Protein AF-A0A8K0ECH9-F1 (afdb_monomer_lite)

Radius of gyration: 44.08 Å; chains: 1; bounding box: 114×112×119 Å

pLDDT: mean 73.65, std 17.52, range [23.94, 95.38]

InterPro domains:
  IPR000477 Reverse transcriptase domain [PF00078] (623-753)
  IPR002035 von Willebrand factor, type A [PF00092] (17-116)
  IPR002035 von Willebrand factor, type A [PS50234] (1-119)
  IPR005135 Endonuclease/exonuclease/phosphatase [PF03372] (138-336)
  IPR008399 Anthrax toxin receptor, C-terminal [PF05586] (934-1009)
  IPR008400 Anthrax toxin receptor, extracellular domain [PF05587] (762-861)
  IPR013783 Immunoglobulin-like fold [G3DSA:2.60.40.10] (760-856)
  IPR036465 von Willebrand factor A-like domain superfamily [G3DSA:3.40.50.410] (1-118)
  IPR036465 von Willebrand factor A-like domain superfamily [SSF53300] (8-117)
  IPR036691 Endonuclease/exonuclease/phosphatase superfamily [G3DSA:3.60.10.10] (133-342)
  IPR036691 Endonuclease/exonuclease/phosphatase superfamily [SSF56219] (138-340)
  IPR043502 DNA/RNA polymerase superfamily [SSF56672] (546-747)

Foldseek 3Di:
DADDPDPVVVVVVVVVVVPDDDDPADAQLVVLVVVLVRLVVVPLQDQAEAEAEDAAEHPDPPNLLVSLVSCVSSNYAYAYEYEAHYDPVVSCSNGDPPNVVRYHYYRHPVCVVVVVPPDDPDQQAPPDPFWAKEKEDAQQACLVCLQLVLVSCLRRVHAKYKYKFNQDEPPDDVQQNDAPQWDKDWDHDHDDGTIIIMMTGGLPWDKDWCCVLQDPPWRKTWIWTDFPPDFIEIEMEGEAPPPDPCHLVRVLSSLVVVVVVVHKYKYKYQHVAFCVDPDDPVVSVVVSCVVNQKDWPEDAFFADDPVDTTNRITIITNDCPQWDDWYWAQSVSDSGTMTMTIGRHRHDPDPFQKDKDWDCPQADLVVLLVVLLPQPLVVLVVDLDLQVSVVVLLVSNVVSCCVRTNIDIDGDDPSSDDPLDDPVLVVLVVVLSVLVVVCVVVVDPVSVVVSVVSVVVSVVVSVVSVVCVLVCQCVVHDPVSVVVSVCVNSGPPPPDFLQWAQAPVRDIDGDQQVNQVRLQVCLQCVLVVVLVVVPPPDQPDDPCVPAAFDPAAAAADQDDLVLQLVLLLPDDQPDDAWPSSDGSVSSNSNSNSCSVSLSSSLRSCRVVLADHLLQLEWEWEWDAQDDDSNYSVRTDTDTDGHSSSVSSVVSLCVSVVVLCVVRVVDDPLDQPPDPPHDPVNNVVVVVVVVVVCVVVVHDDDDDDDDDDVDVSNDALVSVLVSCVSSNHDDSRSSSSVNSVPFHWYWYGGSRHIYDIDTNDHDPDWAFPAWPPQEDAAQDWDKIKTFTAALPVDPDLQQKWKWKAWPNPDIDIFRFPDDDRGITITTDDGHHDAQTKIWIWMTNHNPDTHTHSRIRGHHHPDDDDPPPPPVVVVVVVVVVVVVVVVVCVVVPPDDDDDDDDDDDDDDDDDDDDDDDDFDWDWDDDDDDDTDTDGDDDDDDDDDDDPDDDDDDDDDDDDDDDDDDDDDDDPVVVVVVVVVVVVVVVVVVVVVVVVVDDDPPDDDDDDDDDDD

Secondary structure (DSSP, 8-state):
------HHHHHHHHHHHTT----S-B--HHHHHHHHHHHHHTTS-S-EEEEEEESS-BSSTTHHHHHHHHHHHTTEEEEEEEESS--HHHHHHHS-SSHHHHEEEESSGGGGHHHH------------TTEEEEEEEE-S-HHHHHHHHHHHHHHHT-SEEEEE-----TTS-GGGSPPTTEEEEEE--SSSSS--EEEEEETTS-EEE-GGG--TT--EEEEEE--TTS--EEEEEEE--TT-SSHHHHHHHHHHHHHTTT-EEEEEEE----TTS-STHHHHHHHHHHHTT-EE---S-SEEETTEEE--EEEEES-GGGEEEEEEE---SSSBPEEEEEEE--PPPPPP-EEEEE--TT--HHHHHHHHHTS-GGGGGG-SSHHHHHHHHHHHHHHHHHHHS-EEEEEPP---S-TT--HHHHHHHHHHHHHHHHHHHH--HHHHHHHHHHHHHHHHHHHHHHHHHHHHHHHSS-HHHHHHHHHHHS--S-------EE-TTSPEE-SHHHHHHHHHHHHHHHHHHHHHHHTTS-TT--GGGGS------B---PPPHHHHHHHHHHS-TTSPP-TT---HHHHHHTHHHHHHHHHHHHHHHHHHT---GGGGEEEEEEEE-SS-SS-GGGEEEEEE--HHHHHHHHHHHHHHHHHHHHTT-S-TT--TT-TT--HHHHHHHHHHHHHHHHHTT----------TTTTTT--HHHHHHHHHHTTB-THHHHHHHHHHTT-EEEEEETTEEPPPEE-------EEEEEE-SEEETT---EEEEEEE-TT-SS-GGG-EEEEEETTTEEEEE--SEE-SSEEEEE-----STT-EEEEEEESSSS--EEEEEEEEEE-------TTTHHHHHHHHHHHHHHHHHHHHTTS---------------PPPPP--------B----SSS----B---------S---S----------PPPPPPPPPPPPHHHHHHHHHHHHHHHHHHHHHHHHTTSPPTTPPP--------

Structure (mmCIF, N/CA/C/O backbone):
data_AF-A0A8K0ECH9-F1
#
_entry.id   AF-A0A8K0ECH9-F1
#
loop_
_atom_site.group_PDB
_atom_site.id
_atom_site.type_symbol
_atom_site.label_atom_id
_atom_site.label_alt_id
_atom_site.label_comp_id
_atom_site.label_asym_id
_atom_site.label_entity_id
_atom_site.label_seq_id
_atom_site.pdbx_PDB_ins_code
_atom_site.Cartn_x
_atom_site.Cartn_y
_atom_site.Cartn_z
_atom_site.occupancy
_atom_site.B_iso_or_equiv
_atom_site.auth_seq_id
_atom_site.auth_comp_id
_atom_site.auth_asym_id
_atom_site.auth_atom_id
_atom_site.pdbx_PDB_model_num
ATOM 1 N N . MET A 1 1 ? 41.366 37.737 -11.556 1.00 61.22 1 MET A N 1
ATOM 2 C CA . MET A 1 1 ? 41.494 36.347 -11.090 1.00 61.22 1 MET A CA 1
ATOM 3 C C . MET A 1 1 ? 42.740 35.769 -11.745 1.00 61.22 1 MET A C 1
ATOM 5 O O . MET A 1 1 ? 42.971 36.109 -12.903 1.00 61.22 1 MET A O 1
ATOM 9 N N . GLU A 1 2 ? 43.555 35.019 -11.002 1.00 58.41 2 GLU A N 1
ATOM 10 C CA . GLU A 1 2 ? 44.761 34.349 -11.519 1.00 58.41 2 GLU A CA 1
ATOM 11 C C . GLU A 1 2 ? 44.380 33.096 -12.328 1.00 58.41 2 GLU A C 1
ATOM 13 O O . GLU A 1 2 ? 43.378 32.446 -12.016 1.00 58.41 2 GLU A O 1
ATOM 18 N N . LEU A 1 3 ? 45.150 32.774 -13.373 1.00 59.47 3 LEU A N 1
ATOM 19 C CA . LEU A 1 3 ? 45.008 31.543 -14.155 1.00 59.47 3 LEU A CA 1
ATOM 20 C C . LEU A 1 3 ? 45.218 30.327 -13.241 1.00 59.47 3 LEU A C 1
ATOM 22 O O . LEU A 1 3 ? 46.284 30.151 -12.657 1.00 59.47 3 LEU A O 1
ATOM 26 N N . SER A 1 4 ? 44.195 29.483 -13.114 1.00 58.91 4 SER A N 1
ATOM 27 C CA . SER A 1 4 ? 44.218 28.293 -12.263 1.00 58.91 4 SER A CA 1
ATOM 28 C C . SER A 1 4 ? 43.480 27.141 -12.939 1.00 58.91 4 SER A C 1
ATOM 30 O O . SER A 1 4 ? 42.472 27.352 -13.612 1.00 58.91 4 SER A O 1
ATOM 32 N N . ASN A 1 5 ? 43.982 25.921 -12.751 1.00 56.84 5 ASN A N 1
ATOM 33 C CA . ASN A 1 5 ? 43.328 24.675 -13.152 1.00 56.84 5 ASN A CA 1
ATOM 34 C C . ASN A 1 5 ? 42.516 24.036 -12.005 1.00 56.84 5 ASN A C 1
ATOM 36 O O . ASN A 1 5 ? 41.940 22.965 -12.199 1.00 56.84 5 ASN A O 1
ATOM 40 N N . ASP A 1 6 ? 42.463 24.678 -10.830 1.00 57.31 6 ASP A N 1
ATOM 41 C CA . ASP A 1 6 ? 41.728 24.210 -9.654 1.00 57.31 6 ASP A CA 1
ATOM 42 C C . ASP A 1 6 ? 40.240 24.635 -9.722 1.00 57.31 6 ASP A C 1
ATOM 44 O O . ASP A 1 6 ? 39.932 25.836 -9.699 1.00 57.31 6 ASP A O 1
ATOM 48 N N . PRO A 1 7 ? 39.288 23.679 -9.774 1.00 57.78 7 PRO A N 1
ATOM 49 C CA . PRO A 1 7 ? 37.855 23.966 -9.857 1.00 57.78 7 PRO A CA 1
ATOM 50 C C . PRO A 1 7 ? 37.301 24.806 -8.700 1.00 57.78 7 PRO A C 1
ATOM 52 O O . PRO A 1 7 ? 36.337 25.552 -8.896 1.00 57.78 7 PRO A O 1
ATOM 55 N N . ASP A 1 8 ? 37.867 24.698 -7.497 1.00 63.72 8 ASP A N 1
ATOM 56 C CA . ASP A 1 8 ? 37.339 25.378 -6.311 1.00 63.72 8 ASP A CA 1
ATOM 57 C C . ASP A 1 8 ? 37.780 26.845 -6.257 1.00 63.72 8 ASP A C 1
ATOM 59 O O . ASP A 1 8 ? 36.975 27.727 -5.932 1.00 63.72 8 ASP A O 1
ATOM 63 N N . VAL A 1 9 ? 39.003 27.135 -6.713 1.00 65.75 9 VAL A N 1
ATOM 64 C CA . VAL A 1 9 ? 39.494 28.507 -6.928 1.00 65.75 9 VAL A CA 1
ATOM 65 C C . VAL A 1 9 ? 38.662 29.209 -8.007 1.00 65.75 9 VAL A C 1
ATOM 67 O O . VAL A 1 9 ? 38.290 30.377 -7.849 1.00 65.75 9 VAL A O 1
ATOM 70 N N . ILE A 1 10 ? 38.277 28.481 -9.063 1.00 62.38 10 ILE A N 1
ATOM 71 C CA . ILE A 1 10 ? 37.395 28.988 -10.124 1.00 62.38 10 ILE A CA 1
ATOM 72 C C . ILE A 1 10 ? 36.004 29.333 -9.587 1.00 62.38 10 ILE A C 1
ATOM 74 O O . ILE A 1 10 ? 35.503 30.435 -9.830 1.00 62.38 10 ILE A O 1
ATOM 78 N N . ARG A 1 11 ? 35.382 28.442 -8.807 1.00 67.44 11 ARG A N 1
ATOM 79 C CA . ARG A 1 11 ? 34.059 28.698 -8.207 1.00 67.44 11 ARG A CA 1
ATOM 80 C C . ARG A 1 11 ? 34.069 29.904 -7.273 1.00 67.44 11 ARG A C 1
ATOM 82 O O . ARG A 1 11 ? 33.149 30.723 -7.329 1.00 67.44 11 ARG A O 1
ATOM 89 N N . HIS A 1 12 ? 35.103 30.037 -6.444 1.00 71.69 12 HIS A N 1
ATOM 90 C CA . HIS A 1 12 ? 35.235 31.176 -5.542 1.00 71.69 12 HIS A CA 1
ATOM 91 C C . HIS A 1 12 ? 35.419 32.492 -6.317 1.00 71.69 12 HIS A C 1
ATOM 93 O O . HIS A 1 12 ? 34.800 33.505 -5.980 1.00 71.69 12 HIS A O 1
ATOM 99 N N . GLY A 1 13 ? 36.222 32.490 -7.384 1.00 66.94 13 GLY A N 1
ATOM 100 C CA . GLY A 1 13 ? 36.410 33.658 -8.246 1.00 66.94 13 GLY A CA 1
ATOM 101 C C . GLY A 1 13 ? 35.130 34.091 -8.970 1.00 66.94 13 GLY A C 1
ATOM 102 O O . GLY A 1 13 ? 34.807 35.279 -8.998 1.00 66.94 13 GLY A O 1
ATOM 103 N N . LEU A 1 14 ? 34.341 33.134 -9.470 1.00 64.94 14 LEU A N 1
ATOM 104 C CA . LEU A 1 14 ? 33.037 33.397 -10.094 1.00 64.94 14 LEU A CA 1
ATOM 105 C C . LEU A 1 14 ? 32.017 33.979 -9.105 1.00 64.94 14 LEU A C 1
ATOM 107 O O . LEU A 1 14 ? 31.234 34.856 -9.470 1.00 64.94 14 LEU A O 1
ATOM 111 N N . SER A 1 15 ? 32.036 33.536 -7.843 1.00 69.00 15 SER A N 1
ATOM 112 C CA . SER A 1 15 ? 31.189 34.117 -6.791 1.00 69.00 15 SER A CA 1
ATOM 113 C C . SER A 1 15 ? 31.544 35.576 -6.501 1.00 69.00 15 SER A C 1
ATOM 115 O O . SER A 1 15 ? 30.655 36.366 -6.192 1.00 69.00 15 SER A O 1
ATOM 117 N N . HIS A 1 16 ? 32.824 35.936 -6.607 1.00 69.00 16 HIS A N 1
ATOM 118 C CA . HIS A 1 16 ? 33.298 37.304 -6.414 1.00 69.00 16 HIS A CA 1
ATOM 119 C C . HIS A 1 16 ? 32.904 38.209 -7.592 1.00 69.00 16 HIS A C 1
ATOM 121 O O . HIS A 1 16 ? 32.448 39.328 -7.386 1.00 69.00 16 HIS A O 1
ATOM 127 N N . LEU A 1 17 ? 32.992 37.704 -8.830 1.00 60.00 17 LEU A N 1
ATOM 128 C CA . LEU A 1 17 ? 32.585 38.434 -10.040 1.00 60.00 17 LEU A CA 1
ATOM 129 C C . LEU A 1 17 ? 31.095 38.811 -10.046 1.00 60.00 17 LEU A C 1
ATOM 131 O O . LEU A 1 17 ? 30.737 39.858 -10.571 1.00 60.00 17 LEU A O 1
ATOM 135 N N . ARG A 1 18 ? 30.231 38.005 -9.414 1.00 59.69 18 ARG A N 1
ATOM 136 C CA . ARG A 1 18 ? 28.791 38.303 -9.271 1.00 59.69 18 ARG A CA 1
ATOM 137 C C . ARG A 1 18 ? 28.477 39.507 -8.379 1.00 59.69 18 ARG A C 1
ATOM 139 O O . ARG A 1 18 ? 27.336 39.951 -8.377 1.00 59.69 18 ARG A O 1
ATOM 146 N N . GLN A 1 19 ? 29.440 39.987 -7.595 1.00 59.69 19 GLN A N 1
ATOM 147 C CA . GLN A 1 19 ? 29.258 41.109 -6.667 1.00 59.69 19 GLN A CA 1
ATOM 148 C C . GLN A 1 19 ? 29.772 42.440 -7.236 1.00 59.69 19 GLN A C 1
ATOM 150 O O . GLN A 1 19 ? 29.733 43.451 -6.541 1.00 59.69 19 GLN A O 1
ATOM 155 N N . ILE A 1 20 ? 30.275 42.446 -8.474 1.00 61.56 20 ILE A N 1
ATOM 156 C CA . ILE A 1 20 ? 30.852 43.630 -9.113 1.00 61.56 20 ILE A CA 1
ATOM 157 C C . ILE A 1 20 ? 29.790 44.294 -9.997 1.00 61.56 20 ILE A C 1
ATOM 159 O O . ILE A 1 20 ? 29.375 43.717 -11.000 1.00 61.56 20 ILE A O 1
ATOM 163 N N . ASP A 1 21 ? 29.388 45.518 -9.650 1.00 46.62 21 ASP A N 1
ATOM 164 C CA . ASP A 1 21 ? 28.566 46.371 -10.517 1.00 46.62 21 ASP A CA 1
ATOM 165 C C . ASP A 1 21 ? 29.410 46.907 -11.682 1.00 46.62 21 ASP A C 1
ATOM 167 O O . ASP A 1 21 ? 30.489 47.474 -11.487 1.00 46.62 21 ASP A O 1
ATOM 171 N N . THR A 1 22 ? 28.923 46.727 -12.910 1.00 53.44 22 THR A N 1
ATOM 172 C CA . THR A 1 22 ? 29.617 47.154 -14.133 1.00 53.44 22 THR A CA 1
ATOM 173 C C . THR A 1 22 ? 28.976 48.421 -14.704 1.00 53.44 22 THR A C 1
ATOM 175 O O . THR A 1 22 ? 27.757 48.529 -14.812 1.00 53.44 22 THR A O 1
ATOM 178 N N . TYR A 1 23 ? 29.802 49.414 -15.054 1.00 48.34 23 TYR A N 1
ATOM 179 C CA . TYR A 1 23 ? 29.366 50.624 -15.761 1.00 48.34 23 TYR A CA 1
ATOM 180 C C . TYR A 1 23 ? 29.242 50.330 -17.264 1.00 48.34 23 TYR A C 1
ATOM 182 O O . TYR A 1 23 ? 30.079 49.628 -17.823 1.00 48.34 23 TYR A O 1
ATOM 190 N N . GLY A 1 24 ? 28.198 50.870 -17.900 1.00 54.09 24 GLY A N 1
ATOM 191 C CA . GLY A 1 24 ? 27.632 50.435 -19.190 1.00 54.09 24 GLY A CA 1
ATOM 192 C C . GLY A 1 24 ? 28.443 50.638 -20.480 1.00 54.09 24 GLY A C 1
ATOM 193 O O . GLY A 1 24 ? 27.850 50.978 -21.499 1.00 54.09 24 GLY A O 1
ATOM 194 N N . GLY A 1 25 ? 29.762 50.434 -20.472 1.00 66.75 25 GLY A N 1
ATOM 195 C CA . GLY A 1 25 ? 30.574 50.308 -21.688 1.00 66.75 25 GLY A CA 1
ATOM 196 C C . GLY A 1 25 ? 31.276 48.950 -21.757 1.00 66.75 25 GLY A C 1
ATOM 197 O O . GLY A 1 25 ? 31.748 48.437 -20.742 1.00 66.75 25 GLY A O 1
ATOM 198 N N . THR A 1 26 ? 31.363 48.366 -22.952 1.00 73.50 26 THR A N 1
ATOM 199 C CA . THR A 1 26 ? 32.010 47.068 -23.175 1.00 73.50 26 THR A CA 1
ATOM 200 C C . THR A 1 26 ? 33.476 47.278 -23.568 1.00 73.50 26 THR A C 1
ATOM 202 O O . THR A 1 26 ? 33.792 47.520 -24.734 1.00 73.50 26 THR A O 1
ATOM 205 N N . PHE A 1 27 ? 34.379 47.173 -22.586 1.00 80.62 27 PHE A N 1
ATOM 206 C CA . PHE A 1 27 ? 35.828 47.324 -22.771 1.00 80.62 27 PHE A CA 1
ATOM 207 C C . PHE A 1 27 ? 36.543 45.967 -22.706 1.00 80.62 27 PHE A C 1
ATOM 209 O O . PHE A 1 27 ? 36.830 45.453 -21.621 1.00 80.62 27 PHE A O 1
ATOM 216 N N . MET A 1 28 ? 36.843 45.370 -23.859 1.00 82.25 28 MET A N 1
ATOM 217 C CA . MET A 1 28 ? 37.463 44.039 -23.930 1.00 82.25 28 MET A CA 1
ATOM 218 C C . MET A 1 28 ? 38.995 44.088 -23.800 1.00 82.25 28 MET A C 1
ATOM 220 O O . MET A 1 28 ? 39.613 43.126 -23.329 1.00 82.25 28 MET A O 1
ATOM 224 N N . SER A 1 29 ? 39.611 45.233 -24.108 1.00 83.06 29 SER A N 1
ATOM 225 C CA . SER A 1 29 ? 41.063 45.443 -24.061 1.00 83.06 29 SER A CA 1
ATOM 226 C C . SER A 1 29 ? 41.649 45.217 -22.669 1.00 83.06 29 SER A C 1
ATOM 228 O O . SER A 1 29 ? 42.719 44.628 -22.530 1.00 83.06 29 SER A O 1
ATOM 230 N N . HIS A 1 30 ? 40.936 45.610 -21.610 1.00 80.88 30 HIS A N 1
ATOM 231 C CA . HIS A 1 30 ? 41.387 45.414 -20.232 1.00 80.88 30 HIS A CA 1
ATOM 232 C C . HIS A 1 30 ? 41.448 43.936 -19.830 1.00 80.88 30 HIS A C 1
ATOM 234 O O . HIS A 1 30 ? 42.353 43.540 -19.089 1.00 80.88 30 HIS A O 1
ATOM 240 N N . GLY A 1 31 ? 40.499 43.125 -20.309 1.00 81.38 31 GLY A N 1
ATOM 241 C CA . GLY A 1 31 ? 40.477 41.682 -20.076 1.00 81.38 31 GLY A CA 1
ATOM 242 C C . GLY A 1 31 ? 41.631 40.987 -20.794 1.00 81.38 31 GLY A C 1
ATOM 243 O O . GLY A 1 31 ? 42.396 40.257 -20.165 1.00 81.38 31 GLY A O 1
ATOM 244 N N . LEU A 1 32 ? 41.810 41.300 -22.080 1.00 85.00 32 LEU A N 1
ATOM 245 C CA . LEU A 1 32 ? 42.891 40.757 -22.907 1.00 85.00 32 LEU A CA 1
ATOM 246 C C . LEU A 1 32 ? 44.274 41.166 -22.389 1.00 85.00 32 LEU A C 1
ATOM 248 O O . LEU A 1 32 ? 45.144 40.315 -22.245 1.00 85.00 32 LEU A O 1
ATOM 252 N N . ARG A 1 33 ? 44.461 42.426 -21.980 1.00 86.06 33 ARG A N 1
ATOM 253 C CA . ARG A 1 33 ? 45.724 42.897 -21.389 1.00 86.06 33 ARG A CA 1
ATOM 254 C C . ARG A 1 33 ? 46.083 42.140 -20.111 1.00 86.06 33 ARG A C 1
ATOM 256 O O . ARG A 1 33 ? 47.244 41.799 -19.898 1.00 86.06 33 ARG A O 1
ATOM 263 N N . LYS A 1 34 ? 45.093 41.858 -19.256 1.00 82.12 34 LYS A N 1
ATOM 264 C CA . LYS A 1 34 ? 45.306 41.055 -18.043 1.00 82.12 34 LYS A CA 1
ATOM 265 C C . LYS A 1 34 ? 45.616 39.594 -18.363 1.00 82.12 34 LYS A C 1
ATOM 267 O O . LYS A 1 34 ? 46.420 39.008 -17.647 1.00 82.12 34 LYS A O 1
ATOM 272 N N . ALA A 1 35 ? 45.001 39.018 -19.395 1.00 82.94 35 ALA A N 1
ATOM 273 C CA . ALA A 1 35 ? 45.333 37.673 -19.858 1.00 82.94 35 ALA A CA 1
ATOM 274 C C . ALA A 1 35 ? 46.770 37.623 -20.404 1.00 82.94 35 ALA A C 1
ATOM 276 O O . ALA A 1 35 ? 47.553 36.785 -19.971 1.00 82.94 35 ALA A O 1
ATOM 277 N N . ASN A 1 36 ? 47.148 38.589 -21.245 1.00 87.06 36 ASN A N 1
ATOM 278 C CA . ASN A 1 36 ? 48.495 38.723 -21.806 1.00 87.06 36 ASN A CA 1
ATOM 279 C C . ASN A 1 36 ? 49.563 38.831 -20.717 1.00 87.06 36 ASN A C 1
ATOM 281 O O . ASN A 1 36 ? 50.536 38.088 -20.749 1.00 87.06 36 ASN A O 1
ATOM 285 N N . ALA A 1 37 ? 49.352 39.686 -19.712 1.00 85.00 37 ALA A N 1
ATOM 286 C CA . ALA A 1 37 ? 50.289 39.837 -18.600 1.00 85.00 37 ALA A CA 1
ATOM 287 C C . ALA A 1 37 ? 50.485 38.531 -17.807 1.00 85.00 37 ALA A C 1
ATOM 289 O O . ALA A 1 37 ? 51.580 38.259 -17.322 1.00 85.00 37 ALA A O 1
ATOM 290 N N . GLN A 1 38 ? 49.438 37.709 -17.681 1.00 82.62 38 GLN A N 1
ATOM 291 C CA . GLN A 1 38 ? 49.532 36.415 -17.003 1.00 82.62 38 GLN A CA 1
ATOM 292 C C . GLN A 1 38 ? 50.242 35.362 -17.862 1.00 82.62 38 GLN A C 1
ATOM 294 O O . GLN A 1 38 ? 51.046 34.600 -17.336 1.00 82.62 38 GLN A O 1
ATOM 299 N N . ILE A 1 39 ? 49.999 35.350 -19.175 1.00 81.50 39 ILE A N 1
ATOM 300 C CA . ILE A 1 39 ? 50.697 34.463 -20.119 1.00 81.50 39 ILE A CA 1
ATOM 301 C C . ILE A 1 39 ? 52.194 34.816 -20.176 1.00 81.50 39 ILE A C 1
ATOM 303 O O . ILE A 1 39 ? 53.047 33.930 -20.134 1.00 81.50 39 ILE A O 1
ATOM 307 N N . GLU A 1 40 ? 52.529 36.109 -20.187 1.00 83.88 40 GLU A N 1
ATOM 308 C CA . GLU A 1 40 ? 53.910 36.608 -20.134 1.00 83.88 40 GLU A CA 1
ATOM 309 C C . GLU A 1 40 ? 54.604 36.234 -18.816 1.00 83.88 40 GLU A C 1
ATOM 311 O O . GLU A 1 40 ? 55.737 35.755 -18.837 1.00 83.88 40 GLU A O 1
ATOM 316 N N . ALA A 1 41 ? 53.918 36.372 -17.674 1.00 80.38 41 ALA A N 1
ATOM 317 C CA . ALA A 1 41 ? 54.451 35.966 -16.370 1.00 80.38 41 ALA A CA 1
ATOM 318 C C . ALA A 1 41 ? 54.755 34.456 -16.280 1.00 80.38 41 ALA A C 1
ATOM 320 O O . ALA A 1 41 ? 55.595 34.044 -15.482 1.00 80.38 41 ALA A O 1
ATOM 321 N N . LEU A 1 42 ? 54.101 33.640 -17.113 1.00 72.44 42 LEU A N 1
ATOM 322 C CA . LEU A 1 42 ? 54.291 32.191 -17.210 1.00 72.44 42 LEU A CA 1
ATOM 323 C C . LEU A 1 42 ? 55.282 31.772 -18.315 1.00 72.44 42 LEU A C 1
ATOM 325 O O . LEU A 1 42 ? 55.439 30.578 -18.567 1.00 72.44 42 LEU A O 1
ATOM 329 N N . GLY A 1 43 ? 55.973 32.723 -18.954 1.00 72.62 43 GLY A N 1
ATOM 330 C CA . GLY A 1 43 ? 57.038 32.450 -19.927 1.00 72.62 43 GLY A CA 1
ATOM 331 C C . GLY A 1 43 ? 56.642 32.574 -21.402 1.00 72.62 43 GLY A C 1
ATOM 332 O O . GLY A 1 43 ? 57.450 32.230 -22.256 1.00 72.62 43 GLY A O 1
ATOM 333 N N . GLY A 1 44 ? 55.440 33.070 -21.720 1.00 60.72 44 GLY A N 1
ATOM 334 C CA . GLY A 1 44 ? 55.073 33.556 -23.061 1.00 60.72 44 GLY A CA 1
ATOM 335 C C . GLY A 1 44 ? 54.858 32.513 -24.169 1.00 60.72 44 GLY A C 1
ATOM 336 O O . GLY A 1 44 ? 54.381 32.896 -25.229 1.00 60.72 44 GLY A O 1
ATOM 337 N N . ASP A 1 45 ? 55.162 31.233 -23.929 1.00 60.94 45 ASP A N 1
ATOM 338 C CA . ASP A 1 45 ? 55.057 30.140 -24.920 1.00 60.94 45 ASP A CA 1
ATOM 339 C C . ASP A 1 45 ? 54.165 28.984 -24.415 1.00 60.94 45 ASP A C 1
ATOM 341 O O . ASP A 1 45 ? 54.354 27.801 -24.703 1.00 60.94 45 ASP A O 1
ATOM 345 N N . THR A 1 46 ? 53.194 29.324 -23.564 1.00 61.19 46 THR A N 1
ATOM 346 C CA . THR A 1 46 ? 52.241 28.365 -22.995 1.00 61.19 46 THR A CA 1
ATOM 347 C C . THR A 1 46 ? 51.002 28.291 -23.877 1.00 61.19 46 THR A C 1
ATOM 349 O O . THR A 1 46 ? 50.346 29.304 -24.111 1.00 61.19 46 THR A O 1
ATOM 352 N N . ALA A 1 47 ? 50.654 27.085 -24.342 1.00 61.25 47 ALA A N 1
ATOM 353 C CA . ALA A 1 47 ? 49.433 26.847 -25.110 1.00 61.25 47 ALA A CA 1
ATOM 354 C C . ALA A 1 47 ? 48.208 27.314 -24.305 1.00 61.25 47 ALA A C 1
ATOM 356 O O . ALA A 1 47 ? 47.771 26.649 -23.364 1.00 61.25 47 ALA A O 1
ATOM 357 N N . SER A 1 48 ? 47.687 28.484 -24.669 1.00 76.12 48 SER A N 1
ATOM 358 C CA . SER A 1 48 ? 46.681 29.214 -23.901 1.00 76.12 48 SER A CA 1
ATOM 359 C C . SER A 1 48 ? 45.430 29.412 -24.743 1.00 76.12 48 SER A C 1
ATOM 361 O O . SER A 1 48 ? 45.504 29.670 -25.940 1.00 76.12 48 SER A O 1
ATOM 363 N N . ILE A 1 49 ? 44.258 29.292 -24.128 1.00 78.94 49 ILE A N 1
ATOM 364 C CA . ILE A 1 49 ? 42.979 29.511 -24.807 1.00 78.94 49 ILE A CA 1
ATOM 365 C C . ILE A 1 49 ? 42.270 30.671 -24.121 1.00 78.94 49 ILE A C 1
ATOM 367 O O . ILE A 1 49 ? 42.116 30.674 -22.900 1.00 78.94 49 ILE A O 1
ATOM 371 N N . ILE A 1 50 ? 41.824 31.646 -24.909 1.00 82.38 50 ILE A N 1
ATOM 372 C CA . ILE A 1 50 ? 41.100 32.822 -24.433 1.00 82.38 50 ILE A CA 1
ATOM 373 C C . ILE A 1 50 ? 39.683 32.788 -25.000 1.00 82.38 50 ILE A C 1
ATOM 375 O O . ILE A 1 50 ? 39.500 32.754 -26.213 1.00 82.38 50 ILE A O 1
ATOM 379 N N . PHE A 1 51 ? 38.682 32.851 -24.121 1.00 81.94 51 PHE A N 1
ATOM 380 C CA . PHE A 1 51 ? 37.284 33.060 -24.499 1.00 81.94 51 PHE A CA 1
ATOM 381 C C . PHE A 1 51 ? 36.888 34.509 -24.212 1.00 81.94 51 PHE A C 1
ATOM 383 O O . PHE A 1 51 ? 36.787 34.922 -23.057 1.00 81.94 51 PHE A O 1
ATOM 390 N N . ALA A 1 52 ? 36.667 35.280 -25.270 1.00 84.12 52 ALA A N 1
ATOM 391 C CA . ALA A 1 52 ? 36.259 36.673 -25.223 1.00 84.12 52 ALA A CA 1
ATOM 392 C C . ALA A 1 52 ? 34.738 36.777 -25.415 1.00 84.12 52 ALA A C 1
ATOM 394 O O . ALA A 1 52 ? 34.239 36.672 -26.534 1.00 84.12 52 ALA A O 1
ATOM 395 N N . LEU A 1 53 ? 33.999 36.955 -24.318 1.00 83.50 53 LEU A N 1
ATOM 396 C CA . LEU A 1 53 ? 32.538 37.068 -24.317 1.00 83.50 53 LEU A CA 1
ATOM 397 C C . LEU A 1 53 ? 32.109 38.539 -24.263 1.00 83.50 53 LEU A C 1
ATOM 399 O O . LEU A 1 53 ? 32.631 39.299 -23.448 1.00 83.50 53 LEU A O 1
ATOM 403 N N . THR A 1 54 ? 31.135 38.926 -25.085 1.00 83.44 54 THR A N 1
ATOM 404 C CA . THR A 1 54 ? 30.483 40.240 -25.003 1.00 83.44 54 THR A CA 1
ATOM 405 C C . THR A 1 54 ? 28.979 40.147 -25.223 1.00 83.44 54 THR A C 1
ATOM 407 O O . THR A 1 54 ? 28.516 39.347 -26.038 1.00 83.44 54 THR A O 1
ATOM 410 N N . ASP A 1 55 ? 28.226 41.004 -24.536 1.00 80.44 55 ASP A N 1
ATOM 411 C CA . ASP A 1 55 ? 26.799 41.229 -24.757 1.00 80.44 55 ASP A CA 1
ATOM 412 C C . ASP A 1 55 ? 26.459 42.560 -25.458 1.00 80.44 55 ASP A C 1
ATOM 414 O O . ASP A 1 55 ? 25.301 42.830 -25.794 1.00 80.44 55 ASP A O 1
ATOM 418 N N . GLY A 1 56 ? 27.485 43.372 -25.732 1.00 80.56 56 GLY A N 1
ATOM 419 C CA . GLY A 1 56 ? 27.387 44.705 -26.320 1.00 80.56 56 GLY A CA 1
ATOM 420 C C . GLY A 1 56 ? 28.448 44.977 -27.391 1.00 80.56 56 GLY A C 1
ATOM 421 O O . GLY A 1 56 ? 29.359 44.175 -27.629 1.00 80.56 56 GLY A O 1
ATOM 422 N N . LYS A 1 57 ? 28.332 46.129 -28.059 1.00 84.00 57 LYS A N 1
ATOM 423 C CA . LYS A 1 57 ? 29.345 46.620 -29.007 1.00 84.00 57 LYS A CA 1
ATOM 424 C C . LYS A 1 57 ? 30.597 47.073 -28.263 1.00 84.00 57 LYS A C 1
ATOM 426 O O . LYS A 1 57 ? 30.487 47.749 -27.243 1.00 84.00 57 LYS A O 1
ATOM 431 N N . LEU A 1 58 ? 31.771 46.748 -28.801 1.00 83.31 58 LEU A N 1
ATOM 432 C CA . LEU A 1 58 ? 33.044 47.176 -28.229 1.00 83.31 58 LEU A CA 1
ATOM 433 C C . LEU A 1 58 ? 33.176 48.695 -28.341 1.00 83.31 58 LEU A C 1
ATOM 435 O O . LEU A 1 58 ? 33.053 49.259 -29.429 1.00 83.31 58 LEU A O 1
ATOM 439 N N . THR A 1 59 ? 33.423 49.351 -27.209 1.00 81.88 59 THR A N 1
ATOM 440 C CA . THR A 1 59 ? 33.571 50.814 -27.128 1.00 81.88 59 THR A CA 1
ATOM 441 C C . THR A 1 59 ? 35.030 51.271 -27.144 1.00 81.88 59 THR A C 1
ATOM 443 O O . THR A 1 59 ? 35.294 52.469 -27.136 1.00 81.88 59 THR A O 1
ATOM 446 N N . ASP A 1 60 ? 35.982 50.335 -27.159 1.00 82.75 60 ASP A N 1
ATOM 447 C CA . ASP A 1 60 ? 37.418 50.571 -26.981 1.00 82.75 60 ASP A CA 1
ATOM 448 C C . ASP A 1 60 ? 38.271 50.156 -28.184 1.00 82.75 60 ASP A C 1
ATOM 450 O O . ASP A 1 60 ? 39.418 49.719 -28.060 1.00 82.75 60 ASP A O 1
ATOM 454 N N . GLU A 1 61 ? 37.721 50.326 -29.380 1.00 78.31 61 GLU A N 1
ATOM 455 C CA . GLU A 1 61 ? 38.478 50.186 -30.621 1.00 78.31 61 GLU A CA 1
ATOM 456 C C . GLU A 1 61 ? 39.423 51.383 -30.811 1.00 78.31 61 GLU A C 1
ATOM 458 O O . GLU A 1 61 ? 39.019 52.523 -30.573 1.00 78.31 61 GLU A O 1
ATOM 463 N N . PRO A 1 62 ? 40.691 51.173 -31.226 1.00 80.31 62 PRO A N 1
ATOM 464 C CA . PRO A 1 62 ? 41.300 49.929 -31.723 1.00 80.31 62 PRO A CA 1
ATOM 465 C C . PRO A 1 62 ? 42.039 49.086 -30.658 1.00 80.31 62 PRO A C 1
ATOM 467 O O . PRO A 1 62 ? 42.726 48.123 -30.996 1.00 80.31 62 PRO A O 1
ATOM 470 N N . GLN A 1 63 ? 41.951 49.432 -29.371 1.00 84.88 63 GLN A N 1
ATOM 471 C CA . GLN A 1 63 ? 42.781 48.832 -28.316 1.00 84.88 63 GLN A CA 1
ATOM 472 C C . GLN A 1 63 ? 42.495 47.338 -28.115 1.00 84.88 63 GLN A C 1
ATOM 474 O O . GLN A 1 63 ? 43.429 46.559 -27.936 1.00 84.88 63 GLN A O 1
ATOM 479 N N . SER A 1 64 ? 41.228 46.926 -28.204 1.00 86.25 64 SER A N 1
ATOM 480 C CA . SER A 1 64 ? 40.828 45.514 -28.102 1.00 86.25 64 SER A CA 1
ATOM 481 C C . SER A 1 64 ? 41.440 44.630 -29.192 1.00 86.25 64 SER A C 1
ATOM 483 O O . SER A 1 64 ? 41.796 43.485 -28.923 1.00 86.25 64 SER A O 1
ATOM 485 N N . PHE A 1 65 ? 41.627 45.161 -30.403 1.00 89.56 65 PHE A N 1
ATOM 486 C CA . PHE A 1 65 ? 42.232 44.414 -31.509 1.00 89.56 65 PHE A CA 1
ATOM 487 C C . PHE A 1 65 ? 43.732 44.223 -31.302 1.00 89.56 65 PHE A C 1
ATOM 489 O O . PHE A 1 65 ? 44.226 43.104 -31.407 1.00 89.56 65 PHE A O 1
ATOM 496 N N . ASN A 1 66 ? 44.433 45.289 -30.908 1.00 88.69 66 ASN A N 1
ATOM 497 C CA . ASN A 1 66 ? 45.872 45.235 -30.654 1.00 88.69 66 ASN A CA 1
ATOM 498 C C . ASN A 1 66 ? 46.220 44.257 -29.519 1.00 88.69 66 ASN A C 1
ATOM 500 O O . ASN A 1 66 ? 47.206 43.528 -29.604 1.00 88.69 66 ASN A O 1
ATOM 504 N N . GLU A 1 67 ? 45.409 44.215 -28.458 1.00 88.81 67 GLU A N 1
ATOM 505 C CA . GLU A 1 67 ? 45.625 43.279 -27.349 1.00 88.81 67 GLU A CA 1
ATOM 506 C C . GLU A 1 67 ? 45.304 41.831 -27.744 1.00 88.81 67 GLU A C 1
ATOM 508 O O . GLU A 1 67 ? 45.993 40.923 -27.283 1.00 88.81 67 GLU A O 1
ATOM 513 N N . ALA A 1 68 ? 44.322 41.602 -28.624 1.00 88.00 68 ALA A N 1
ATOM 514 C CA . ALA A 1 68 ? 44.032 40.273 -29.169 1.00 88.00 68 ALA A CA 1
ATOM 515 C C . ALA A 1 68 ? 45.153 39.774 -30.101 1.00 88.00 68 ALA A C 1
ATOM 517 O O . ALA A 1 68 ? 45.541 38.608 -30.029 1.00 88.00 68 ALA A O 1
ATOM 518 N N . ASP A 1 69 ? 45.719 40.654 -30.935 1.00 88.50 69 ASP A N 1
ATOM 519 C CA . ASP A 1 69 ? 46.907 40.348 -31.745 1.00 88.50 69 ASP A CA 1
ATOM 520 C C . ASP A 1 69 ? 48.112 40.012 -30.866 1.00 88.50 69 ASP A C 1
ATOM 522 O O . ASP A 1 69 ? 48.836 39.049 -31.135 1.00 88.50 69 ASP A O 1
ATOM 526 N N . LYS A 1 70 ? 48.285 40.748 -29.763 1.00 88.06 70 LYS A N 1
ATOM 527 C CA . LYS A 1 70 ? 49.312 40.442 -28.770 1.00 88.06 70 LYS A CA 1
ATOM 528 C C . LYS A 1 70 ? 49.085 39.064 -28.139 1.00 88.06 70 LYS A C 1
ATOM 530 O O . LYS A 1 70 ? 50.034 38.287 -28.070 1.00 88.06 70 LYS A O 1
ATOM 535 N N . SER A 1 71 ? 47.851 38.713 -27.769 1.00 87.44 71 SER A N 1
ATOM 536 C CA . SER A 1 71 ? 47.521 37.375 -27.251 1.00 87.44 71 SER A CA 1
ATOM 537 C C . SER A 1 71 ? 47.905 36.267 -28.230 1.00 87.44 71 SER A C 1
ATOM 539 O O . SER A 1 71 ? 48.535 35.288 -27.837 1.00 87.44 71 SER A O 1
ATOM 541 N N . ARG A 1 72 ? 47.586 36.444 -29.517 1.00 88.25 72 ARG A N 1
ATOM 542 C CA . ARG A 1 72 ? 47.953 35.491 -30.575 1.00 88.25 72 ARG A CA 1
ATOM 543 C C . ARG A 1 72 ? 49.464 35.348 -30.733 1.00 88.25 72 ARG A C 1
ATOM 545 O O . ARG A 1 72 ? 49.956 34.237 -30.895 1.00 88.25 72 ARG A O 1
ATOM 552 N N . SER A 1 73 ? 50.206 36.456 -30.650 1.00 84.81 73 SER A N 1
ATOM 553 C CA . SER A 1 73 ? 51.675 36.437 -30.723 1.00 84.81 73 SER A CA 1
ATOM 554 C C . SER A 1 73 ? 52.333 35.693 -29.555 1.00 84.81 73 SER A C 1
ATOM 556 O O . SER A 1 73 ? 53.425 35.161 -29.717 1.00 84.81 73 SER A O 1
ATOM 558 N N . LEU A 1 74 ? 51.640 35.605 -28.414 1.00 83.50 74 LEU A N 1
ATOM 559 C CA . LEU A 1 74 ? 52.038 34.840 -27.227 1.00 83.50 74 LEU A CA 1
ATOM 560 C C . LEU A 1 74 ? 51.554 33.374 -27.275 1.00 83.50 74 LEU A C 1
ATOM 562 O O . LEU A 1 74 ? 51.489 32.703 -26.248 1.00 83.50 74 LEU A O 1
ATOM 566 N N . GLY A 1 75 ? 51.135 32.883 -28.447 1.00 77.81 75 GLY A N 1
ATOM 567 C CA . GLY A 1 75 ? 50.699 31.497 -28.638 1.00 77.81 75 GLY A CA 1
ATOM 568 C C . GLY A 1 75 ? 49.282 31.189 -28.143 1.00 77.81 75 GLY A C 1
ATOM 569 O O . GLY A 1 75 ? 48.921 30.014 -28.037 1.00 77.81 75 GLY A O 1
ATOM 570 N N . ALA A 1 76 ? 48.463 32.206 -27.841 1.00 83.75 76 ALA A N 1
ATOM 571 C CA . ALA A 1 76 ? 47.096 31.998 -27.376 1.00 83.75 76 ALA A CA 1
ATOM 572 C C . ALA A 1 76 ? 46.076 31.926 -28.525 1.00 83.75 76 ALA A C 1
ATOM 574 O O . ALA A 1 76 ? 46.022 32.805 -29.386 1.00 83.75 76 ALA A O 1
ATOM 575 N N . THR A 1 77 ? 45.193 30.926 -28.494 1.00 84.62 77 THR A N 1
ATOM 576 C CA . THR A 1 77 ? 44.034 30.843 -29.395 1.00 84.62 77 THR A CA 1
ATOM 577 C C . THR A 1 77 ? 42.871 31.644 -28.816 1.00 84.62 77 THR A C 1
ATOM 579 O O . THR A 1 77 ? 42.438 31.389 -27.689 1.00 84.62 77 THR A O 1
ATOM 582 N N . VAL A 1 78 ? 42.341 32.599 -29.584 1.00 86.88 78 VAL A N 1
ATOM 583 C CA . VAL A 1 78 ? 41.272 33.505 -29.130 1.00 86.88 78 VAL A CA 1
ATOM 584 C C . VAL A 1 78 ? 39.939 33.139 -29.784 1.00 86.88 78 VAL A C 1
ATOM 586 O O . VAL A 1 78 ? 39.770 33.268 -30.996 1.00 86.88 78 VAL A O 1
ATOM 589 N N . PHE A 1 79 ? 38.971 32.731 -28.967 1.00 85.31 79 PHE A N 1
ATOM 590 C CA . PHE A 1 79 ? 37.578 32.508 -29.348 1.00 85.31 79 PHE A CA 1
ATOM 591 C C . PHE A 1 79 ? 36.736 33.722 -28.960 1.00 85.31 79 PHE A C 1
ATOM 593 O O . PHE A 1 79 ? 36.800 34.163 -27.813 1.00 85.31 79 PHE A O 1
ATOM 600 N N . ALA A 1 80 ? 35.918 34.243 -29.875 1.00 86.38 80 ALA A N 1
ATOM 601 C CA . ALA A 1 80 ? 35.019 35.361 -29.590 1.00 86.38 80 ALA A CA 1
ATOM 602 C C . ALA A 1 80 ? 33.559 34.900 -29.568 1.00 86.38 80 ALA A C 1
ATOM 604 O O . ALA A 1 80 ? 33.096 34.224 -30.488 1.00 86.38 80 ALA A O 1
ATOM 605 N N . ILE A 1 81 ? 32.830 35.282 -28.523 1.00 86.12 81 ILE A N 1
ATOM 606 C CA . ILE A 1 81 ? 31.433 34.909 -28.313 1.00 86.12 81 ILE A CA 1
ATOM 607 C C . ILE A 1 81 ? 30.602 36.181 -28.131 1.00 86.12 81 ILE A C 1
ATOM 609 O O . ILE A 1 81 ? 30.865 36.978 -27.231 1.00 86.12 81 ILE A O 1
ATOM 613 N N . GLY A 1 82 ? 29.602 36.375 -28.986 1.00 83.44 82 GLY A N 1
ATOM 614 C CA . GLY A 1 82 ? 28.662 37.494 -28.909 1.00 83.44 82 GLY A CA 1
ATOM 615 C C . GLY A 1 82 ? 27.273 37.028 -28.482 1.00 83.44 82 GLY A C 1
ATOM 616 O O . GLY A 1 82 ? 26.747 36.093 -29.086 1.00 83.44 82 GLY A O 1
ATOM 617 N N . VAL A 1 83 ? 26.672 37.677 -27.478 1.00 79.56 83 VAL A N 1
ATOM 618 C CA . VAL A 1 83 ? 25.323 37.354 -26.977 1.00 79.56 83 VAL A CA 1
ATOM 619 C C . VAL A 1 83 ? 24.435 38.598 -26.921 1.00 79.56 83 VAL A C 1
ATOM 621 O O . VAL A 1 83 ? 24.671 39.493 -26.131 1.00 79.56 83 VAL A O 1
ATOM 624 N N . GLY A 1 84 ? 23.381 38.689 -27.728 1.00 79.69 84 GLY A N 1
ATOM 625 C CA . GLY A 1 84 ? 22.510 39.876 -27.724 1.00 79.69 84 GLY A CA 1
ATOM 626 C C . GLY A 1 84 ? 23.027 41.016 -28.616 1.00 79.69 84 GLY A C 1
ATOM 627 O O . GLY A 1 84 ? 23.055 40.857 -29.834 1.00 79.69 84 GLY A O 1
ATOM 628 N N . ASN A 1 85 ? 23.407 42.172 -28.052 1.00 77.12 85 ASN A N 1
ATOM 629 C CA . ASN A 1 85 ? 23.654 43.427 -28.793 1.00 77.12 85 ASN A CA 1
ATOM 630 C C . ASN A 1 85 ? 25.127 43.633 -29.222 1.00 77.12 85 ASN A C 1
ATOM 632 O O . ASN A 1 85 ? 25.667 44.739 -29.130 1.00 77.12 85 ASN A O 1
ATOM 636 N N . TYR A 1 86 ? 25.787 42.579 -29.706 1.00 84.12 86 TYR A N 1
ATOM 637 C CA . TYR A 1 86 ? 27.180 42.610 -30.176 1.00 84.12 86 TYR A CA 1
ATOM 638 C C . TYR A 1 86 ? 27.313 43.089 -31.633 1.00 84.12 86 TYR A C 1
ATOM 640 O O . TYR A 1 86 ? 26.352 43.100 -32.404 1.00 84.12 86 TYR A O 1
ATOM 648 N N . ASP A 1 87 ? 28.536 43.433 -32.043 1.00 84.25 87 ASP A N 1
ATOM 649 C CA . ASP A 1 87 ? 28.878 43.673 -33.447 1.00 84.25 87 ASP A CA 1
ATOM 650 C C . ASP A 1 87 ? 29.729 42.517 -34.000 1.00 84.25 87 ASP A C 1
ATOM 652 O O . ASP A 1 87 ? 30.861 42.264 -33.579 1.00 84.25 87 ASP A O 1
ATOM 656 N N . ALA A 1 88 ? 29.161 41.785 -34.960 1.00 81.00 88 ALA A N 1
ATOM 657 C CA . ALA A 1 88 ? 29.789 40.609 -35.553 1.00 81.00 88 ALA A CA 1
ATOM 658 C C . ALA A 1 88 ? 31.066 40.934 -36.344 1.00 81.00 88 ALA A C 1
ATOM 660 O O . ALA A 1 88 ? 31.891 40.045 -36.549 1.00 81.00 88 ALA A O 1
ATOM 661 N N . VAL A 1 89 ? 31.233 42.170 -36.824 1.00 84.81 89 VAL A N 1
ATOM 662 C CA . VAL A 1 89 ? 32.450 42.586 -37.530 1.00 84.81 89 VAL A CA 1
ATOM 663 C C . VAL A 1 89 ? 33.583 42.760 -36.526 1.00 84.81 89 VAL A C 1
ATOM 665 O O . VAL A 1 89 ? 34.667 42.228 -36.749 1.00 84.81 89 VAL A O 1
ATOM 668 N N . GLN A 1 90 ? 33.307 43.402 -35.391 1.00 87.19 90 GLN A N 1
ATOM 669 C CA . GLN A 1 90 ? 34.286 43.629 -34.324 1.00 87.19 90 GLN A CA 1
ATOM 670 C C . GLN A 1 90 ? 34.818 42.297 -33.763 1.00 87.19 90 GLN A C 1
ATOM 672 O O . GLN A 1 90 ? 36.027 42.094 -33.651 1.00 87.19 90 GLN A O 1
ATOM 677 N N . LEU A 1 91 ? 33.934 41.322 -33.521 1.00 85.56 91 LEU A N 1
ATOM 678 C CA . LEU A 1 91 ? 34.328 40.008 -32.990 1.00 85.56 91 LEU A CA 1
ATOM 679 C C . LEU A 1 91 ? 35.168 39.167 -33.959 1.00 85.56 91 LEU A C 1
ATOM 681 O O . LEU A 1 91 ? 35.999 38.379 -33.515 1.00 85.56 91 LEU A O 1
ATOM 685 N N . LYS A 1 92 ? 35.018 39.365 -35.275 1.00 85.94 92 LYS A N 1
ATOM 686 C CA . LYS A 1 92 ? 35.870 38.708 -36.282 1.00 85.94 92 LYS A CA 1
ATOM 687 C C . LYS A 1 92 ? 37.311 39.216 -36.271 1.00 85.94 92 LYS A C 1
ATOM 689 O O . LYS A 1 92 ? 38.193 38.480 -36.701 1.00 85.94 92 LYS A O 1
ATOM 694 N N . TYR A 1 93 ? 37.545 40.450 -35.826 1.00 85.44 93 TYR A N 1
ATOM 695 C CA . TYR A 1 93 ? 38.895 41.000 -35.662 1.00 85.44 93 TYR A CA 1
ATOM 696 C C . TYR A 1 93 ? 39.536 40.578 -34.333 1.00 85.44 93 TYR A C 1
ATOM 698 O O . TYR A 1 93 ? 40.758 40.440 -34.248 1.00 85.44 93 TYR A O 1
ATOM 706 N N . VAL A 1 94 ? 38.718 40.322 -33.308 1.00 86.44 94 VAL A N 1
ATOM 707 C CA . VAL A 1 94 ? 39.189 39.807 -32.016 1.00 86.44 94 VAL A CA 1
ATOM 708 C C . VAL A 1 94 ? 39.513 38.313 -32.078 1.00 86.44 94 VAL A C 1
ATOM 710 O O . VAL A 1 94 ? 40.533 37.908 -31.530 1.00 86.44 94 VAL A O 1
ATOM 713 N N . ALA A 1 95 ? 38.691 37.491 -32.733 1.00 88.31 95 ALA A N 1
ATOM 714 C CA . ALA A 1 95 ? 38.897 36.042 -32.805 1.00 88.31 95 ALA A CA 1
ATOM 715 C C . ALA A 1 95 ? 40.041 35.621 -33.741 1.00 88.31 95 ALA A C 1
ATOM 717 O O . ALA A 1 95 ? 40.519 36.395 -34.572 1.00 88.31 95 ALA A O 1
ATOM 718 N N . ASP A 1 96 ? 40.445 34.359 -33.621 1.00 86.12 96 ASP A N 1
ATOM 719 C CA . ASP A 1 96 ? 41.399 33.728 -34.527 1.00 86.12 96 ASP A CA 1
ATOM 720 C C . ASP A 1 96 ? 40.788 33.398 -35.909 1.00 86.12 96 ASP A C 1
ATOM 722 O O . ASP A 1 96 ? 39.568 33.432 -36.116 1.00 86.12 96 ASP A O 1
ATOM 726 N N . LYS A 1 97 ? 41.641 33.107 -36.897 1.00 80.75 97 LYS A N 1
ATOM 727 C CA . LYS A 1 97 ? 41.226 32.852 -38.287 1.00 80.75 97 LYS A CA 1
ATOM 728 C C . LYS A 1 97 ? 41.308 31.358 -38.646 1.00 80.75 97 LYS A C 1
ATOM 730 O O . LYS A 1 97 ? 42.279 30.705 -38.285 1.00 80.75 97 LYS A O 1
ATOM 735 N N . PRO A 1 98 ? 40.368 30.831 -39.458 1.00 77.75 98 PRO A N 1
ATOM 736 C CA . PRO A 1 98 ? 39.260 31.537 -40.104 1.00 77.75 98 PRO A CA 1
ATOM 737 C C . PRO A 1 98 ? 38.058 31.751 -39.155 1.00 77.75 98 PRO A C 1
ATOM 739 O O . PRO A 1 98 ? 37.704 30.843 -38.410 1.00 77.75 98 PRO A O 1
ATOM 742 N N . PRO A 1 99 ? 37.342 32.894 -39.225 1.00 72.25 99 PRO A N 1
ATOM 743 C CA . PRO A 1 99 ? 36.329 33.255 -38.221 1.00 72.25 99 PRO A CA 1
ATOM 744 C C . PRO A 1 99 ? 35.174 32.261 -38.034 1.00 72.25 99 PRO A C 1
ATOM 746 O O . PRO A 1 99 ? 34.546 32.249 -36.984 1.00 72.25 99 PRO A O 1
ATOM 749 N N . LYS A 1 100 ? 34.893 31.422 -39.037 1.00 71.12 100 LYS A N 1
ATOM 750 C CA . LYS A 1 100 ? 33.877 30.358 -38.962 1.00 71.12 100 LYS A CA 1
ATOM 751 C C . LYS A 1 100 ? 34.140 29.327 -37.853 1.00 71.12 100 LYS A C 1
ATOM 753 O O . LYS A 1 100 ? 33.191 28.696 -37.408 1.00 71.12 100 LYS A O 1
ATOM 758 N N . ASP A 1 101 ? 35.394 29.181 -37.426 1.00 69.88 101 ASP A N 1
ATOM 759 C CA . ASP A 1 101 ? 35.811 28.154 -36.468 1.00 69.88 101 ASP A CA 1
ATOM 760 C C . ASP A 1 101 ? 36.022 28.740 -35.051 1.00 69.88 101 ASP A C 1
ATOM 762 O O . ASP A 1 101 ? 36.073 27.997 -34.069 1.00 69.88 101 ASP A O 1
ATOM 766 N N . TYR A 1 102 ? 36.093 30.076 -34.928 1.00 77.62 102 TYR A N 1
ATOM 767 C CA . TYR A 1 102 ? 36.480 30.775 -33.691 1.00 77.62 102 TYR A CA 1
ATOM 768 C C . TYR A 1 102 ? 35.501 31.868 -33.232 1.00 77.62 102 TYR A C 1
ATOM 770 O O . TYR A 1 102 ? 35.675 32.418 -32.143 1.00 77.62 102 TYR A O 1
ATOM 778 N N . VAL A 1 103 ? 34.471 32.188 -34.024 1.00 81.31 103 VAL A N 1
ATOM 779 C CA . VAL A 1 103 ? 33.438 33.177 -33.679 1.00 81.31 103 VAL A CA 1
ATOM 780 C C . VAL A 1 103 ? 32.089 32.488 -33.485 1.00 81.31 103 VAL A C 1
ATOM 782 O O . VAL A 1 103 ? 31.556 31.887 -34.416 1.00 81.31 103 VAL A O 1
ATOM 785 N N . TYR A 1 104 ? 31.500 32.643 -32.299 1.00 78.62 104 TYR A N 1
ATOM 786 C CA . TYR A 1 104 ? 30.180 32.110 -31.954 1.00 78.62 104 TYR A CA 1
ATOM 787 C C . TYR A 1 104 ? 29.213 33.252 -31.655 1.00 78.62 104 TYR A C 1
ATOM 789 O O . TYR A 1 104 ? 29.455 34.077 -30.779 1.00 78.62 104 TYR A O 1
ATOM 797 N N . LEU A 1 105 ? 28.110 33.315 -32.393 1.00 81.00 105 LEU A N 1
ATOM 798 C CA . LEU A 1 105 ? 27.169 34.431 -32.349 1.00 81.00 105 LEU A CA 1
ATOM 799 C C . LEU A 1 105 ? 25.789 33.908 -31.943 1.00 81.00 105 LEU A C 1
ATOM 801 O O . LEU A 1 105 ? 25.265 33.015 -32.605 1.00 81.00 105 LEU A O 1
ATOM 805 N N . GLN A 1 106 ? 25.214 34.438 -30.863 1.00 76.12 106 GLN A N 1
ATOM 806 C CA . GLN A 1 106 ? 23.920 34.003 -30.327 1.00 76.12 106 GLN A CA 1
ATOM 807 C C . GLN A 1 106 ? 23.031 35.188 -29.952 1.00 76.12 106 GLN A C 1
ATOM 809 O O . GLN A 1 106 ? 23.506 36.219 -29.490 1.00 76.12 106 GLN A O 1
ATOM 814 N N . HIS A 1 107 ? 21.719 35.060 -30.138 1.00 67.88 107 HIS A N 1
ATOM 815 C CA . HIS A 1 107 ? 20.781 36.155 -29.853 1.00 67.88 107 HIS A CA 1
ATOM 816 C C . HIS A 1 107 ? 20.353 36.225 -28.379 1.00 67.88 107 HIS A C 1
ATOM 818 O O . HIS A 1 107 ? 20.050 37.309 -27.889 1.00 67.88 107 HIS A O 1
ATOM 824 N N . GLU A 1 108 ? 20.374 35.098 -27.664 1.00 68.56 108 GLU A N 1
ATOM 825 C CA . GLU A 1 108 ? 19.916 34.974 -26.276 1.00 68.56 108 GLU A CA 1
ATOM 826 C C . GLU A 1 108 ? 20.897 34.117 -25.464 1.00 68.56 108 GLU A C 1
ATOM 828 O O . GLU A 1 108 ? 21.515 33.195 -26.001 1.00 68.56 108 GLU A O 1
ATOM 833 N N . PHE A 1 109 ? 21.027 34.384 -24.158 1.00 61.06 109 PHE A N 1
ATOM 834 C CA . PHE A 1 109 ? 21.914 33.612 -23.274 1.00 61.06 109 PHE A CA 1
ATOM 835 C C . PHE A 1 109 ? 21.504 32.134 -23.153 1.00 61.06 109 PHE A C 1
ATOM 837 O O . PHE A 1 109 ? 22.369 31.288 -22.961 1.00 61.06 109 PHE A O 1
ATOM 844 N N . GLU A 1 110 ? 20.220 31.802 -23.330 1.00 56.34 110 GLU A N 1
ATOM 845 C CA . GLU A 1 110 ? 19.727 30.413 -23.332 1.00 56.34 110 GLU A CA 1
ATOM 846 C C . GLU A 1 110 ? 20.269 29.595 -24.518 1.00 56.34 110 GLU A C 1
ATOM 848 O O . GLU A 1 110 ? 20.407 28.379 -24.429 1.00 56.34 110 GLU A O 1
ATOM 853 N N . ALA A 1 111 ? 20.656 30.245 -25.621 1.00 52.84 111 ALA A N 1
ATOM 854 C CA . ALA A 1 111 ? 21.218 29.562 -26.782 1.00 52.84 111 ALA A CA 1
ATOM 855 C C . ALA A 1 111 ? 22.682 29.120 -26.577 1.00 52.84 111 ALA A C 1
ATOM 857 O O . ALA A 1 111 ? 23.172 28.272 -27.325 1.00 52.84 111 ALA A O 1
ATOM 858 N N . LEU A 1 112 ? 23.382 29.628 -25.553 1.00 53.28 112 LEU A N 1
ATOM 859 C CA . LEU A 1 112 ? 24.725 29.154 -25.190 1.00 53.28 112 LEU A CA 1
ATOM 860 C C . LEU A 1 112 ? 24.722 27.715 -24.661 1.00 53.28 112 LEU A C 1
ATOM 862 O O . LEU A 1 112 ? 25.724 27.020 -24.841 1.00 53.28 112 LEU A O 1
ATOM 866 N N . ASP A 1 113 ? 23.602 27.239 -24.101 1.00 47.81 113 ASP A N 1
ATOM 867 C CA . ASP A 1 113 ? 23.456 25.833 -23.698 1.00 47.81 113 ASP A CA 1
ATOM 868 C C . ASP A 1 113 ? 23.671 24.894 -24.898 1.00 47.81 113 ASP A C 1
ATOM 870 O O . ASP A 1 113 ? 24.254 23.826 -24.751 1.00 47.81 113 ASP A O 1
ATOM 874 N N . SER A 1 114 ? 23.298 25.325 -26.110 1.00 43.28 114 SER A N 1
ATOM 875 C CA . SER A 1 114 ? 23.482 24.544 -27.342 1.00 43.28 114 SER A CA 1
ATOM 876 C C . SER A 1 114 ? 24.918 24.536 -27.889 1.00 43.28 114 SER A C 1
ATOM 878 O O . SER A 1 114 ? 25.262 23.652 -28.669 1.00 43.28 114 SER A O 1
ATOM 880 N N . ILE A 1 115 ? 25.769 25.489 -27.483 1.00 45.84 115 ILE A N 1
ATOM 881 C CA . ILE A 1 115 ? 27.192 25.539 -27.878 1.00 45.84 115 ILE A CA 1
ATOM 882 C C . ILE A 1 115 ? 28.037 24.625 -26.982 1.00 45.84 115 ILE A C 1
ATOM 884 O O . ILE A 1 115 ? 29.011 24.034 -27.446 1.00 45.84 115 ILE A O 1
ATOM 888 N N . ILE A 1 116 ? 27.656 24.474 -25.710 1.00 46.56 116 ILE A N 1
ATOM 889 C CA . ILE A 1 116 ? 28.284 23.516 -24.785 1.00 46.56 116 ILE A CA 1
ATOM 890 C C . ILE A 1 116 ? 27.922 22.073 -25.184 1.00 46.56 116 ILE A C 1
ATOM 892 O O . ILE A 1 116 ? 28.711 21.149 -24.986 1.00 46.56 116 ILE A O 1
ATOM 896 N N . ASP A 1 117 ? 26.762 21.890 -25.816 1.00 39.28 117 ASP A N 1
ATOM 897 C CA . ASP A 1 117 ? 26.216 20.596 -26.215 1.00 39.28 117 ASP A CA 1
ATOM 898 C C . ASP A 1 117 ? 26.605 20.229 -27.662 1.00 39.28 117 ASP A C 1
ATOM 900 O O . ASP A 1 117 ? 25.767 20.056 -28.551 1.00 39.28 117 ASP A O 1
ATOM 904 N N . VAL A 1 118 ? 27.912 20.090 -27.930 1.00 36.88 118 VAL A N 1
ATOM 905 C CA . VAL A 1 118 ? 28.394 19.486 -29.186 1.00 36.88 118 VAL A CA 1
ATOM 906 C C . VAL A 1 118 ? 28.062 17.984 -29.190 1.00 36.88 118 VAL A C 1
ATOM 908 O O . VAL A 1 118 ? 28.877 17.121 -28.875 1.00 36.88 118 VAL A O 1
ATOM 911 N N . SER A 1 119 ? 26.818 17.705 -29.582 1.00 42.97 119 SER A N 1
ATOM 912 C CA . SER A 1 119 ? 26.273 16.495 -30.206 1.00 42.97 119 SER A CA 1
ATOM 913 C C . SER A 1 119 ? 26.583 15.145 -29.545 1.00 42.97 119 SER A C 1
ATOM 915 O O . SER A 1 119 ? 27.383 14.358 -30.057 1.00 42.97 119 SER A O 1
ATOM 917 N N . TYR A 1 120 ? 25.818 14.820 -28.501 1.00 46.22 120 TYR A N 1
ATOM 918 C CA . TYR A 1 120 ? 25.506 13.438 -28.127 1.00 46.22 120 TYR A CA 1
ATOM 919 C C . TYR A 1 120 ? 24.043 13.133 -28.440 1.00 46.22 120 TYR A C 1
ATOM 921 O O . TYR A 1 120 ? 23.174 13.917 -28.053 1.00 46.22 120 TYR A O 1
ATOM 929 N N . PRO A 1 121 ? 23.717 12.018 -29.123 1.00 53.16 121 PRO A N 1
ATOM 930 C CA . PRO A 1 121 ? 22.327 11.626 -29.285 1.00 53.16 121 PRO A CA 1
ATOM 931 C C . PRO A 1 121 ? 21.759 11.280 -27.906 1.00 53.16 121 PRO A C 1
ATOM 933 O O . PRO A 1 121 ? 22.081 10.245 -27.325 1.00 53.16 121 PRO A O 1
ATOM 936 N N . SER A 1 122 ? 20.926 12.171 -27.366 1.00 55.91 122 SER A N 1
ATOM 937 C CA . SER A 1 122 ? 20.188 11.900 -26.133 1.00 55.91 122 SER A CA 1
ATOM 938 C C . SER A 1 122 ? 19.289 10.664 -26.307 1.00 55.91 122 SER A C 1
ATOM 940 O O . SER A 1 122 ? 18.855 10.399 -27.436 1.00 55.91 122 SER A O 1
ATOM 942 N N . PRO A 1 123 ? 18.982 9.916 -25.227 1.00 62.38 123 PRO A N 1
ATOM 943 C CA . PRO A 1 123 ? 18.049 8.796 -25.289 1.00 62.38 123 PRO A CA 1
ATOM 944 C C . PRO A 1 123 ? 16.758 9.188 -26.004 1.00 62.38 123 PRO A C 1
ATOM 946 O O . PRO A 1 123 ? 16.314 10.329 -25.835 1.00 62.38 123 PRO A O 1
ATOM 949 N N . PRO A 1 124 ? 16.145 8.285 -26.794 1.00 60.81 124 PRO A N 1
ATOM 950 C CA . PRO A 1 124 ? 14.926 8.587 -27.524 1.00 60.81 124 PRO A CA 1
ATOM 951 C C . PRO A 1 124 ? 13.845 8.973 -26.517 1.00 60.81 124 PRO A C 1
ATOM 953 O O . PRO A 1 124 ? 13.265 8.131 -25.835 1.00 60.81 124 PRO A O 1
ATOM 956 N N . LYS A 1 125 ? 13.594 10.275 -26.395 1.00 62.84 125 LYS A N 1
ATOM 957 C CA . LYS A 1 125 ? 12.504 10.798 -25.584 1.00 62.84 125 LYS A CA 1
ATOM 958 C C . LYS A 1 125 ? 11.231 10.649 -26.390 1.00 62.84 125 LYS A C 1
ATOM 960 O O . LYS A 1 125 ? 11.213 10.927 -27.586 1.00 62.84 125 LYS A O 1
ATOM 965 N N . LYS A 1 126 ? 10.150 10.259 -25.725 1.00 60.09 126 LYS A N 1
ATOM 966 C CA . LYS A 1 126 ? 8.817 10.176 -26.324 1.00 60.09 126 LYS A CA 1
ATOM 967 C C . LYS A 1 126 ? 8.378 11.543 -26.887 1.00 60.09 126 LYS A C 1
ATOM 969 O O . LYS A 1 126 ? 7.783 12.354 -26.179 1.00 60.09 126 LYS A O 1
ATOM 974 N N . GLU A 1 127 ? 8.669 11.793 -28.167 1.00 49.44 127 GLU A N 1
ATOM 975 C CA . GLU A 1 127 ? 8.409 13.060 -28.880 1.00 49.44 127 GLU A CA 1
ATOM 976 C C . GLU A 1 127 ? 6.898 13.354 -28.976 1.00 49.44 127 GLU A C 1
ATOM 978 O O . GLU A 1 127 ? 6.448 14.494 -28.833 1.00 49.44 127 GLU A O 1
ATOM 983 N N . HIS A 1 128 ? 6.077 12.308 -29.128 1.00 50.72 128 HIS A N 1
ATOM 984 C CA . HIS A 1 128 ? 4.626 12.426 -29.245 1.00 50.72 128 HIS A CA 1
ATOM 985 C C . HIS A 1 128 ? 3.892 11.944 -27.988 1.00 50.72 128 HIS A C 1
ATOM 987 O O . HIS A 1 128 ? 3.804 10.753 -27.692 1.00 50.72 128 HIS A O 1
ATOM 993 N N . LYS A 1 129 ? 3.197 12.868 -27.310 1.00 51.94 129 LYS A N 1
ATOM 994 C CA . LYS A 1 129 ? 2.282 12.582 -26.179 1.00 51.94 129 LYS A CA 1
ATOM 995 C C . LYS A 1 129 ? 1.064 11.696 -26.539 1.00 51.94 129 LYS A C 1
ATOM 997 O O . LYS A 1 129 ? 0.189 11.528 -25.695 1.00 51.94 129 LYS A O 1
ATOM 1002 N N . LYS A 1 130 ? 0.955 11.194 -27.778 1.00 54.09 130 LYS A N 1
ATOM 1003 C CA . LYS A 1 130 ? -0.216 10.487 -28.342 1.00 54.09 130 LYS A CA 1
ATOM 1004 C C . LYS A 1 130 ? 0.142 9.143 -29.023 1.00 54.09 130 LYS A C 1
ATOM 1006 O O . LYS A 1 130 ? -0.564 8.726 -29.930 1.00 54.09 130 LYS A O 1
ATOM 1011 N N . GLY A 1 131 ? 1.236 8.483 -28.638 1.00 70.50 131 GLY A N 1
ATOM 1012 C CA . GLY A 1 131 ? 1.637 7.177 -29.188 1.00 70.50 131 GLY A CA 1
ATOM 1013 C C . GLY A 1 131 ? 2.134 6.205 -28.117 1.00 70.50 131 GLY A C 1
ATOM 1014 O O . GLY A 1 131 ? 2.425 6.627 -26.996 1.00 70.50 131 GLY A O 1
ATOM 1015 N N . LEU A 1 132 ? 2.204 4.920 -28.463 1.00 83.00 132 LEU A N 1
ATOM 1016 C CA . LEU A 1 132 ? 2.811 3.854 -27.663 1.00 83.00 132 LEU A CA 1
ATOM 1017 C C . LEU A 1 132 ? 4.245 3.631 -28.154 1.00 83.00 132 LEU A C 1
ATOM 1019 O O . LEU A 1 132 ? 4.450 3.349 -29.334 1.00 83.00 132 LEU A O 1
ATOM 1023 N N . MET A 1 133 ? 5.217 3.793 -27.261 1.00 88.12 133 MET A N 1
ATOM 1024 C CA . MET A 1 133 ? 6.627 3.530 -27.534 1.00 88.12 133 MET A CA 1
ATOM 1025 C C . MET A 1 133 ? 6.942 2.071 -27.198 1.00 88.12 133 MET A C 1
ATOM 1027 O O . MET A 1 133 ? 6.888 1.677 -26.030 1.00 88.12 133 MET A O 1
ATOM 1031 N N . LEU A 1 134 ? 7.263 1.293 -28.230 1.00 90.88 134 LEU A N 1
ATOM 1032 C CA . LEU A 1 134 ? 7.725 -0.087 -28.112 1.00 90.88 134 LEU A CA 1
ATOM 1033 C C . LEU A 1 134 ? 9.247 -0.097 -28.224 1.00 90.88 134 LEU A C 1
ATOM 1035 O O . LEU A 1 134 ? 9.789 0.518 -29.146 1.00 90.88 134 LEU A O 1
ATOM 1039 N N . THR A 1 135 ? 9.927 -0.782 -27.311 1.00 92.81 135 THR A N 1
ATOM 1040 C CA . THR A 1 135 ? 11.383 -0.937 -27.345 1.00 92.81 135 THR A CA 1
ATOM 1041 C C . THR A 1 135 ? 11.787 -2.391 -27.167 1.00 92.81 135 THR A C 1
ATOM 1043 O O . THR A 1 135 ? 11.130 -3.138 -26.444 1.00 92.81 135 THR A O 1
ATOM 1046 N N . HIS A 1 136 ? 12.879 -2.793 -27.816 1.00 94.69 136 HIS A N 1
ATOM 1047 C CA . HIS A 1 136 ? 13.476 -4.112 -27.639 1.00 94.69 136 HIS A CA 1
ATOM 1048 C C . HIS A 1 136 ? 14.998 -4.018 -27.473 1.00 94.69 136 HIS A C 1
ATOM 1050 O O . HIS A 1 136 ? 15.657 -3.234 -28.157 1.00 94.69 136 HIS A O 1
ATOM 1056 N N . GLN A 1 137 ? 15.547 -4.821 -26.559 1.00 92.75 137 GLN A N 1
ATOM 1057 C CA . GLN A 1 137 ? 16.981 -4.922 -26.297 1.00 92.75 137 GLN A CA 1
ATOM 1058 C C . GLN A 1 137 ? 17.382 -6.367 -25.985 1.00 92.75 137 GLN A C 1
ATOM 1060 O O . GLN A 1 137 ? 16.955 -6.920 -24.969 1.00 92.75 137 GLN A O 1
ATOM 1065 N N . ASN A 1 138 ? 18.329 -6.919 -26.745 1.00 91.62 138 ASN A N 1
ATOM 1066 C CA . ASN A 1 138 ? 19.117 -8.052 -26.265 1.00 91.62 138 ASN A CA 1
ATOM 1067 C C . ASN A 1 138 ? 20.044 -7.572 -25.134 1.00 91.62 138 ASN A C 1
ATOM 1069 O O . ASN A 1 138 ? 21.005 -6.819 -25.356 1.00 91.62 138 ASN A O 1
ATOM 1073 N N . ILE A 1 139 ? 19.715 -7.928 -23.889 1.00 89.06 139 ILE A N 1
ATOM 1074 C CA . ILE A 1 139 ? 20.358 -7.352 -22.704 1.00 89.06 139 ILE A CA 1
ATOM 1075 C C . ILE A 1 139 ? 21.606 -8.117 -22.276 1.00 89.06 139 ILE A C 1
ATOM 1077 O O . ILE A 1 139 ? 22.442 -7.521 -21.603 1.00 89.06 139 ILE A O 1
ATOM 1081 N N . ARG A 1 140 ? 21.799 -9.381 -22.672 1.00 86.31 140 ARG A N 1
ATOM 1082 C CA . ARG A 1 140 ? 22.925 -10.230 -22.236 1.00 86.31 140 ARG A CA 1
ATOM 1083 C C . ARG A 1 140 ? 23.197 -10.138 -20.731 1.00 86.31 140 ARG A C 1
ATOM 1085 O O . ARG A 1 140 ? 24.209 -9.563 -20.316 1.00 86.31 140 ARG A O 1
ATOM 1092 N N . SER A 1 141 ? 22.291 -10.693 -19.929 1.00 87.56 141 SER A N 1
ATOM 1093 C CA . SER A 1 141 ? 22.204 -10.598 -18.460 1.00 87.56 141 SER A CA 1
ATOM 1094 C C . SER A 1 141 ? 21.507 -9.340 -17.932 1.00 87.56 141 SER A C 1
ATOM 1096 O O . SER A 1 141 ? 22.103 -8.272 -17.764 1.00 87.56 141 SER A O 1
ATOM 1098 N N . LEU A 1 142 ? 20.235 -9.513 -17.566 1.00 86.75 142 LEU A N 1
ATOM 1099 C CA . LEU A 1 142 ? 19.430 -8.491 -16.900 1.00 86.75 142 LEU A CA 1
ATOM 1100 C C . LEU A 1 142 ? 19.941 -8.145 -15.487 1.00 86.75 142 LEU A C 1
ATOM 1102 O O . LEU A 1 142 ? 20.068 -6.952 -15.205 1.00 86.75 142 LEU A O 1
ATOM 1106 N N . PRO A 1 143 ? 20.300 -9.098 -14.596 1.00 84.00 143 PRO A N 1
ATOM 1107 C CA . PRO A 1 143 ? 20.732 -8.758 -13.235 1.00 84.00 143 PRO A CA 1
ATOM 1108 C C . PRO A 1 143 ? 21.930 -7.801 -13.184 1.00 84.00 143 PRO A C 1
ATOM 1110 O O . PRO A 1 143 ? 21.974 -6.899 -12.347 1.00 84.00 143 PRO A O 1
ATOM 1113 N N . ALA A 1 144 ? 22.884 -7.948 -14.109 1.00 81.44 144 ALA A N 1
ATOM 1114 C CA . ALA A 1 144 ? 24.070 -7.096 -14.173 1.00 81.44 144 ALA A CA 1
ATOM 1115 C C . ALA A 1 144 ? 23.768 -5.660 -14.642 1.00 81.44 144 ALA A C 1
ATOM 1117 O O . ALA A 1 144 ? 24.508 -4.739 -14.294 1.00 81.44 144 ALA A O 1
ATOM 1118 N N . LYS A 1 145 ? 22.696 -5.476 -15.423 1.00 85.31 145 LYS A N 1
ATOM 1119 C CA . LYS A 1 145 ? 22.372 -4.236 -16.156 1.00 85.31 145 LYS A CA 1
ATOM 1120 C C . LYS A 1 145 ? 21.055 -3.597 -15.726 1.00 85.31 145 LYS A C 1
ATOM 1122 O O . LYS A 1 145 ? 20.680 -2.547 -16.236 1.00 85.31 145 LYS A O 1
ATOM 1127 N N . HIS A 1 146 ? 20.373 -4.186 -14.745 1.00 84.06 146 HIS A N 1
ATOM 1128 C CA . HIS A 1 146 ? 19.084 -3.721 -14.239 1.00 84.06 146 HIS A CA 1
ATOM 1129 C C . HIS A 1 146 ? 19.105 -2.245 -13.816 1.00 84.06 146 HIS A C 1
ATOM 1131 O O . HIS A 1 146 ? 18.160 -1.510 -14.075 1.00 84.06 146 HIS A O 1
ATOM 1137 N N . THR A 1 147 ? 20.195 -1.788 -13.189 1.00 77.31 147 THR A N 1
ATOM 1138 C CA . THR A 1 147 ? 20.307 -0.388 -12.739 1.00 77.31 147 THR A CA 1
ATOM 1139 C C . THR A 1 147 ? 20.378 0.579 -13.922 1.00 77.31 147 THR A C 1
ATOM 1141 O O . THR A 1 147 ? 19.696 1.600 -13.912 1.00 77.31 147 THR A O 1
ATOM 1144 N N . ASP A 1 148 ? 21.154 0.244 -14.953 1.00 80.44 148 ASP A N 1
ATOM 1145 C CA . ASP A 1 148 ? 21.269 1.066 -16.160 1.00 80.44 148 ASP A CA 1
ATOM 1146 C C . ASP A 1 148 ? 19.951 1.064 -16.954 1.00 80.44 148 ASP A C 1
ATOM 1148 O O . ASP A 1 148 ? 19.498 2.116 -17.402 1.00 80.44 148 ASP A O 1
ATOM 1152 N N . LEU A 1 149 ? 19.276 -0.090 -17.042 1.00 84.75 149 LEU A N 1
ATOM 1153 C CA . LEU A 1 149 ? 17.944 -0.206 -17.642 1.00 84.75 149 LEU A CA 1
ATOM 1154 C C . LEU A 1 149 ? 16.905 0.644 -16.897 1.00 84.75 149 LEU A C 1
ATOM 1156 O O . LEU A 1 149 ? 16.096 1.324 -17.526 1.00 84.75 149 LEU A O 1
ATOM 1160 N N . GLN A 1 150 ? 16.939 0.641 -15.562 1.00 82.00 150 GLN A N 1
ATOM 1161 C CA . GLN A 1 150 ? 16.041 1.451 -14.744 1.00 82.00 150 GLN A CA 1
ATOM 1162 C C . GLN A 1 150 ? 16.214 2.945 -15.045 1.00 82.00 150 GLN A C 1
ATOM 1164 O O . GLN A 1 150 ? 15.218 3.642 -15.236 1.00 82.00 150 GLN A O 1
ATOM 1169 N N . ILE A 1 151 ? 17.455 3.427 -15.145 1.00 77.88 151 ILE A N 1
ATOM 1170 C CA . ILE A 1 151 ? 17.738 4.828 -15.486 1.00 77.88 151 ILE A CA 1
ATOM 1171 C C . ILE A 1 151 ? 17.244 5.142 -16.904 1.00 77.88 151 ILE A C 1
ATOM 1173 O O . ILE A 1 151 ? 16.486 6.094 -17.088 1.00 77.88 151 ILE A O 1
ATOM 1177 N N . LEU A 1 152 ? 17.575 4.292 -17.879 1.00 81.50 152 LEU A N 1
ATOM 1178 C CA . LEU A 1 152 ? 17.174 4.469 -19.275 1.00 81.50 152 LEU A CA 1
ATOM 1179 C C . LEU A 1 152 ? 15.645 4.511 -19.445 1.00 81.50 152 LEU A C 1
ATOM 1181 O O . LEU A 1 152 ? 15.122 5.345 -20.190 1.00 81.50 152 LEU A O 1
ATOM 1185 N N . SER A 1 153 ? 14.925 3.643 -18.728 1.00 82.00 153 SER A N 1
ATOM 1186 C CA . SER A 1 153 ? 13.458 3.594 -18.743 1.00 82.00 153 SER A CA 1
ATOM 1187 C C . SER A 1 153 ? 12.826 4.870 -18.172 1.00 82.00 153 SER A C 1
ATOM 1189 O O . SER A 1 153 ? 11.829 5.355 -18.714 1.00 82.00 153 SER A O 1
ATOM 1191 N N . ALA A 1 154 ? 13.431 5.448 -17.127 1.00 74.88 154 ALA A N 1
ATOM 1192 C CA . ALA A 1 154 ? 12.964 6.673 -16.487 1.00 74.88 154 ALA A CA 1
ATOM 1193 C C . ALA A 1 154 ? 13.224 7.918 -17.352 1.00 74.88 154 ALA A C 1
ATOM 1195 O O . ALA A 1 154 ? 12.381 8.813 -17.410 1.00 74.88 154 ALA A O 1
ATOM 1196 N N . GLU A 1 155 ? 14.363 7.973 -18.048 1.00 74.00 155 GLU A N 1
ATOM 1197 C CA . GLU A 1 155 ? 14.724 9.094 -18.928 1.00 74.00 155 GLU A CA 1
ATOM 1198 C C . GLU A 1 155 ? 13.942 9.093 -20.247 1.00 74.00 155 GLU A C 1
ATOM 1200 O O . GLU A 1 155 ? 13.502 10.149 -20.707 1.00 74.00 155 GLU A O 1
ATOM 1205 N N . SER A 1 156 ? 13.738 7.912 -20.839 1.00 72.75 156 SER A N 1
ATOM 1206 C CA . SER A 1 156 ? 13.110 7.764 -22.163 1.00 72.75 156 SER A CA 1
ATOM 1207 C C . SER A 1 156 ? 11.577 7.679 -22.100 1.00 72.75 156 SER A C 1
ATOM 1209 O O . SER A 1 156 ? 10.906 7.892 -23.108 1.00 72.75 156 SER A O 1
ATOM 1211 N N . GLN A 1 157 ? 11.006 7.399 -20.918 1.00 76.88 157 GLN A N 1
ATOM 1212 C CA . GLN A 1 157 ? 9.567 7.177 -20.702 1.00 76.88 157 GLN A CA 1
ATOM 1213 C C . GLN A 1 157 ? 8.972 6.096 -21.620 1.00 76.88 157 GLN A C 1
ATOM 1215 O O . GLN A 1 157 ? 7.916 6.297 -22.227 1.00 76.88 157 GLN A O 1
ATOM 1220 N N . MET A 1 158 ? 9.653 4.952 -21.706 1.00 84.81 158 MET A N 1
ATOM 1221 C CA . MET A 1 158 ? 9.212 3.800 -22.499 1.00 84.81 158 MET A CA 1
ATOM 1222 C C . MET A 1 158 ? 7.846 3.289 -22.001 1.00 84.81 158 MET A C 1
ATOM 1224 O O . MET A 1 158 ? 7.499 3.455 -20.832 1.00 84.81 158 MET A O 1
ATOM 1228 N N . ASP A 1 159 ? 7.031 2.705 -22.883 1.00 86.69 159 ASP A N 1
ATOM 1229 C CA . ASP A 1 159 ? 5.740 2.133 -22.473 1.00 86.69 159 ASP A CA 1
ATOM 1230 C C . ASP A 1 159 ? 5.804 0.605 -22.374 1.00 86.69 159 ASP A C 1
ATOM 1232 O O . ASP A 1 159 ? 5.245 0.027 -21.439 1.00 86.69 159 ASP A O 1
ATOM 1236 N N . ILE A 1 160 ? 6.488 -0.042 -23.323 1.00 90.56 160 ILE A N 1
ATOM 1237 C CA . ILE A 1 160 ? 6.710 -1.492 -23.340 1.00 90.56 160 ILE A CA 1
ATOM 1238 C C . ILE A 1 160 ? 8.166 -1.762 -23.705 1.00 90.56 160 ILE A C 1
ATOM 1240 O O . ILE A 1 160 ? 8.648 -1.243 -24.710 1.00 90.56 160 ILE A O 1
ATOM 1244 N N . ILE A 1 161 ? 8.834 -2.583 -22.895 1.00 93.62 161 ILE A N 1
ATOM 1245 C CA . ILE A 1 161 ? 10.239 -2.964 -23.059 1.00 93.62 161 ILE A CA 1
ATOM 1246 C C . ILE A 1 161 ? 10.313 -4.485 -23.200 1.00 93.62 161 ILE A C 1
ATOM 1248 O O . ILE A 1 161 ? 10.065 -5.204 -22.233 1.00 93.62 161 ILE A O 1
ATOM 1252 N N . GLY A 1 162 ? 10.654 -4.975 -24.388 1.00 93.62 162 GLY A N 1
ATOM 1253 C CA . GLY A 1 162 ? 11.005 -6.371 -24.636 1.00 93.62 162 GLY A CA 1
ATOM 1254 C C . GLY A 1 162 ? 12.494 -6.611 -24.402 1.00 93.62 162 GLY A C 1
ATOM 1255 O O . GLY A 1 162 ? 13.332 -5.853 -24.883 1.00 93.62 162 GLY A O 1
ATOM 1256 N N . LEU A 1 163 ? 12.834 -7.665 -23.669 1.00 94.06 163 LEU A N 1
ATOM 1257 C CA . LEU A 1 163 ? 14.210 -8.071 -23.417 1.00 94.06 163 LEU A CA 1
ATOM 1258 C C . LEU A 1 163 ? 14.429 -9.520 -23.828 1.00 94.06 163 LEU A C 1
ATOM 1260 O O . LEU A 1 163 ? 13.643 -10.395 -23.464 1.00 94.06 163 LEU A O 1
ATOM 1264 N N . THR A 1 164 ? 15.550 -9.765 -24.491 1.00 91.88 164 THR A N 1
ATOM 1265 C CA . THR A 1 164 ? 16.059 -11.100 -24.824 1.00 91.88 164 THR A CA 1
ATOM 1266 C C . THR A 1 164 ? 17.429 -11.315 -24.182 1.00 91.88 164 THR A C 1
ATOM 1268 O O . THR A 1 164 ? 18.096 -10.356 -23.780 1.00 91.88 164 THR A O 1
ATOM 1271 N N . GLU A 1 165 ? 17.823 -12.577 -24.003 1.00 90.50 165 GLU A N 1
ATOM 1272 C CA . GLU A 1 165 ? 19.018 -12.971 -23.240 1.00 90.50 165 GLU A CA 1
ATOM 1273 C C . GLU A 1 165 ? 19.030 -12.406 -21.812 1.00 90.50 165 GLU A C 1
ATOM 1275 O O . GLU A 1 165 ? 20.013 -11.834 -21.322 1.00 90.50 165 GLU A O 1
ATOM 1280 N N . THR A 1 166 ? 17.909 -12.567 -21.108 1.00 87.38 166 THR A N 1
ATOM 1281 C CA . THR A 1 166 ? 17.775 -12.107 -19.718 1.00 87.38 166 THR A CA 1
ATOM 1282 C C . THR A 1 166 ? 18.713 -12.856 -18.767 1.00 87.38 166 THR A C 1
ATOM 1284 O O . THR A 1 166 ? 19.165 -12.268 -17.780 1.00 87.38 166 THR A O 1
ATOM 1287 N N . HIS A 1 167 ? 19.059 -14.110 -19.094 1.00 87.38 167 HIS A N 1
ATOM 1288 C CA . HIS A 1 167 ? 19.904 -15.018 -18.303 1.00 87.38 167 HIS A CA 1
ATOM 1289 C C . HIS A 1 167 ? 19.370 -15.217 -16.878 1.00 87.38 167 HIS A C 1
ATOM 1291 O O . HIS A 1 167 ? 20.134 -15.315 -15.914 1.00 87.38 167 HIS A O 1
ATOM 1297 N N . LEU A 1 168 ? 18.046 -15.222 -16.747 1.00 84.75 168 LEU A N 1
ATOM 1298 C CA . LEU A 1 168 ? 17.347 -15.497 -15.501 1.00 84.75 168 LEU A CA 1
ATOM 1299 C C . LEU A 1 168 ? 17.059 -16.991 -15.359 1.00 84.75 168 LEU A C 1
ATOM 1301 O O . LEU A 1 168 ? 17.022 -17.735 -16.338 1.00 84.75 168 LEU A O 1
ATOM 1305 N N . ASN A 1 169 ? 16.833 -17.407 -14.117 1.00 81.06 169 ASN A N 1
ATOM 1306 C CA . ASN A 1 169 ? 16.345 -18.734 -13.772 1.00 81.06 169 ASN A CA 1
ATOM 1307 C C . ASN A 1 169 ? 15.103 -18.619 -12.875 1.00 81.06 169 ASN A C 1
ATOM 1309 O O . ASN A 1 169 ? 14.868 -17.577 -12.253 1.00 81.06 169 ASN A O 1
ATOM 1313 N N . GLU A 1 170 ? 14.353 -19.717 -12.764 1.00 75.88 170 GLU A N 1
ATOM 1314 C CA . GLU A 1 170 ? 13.115 -19.778 -11.970 1.00 75.88 170 GLU A CA 1
ATOM 1315 C C . GLU A 1 170 ? 13.348 -19.469 -10.480 1.00 75.88 170 GLU A C 1
ATOM 1317 O O . GLU A 1 170 ? 12.456 -19.002 -9.771 1.00 75.88 170 GLU A O 1
ATOM 1322 N N . HIS A 1 171 ? 14.570 -19.691 -9.987 1.00 75.50 171 HIS A N 1
ATOM 1323 C CA . HIS A 1 171 ? 14.952 -19.393 -8.607 1.00 75.50 171 HIS A CA 1
ATOM 1324 C C . HIS A 1 171 ? 15.241 -17.907 -8.362 1.00 75.50 171 HIS A C 1
ATOM 1326 O O . HIS A 1 171 ? 15.210 -17.462 -7.211 1.00 75.50 171 HIS A O 1
ATOM 1332 N N . PHE A 1 172 ? 15.502 -17.128 -9.414 1.00 76.50 172 PHE A N 1
ATOM 1333 C CA . PHE A 1 172 ? 15.736 -15.698 -9.305 1.00 76.50 172 PHE A CA 1
ATOM 1334 C C . PHE A 1 172 ? 14.409 -15.007 -8.991 1.00 76.50 172 PHE A C 1
ATOM 1336 O O . PHE A 1 172 ? 13.448 -15.194 -9.731 1.00 76.50 172 PHE A O 1
ATOM 1343 N N . PRO A 1 173 ? 14.290 -14.224 -7.912 1.00 76.31 173 PRO A N 1
ATOM 1344 C CA . PRO A 1 173 ? 12.999 -13.676 -7.524 1.00 76.31 173 PRO A CA 1
ATOM 1345 C C . PRO A 1 173 ? 12.661 -12.401 -8.329 1.00 76.31 173 PRO A C 1
ATOM 1347 O O . PRO A 1 173 ? 13.501 -11.514 -8.490 1.00 76.31 173 PRO A O 1
ATOM 1350 N N . ASP A 1 174 ? 11.412 -12.296 -8.809 1.00 78.19 174 ASP A N 1
ATOM 1351 C CA . ASP A 1 174 ? 10.919 -11.191 -9.670 1.00 78.19 174 ASP A CA 1
ATOM 1352 C C . ASP A 1 174 ? 11.143 -9.806 -9.057 1.00 78.19 174 ASP A C 1
ATOM 1354 O O . ASP A 1 174 ? 11.391 -8.809 -9.727 1.00 78.19 174 ASP A O 1
ATOM 1358 N N . ASN A 1 175 ? 11.053 -9.753 -7.736 1.00 69.25 175 ASN A N 1
ATOM 1359 C CA . ASN A 1 175 ? 11.101 -8.548 -6.934 1.00 69.25 175 ASN A CA 1
ATOM 1360 C C . ASN A 1 175 ? 12.441 -7.784 -7.044 1.00 69.25 175 ASN A C 1
ATOM 1362 O O . ASN A 1 175 ? 12.447 -6.559 -6.935 1.00 69.25 175 ASN A O 1
ATOM 1366 N N . ILE A 1 176 ? 13.553 -8.474 -7.317 1.00 73.69 176 ILE A N 1
ATOM 1367 C CA . ILE A 1 176 ? 14.887 -7.873 -7.490 1.00 73.69 176 ILE A CA 1
ATOM 1368 C C . ILE A 1 176 ? 15.018 -7.181 -8.853 1.00 73.69 176 ILE A C 1
ATOM 1370 O O . ILE A 1 176 ? 15.760 -6.206 -8.979 1.00 73.69 176 ILE A O 1
ATOM 1374 N N . ILE A 1 177 ? 14.301 -7.677 -9.861 1.00 80.75 177 ILE A N 1
ATOM 1375 C CA . ILE A 1 177 ? 14.335 -7.184 -11.244 1.00 80.75 177 ILE A CA 1
ATOM 1376 C C . ILE A 1 177 ? 13.096 -6.352 -11.600 1.00 80.75 177 ILE A C 1
ATOM 1378 O O . ILE A 1 177 ? 12.870 -6.037 -12.763 1.00 80.75 177 ILE A O 1
ATOM 1382 N N . GLN A 1 178 ? 12.262 -5.994 -10.627 1.00 81.44 178 GLN A N 1
ATOM 1383 C CA . GLN A 1 178 ? 11.046 -5.232 -10.874 1.00 81.44 178 GLN A CA 1
ATOM 1384 C C . GLN A 1 178 ? 11.363 -3.755 -11.158 1.00 81.44 178 GLN A C 1
ATOM 1386 O O . GLN A 1 178 ? 11.892 -3.043 -10.299 1.00 81.44 178 GLN A O 1
ATOM 1391 N N . LEU A 1 179 ? 10.950 -3.257 -12.328 1.00 80.12 179 LEU A N 1
ATOM 1392 C CA . LEU A 1 179 ? 11.013 -1.829 -12.644 1.00 80.12 179 LEU A CA 1
ATOM 1393 C C . LEU A 1 179 ? 9.811 -1.079 -12.028 1.00 80.12 179 LEU A C 1
ATOM 1395 O O . LEU A 1 179 ? 8.674 -1.557 -12.136 1.00 80.12 179 LEU A O 1
ATOM 1399 N N . PRO A 1 180 ? 10.016 0.091 -11.385 1.00 72.00 180 PRO A N 1
ATOM 1400 C CA . PRO A 1 180 ? 8.920 0.908 -10.861 1.00 72.00 180 PRO A CA 1
ATOM 1401 C C . PRO A 1 180 ? 7.970 1.380 -11.969 1.00 72.00 180 PRO A C 1
ATOM 1403 O O . PRO A 1 180 ? 8.423 1.927 -12.968 1.00 72.00 180 PRO A O 1
ATOM 1406 N N . GLY A 1 181 ? 6.658 1.199 -11.782 1.00 72.69 181 GLY A N 1
ATOM 1407 C CA . GLY A 1 181 ? 5.637 1.616 -12.757 1.00 72.69 181 GLY A CA 1
ATOM 1408 C C . GLY A 1 181 ? 5.433 0.652 -13.932 1.00 72.69 181 GLY A C 1
ATOM 1409 O O . GLY A 1 181 ? 4.699 0.974 -14.864 1.00 72.69 181 GLY A O 1
ATOM 1410 N N . TYR A 1 182 ? 6.056 -0.529 -13.892 1.00 81.25 182 TYR A N 1
ATOM 1411 C CA . TYR A 1 182 ? 5.870 -1.587 -14.884 1.00 81.25 182 TYR A CA 1
ATOM 1412 C C . TYR A 1 182 ? 5.357 -2.871 -14.229 1.00 81.25 182 TYR A C 1
ATOM 1414 O O . TYR A 1 182 ? 5.532 -3.092 -13.034 1.00 81.25 182 TYR A O 1
ATOM 1422 N N . VAL A 1 183 ? 4.753 -3.738 -15.029 1.00 81.62 183 VAL A N 1
ATOM 1423 C CA . VAL A 1 183 ? 4.437 -5.134 -14.739 1.00 81.62 183 VAL A CA 1
ATOM 1424 C C . VAL A 1 183 ? 5.430 -5.989 -15.520 1.00 81.62 183 VAL A C 1
ATOM 1426 O O . VAL A 1 183 ? 5.648 -5.741 -16.706 1.00 81.62 183 VAL A O 1
ATOM 1429 N N . LEU A 1 184 ? 6.066 -6.947 -14.847 1.00 87.88 184 LEU A N 1
ATOM 1430 C CA . LEU A 1 184 ? 7.045 -7.857 -15.437 1.00 87.88 184 LEU A CA 1
ATOM 1431 C C . LEU A 1 184 ? 6.363 -9.169 -15.841 1.00 87.88 184 LEU A C 1
ATOM 1433 O O . LEU A 1 184 ? 5.745 -9.819 -15.001 1.00 87.88 184 LEU A O 1
ATOM 1437 N N . LEU A 1 185 ? 6.533 -9.566 -17.100 1.00 88.12 185 LEU A N 1
ATOM 1438 C CA . LEU A 1 185 ? 6.290 -10.923 -17.593 1.00 88.12 185 LEU A CA 1
ATOM 1439 C C . LEU A 1 185 ? 7.631 -11.534 -17.994 1.00 88.12 185 LEU A C 1
ATOM 1441 O O . LEU A 1 185 ? 8.446 -10.847 -18.610 1.00 88.12 185 LEU A O 1
ATOM 1445 N N . ARG A 1 186 ? 7.886 -12.803 -17.674 1.00 88.06 186 ARG A N 1
ATOM 1446 C CA . ARG A 1 186 ? 9.133 -13.473 -18.066 1.00 88.06 186 ARG A CA 1
ATOM 1447 C C . ARG A 1 186 ? 8.933 -14.948 -18.376 1.00 88.06 186 ARG A C 1
ATOM 1449 O O . ARG A 1 186 ? 8.044 -15.586 -17.822 1.00 88.06 186 ARG A O 1
ATOM 1456 N N . LYS A 1 187 ? 9.801 -15.470 -19.239 1.00 87.12 187 LYS A N 1
ATOM 1457 C CA . LYS A 1 187 ? 9.952 -16.891 -19.542 1.00 87.12 187 LYS A CA 1
ATOM 1458 C C . LYS A 1 187 ? 11.433 -17.237 -19.430 1.00 87.12 187 LYS A C 1
ATOM 1460 O O . LYS A 1 187 ? 12.246 -16.770 -20.231 1.00 87.12 187 LYS A O 1
ATOM 1465 N N . ASP A 1 188 ? 11.764 -18.015 -18.407 1.00 85.31 188 ASP A N 1
ATOM 1466 C CA . ASP A 1 188 ? 13.139 -18.381 -18.076 1.00 85.31 188 ASP A CA 1
ATOM 1467 C C . ASP A 1 188 ? 13.545 -19.693 -18.755 1.00 85.31 188 ASP A C 1
ATOM 1469 O O . ASP A 1 188 ? 12.704 -20.517 -19.119 1.00 85.31 188 ASP A O 1
ATOM 1473 N N . ARG A 1 189 ? 14.856 -19.903 -18.913 1.00 77.00 189 ARG A N 1
ATOM 1474 C CA . ARG A 1 189 ? 15.412 -21.112 -19.530 1.00 77.00 189 ARG A CA 1
ATOM 1475 C C . ARG A 1 189 ? 16.030 -22.005 -18.453 1.00 77.00 189 ARG A C 1
ATOM 1477 O O . ARG A 1 189 ? 17.036 -21.643 -17.854 1.00 77.00 189 ARG A O 1
ATOM 1484 N N . GLY A 1 190 ? 15.437 -23.173 -18.202 1.00 63.19 190 GLY A N 1
ATOM 1485 C CA . GLY A 1 190 ? 15.801 -24.022 -17.056 1.00 63.19 190 GLY A CA 1
ATOM 1486 C C . GLY A 1 190 ? 17.103 -24.833 -17.178 1.00 63.19 190 GLY A C 1
ATOM 1487 O O . GLY A 1 190 ? 17.692 -25.172 -16.158 1.00 63.19 190 GLY A O 1
ATOM 1488 N N . SER A 1 191 ? 17.575 -25.163 -18.390 1.00 57.88 191 SER A N 1
ATOM 1489 C CA . SER A 1 191 ? 18.555 -26.254 -18.589 1.00 57.88 191 SER A CA 1
ATOM 1490 C C . SER A 1 191 ? 19.908 -25.871 -19.211 1.00 57.88 191 SER A C 1
ATOM 1492 O O . SER A 1 191 ? 20.813 -26.704 -19.240 1.00 57.88 191 SER A O 1
ATOM 1494 N N . ARG A 1 192 ? 20.099 -24.639 -19.708 1.00 61.12 192 ARG A N 1
ATOM 1495 C CA . ARG A 1 192 ? 21.361 -24.189 -20.334 1.00 61.12 192 ARG A CA 1
ATOM 1496 C C . ARG A 1 192 ? 21.733 -22.773 -19.905 1.00 61.12 192 ARG A C 1
ATOM 1498 O O . ARG A 1 192 ? 20.866 -21.955 -19.623 1.00 61.12 192 ARG A O 1
ATOM 1505 N N . HIS A 1 193 ? 23.034 -22.483 -19.883 1.00 57.75 193 HIS A N 1
ATOM 1506 C CA . HIS A 1 193 ? 23.544 -21.133 -19.645 1.00 57.75 193 HIS A CA 1
ATOM 1507 C C . HIS A 1 193 ? 23.212 -20.238 -20.856 1.00 57.75 193 HIS A C 1
ATOM 1509 O O . HIS A 1 193 ? 23.613 -20.558 -21.973 1.00 57.75 193 HIS A O 1
ATOM 1515 N N . GLY A 1 194 ? 22.485 -19.137 -20.636 1.00 66.62 194 GLY A N 1
ATOM 1516 C CA . GLY A 1 194 ? 22.111 -18.163 -21.674 1.00 66.62 194 GLY A CA 1
ATOM 1517 C C . GLY A 1 194 ? 20.686 -18.306 -22.238 1.00 66.62 194 GLY A C 1
ATOM 1518 O O . GLY A 1 194 ? 20.081 -19.377 -22.179 1.00 66.62 194 GLY A O 1
ATOM 1519 N N . GLY A 1 195 ? 20.149 -17.218 -22.805 1.00 78.44 195 GLY A N 1
ATOM 1520 C CA . GLY A 1 195 ? 18.767 -17.123 -23.316 1.00 78.44 195 GLY A CA 1
ATOM 1521 C C . GLY A 1 195 ? 17.759 -16.541 -22.312 1.00 78.44 195 GLY A C 1
ATOM 1522 O O . GLY A 1 195 ? 18.153 -15.880 -21.343 1.00 78.44 195 GLY A O 1
ATOM 1523 N N . GLY A 1 196 ? 16.465 -16.770 -22.552 1.00 86.06 196 GLY A N 1
ATOM 1524 C CA . GLY A 1 196 ? 15.370 -16.256 -21.723 1.00 86.06 196 GLY A CA 1
ATOM 1525 C C . GLY A 1 196 ? 14.847 -14.887 -22.168 1.00 86.06 196 GLY A C 1
ATOM 1526 O O . GLY A 1 196 ? 15.579 -14.069 -22.733 1.00 86.06 196 GLY A O 1
ATOM 1527 N N . ILE A 1 197 ? 13.562 -14.641 -21.893 1.00 91.38 197 ILE A N 1
ATOM 1528 C CA . ILE A 1 197 ? 12.822 -13.460 -22.361 1.00 91.38 197 ILE A CA 1
ATOM 1529 C C . ILE A 1 197 ? 12.095 -12.799 -21.199 1.00 91.38 197 ILE A C 1
ATOM 1531 O O . ILE A 1 197 ? 11.530 -13.473 -20.339 1.00 91.38 197 ILE A O 1
ATOM 1535 N N . ALA A 1 198 ? 12.068 -11.469 -21.197 1.00 92.19 198 ALA A N 1
ATOM 1536 C CA . ALA A 1 198 ? 11.213 -10.689 -20.316 1.00 92.19 198 ALA A CA 1
ATOM 1537 C C . ALA A 1 198 ? 10.521 -9.558 -21.078 1.00 92.19 198 ALA A C 1
ATOM 1539 O O . ALA A 1 198 ? 11.026 -9.056 -22.079 1.00 92.19 198 ALA A O 1
ATOM 1540 N N . MET A 1 199 ? 9.367 -9.134 -20.581 1.00 93.12 199 MET A N 1
ATOM 1541 C CA . MET A 1 199 ? 8.640 -7.975 -21.068 1.00 93.12 199 MET A CA 1
ATOM 1542 C C . MET A 1 199 ? 8.210 -7.115 -19.878 1.00 93.12 199 MET A C 1
ATOM 1544 O O . MET A 1 199 ? 7.550 -7.603 -18.961 1.00 93.12 199 MET A O 1
ATOM 1548 N N . TYR A 1 200 ? 8.577 -5.835 -19.894 1.00 91.25 200 TYR A N 1
ATOM 1549 C CA . TYR A 1 200 ? 8.080 -4.839 -18.947 1.00 91.25 200 TYR A CA 1
ATOM 1550 C C . TYR A 1 200 ? 6.995 -4.002 -19.608 1.00 91.25 200 TYR A C 1
ATOM 1552 O O . TYR A 1 200 ? 7.237 -3.371 -20.634 1.00 91.25 200 TYR A O 1
ATOM 1560 N N . ILE A 1 201 ? 5.813 -3.963 -19.001 1.00 87.44 201 ILE A N 1
ATOM 1561 C CA . ILE A 1 201 ? 4.637 -3.265 -19.531 1.00 87.44 201 ILE A CA 1
ATOM 1562 C C . ILE A 1 201 ? 4.202 -2.221 -18.517 1.00 87.44 201 ILE A C 1
ATOM 1564 O O . ILE A 1 201 ? 4.019 -2.548 -17.349 1.00 87.44 201 ILE A O 1
ATOM 1568 N N . LYS A 1 202 ? 4.032 -0.966 -18.924 1.00 81.94 202 LYS A N 1
ATOM 1569 C CA . LYS A 1 202 ? 3.622 0.097 -18.000 1.00 81.94 202 LYS A CA 1
ATOM 1570 C C . LYS A 1 202 ? 2.293 -0.235 -17.311 1.00 81.94 202 LYS A C 1
ATOM 1572 O O . LYS A 1 202 ? 1.326 -0.582 -17.984 1.00 81.94 202 LYS A O 1
ATOM 1577 N N . ASP A 1 203 ? 2.223 -0.065 -15.992 1.00 73.88 203 ASP A N 1
ATOM 1578 C CA . ASP A 1 203 ? 1.059 -0.419 -15.155 1.00 73.88 203 ASP A CA 1
ATOM 1579 C C . ASP A 1 203 ? -0.257 0.263 -15.578 1.00 73.88 203 ASP A C 1
ATOM 1581 O O . ASP A 1 203 ? -1.347 -0.269 -15.381 1.00 73.88 203 ASP A O 1
ATOM 1585 N N . SER A 1 204 ? -0.151 1.432 -16.206 1.00 70.25 204 SER A N 1
ATOM 1586 C CA . SER A 1 204 ? -1.273 2.191 -16.760 1.00 70.25 204 SER A CA 1
ATOM 1587 C C . SER A 1 204 ? -1.920 1.570 -18.007 1.00 70.25 204 SER A C 1
ATOM 1589 O O . SER A 1 204 ? -2.977 2.042 -18.432 1.00 70.25 204 SER A O 1
ATOM 1591 N N . LEU A 1 205 ? -1.299 0.558 -18.623 1.00 76.19 205 LEU A N 1
ATOM 1592 C CA . LEU A 1 205 ? -1.814 -0.111 -19.816 1.00 76.19 205 LEU A CA 1
ATOM 1593 C C . LEU A 1 205 ? -2.612 -1.356 -19.427 1.00 76.19 205 LEU A C 1
ATOM 1595 O O . LEU A 1 205 ? -2.116 -2.235 -18.730 1.00 76.19 205 LEU A O 1
ATOM 1599 N N . ALA A 1 206 ? -3.843 -1.456 -19.927 1.00 78.44 206 ALA A N 1
ATOM 1600 C CA . ALA A 1 206 ? -4.637 -2.671 -19.799 1.00 78.44 206 ALA A CA 1
ATOM 1601 C C . ALA A 1 206 ? -4.154 -3.712 -20.819 1.00 78.44 206 ALA A C 1
ATOM 1603 O O . ALA A 1 206 ? -4.190 -3.455 -22.030 1.00 78.44 206 ALA A O 1
ATOM 1604 N N . PHE A 1 207 ? -3.720 -4.874 -20.331 1.00 85.00 207 PHE A N 1
ATOM 1605 C CA . PHE A 1 207 ? -3.251 -5.984 -21.154 1.00 85.00 207 PHE A CA 1
ATOM 1606 C C . PHE A 1 207 ? -3.710 -7.335 -20.594 1.00 85.00 207 PHE A C 1
ATOM 1608 O O . PHE A 1 207 ? -4.016 -7.455 -19.406 1.00 85.00 207 PHE A O 1
ATOM 1615 N N . LYS A 1 208 ? -3.729 -8.352 -21.456 1.00 84.06 208 LYS A N 1
ATOM 1616 C CA . LYS A 1 208 ? -3.977 -9.753 -21.105 1.00 84.06 208 LYS A CA 1
ATOM 1617 C C . LYS A 1 208 ? -2.858 -10.629 -21.663 1.00 84.06 208 LYS A C 1
ATOM 1619 O O . LYS A 1 208 ? -2.486 -10.486 -22.822 1.00 84.06 208 LYS A O 1
ATOM 1624 N N . GLU A 1 209 ? -2.338 -11.543 -20.857 1.00 88.81 209 GLU A N 1
ATOM 1625 C CA . GLU A 1 209 ? -1.371 -12.549 -21.309 1.00 88.81 209 GLU A CA 1
ATOM 1626 C C . GLU A 1 209 ? -2.076 -13.625 -22.152 1.00 88.81 209 GLU A C 1
ATOM 1628 O O . GLU A 1 209 ? -3.136 -14.132 -21.766 1.00 88.81 209 GLU A O 1
ATOM 1633 N N . ARG A 1 210 ? -1.513 -13.954 -23.321 1.00 84.75 210 ARG A N 1
ATOM 1634 C CA . ARG A 1 210 ? -2.092 -14.900 -24.292 1.00 84.75 210 ARG A CA 1
ATOM 1635 C C . ARG A 1 210 ? -1.285 -16.193 -24.354 1.00 84.75 210 ARG A C 1
ATOM 1637 O O . ARG A 1 210 ? -0.636 -16.504 -25.348 1.00 84.75 210 ARG A O 1
ATOM 1644 N N . ASN A 1 211 ? -1.349 -16.962 -23.269 1.00 84.19 211 ASN A N 1
ATOM 1645 C CA . ASN A 1 211 ? -0.667 -18.256 -23.158 1.00 84.19 211 ASN A CA 1
ATOM 1646 C C . ASN A 1 211 ? -1.173 -19.316 -24.145 1.00 84.19 211 ASN A C 1
ATOM 1648 O O . ASN A 1 211 ? -0.459 -20.265 -24.440 1.00 84.19 211 ASN A O 1
ATOM 1652 N N . ASP A 1 212 ? -2.370 -19.139 -24.696 1.00 82.69 212 ASP A N 1
ATOM 1653 C CA . ASP A 1 212 ? -2.941 -19.979 -25.750 1.00 82.69 212 ASP A CA 1
ATOM 1654 C C . ASP A 1 212 ? -2.181 -19.890 -27.090 1.00 82.69 212 ASP A C 1
ATOM 1656 O O . ASP A 1 212 ? -2.168 -20.853 -27.866 1.00 82.69 212 ASP A O 1
ATOM 1660 N N . LEU A 1 213 ? -1.512 -18.756 -27.337 1.00 84.75 213 LEU A N 1
ATOM 1661 C CA . LEU A 1 213 ? -0.676 -18.526 -28.520 1.00 84.75 213 LEU A CA 1
ATOM 1662 C C . LEU A 1 213 ? 0.751 -19.066 -28.345 1.00 84.75 213 LEU A C 1
ATOM 1664 O O . LEU A 1 213 ? 1.477 -19.223 -29.328 1.00 84.75 213 LEU A O 1
ATOM 1668 N N . CYS A 1 214 ? 1.158 -19.370 -27.112 1.00 81.94 214 CYS A N 1
ATOM 1669 C CA . CYS A 1 214 ? 2.466 -19.941 -26.818 1.00 81.94 214 CYS A CA 1
ATOM 1670 C C . CYS A 1 214 ? 2.528 -21.411 -27.267 1.00 81.94 214 CYS A C 1
ATOM 1672 O O . CYS A 1 214 ? 1.588 -22.183 -27.074 1.00 81.94 214 CYS A O 1
ATOM 1674 N N . VAL A 1 215 ? 3.655 -21.798 -27.864 1.00 83.31 215 VAL A N 1
ATOM 1675 C CA . VAL A 1 215 ? 3.949 -23.175 -28.290 1.00 83.31 215 VAL A CA 1
ATOM 1676 C C . VAL A 1 215 ? 5.114 -23.708 -27.454 1.00 83.31 215 VAL A C 1
ATOM 1678 O O . VAL A 1 215 ? 6.030 -22.956 -27.102 1.00 83.31 215 VAL A O 1
ATOM 1681 N N . ASP A 1 216 ? 5.073 -24.993 -27.103 1.00 76.44 216 ASP A N 1
ATOM 1682 C CA . ASP A 1 216 ? 6.139 -25.638 -26.337 1.00 76.44 216 ASP A CA 1
ATOM 1683 C C . ASP A 1 216 ? 7.463 -25.612 -27.114 1.00 76.44 216 ASP A C 1
ATOM 1685 O O . ASP A 1 216 ? 7.507 -25.835 -28.322 1.00 76.44 216 ASP A O 1
ATOM 1689 N N . GLY A 1 217 ? 8.555 -25.286 -26.421 1.00 75.06 217 GLY A N 1
ATOM 1690 C CA . GLY A 1 217 ? 9.877 -25.108 -27.031 1.00 75.06 217 GLY A CA 1
ATOM 1691 C C . GLY A 1 217 ? 10.128 -23.735 -27.671 1.00 75.06 217 GLY A C 1
ATOM 1692 O O . GLY A 1 217 ? 11.284 -23.406 -27.914 1.00 75.06 217 GLY A O 1
ATOM 1693 N N . LEU A 1 218 ? 9.102 -22.897 -27.872 1.00 84.25 218 LEU A N 1
ATOM 1694 C CA . LEU A 1 218 ? 9.272 -21.535 -28.388 1.00 84.25 218 LEU A CA 1
ATOM 1695 C C . LEU A 1 218 ? 9.601 -20.552 -27.254 1.00 84.25 218 LEU A C 1
ATOM 1697 O O . LEU A 1 218 ? 8.806 -20.361 -26.324 1.00 84.25 218 LEU A O 1
ATOM 1701 N N . GLU A 1 219 ? 10.745 -19.873 -27.335 1.00 87.94 219 GLU A N 1
ATOM 1702 C CA . GLU A 1 219 ? 11.038 -18.714 -26.488 1.00 87.94 219 GLU A CA 1
ATOM 1703 C C . GLU A 1 219 ? 10.281 -17.501 -27.061 1.00 87.94 219 GLU A C 1
ATOM 1705 O O . GLU A 1 219 ? 10.784 -16.757 -27.900 1.00 87.94 219 GLU A O 1
ATOM 1710 N N . ALA A 1 220 ? 9.024 -17.334 -26.638 1.00 90.06 220 ALA A N 1
ATOM 1711 C CA . ALA A 1 220 ? 8.189 -16.184 -26.970 1.00 90.06 220 ALA A CA 1
ATOM 1712 C C . ALA A 1 220 ? 7.201 -15.851 -25.839 1.00 90.06 220 ALA A C 1
ATOM 1714 O O . ALA A 1 220 ? 6.761 -16.741 -25.106 1.00 90.06 220 ALA A O 1
ATOM 1715 N N . LEU A 1 221 ? 6.849 -14.569 -25.721 1.00 91.81 221 LEU A N 1
ATOM 1716 C CA . LEU A 1 221 ? 5.820 -14.043 -24.822 1.00 91.81 221 LEU A CA 1
ATOM 1717 C C . LEU A 1 221 ? 4.797 -13.235 -25.619 1.00 91.81 221 LEU A C 1
ATOM 1719 O O . LEU A 1 221 ? 5.166 -12.244 -26.250 1.00 91.81 221 LEU A O 1
ATOM 1723 N N . TRP A 1 222 ? 3.525 -13.628 -25.530 1.00 92.94 222 TRP A N 1
ATOM 1724 C CA . TRP A 1 222 ? 2.405 -12.953 -26.184 1.00 92.94 222 TRP A CA 1
ATOM 1725 C C . TRP A 1 222 ? 1.544 -12.177 -25.192 1.00 92.94 222 TRP A C 1
ATOM 1727 O O . TRP A 1 222 ? 1.077 -12.716 -24.184 1.00 92.94 222 TRP A O 1
ATOM 1737 N N . ILE A 1 223 ? 1.258 -10.922 -25.529 1.00 91.75 223 ILE A N 1
ATOM 1738 C CA . ILE A 1 223 ? 0.283 -10.095 -24.823 1.00 91.75 223 ILE A CA 1
ATOM 1739 C C . ILE A 1 223 ? -0.733 -9.506 -25.797 1.00 91.75 223 ILE A C 1
ATOM 1741 O O . ILE A 1 223 ? -0.413 -9.138 -26.925 1.00 91.75 223 ILE A O 1
ATOM 1745 N N . GLU A 1 224 ? -1.965 -9.366 -25.331 1.00 89.50 224 GLU A N 1
ATOM 1746 C CA . GLU A 1 224 ? -3.027 -8.632 -26.002 1.00 89.50 224 GLU A CA 1
ATOM 1747 C C . GLU A 1 224 ? -3.237 -7.305 -25.275 1.00 89.50 224 GLU A C 1
ATOM 1749 O O . GLU A 1 224 ? -3.658 -7.271 -24.117 1.00 89.50 224 GLU A O 1
ATOM 1754 N N . LEU A 1 225 ? -2.925 -6.198 -25.945 1.00 86.12 225 LEU A N 1
ATOM 1755 C CA . LEU A 1 225 ? -3.226 -4.867 -25.445 1.00 86.12 225 LEU A CA 1
ATOM 1756 C C . LEU A 1 225 ? -4.679 -4.511 -25.736 1.00 86.12 225 LEU A C 1
ATOM 1758 O O . LEU A 1 225 ? -5.144 -4.601 -26.874 1.00 86.12 225 LEU A O 1
ATOM 1762 N N . THR A 1 226 ? -5.342 -3.977 -24.715 1.00 81.62 226 THR A N 1
ATOM 1763 C CA . THR A 1 226 ? -6.716 -3.460 -24.767 1.00 81.62 226 THR A CA 1
ATOM 1764 C C . THR A 1 226 ? -6.725 -1.931 -24.664 1.00 81.62 226 THR A C 1
ATOM 1766 O O . THR A 1 226 ? -7.067 -1.372 -23.617 1.00 81.62 226 THR A O 1
ATOM 1769 N N . PRO A 1 227 ? -6.303 -1.199 -25.713 1.00 69.81 227 PRO A N 1
ATOM 1770 C CA . PRO A 1 227 ? -6.323 0.253 -25.690 1.00 69.81 227 PRO A CA 1
ATOM 1771 C C . PRO A 1 227 ? -7.771 0.780 -25.671 1.00 69.81 227 PRO A C 1
ATOM 1773 O O . PRO A 1 227 ? -8.606 0.358 -26.474 1.00 69.81 227 PRO A O 1
ATOM 1776 N N . PRO A 1 228 ? -8.094 1.757 -24.808 1.00 61.66 228 PRO A N 1
ATOM 1777 C CA . PRO A 1 228 ? -9.440 2.316 -24.729 1.00 61.66 228 PRO A CA 1
ATOM 1778 C C . PRO A 1 228 ? -9.836 2.999 -26.048 1.00 61.66 228 PRO A C 1
ATOM 1780 O O . PRO A 1 228 ? -9.119 3.859 -26.561 1.00 61.66 228 PRO A O 1
ATOM 1783 N N . LYS A 1 229 ? -11.020 2.650 -26.573 1.00 63.44 229 LYS A N 1
ATOM 1784 C CA . LYS A 1 229 ? -11.594 3.184 -27.828 1.00 63.44 229 LYS A CA 1
ATOM 1785 C C . LYS A 1 229 ? -10.771 2.872 -29.094 1.00 63.44 229 LYS A C 1
ATOM 1787 O O . LYS A 1 229 ? -10.834 3.627 -30.062 1.00 63.44 229 LYS A O 1
ATOM 1792 N N . SER A 1 230 ? -9.980 1.798 -29.097 1.00 69.25 230 SER A N 1
ATOM 1793 C CA . SER A 1 230 ? -9.240 1.302 -30.269 1.00 69.25 230 SER A CA 1
ATOM 1794 C C . SER A 1 230 ? -9.348 -0.225 -30.361 1.00 69.25 230 SER A C 1
ATOM 1796 O O . SER A 1 230 ? -9.640 -0.878 -29.364 1.00 69.25 230 SER A O 1
ATOM 1798 N N . LYS A 1 231 ? -9.129 -0.798 -31.555 1.00 74.75 231 LYS A N 1
ATOM 1799 C CA . LYS A 1 231 ? -9.034 -2.261 -31.716 1.00 74.75 231 LYS A CA 1
ATOM 1800 C C . LYS A 1 231 ? -7.860 -2.807 -30.894 1.00 74.75 231 LYS A C 1
ATOM 1802 O O . LYS A 1 231 ? -6.861 -2.103 -30.723 1.00 74.75 231 LYS A O 1
ATOM 1807 N N . HIS A 1 232 ? -8.003 -4.035 -30.404 1.00 85.12 232 HIS A N 1
ATOM 1808 C CA . HIS A 1 232 ? -6.958 -4.714 -29.644 1.00 85.12 232 HIS A CA 1
ATOM 1809 C C . HIS A 1 232 ? -5.738 -4.984 -30.538 1.00 85.12 232 HIS A C 1
ATOM 1811 O O . HIS A 1 232 ? -5.860 -5.058 -31.765 1.00 85.12 232 HIS A O 1
ATOM 1817 N N . LEU A 1 233 ? -4.566 -5.075 -29.917 1.00 87.50 233 LEU A N 1
ATOM 1818 C CA . LEU A 1 233 ? -3.276 -5.275 -30.582 1.00 87.50 233 LEU A CA 1
ATOM 1819 C C . LEU A 1 233 ? -2.561 -6.447 -29.914 1.00 87.50 233 LEU A C 1
ATOM 1821 O O . LEU A 1 233 ? -2.419 -6.447 -28.692 1.00 87.50 233 LEU A O 1
ATOM 1825 N N . LEU A 1 234 ? -2.086 -7.406 -30.703 1.00 91.00 234 LEU A N 1
ATOM 1826 C CA . LEU A 1 234 ? -1.218 -8.475 -30.228 1.00 91.00 234 LEU A CA 1
ATOM 1827 C C . LEU A 1 234 ? 0.245 -8.045 -30.326 1.00 91.00 234 LEU A C 1
ATOM 1829 O O . LEU A 1 234 ? 0.706 -7.595 -31.375 1.00 91.00 234 LEU A O 1
ATOM 1833 N N . LEU A 1 235 ? 0.972 -8.206 -29.223 1.00 92.62 235 LEU A N 1
ATOM 1834 C CA . LEU A 1 235 ? 2.411 -7.993 -29.147 1.00 92.62 235 LEU A CA 1
ATOM 1835 C C . LEU A 1 235 ? 3.116 -9.285 -28.754 1.00 92.62 235 LEU A C 1
ATOM 1837 O O . LEU A 1 235 ? 2.736 -9.927 -27.776 1.00 92.62 235 LEU A O 1
ATOM 1841 N N . CYS A 1 236 ? 4.177 -9.615 -29.483 1.00 93.44 236 CYS A N 1
ATOM 1842 C CA . CYS A 1 236 ? 5.044 -10.749 -29.196 1.00 93.44 236 CYS A CA 1
ATOM 1843 C C . CYS A 1 236 ? 6.479 -10.278 -28.950 1.00 93.44 236 CYS A C 1
ATOM 1845 O O . CYS A 1 236 ? 7.019 -9.517 -29.751 1.00 93.44 236 CYS A O 1
ATOM 1847 N N . CYS A 1 237 ? 7.110 -10.756 -27.875 1.00 93.69 237 CYS A N 1
ATOM 1848 C CA . CYS A 1 237 ? 8.566 -10.712 -27.722 1.00 93.69 237 CYS A CA 1
ATOM 1849 C C . CYS A 1 237 ? 9.123 -12.116 -27.949 1.00 93.69 237 CYS A C 1
ATOM 1851 O O . CYS A 1 237 ? 8.746 -13.017 -27.201 1.00 93.69 237 CYS A O 1
ATOM 1853 N N . ALA A 1 238 ? 9.977 -12.312 -28.954 1.00 92.38 238 ALA A N 1
ATOM 1854 C CA . ALA A 1 238 ? 10.522 -13.623 -29.312 1.00 92.38 238 ALA A CA 1
ATOM 1855 C C . ALA A 1 238 ? 12.056 -13.634 -29.301 1.00 92.38 238 ALA A C 1
ATOM 1857 O O . ALA A 1 238 ? 12.703 -12.635 -29.608 1.00 92.38 238 ALA A O 1
ATOM 1858 N N . TYR A 1 239 ? 12.637 -14.781 -28.964 1.00 91.31 239 TYR A N 1
ATOM 1859 C CA . TYR A 1 239 ? 14.071 -15.027 -29.050 1.00 91.31 239 TYR A CA 1
ATOM 1860 C C . TYR A 1 239 ? 14.309 -16.339 -29.775 1.00 91.31 239 TYR A C 1
ATOM 1862 O O . TYR A 1 239 ? 13.750 -17.369 -29.401 1.00 91.31 239 TYR A O 1
ATOM 1870 N N . ARG A 1 240 ? 15.171 -16.319 -30.788 1.00 89.12 240 ARG A N 1
ATOM 1871 C CA . ARG A 1 240 ? 15.652 -17.543 -31.425 1.00 89.12 240 ARG A CA 1
ATOM 1872 C C . ARG A 1 240 ? 17.094 -17.779 -30.995 1.00 89.12 240 ARG A C 1
ATOM 1874 O O . ARG A 1 240 ? 17.959 -17.011 -31.408 1.00 89.12 240 ARG A O 1
ATOM 1881 N N . PRO A 1 241 ? 17.401 -18.836 -30.226 1.00 83.56 241 PRO A N 1
ATOM 1882 C CA . PRO A 1 241 ? 18.781 -19.185 -29.917 1.00 83.56 241 PRO A CA 1
ATOM 1883 C C . PRO A 1 241 ? 19.606 -19.450 -31.191 1.00 83.56 241 PRO A C 1
ATOM 1885 O O . PRO A 1 241 ? 19.071 -19.978 -32.174 1.00 83.56 241 PRO A O 1
ATOM 1888 N N . PRO A 1 242 ? 20.919 -19.155 -31.187 1.00 74.94 242 PRO A N 1
ATOM 1889 C CA . PRO A 1 242 ? 21.779 -19.477 -32.318 1.00 74.94 242 PRO A CA 1
ATOM 1890 C C . PRO A 1 242 ? 21.761 -20.995 -32.567 1.00 74.94 242 PRO A C 1
ATOM 1892 O O . PRO A 1 242 ? 22.018 -21.782 -31.656 1.00 74.94 242 PRO A O 1
ATOM 1895 N N . ASN A 1 243 ? 21.460 -21.389 -33.809 1.00 75.94 243 ASN A N 1
ATOM 1896 C CA . ASN A 1 243 ? 21.330 -22.776 -34.289 1.00 75.94 243 ASN A CA 1
ATOM 1897 C C . ASN A 1 243 ? 20.064 -23.541 -33.856 1.00 75.94 243 ASN A C 1
ATOM 1899 O O . ASN A 1 243 ? 20.055 -24.771 -33.884 1.00 75.94 243 ASN A O 1
ATOM 1903 N N . ASP A 1 244 ? 18.986 -22.850 -33.475 1.00 80.06 244 ASP A N 1
ATOM 1904 C CA . ASP A 1 244 ? 17.688 -23.507 -33.300 1.00 80.06 244 ASP A CA 1
ATOM 1905 C C . ASP A 1 244 ? 16.995 -23.739 -34.656 1.00 80.06 244 ASP A C 1
ATOM 1907 O O . ASP A 1 244 ? 16.559 -22.791 -35.322 1.00 80.06 244 ASP A O 1
ATOM 1911 N N . ASN A 1 245 ? 16.918 -25.008 -35.067 1.00 76.44 245 ASN A N 1
ATOM 1912 C CA . ASN A 1 245 ? 16.284 -25.437 -36.317 1.00 76.44 245 ASN A CA 1
ATOM 1913 C C . ASN A 1 245 ? 14.769 -25.660 -36.173 1.00 76.44 245 ASN A C 1
ATOM 1915 O O . ASN A 1 245 ? 14.056 -25.641 -37.170 1.00 76.44 245 ASN A O 1
ATOM 1919 N N . ASN A 1 246 ? 14.264 -25.851 -34.949 1.00 82.62 246 ASN A N 1
ATOM 1920 C CA . ASN A 1 246 ? 12.840 -26.097 -34.699 1.00 82.62 246 ASN A CA 1
ATOM 1921 C C . ASN A 1 246 ? 12.060 -24.799 -34.452 1.00 82.62 246 ASN A C 1
ATOM 1923 O O . ASN A 1 246 ? 10.826 -24.808 -34.492 1.00 82.62 246 ASN A O 1
ATOM 1927 N N . PHE A 1 247 ? 12.770 -23.687 -34.229 1.00 85.94 247 PHE A N 1
ATOM 1928 C CA . PHE A 1 247 ? 12.179 -22.377 -33.975 1.00 85.94 247 PHE A CA 1
ATOM 1929 C C . PHE A 1 247 ? 11.144 -21.983 -35.031 1.00 85.94 247 PHE A C 1
ATOM 1931 O O . PHE A 1 247 ? 10.023 -21.655 -34.665 1.00 85.94 247 PHE A O 1
ATOM 1938 N N . PHE A 1 248 ? 11.473 -22.041 -36.326 1.00 84.69 248 PHE A N 1
ATOM 1939 C CA . PHE A 1 248 ? 10.573 -21.559 -37.381 1.00 84.69 248 PHE A CA 1
ATOM 1940 C C . PHE A 1 248 ? 9.282 -22.372 -37.491 1.00 84.69 248 PHE A C 1
ATOM 1942 O O . PHE A 1 248 ? 8.221 -21.796 -37.715 1.00 84.69 248 PHE A O 1
ATOM 1949 N N . THR A 1 249 ? 9.340 -23.683 -37.250 1.00 86.44 249 THR A N 1
ATOM 1950 C CA . THR A 1 249 ? 8.151 -24.546 -37.220 1.00 86.44 249 THR A CA 1
ATOM 1951 C C . THR A 1 249 ? 7.223 -24.168 -36.065 1.00 86.44 249 THR A C 1
ATOM 1953 O O . THR A 1 249 ? 6.026 -23.970 -36.270 1.00 86.44 249 THR A O 1
ATOM 1956 N N . ALA A 1 250 ? 7.771 -24.017 -34.854 1.00 86.44 250 ALA A N 1
ATOM 1957 C CA . ALA A 1 250 ? 6.992 -23.625 -33.679 1.00 86.44 250 ALA A CA 1
ATOM 1958 C C . ALA A 1 250 ? 6.488 -22.174 -33.777 1.00 86.44 250 ALA A C 1
ATOM 1960 O O . ALA A 1 250 ? 5.359 -21.866 -33.390 1.00 86.44 250 ALA A O 1
ATOM 1961 N N . PHE A 1 251 ? 7.309 -21.282 -34.331 1.00 88.25 251 PHE A N 1
ATOM 1962 C CA . PHE A 1 251 ? 6.974 -19.881 -34.547 1.00 88.25 251 PHE A CA 1
ATOM 1963 C C . PHE A 1 251 ? 5.847 -19.736 -35.572 1.00 88.25 251 PHE A C 1
ATOM 1965 O O . PHE A 1 251 ? 4.885 -19.025 -35.303 1.00 88.25 251 PHE A O 1
ATOM 1972 N N . ARG A 1 252 ? 5.881 -20.494 -36.676 1.00 87.31 252 ARG A N 1
ATOM 1973 C CA . ARG A 1 252 ? 4.790 -20.556 -37.659 1.00 87.31 252 ARG A CA 1
ATOM 1974 C C . ARG A 1 252 ? 3.465 -20.991 -37.032 1.00 87.31 252 ARG A C 1
ATOM 1976 O O . ARG A 1 252 ? 2.466 -20.308 -37.211 1.00 87.31 252 ARG A O 1
ATOM 1983 N N . GLN A 1 253 ? 3.456 -22.064 -36.240 1.00 88.19 253 GLN A N 1
ATOM 1984 C CA . GLN A 1 253 ? 2.240 -22.508 -35.540 1.00 88.19 253 GLN A CA 1
ATOM 1985 C C . GLN A 1 253 ? 1.687 -21.431 -34.592 1.00 88.19 253 GLN A C 1
ATOM 1987 O O . GLN A 1 253 ? 0.475 -21.261 -34.465 1.00 88.19 253 GLN A O 1
ATOM 1992 N N . SER A 1 254 ? 2.573 -20.692 -33.918 1.00 89.94 254 SER A N 1
ATOM 1993 C CA . SER A 1 254 ? 2.189 -19.567 -33.058 1.00 89.94 254 SER A CA 1
ATOM 1994 C C . SER A 1 254 ? 1.585 -18.410 -33.871 1.00 89.94 254 SER A C 1
ATOM 1996 O O . SER A 1 254 ? 0.568 -17.843 -33.468 1.00 89.94 254 SER A O 1
ATOM 1998 N N . LEU A 1 255 ? 2.154 -18.103 -35.043 1.00 87.81 255 LEU A N 1
ATOM 1999 C CA . LEU A 1 255 ? 1.655 -17.077 -35.966 1.00 87.81 255 LEU A CA 1
ATOM 2000 C C . LEU A 1 255 ? 0.316 -17.442 -36.608 1.00 87.81 255 LEU A C 1
ATOM 2002 O O . LEU A 1 255 ? -0.536 -16.567 -36.749 1.00 87.81 255 LEU A O 1
ATOM 2006 N N . GLU A 1 256 ? 0.099 -18.707 -36.967 1.00 87.56 256 GLU A N 1
ATOM 2007 C CA . GLU A 1 256 ? -1.177 -19.200 -37.503 1.00 87.56 256 GLU A CA 1
ATOM 2008 C C . GLU A 1 256 ? -2.299 -18.988 -36.472 1.00 87.56 256 GLU A C 1
ATOM 2010 O O . GLU A 1 256 ? -3.282 -18.305 -36.762 1.00 87.56 256 GLU A O 1
ATOM 2015 N N . LYS A 1 257 ? -2.082 -19.405 -35.215 1.00 86.69 257 LYS A N 1
ATOM 2016 C CA . LYS A 1 257 ? -3.020 -19.134 -34.109 1.00 86.69 257 LYS A CA 1
ATOM 2017 C C . LYS A 1 257 ? -3.254 -17.640 -33.868 1.00 86.69 257 LYS A C 1
ATOM 2019 O O . LYS A 1 257 ? -4.354 -17.234 -33.499 1.00 86.69 257 LYS A O 1
ATOM 2024 N N . ALA A 1 258 ? -2.220 -16.809 -34.015 1.00 86.75 258 ALA A N 1
ATOM 2025 C CA . ALA A 1 258 ? -2.355 -15.361 -33.867 1.00 86.75 258 ALA A CA 1
ATOM 2026 C C . ALA A 1 258 ? -3.167 -14.754 -35.023 1.00 86.75 258 ALA A C 1
ATOM 2028 O O . ALA A 1 258 ? -3.997 -13.874 -34.790 1.00 86.75 258 ALA A O 1
ATOM 2029 N N . SER A 1 259 ? -2.979 -15.260 -36.243 1.00 85.38 259 SER A N 1
ATOM 2030 C CA . SER A 1 259 ? -3.698 -14.830 -37.448 1.00 85.38 259 SER A CA 1
ATOM 2031 C C . SER A 1 259 ? -5.200 -15.124 -37.342 1.00 85.38 259 SER A C 1
ATOM 2033 O O . SER A 1 259 ? -6.011 -14.266 -37.693 1.00 85.38 259 SER A O 1
ATOM 2035 N N . ASP A 1 260 ? -5.580 -16.255 -36.735 1.00 83.69 260 ASP A N 1
ATOM 2036 C CA . ASP A 1 260 ? -6.984 -16.628 -36.479 1.00 83.69 260 ASP A CA 1
ATOM 2037 C C . ASP A 1 260 ? -7.743 -15.605 -35.615 1.00 83.69 260 ASP A C 1
ATOM 2039 O O . ASP A 1 260 ? -8.969 -15.498 -35.678 1.00 83.69 260 ASP A O 1
ATOM 2043 N N . THR A 1 261 ? -7.032 -14.810 -34.808 1.00 81.75 261 THR A N 1
ATOM 2044 C CA . THR A 1 261 ? -7.660 -13.787 -33.957 1.00 81.75 261 THR A CA 1
ATOM 2045 C C . THR A 1 261 ? -8.110 -12.541 -34.724 1.00 81.75 261 THR A C 1
ATOM 2047 O O . THR A 1 261 ? -8.868 -11.735 -34.180 1.00 81.75 261 THR A O 1
ATOM 2050 N N . ASN A 1 262 ? -7.657 -12.364 -35.974 1.00 81.31 262 ASN A N 1
ATOM 2051 C CA . ASN A 1 262 ? -7.923 -11.194 -36.818 1.00 81.31 262 ASN A CA 1
ATOM 2052 C C . ASN A 1 262 ? -7.573 -9.843 -36.143 1.00 81.31 262 ASN A C 1
ATOM 2054 O O . ASN A 1 262 ? -8.211 -8.807 -36.375 1.00 81.31 262 ASN A O 1
ATOM 2058 N N . LEU A 1 263 ? -6.575 -9.860 -35.255 1.00 85.19 263 LEU A N 1
ATOM 2059 C CA . LEU A 1 263 ? -6.026 -8.677 -34.598 1.00 85.19 263 LEU A CA 1
ATOM 2060 C C . LEU A 1 263 ? -4.772 -8.180 -35.327 1.00 85.19 263 LEU A C 1
ATOM 2062 O O . LEU A 1 263 ? -4.118 -8.904 -36.070 1.00 85.19 263 LEU A O 1
ATOM 2066 N N . GLU A 1 264 ? -4.424 -6.914 -35.100 1.00 86.88 264 GLU A N 1
ATOM 2067 C CA . GLU A 1 264 ? -3.121 -6.386 -35.521 1.00 86.88 264 GLU A CA 1
ATOM 2068 C C . GLU A 1 264 ? -2.020 -7.123 -34.748 1.00 86.88 264 GLU A C 1
ATOM 2070 O O . GLU A 1 264 ? -2.152 -7.301 -33.536 1.00 86.88 264 GLU A O 1
ATOM 2075 N N . VAL A 1 265 ? -0.952 -7.539 -35.433 1.00 90.75 265 VAL A N 1
ATOM 2076 C CA . VAL A 1 265 ? 0.162 -8.292 -34.843 1.00 90.75 265 VAL A CA 1
ATOM 2077 C C . VAL A 1 265 ? 1.428 -7.459 -34.957 1.00 90.75 265 VAL A C 1
ATOM 2079 O O . VAL A 1 265 ? 1.729 -6.876 -36.001 1.00 90.75 265 VAL A O 1
ATOM 2082 N N . THR A 1 266 ? 2.179 -7.374 -33.866 1.00 92.50 266 THR A N 1
ATOM 2083 C CA . THR A 1 266 ? 3.502 -6.757 -33.847 1.00 92.50 266 THR A CA 1
ATOM 2084 C C . THR A 1 266 ? 4.456 -7.611 -33.032 1.00 92.50 266 THR A C 1
ATOM 2086 O O . THR A 1 266 ? 4.164 -7.996 -31.904 1.00 92.50 266 THR A O 1
ATOM 2089 N N . ILE A 1 267 ? 5.604 -7.922 -33.614 1.00 93.00 267 ILE A N 1
ATOM 2090 C CA . ILE A 1 267 ? 6.584 -8.849 -33.059 1.00 93.00 267 ILE A CA 1
ATOM 2091 C C . ILE A 1 267 ? 7.897 -8.107 -32.935 1.00 93.00 267 ILE A C 1
ATOM 2093 O O . ILE A 1 267 ? 8.327 -7.446 -33.872 1.00 93.00 267 ILE A O 1
ATOM 2097 N N . MET A 1 268 ? 8.536 -8.219 -31.784 1.00 94.25 268 MET A N 1
ATOM 2098 C CA . MET A 1 268 ? 9.864 -7.680 -31.539 1.00 94.25 268 MET A CA 1
ATOM 2099 C C . MET A 1 268 ? 10.747 -8.763 -30.932 1.00 94.25 268 MET A C 1
ATOM 2101 O O 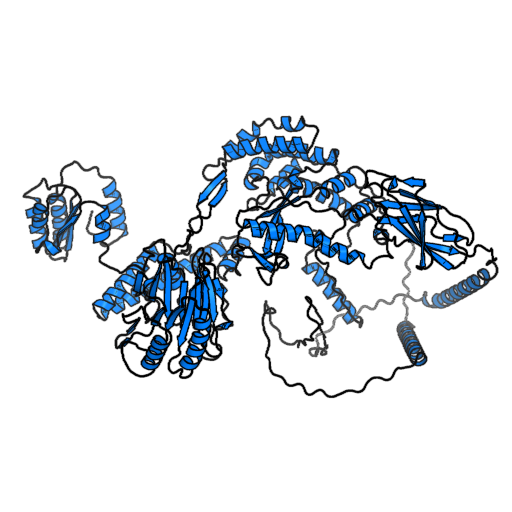. MET A 1 268 ? 10.248 -9.650 -30.242 1.00 94.25 268 MET A O 1
ATOM 2105 N N . GLY A 1 269 ? 12.046 -8.733 -31.195 1.00 91.62 269 GLY A N 1
ATOM 2106 C CA . GLY A 1 269 ? 12.897 -9.821 -30.731 1.00 91.62 269 GLY A CA 1
ATOM 2107 C C . GLY A 1 269 ? 14.273 -9.854 -31.361 1.00 91.62 269 GLY A C 1
ATOM 2108 O O . GLY A 1 269 ? 14.500 -9.217 -32.387 1.00 91.62 269 GLY A O 1
ATOM 2109 N N . ASP A 1 270 ? 15.158 -10.648 -30.765 1.00 90.62 270 ASP A N 1
ATOM 2110 C CA . ASP A 1 270 ? 16.396 -11.090 -31.403 1.00 90.62 270 ASP A CA 1
ATOM 2111 C C . ASP A 1 270 ? 16.161 -12.484 -31.984 1.00 90.62 270 ASP A C 1
ATOM 2113 O O . ASP A 1 270 ? 16.086 -13.487 -31.266 1.00 90.62 270 ASP A O 1
ATOM 2117 N N . LEU A 1 271 ? 15.989 -12.533 -33.303 1.00 88.12 271 LEU A N 1
ATOM 2118 C CA . LEU A 1 271 ? 15.741 -13.780 -34.019 1.00 88.12 271 LEU A CA 1
ATOM 2119 C C . LEU A 1 271 ? 17.037 -14.413 -34.539 1.00 88.12 271 LEU A C 1
ATOM 2121 O O . LEU A 1 271 ? 16.981 -15.445 -35.208 1.00 88.12 271 LEU A O 1
ATOM 2125 N N . ASN A 1 272 ? 18.206 -13.823 -34.258 1.00 86.56 272 ASN A N 1
ATOM 2126 C CA . ASN A 1 272 ? 19.500 -14.289 -34.757 1.00 86.56 272 ASN A CA 1
ATOM 2127 C C . ASN A 1 272 ? 19.490 -14.583 -36.278 1.00 86.56 272 ASN A C 1
ATOM 2129 O O . ASN A 1 272 ? 20.122 -15.533 -36.746 1.00 86.56 272 ASN A O 1
ATOM 2133 N N . CYS A 1 273 ? 18.742 -13.785 -37.048 1.00 83.50 273 CYS A N 1
ATOM 2134 C CA . CYS A 1 273 ? 18.638 -13.862 -38.506 1.00 83.50 273 CYS A CA 1
ATOM 2135 C C . CYS A 1 273 ? 19.182 -12.562 -39.084 1.00 83.50 273 CYS A C 1
ATOM 2137 O O . CYS A 1 273 ? 18.591 -11.510 -38.863 1.00 83.50 273 CYS A O 1
ATOM 2139 N N . ASN A 1 274 ? 20.317 -12.617 -39.781 1.00 84.81 274 ASN A N 1
ATOM 2140 C CA . ASN A 1 274 ? 20.952 -11.419 -40.315 1.00 84.81 274 ASN A CA 1
ATOM 2141 C C . ASN A 1 274 ? 20.274 -10.985 -41.618 1.00 84.81 274 ASN A C 1
ATOM 2143 O O . ASN A 1 274 ? 20.643 -11.484 -42.676 1.00 84.81 274 ASN A O 1
ATOM 2147 N N . LEU A 1 275 ? 19.331 -10.041 -41.566 1.00 82.38 275 LEU A N 1
ATOM 2148 C CA . LEU A 1 275 ? 18.616 -9.592 -42.777 1.00 82.38 275 LEU A CA 1
ATOM 2149 C C . LEU A 1 275 ? 19.454 -8.679 -43.695 1.00 82.38 275 LEU A C 1
ATOM 2151 O O . LEU A 1 275 ? 18.965 -8.233 -44.723 1.00 82.38 275 LEU A O 1
ATOM 2155 N N . LEU A 1 276 ? 20.714 -8.384 -43.347 1.00 81.88 276 LEU A N 1
ATOM 2156 C CA . LEU A 1 276 ? 21.662 -7.728 -44.265 1.00 81.88 276 LEU A CA 1
ATOM 2157 C C . LEU A 1 276 ? 22.365 -8.728 -45.198 1.00 81.88 276 LEU A C 1
ATOM 2159 O O . LEU A 1 276 ? 23.142 -8.317 -46.059 1.00 81.88 276 LEU A O 1
ATOM 2163 N N . GLN A 1 277 ? 22.167 -10.033 -44.988 1.00 76.62 277 GLN A N 1
ATOM 2164 C CA . GLN A 1 277 ? 22.741 -11.101 -45.802 1.00 76.62 277 GLN A CA 1
ATOM 2165 C C . GLN A 1 277 ? 21.662 -12.130 -46.157 1.00 76.62 277 GLN A C 1
ATOM 2167 O O . GLN A 1 277 ? 21.064 -12.741 -45.273 1.00 76.62 277 GLN A O 1
ATOM 2172 N N . ASP A 1 278 ? 21.492 -12.391 -47.450 1.00 62.62 278 ASP A N 1
ATOM 2173 C CA . ASP A 1 278 ? 20.526 -13.368 -47.964 1.00 62.62 278 ASP A CA 1
ATOM 2174 C C . ASP A 1 278 ? 21.113 -14.787 -47.937 1.00 62.62 278 ASP A C 1
ATOM 2176 O O . ASP A 1 278 ? 21.469 -15.337 -48.979 1.00 62.62 278 ASP A O 1
ATOM 2180 N N . LYS A 1 279 ? 21.334 -15.346 -46.736 1.00 72.56 279 LYS A N 1
ATOM 2181 C CA . LYS A 1 279 ? 21.771 -16.745 -46.565 1.00 72.56 279 LYS A CA 1
ATOM 2182 C C . LYS A 1 279 ? 21.199 -17.394 -45.303 1.00 72.56 279 LYS A C 1
ATOM 2184 O O . LYS A 1 279 ? 21.400 -16.898 -44.193 1.00 72.56 279 LYS A O 1
ATOM 2189 N N . GLY A 1 280 ? 20.605 -18.579 -45.458 1.00 76.19 280 GLY A N 1
ATOM 2190 C CA . GLY A 1 280 ? 20.236 -19.466 -44.347 1.00 76.19 280 GLY A CA 1
ATOM 2191 C C . GLY A 1 280 ? 18.967 -19.012 -43.600 1.00 76.19 280 GLY A C 1
ATOM 2192 O O . GLY A 1 280 ? 17.968 -18.747 -44.258 1.00 76.19 280 GLY A O 1
ATOM 2193 N N . PRO A 1 281 ? 18.967 -18.887 -42.253 1.00 77.75 281 PRO A N 1
ATOM 2194 C CA . PRO A 1 281 ? 17.770 -18.560 -41.454 1.00 77.75 281 PRO A CA 1
ATOM 2195 C C . PRO A 1 281 ? 17.034 -17.266 -41.850 1.00 77.75 281 PRO A C 1
ATOM 2197 O O . PRO A 1 281 ? 15.859 -17.097 -41.534 1.00 77.75 281 PRO A O 1
ATOM 2200 N N . SER A 1 282 ? 17.721 -16.335 -42.518 1.00 81.69 282 SER A N 1
ATOM 2201 C CA . SER A 1 282 ? 17.128 -15.091 -43.021 1.00 81.69 282 SER A CA 1
ATOM 2202 C C . SER A 1 282 ? 16.107 -15.331 -44.143 1.00 81.69 282 SER A C 1
ATOM 2204 O O . SER A 1 282 ? 15.135 -14.583 -44.238 1.00 81.69 282 SER A O 1
ATOM 2206 N N . GLU A 1 283 ? 16.281 -16.384 -44.951 1.00 83.00 283 GLU A N 1
ATOM 2207 C CA . GLU A 1 283 ? 15.342 -16.759 -46.021 1.00 83.00 283 GLU A CA 1
ATOM 2208 C C . GLU A 1 283 ? 14.039 -17.304 -45.427 1.00 83.00 283 GLU A C 1
ATOM 2210 O O . GLU A 1 283 ? 12.959 -16.851 -45.800 1.00 83.00 283 GLU A O 1
ATOM 2215 N N . ASP A 1 284 ? 14.138 -18.189 -44.429 1.00 83.44 284 ASP A N 1
ATOM 2216 C CA . ASP A 1 284 ? 12.979 -18.738 -43.714 1.00 83.44 284 ASP A CA 1
ATOM 2217 C C . ASP A 1 284 ? 12.163 -17.635 -43.022 1.00 83.44 284 ASP A C 1
ATOM 2219 O O . ASP A 1 284 ? 10.931 -17.635 -43.062 1.00 83.44 284 ASP A O 1
ATOM 2223 N N . LEU A 1 285 ? 12.844 -16.661 -42.403 1.00 85.12 285 LEU A N 1
ATOM 2224 C CA . LEU A 1 285 ? 12.182 -15.522 -41.770 1.00 85.12 285 LEU A CA 1
ATOM 2225 C C . LEU A 1 285 ? 11.500 -14.612 -42.797 1.00 85.12 285 LEU A C 1
ATOM 2227 O O . LEU A 1 285 ? 10.391 -14.145 -42.543 1.00 85.12 285 LEU A O 1
ATOM 2231 N N . THR A 1 286 ? 12.139 -14.365 -43.941 1.00 85.44 286 THR A N 1
ATOM 2232 C CA . THR A 1 286 ? 11.550 -13.563 -45.027 1.00 85.44 286 THR A CA 1
ATOM 2233 C C . THR A 1 286 ? 10.322 -14.260 -45.606 1.00 85.44 286 THR A C 1
ATOM 2235 O O . THR A 1 286 ? 9.267 -13.644 -45.709 1.00 85.44 286 THR A O 1
ATOM 2238 N N . PHE A 1 287 ? 10.402 -15.572 -45.839 1.00 86.19 287 PHE A N 1
ATOM 2239 C CA . PHE A 1 287 ? 9.271 -16.378 -46.297 1.00 86.19 287 PHE A CA 1
ATOM 2240 C C . PHE A 1 287 ? 8.087 -16.350 -45.317 1.00 86.19 287 PHE A C 1
ATOM 2242 O O . PHE A 1 287 ? 6.938 -16.211 -45.731 1.00 86.19 287 PHE A O 1
ATOM 2249 N N . LEU A 1 288 ? 8.343 -16.449 -44.006 1.00 85.81 288 LEU A N 1
ATOM 2250 C CA . LEU A 1 288 ? 7.289 -16.324 -42.993 1.00 85.81 288 LEU A CA 1
ATOM 2251 C C . LEU A 1 288 ? 6.699 -14.914 -42.934 1.00 85.81 288 LEU A C 1
ATOM 2253 O O . LEU A 1 288 ? 5.499 -14.769 -42.696 1.00 85.81 288 LEU A O 1
ATOM 2257 N N . CYS A 1 289 ? 7.525 -13.886 -43.134 1.00 86.94 289 CYS A N 1
ATOM 2258 C CA . CYS A 1 289 ? 7.050 -12.513 -43.215 1.00 86.94 289 CYS A CA 1
ATOM 2259 C C . CYS A 1 289 ? 6.099 -12.330 -44.403 1.00 86.94 289 CYS A C 1
ATOM 2261 O O . CYS A 1 289 ? 5.008 -11.800 -44.212 1.00 86.94 289 CYS A O 1
ATOM 2263 N N . ASP A 1 290 ? 6.464 -12.844 -45.578 1.00 87.44 290 ASP A N 1
ATOM 2264 C CA . ASP A 1 290 ? 5.638 -12.779 -46.787 1.00 87.44 290 ASP A CA 1
ATOM 2265 C C . ASP A 1 290 ? 4.334 -13.580 -46.640 1.00 87.44 290 ASP A C 1
ATOM 2267 O O . ASP A 1 290 ? 3.277 -13.135 -47.078 1.00 87.44 290 ASP A O 1
ATOM 2271 N N . LEU A 1 291 ? 4.376 -14.741 -45.974 1.00 87.06 291 LEU A N 1
ATOM 2272 C CA . LEU A 1 291 ? 3.195 -15.584 -45.749 1.00 87.06 291 LEU A CA 1
ATOM 2273 C C . LEU A 1 291 ? 2.140 -14.920 -44.844 1.00 87.06 291 LEU A C 1
ATOM 2275 O O . LEU A 1 291 ? 0.949 -15.186 -44.999 1.00 87.06 291 LEU A O 1
ATOM 2279 N N . HIS A 1 292 ? 2.573 -14.099 -43.884 1.00 84.19 292 HIS A N 1
ATOM 2280 C CA . HIS A 1 292 ? 1.716 -13.481 -42.865 1.00 84.19 292 HIS A CA 1
ATOM 2281 C C . HIS A 1 292 ? 1.602 -11.949 -43.002 1.00 84.19 292 HIS A C 1
ATOM 2283 O O . HIS A 1 292 ? 1.184 -11.283 -42.050 1.00 84.19 292 HIS A O 1
ATOM 2289 N N . ASP A 1 293 ? 1.984 -11.385 -44.154 1.00 87.19 293 ASP A N 1
ATOM 2290 C CA . ASP A 1 293 ? 1.984 -9.941 -44.438 1.00 87.19 293 ASP A CA 1
ATOM 2291 C C . ASP A 1 293 ? 2.727 -9.096 -43.375 1.00 87.19 293 ASP A C 1
ATOM 2293 O O . ASP A 1 293 ? 2.315 -7.988 -43.014 1.00 87.19 293 ASP A O 1
ATOM 2297 N N . LEU A 1 294 ? 3.832 -9.614 -42.829 1.00 90.25 294 LEU A N 1
ATOM 2298 C CA . LEU A 1 294 ? 4.638 -8.924 -41.823 1.00 90.25 294 LEU A CA 1
ATOM 2299 C C . LEU A 1 294 ? 5.757 -8.110 -42.478 1.00 90.25 294 LEU A C 1
ATOM 2301 O O . LEU A 1 294 ? 6.573 -8.625 -43.228 1.00 90.25 294 LEU A O 1
ATOM 2305 N N . THR A 1 295 ? 5.855 -6.828 -42.135 1.00 90.12 295 THR A N 1
ATOM 2306 C CA . THR A 1 295 ? 6.930 -5.939 -42.602 1.00 90.12 295 THR A CA 1
ATOM 2307 C C . THR A 1 295 ? 7.892 -5.605 -41.464 1.00 90.12 295 THR A C 1
ATOM 2309 O O . THR A 1 295 ? 7.447 -5.211 -40.383 1.00 90.12 295 THR A O 1
ATOM 2312 N N . ASN A 1 296 ? 9.205 -5.708 -41.700 1.00 91.50 296 ASN A N 1
ATOM 2313 C CA . ASN A 1 296 ? 10.224 -5.260 -40.747 1.00 91.50 296 ASN A CA 1
ATOM 2314 C C . ASN A 1 296 ? 10.408 -3.732 -40.793 1.00 91.50 296 ASN A C 1
ATOM 2316 O O . ASN A 1 296 ? 10.619 -3.154 -41.856 1.00 91.50 296 ASN A O 1
ATOM 2320 N N . LEU A 1 297 ? 10.360 -3.079 -39.631 1.00 89.38 297 LEU A N 1
ATOM 2321 C CA . LEU A 1 297 ? 10.504 -1.626 -39.484 1.00 89.38 297 LEU A CA 1
ATOM 2322 C C . LEU A 1 297 ? 11.948 -1.159 -39.242 1.00 89.38 297 LEU A C 1
ATOM 2324 O O . LEU A 1 297 ? 12.190 0.050 -39.253 1.00 89.38 297 LEU A O 1
ATOM 2328 N N . ILE A 1 298 ? 12.884 -2.068 -38.953 1.00 90.69 298 ILE A N 1
ATOM 2329 C CA . ILE A 1 298 ? 14.283 -1.730 -38.651 1.00 90.69 298 ILE A CA 1
ATOM 2330 C C . ILE A 1 298 ? 15.172 -2.105 -39.833 1.00 90.69 298 ILE A C 1
ATOM 2332 O O . ILE A 1 298 ? 15.245 -3.269 -40.215 1.00 90.69 298 ILE A O 1
ATOM 2336 N N . THR A 1 299 ? 15.871 -1.114 -40.382 1.00 85.38 299 THR A N 1
ATOM 2337 C CA . THR A 1 299 ? 16.760 -1.268 -41.546 1.00 85.38 299 THR A CA 1
ATOM 2338 C C . THR A 1 299 ? 18.237 -1.039 -41.213 1.00 85.38 299 THR A C 1
ATOM 2340 O O . THR A 1 299 ? 19.106 -1.353 -42.018 1.00 85.38 299 THR A O 1
ATOM 2343 N N . GLU A 1 300 ? 18.538 -0.473 -40.042 1.00 85.31 300 GLU A N 1
ATOM 2344 C CA . GLU A 1 300 ? 19.898 -0.137 -39.602 1.00 85.31 300 GLU A CA 1
ATOM 2345 C C . GLU A 1 300 ? 20.506 -1.260 -38.749 1.00 85.31 300 GLU A C 1
ATOM 2347 O O . GLU A 1 300 ? 19.790 -1.802 -37.910 1.00 85.31 300 GLU A O 1
ATOM 2352 N N . PRO A 1 301 ? 21.815 -1.567 -38.857 1.00 85.19 301 PRO A N 1
ATOM 2353 C CA . PRO A 1 301 ? 22.451 -2.641 -38.090 1.00 85.19 301 PRO A CA 1
ATOM 2354 C C . PRO A 1 301 ? 22.222 -2.536 -36.575 1.00 85.19 301 PRO A C 1
ATOM 2356 O O . PRO A 1 301 ? 22.457 -1.490 -35.966 1.00 85.19 301 PRO A O 1
ATOM 2359 N N . THR A 1 302 ? 21.822 -3.645 -35.952 1.00 86.94 302 THR A N 1
ATOM 2360 C CA . THR A 1 302 ? 21.472 -3.692 -34.523 1.00 86.94 302 THR A CA 1
ATOM 2361 C C . THR A 1 302 ? 22.595 -4.237 -33.652 1.00 86.94 302 THR A C 1
ATOM 2363 O O . THR A 1 302 ? 22.641 -3.937 -32.463 1.00 86.94 302 THR A O 1
ATOM 2366 N N . ARG A 1 303 ? 23.554 -4.971 -34.226 1.00 84.88 303 ARG A N 1
ATOM 2367 C CA . ARG A 1 303 ? 24.756 -5.444 -33.532 1.00 84.88 303 ARG A CA 1
ATOM 2368 C C . ARG A 1 303 ? 26.002 -5.054 -34.317 1.00 84.88 303 ARG A C 1
ATOM 2370 O O . ARG A 1 303 ? 26.239 -5.570 -35.411 1.00 84.88 303 ARG A O 1
ATOM 2377 N N . VAL A 1 304 ? 26.808 -4.174 -33.724 1.00 79.44 304 VAL A N 1
ATOM 2378 C CA . VAL A 1 304 ? 28.062 -3.670 -34.300 1.00 79.44 304 VAL A CA 1
ATOM 2379 C C . VAL A 1 304 ? 29.218 -4.026 -33.369 1.00 79.44 304 VAL A C 1
ATOM 2381 O O . VAL A 1 304 ? 29.250 -3.639 -32.203 1.00 79.44 304 VAL A O 1
ATOM 2384 N N . THR A 1 305 ? 30.170 -4.782 -33.899 1.00 76.00 305 THR A N 1
ATOM 2385 C CA . THR A 1 305 ? 31.422 -5.180 -33.239 1.00 76.00 305 THR A CA 1
ATOM 2386 C C . THR A 1 305 ? 32.607 -4.637 -34.036 1.00 76.00 305 THR A C 1
ATOM 2388 O O . THR A 1 305 ? 32.419 -4.164 -35.154 1.00 76.00 305 THR A O 1
ATOM 2391 N N . GLU A 1 306 ? 33.830 -4.741 -33.507 1.00 69.69 306 GLU A N 1
ATOM 2392 C CA . GLU A 1 306 ? 35.055 -4.309 -34.211 1.00 69.69 306 GLU A CA 1
ATOM 2393 C C . GLU A 1 306 ? 35.182 -4.924 -35.621 1.00 69.69 306 GLU A C 1
ATOM 2395 O O . GLU A 1 306 ? 35.693 -4.276 -36.529 1.00 69.69 306 GLU A O 1
ATOM 2400 N N . ASN A 1 307 ? 34.651 -6.140 -35.818 1.00 71.06 307 ASN A N 1
ATOM 2401 C CA . ASN A 1 307 ? 34.853 -6.934 -37.033 1.00 71.06 307 ASN A CA 1
ATOM 2402 C C . ASN A 1 307 ? 33.564 -7.226 -37.827 1.00 71.06 307 ASN A C 1
ATOM 2404 O O . ASN A 1 307 ? 33.637 -7.850 -38.883 1.00 71.06 307 ASN A O 1
ATOM 2408 N N . SER A 1 308 ? 32.376 -6.859 -37.329 1.00 79.62 308 SER A N 1
ATOM 2409 C CA . SER A 1 308 ? 31.106 -7.193 -38.000 1.00 79.62 308 SER A CA 1
ATOM 2410 C C . SER A 1 308 ? 29.961 -6.237 -37.659 1.00 79.62 308 SER A C 1
ATOM 2412 O O . SER A 1 308 ? 29.876 -5.736 -36.537 1.00 79.62 308 SER A O 1
ATOM 2414 N N . SER A 1 309 ? 29.067 -6.023 -38.630 1.00 84.38 309 SER A N 1
ATOM 2415 C CA . SER A 1 309 ? 27.842 -5.223 -38.522 1.00 84.38 309 SER A CA 1
ATOM 2416 C C . SER A 1 309 ? 26.667 -6.057 -39.037 1.00 84.38 309 SER A C 1
ATOM 2418 O O . SER A 1 309 ? 26.671 -6.471 -40.196 1.00 84.38 309 SER A O 1
ATOM 2420 N N . THR A 1 310 ? 25.709 -6.378 -38.166 1.00 86.75 310 THR A N 1
ATOM 2421 C CA . THR A 1 310 ? 24.614 -7.327 -38.453 1.00 86.75 310 THR A CA 1
ATOM 2422 C C . THR A 1 310 ? 23.270 -6.796 -37.961 1.00 86.75 310 THR A C 1
ATOM 2424 O O . THR A 1 310 ? 23.214 -6.080 -36.959 1.00 86.75 310 THR A O 1
ATOM 2427 N N . LEU A 1 311 ? 22.189 -7.144 -38.663 1.00 88.62 311 LEU A N 1
ATOM 2428 C CA . LEU A 1 311 ? 20.813 -6.820 -38.279 1.00 88.62 311 LEU A CA 1
ATOM 2429 C C . LEU A 1 311 ? 20.125 -8.084 -37.769 1.00 88.62 311 LEU A C 1
ATOM 2431 O O . LEU A 1 311 ? 19.645 -8.872 -38.575 1.00 88.62 311 LEU A O 1
ATOM 2435 N N . LEU A 1 312 ? 20.128 -8.285 -36.452 1.00 88.06 312 LEU A N 1
ATOM 2436 C CA . LEU A 1 312 ? 19.584 -9.489 -35.806 1.00 88.06 312 LEU A CA 1
ATOM 2437 C C . LEU A 1 312 ? 18.273 -9.211 -35.063 1.00 88.06 312 LEU A C 1
ATOM 2439 O O . LEU A 1 312 ? 17.401 -10.077 -34.976 1.00 88.06 312 LEU A O 1
ATOM 2443 N N . ASP A 1 313 ? 18.147 -7.994 -34.531 1.00 90.12 313 ASP A N 1
ATOM 2444 C CA . ASP A 1 313 ? 17.000 -7.557 -33.749 1.00 90.12 313 ASP A CA 1
ATOM 2445 C C . ASP A 1 313 ? 15.959 -6.919 -34.683 1.00 90.12 313 ASP A C 1
ATOM 2447 O O . ASP A 1 313 ? 16.258 -5.970 -35.410 1.00 90.12 313 ASP A O 1
ATOM 2451 N N . VAL A 1 314 ? 14.725 -7.422 -34.664 1.00 91.62 314 VAL A N 1
ATOM 2452 C CA . VAL A 1 314 ? 13.671 -7.025 -35.614 1.00 91.62 314 VAL A CA 1
ATOM 2453 C C . VAL A 1 314 ? 12.449 -6.454 -34.906 1.00 91.62 314 VAL A C 1
ATOM 2455 O O . VAL A 1 314 ? 12.152 -6.809 -33.764 1.00 91.62 314 VAL A O 1
ATOM 2458 N N . ILE A 1 315 ? 11.713 -5.587 -35.608 1.00 92.81 315 ILE A N 1
ATOM 2459 C CA . ILE A 1 315 ? 10.334 -5.219 -35.262 1.00 92.81 315 ILE A CA 1
ATOM 2460 C C . ILE A 1 315 ? 9.470 -5.471 -36.496 1.00 92.81 315 ILE A C 1
ATOM 2462 O O . ILE A 1 315 ? 9.511 -4.697 -37.449 1.00 92.81 315 ILE A O 1
ATOM 2466 N N . LEU A 1 316 ? 8.688 -6.545 -36.463 1.00 92.56 316 LEU A N 1
ATOM 2467 C CA . LEU A 1 316 ? 7.779 -6.965 -37.524 1.00 92.56 316 LEU A CA 1
ATOM 2468 C C . LEU A 1 316 ? 6.354 -6.494 -37.216 1.00 92.56 316 LEU A C 1
ATOM 2470 O O . LEU A 1 316 ? 5.906 -6.583 -36.073 1.00 92.56 316 LEU A O 1
ATOM 2474 N N . THR A 1 317 ? 5.618 -6.018 -38.216 1.00 91.31 317 THR A N 1
ATOM 2475 C CA . THR A 1 317 ? 4.225 -5.571 -38.055 1.00 91.31 317 THR A CA 1
ATOM 2476 C C . THR A 1 317 ? 3.363 -5.962 -39.244 1.00 91.31 317 THR A C 1
ATOM 2478 O O . THR A 1 317 ? 3.811 -5.849 -40.381 1.00 91.31 317 THR A O 1
ATOM 2481 N N . SER A 1 318 ? 2.108 -6.344 -38.991 1.00 89.69 318 SER A N 1
ATOM 2482 C CA . SER A 1 318 ? 1.117 -6.568 -40.054 1.00 89.69 318 SER A CA 1
ATOM 2483 C C . SER A 1 318 ? 0.519 -5.272 -40.616 1.00 89.69 318 SER A C 1
ATOM 2485 O O . SER A 1 318 ? -0.236 -5.285 -41.584 1.00 89.69 318 SER A O 1
ATOM 2487 N N . ASN A 1 319 ? 0.802 -4.116 -40.001 1.00 86.44 319 ASN A N 1
ATOM 2488 C CA . ASN A 1 319 ? 0.321 -2.829 -40.496 1.00 86.44 319 ASN A CA 1
ATOM 2489 C C . ASN A 1 319 ? 1.354 -1.706 -40.289 1.00 86.44 319 ASN A C 1
ATOM 2491 O O . ASN A 1 319 ? 1.284 -0.974 -39.294 1.00 86.44 319 ASN A O 1
ATOM 2495 N N . PRO A 1 320 ? 2.299 -1.524 -41.229 1.00 85.56 320 PRO A N 1
ATOM 2496 C CA . PRO A 1 320 ? 3.359 -0.525 -41.102 1.00 85.56 320 PRO A CA 1
ATOM 2497 C C . PRO A 1 320 ? 2.835 0.920 -41.098 1.00 85.56 320 PRO A C 1
ATOM 2499 O O . PRO A 1 320 ? 3.409 1.773 -40.429 1.00 85.56 320 PRO A O 1
ATOM 2502 N N . SER A 1 321 ? 1.694 1.202 -41.741 1.00 83.75 321 SER A N 1
ATOM 2503 C CA . SER A 1 321 ? 1.136 2.565 -41.851 1.00 83.75 321 SER A CA 1
ATOM 2504 C C . SER A 1 321 ? 0.744 3.212 -40.511 1.00 83.75 321 SER A C 1
ATOM 2506 O O . SER A 1 321 ? 0.596 4.430 -40.420 1.00 83.75 321 SER A O 1
ATOM 2508 N N . LYS A 1 322 ? 0.572 2.411 -39.450 1.00 83.12 322 LYS A N 1
ATOM 2509 C CA . LYS A 1 322 ? 0.212 2.885 -38.101 1.00 83.12 322 LYS A CA 1
ATOM 2510 C C . LYS A 1 322 ? 1.418 3.291 -37.247 1.00 83.12 322 LYS A C 1
ATOM 2512 O O . LYS A 1 322 ? 1.229 3.795 -36.131 1.00 83.12 322 LYS A O 1
ATOM 2517 N N . TYR A 1 323 ? 2.628 3.064 -37.746 1.00 86.00 323 TYR A N 1
ATOM 2518 C CA . TYR A 1 323 ? 3.881 3.369 -37.070 1.00 86.00 323 TYR A CA 1
ATOM 2519 C C . TYR A 1 323 ? 4.482 4.650 -37.646 1.00 86.00 323 TYR A C 1
ATOM 2521 O O . TYR A 1 323 ? 4.586 4.803 -38.857 1.00 86.00 323 TYR A O 1
ATOM 2529 N N . SER A 1 324 ? 4.841 5.602 -36.782 1.00 82.38 324 SER A N 1
ATOM 2530 C CA . SER A 1 324 ? 5.277 6.934 -37.224 1.00 82.38 324 SER A CA 1
ATOM 2531 C C . SER A 1 324 ? 6.788 7.056 -37.408 1.00 82.38 324 SER A C 1
ATOM 2533 O O . SER A 1 324 ? 7.237 7.791 -38.279 1.00 82.38 324 SER A O 1
ATOM 2535 N N . LYS A 1 325 ? 7.572 6.400 -36.546 1.00 84.06 325 LYS A N 1
ATOM 2536 C CA . LYS A 1 325 ? 9.040 6.467 -36.535 1.00 84.06 325 LYS A CA 1
ATOM 2537 C C . LYS A 1 325 ? 9.586 5.203 -35.882 1.00 84.06 325 LYS A C 1
ATOM 2539 O O . LYS A 1 325 ? 9.111 4.829 -34.809 1.00 84.06 325 LYS A O 1
ATOM 2544 N N . SER A 1 326 ? 10.574 4.591 -36.516 1.00 88.25 326 SER A N 1
ATOM 2545 C CA . SER A 1 326 ? 11.380 3.485 -36.000 1.00 88.25 326 SER A CA 1
ATOM 2546 C C . SER A 1 326 ? 12.859 3.860 -36.080 1.00 88.25 326 SER A C 1
ATOM 2548 O O . SER A 1 326 ? 13.230 4.758 -36.837 1.00 88.25 326 SER A O 1
ATOM 2550 N N . GLY A 1 327 ? 13.701 3.229 -35.268 1.00 87.00 327 GLY A N 1
ATOM 2551 C CA . GLY A 1 327 ? 15.138 3.476 -35.323 1.00 87.00 327 GLY A CA 1
ATOM 2552 C C . GLY A 1 327 ? 15.941 2.667 -34.317 1.00 87.00 327 GLY A C 1
ATOM 2553 O O . GLY A 1 327 ? 15.387 1.947 -33.479 1.00 87.00 327 GLY A O 1
ATOM 2554 N N . VAL A 1 328 ? 17.260 2.825 -34.405 1.00 85.56 328 VAL A N 1
ATOM 2555 C CA . VAL A 1 328 ? 18.235 2.162 -33.542 1.00 85.56 328 VAL A CA 1
ATOM 2556 C C . VAL A 1 328 ? 18.908 3.196 -32.639 1.00 85.56 328 VAL A C 1
ATOM 2558 O O . VAL A 1 328 ? 19.362 4.249 -33.080 1.00 85.56 328 VAL A O 1
ATOM 2561 N N . PHE A 1 329 ? 18.957 2.916 -31.339 1.00 83.94 329 PHE A N 1
ATOM 2562 C CA . PHE A 1 329 ? 19.576 3.764 -30.330 1.00 83.94 329 PHE A CA 1
ATOM 2563 C C . PHE A 1 329 ? 20.731 3.047 -29.630 1.00 83.94 329 PHE A C 1
ATOM 2565 O O . PHE A 1 329 ? 20.590 1.968 -29.049 1.00 83.94 329 PHE A O 1
ATOM 2572 N N . LYS A 1 330 ? 21.893 3.697 -29.618 1.00 78.88 330 LYS A N 1
ATOM 2573 C CA . LYS A 1 330 ? 23.114 3.190 -28.988 1.00 78.88 330 LYS A CA 1
ATOM 2574 C C . LYS A 1 330 ? 23.083 3.401 -27.470 1.00 78.88 330 LYS A C 1
ATOM 2576 O O . LYS A 1 330 ? 23.773 4.257 -26.933 1.00 78.88 330 LYS A O 1
ATOM 2581 N N . CYS A 1 331 ? 22.288 2.597 -26.767 1.00 72.50 331 CYS A N 1
ATOM 2582 C CA . CYS A 1 331 ? 22.093 2.697 -25.314 1.00 72.50 331 CYS A CA 1
ATOM 2583 C C . CYS A 1 331 ? 23.310 2.258 -24.482 1.00 72.50 331 CYS A C 1
ATOM 2585 O O . CYS A 1 331 ? 23.432 2.587 -23.306 1.00 72.50 331 CYS A O 1
ATOM 2587 N N . GLY A 1 332 ? 24.189 1.453 -25.078 1.00 72.88 332 GLY A N 1
ATOM 2588 C CA . GLY A 1 332 ? 25.395 0.956 -24.444 1.00 72.88 332 GLY A CA 1
ATOM 2589 C C . GLY A 1 332 ? 25.228 -0.108 -23.360 1.00 72.88 332 GLY A C 1
ATOM 2590 O O . GLY A 1 332 ? 26.211 -0.417 -22.683 1.00 72.88 332 GLY A O 1
ATOM 2591 N N . LEU A 1 333 ? 24.036 -0.697 -23.234 1.00 78.94 333 LEU A N 1
ATOM 2592 C CA . LEU A 1 333 ? 23.745 -1.798 -22.312 1.00 78.94 333 LEU A CA 1
ATOM 2593 C C . LEU A 1 333 ? 24.450 -3.100 -22.720 1.00 78.94 333 LEU A C 1
ATOM 2595 O O . LEU A 1 333 ? 24.974 -3.824 -21.874 1.00 78.94 333 LEU A O 1
ATOM 2599 N N . SER A 1 334 ? 24.487 -3.415 -24.012 1.00 83.25 334 SER A N 1
ATOM 2600 C CA . SER A 1 334 ? 25.217 -4.557 -24.572 1.00 83.25 334 SER A CA 1
ATOM 2601 C C . SER A 1 334 ? 25.909 -4.162 -25.884 1.00 83.25 334 SER A C 1
ATOM 2603 O O . SER A 1 334 ? 25.982 -2.982 -26.235 1.00 83.25 334 SER A O 1
ATOM 2605 N N . ASP A 1 335 ? 26.491 -5.144 -26.569 1.00 77.94 335 ASP A N 1
ATOM 2606 C CA . ASP A 1 335 ? 26.960 -5.023 -27.953 1.00 77.94 335 ASP A CA 1
ATOM 2607 C C . ASP A 1 335 ? 25.804 -4.992 -28.972 1.00 77.94 335 ASP A C 1
ATOM 2609 O O . ASP A 1 335 ? 26.043 -4.716 -30.144 1.00 77.94 335 ASP A O 1
ATOM 2613 N N . HIS A 1 336 ? 24.564 -5.218 -28.526 1.00 86.81 336 HIS A N 1
ATOM 2614 C CA . HIS A 1 336 ? 23.356 -4.925 -29.291 1.00 86.81 336 HIS A CA 1
ATOM 2615 C C . HIS A 1 336 ? 22.852 -3.518 -28.958 1.00 86.81 336 HIS A C 1
ATOM 2617 O O . HIS A 1 336 ? 22.920 -3.046 -27.817 1.00 86.81 336 HIS A O 1
ATOM 2623 N N . HIS A 1 337 ? 22.336 -2.831 -29.963 1.00 87.81 337 HIS A N 1
ATOM 2624 C CA . HIS A 1 337 ? 21.700 -1.531 -29.842 1.00 87.81 337 HIS A CA 1
ATOM 2625 C C . HIS A 1 337 ? 20.204 -1.691 -29.541 1.00 87.81 337 HIS A C 1
ATOM 2627 O O . HIS A 1 337 ? 19.574 -2.671 -29.930 1.00 87.81 337 HIS A O 1
ATOM 2633 N N . LEU A 1 338 ? 19.639 -0.712 -28.838 1.00 89.00 338 LEU A N 1
ATOM 2634 C CA . LEU A 1 338 ? 18.219 -0.676 -28.502 1.00 89.00 338 LEU A CA 1
ATOM 2635 C C . LEU A 1 338 ? 17.432 -0.340 -29.764 1.00 89.00 338 LEU A C 1
ATOM 2637 O O . LEU A 1 338 ? 17.664 0.712 -30.355 1.00 89.00 338 LEU A O 1
ATOM 2641 N N . ILE A 1 339 ? 16.459 -1.158 -30.138 1.00 91.94 339 ILE A N 1
ATOM 2642 C CA . ILE A 1 339 ? 15.538 -0.819 -31.226 1.00 91.94 339 ILE A CA 1
ATOM 2643 C C . ILE A 1 339 ? 14.252 -0.232 -30.650 1.00 91.94 339 ILE A C 1
ATOM 2645 O O . ILE A 1 339 ? 13.791 -0.646 -29.582 1.00 91.94 339 ILE A O 1
ATOM 2649 N N . TYR A 1 340 ? 13.675 0.754 -31.332 1.00 91.56 340 TYR A N 1
ATOM 2650 C CA . TYR A 1 340 ? 12.435 1.389 -30.893 1.00 91.56 340 TYR A CA 1
ATOM 2651 C C . TYR A 1 340 ? 11.505 1.705 -32.060 1.00 91.56 340 TYR A C 1
ATOM 2653 O O . TYR A 1 340 ? 11.940 1.934 -33.188 1.00 91.56 340 TYR A O 1
ATOM 2661 N N . THR A 1 341 ? 10.206 1.760 -31.770 1.00 90.44 341 THR A N 1
ATOM 2662 C CA . THR A 1 341 ? 9.192 2.253 -32.703 1.00 90.44 341 THR A CA 1
ATOM 2663 C C . THR A 1 341 ? 8.048 2.959 -31.979 1.00 90.44 341 THR A C 1
ATOM 2665 O O . THR A 1 341 ? 7.757 2.687 -30.810 1.00 90.44 341 THR A O 1
ATOM 2668 N N . TYR A 1 342 ? 7.380 3.872 -32.681 1.00 88.12 342 TYR A N 1
ATOM 2669 C CA . TYR A 1 342 ? 6.228 4.613 -32.181 1.00 88.12 342 TYR A CA 1
ATOM 2670 C C . TYR A 1 342 ? 4.953 4.197 -32.906 1.00 88.12 342 TYR A C 1
ATOM 2672 O O . TYR A 1 342 ? 4.762 4.501 -34.083 1.00 88.12 342 TYR A O 1
ATOM 2680 N N . ARG A 1 343 ? 4.038 3.559 -32.176 1.00 85.88 343 ARG A N 1
ATOM 2681 C CA . ARG A 1 343 ? 2.719 3.160 -32.675 1.00 85.88 343 ARG A CA 1
ATOM 2682 C C . ARG A 1 343 ? 1.694 4.244 -32.348 1.00 85.88 343 ARG A C 1
ATOM 2684 O O . ARG A 1 343 ? 1.451 4.547 -31.177 1.00 85.88 343 ARG A O 1
ATOM 2691 N N . GLY A 1 344 ? 1.048 4.827 -33.356 1.00 75.25 344 GLY A N 1
ATOM 2692 C CA . GLY A 1 344 ? 0.045 5.878 -33.149 1.00 75.25 344 GLY A CA 1
ATOM 2693 C C . GLY A 1 344 ? -1.225 5.335 -32.485 1.00 75.25 344 GLY A C 1
ATOM 2694 O O . GLY A 1 344 ? -1.967 4.585 -33.108 1.00 75.25 344 GLY A O 1
ATOM 2695 N N . LEU A 1 345 ? -1.514 5.702 -31.231 1.00 72.19 345 LEU A N 1
ATOM 2696 C CA . LEU A 1 345 ? -2.708 5.271 -30.483 1.00 72.19 345 LEU A CA 1
ATOM 2697 C C . LEU A 1 345 ? -3.398 6.480 -29.848 1.00 72.19 345 LEU A C 1
ATOM 2699 O O . LEU A 1 345 ? -2.758 7.272 -29.161 1.00 72.19 345 LEU A O 1
ATOM 2703 N N . LYS A 1 346 ? -4.727 6.596 -29.977 1.00 57.81 346 LYS A N 1
ATOM 2704 C CA . LYS A 1 346 ? -5.508 7.580 -29.206 1.00 57.81 346 LYS A CA 1
ATOM 2705 C C . LYS A 1 346 ? -5.582 7.144 -27.737 1.00 57.81 346 LYS A C 1
ATOM 2707 O O . LYS A 1 346 ? -6.614 6.666 -27.284 1.00 57.81 346 LYS A O 1
ATOM 2712 N N . GLN A 1 347 ? -4.495 7.299 -26.987 1.00 54.31 347 GLN A N 1
ATOM 2713 C CA . GLN A 1 347 ? -4.524 7.051 -25.550 1.00 54.31 347 GLN A CA 1
ATOM 2714 C C . GLN A 1 347 ? -5.189 8.234 -24.824 1.00 54.31 347 GLN A C 1
ATOM 2716 O O . GLN A 1 347 ? -4.773 9.385 -25.012 1.00 54.31 347 GLN A O 1
ATOM 2721 N N . PRO A 1 348 ? -6.211 8.000 -23.982 1.00 49.47 348 PRO A N 1
ATOM 2722 C CA . PRO A 1 348 ? -6.612 8.977 -22.989 1.00 49.47 348 PRO A CA 1
ATOM 2723 C C . PRO A 1 348 ? -5.440 9.154 -22.023 1.00 49.47 348 PRO A C 1
ATOM 2725 O O . PRO A 1 348 ? -4.830 8.181 -21.584 1.00 49.47 348 PRO A O 1
ATOM 2728 N N . LYS A 1 349 ? -5.096 10.404 -21.706 1.00 48.56 349 LYS A N 1
ATOM 2729 C CA . LYS A 1 349 ? -4.068 10.677 -20.697 1.00 48.56 349 LYS A CA 1
ATOM 2730 C C . LYS A 1 349 ? -4.503 10.004 -19.389 1.00 48.56 349 LYS A C 1
ATOM 2732 O O . LYS A 1 349 ? -5.628 10.287 -18.965 1.00 48.56 349 LYS A O 1
ATOM 2737 N N . PRO A 1 350 ? -3.656 9.188 -18.730 1.00 51.19 350 PRO A N 1
ATOM 2738 C CA . PRO A 1 350 ? -3.950 8.793 -17.364 1.00 51.19 350 PRO A CA 1
ATOM 2739 C C . PRO A 1 350 ? -4.138 10.082 -16.553 1.00 51.19 350 PRO A C 1
ATOM 2741 O O . PRO A 1 350 ? -3.332 11.019 -16.693 1.00 51.19 350 PRO A O 1
ATOM 2744 N N . PRO A 1 351 ? -5.237 10.206 -15.790 1.00 51.12 351 PRO A N 1
ATOM 2745 C CA . PRO A 1 351 ? -5.490 11.418 -15.040 1.00 51.12 351 PRO A CA 1
ATOM 2746 C C . PRO A 1 351 ? -4.321 11.639 -14.072 1.00 51.12 351 PRO A C 1
ATOM 2748 O O . PRO A 1 351 ? -3.830 10.681 -13.470 1.00 51.12 351 PRO A O 1
ATOM 2751 N N . PRO A 1 352 ? -3.830 12.880 -13.918 1.00 56.75 352 PRO A N 1
ATOM 2752 C CA . PRO A 1 352 ? -2.812 13.161 -12.918 1.00 56.75 352 PRO A CA 1
ATOM 2753 C C . PRO A 1 352 ? -3.289 12.668 -11.546 1.00 56.75 352 PRO A C 1
ATOM 2755 O O . PRO A 1 352 ? -4.405 12.987 -11.135 1.00 56.75 352 PRO A O 1
ATOM 2758 N N . LYS A 1 353 ? -2.452 11.897 -10.837 1.00 59.06 353 LYS A N 1
ATOM 2759 C CA . LYS A 1 353 ? -2.763 11.444 -9.475 1.00 59.06 353 LYS A CA 1
ATOM 2760 C C . LYS A 1 353 ? -2.751 12.664 -8.559 1.00 59.06 353 LYS A C 1
ATOM 2762 O O . LYS A 1 353 ? -1.704 13.273 -8.317 1.00 59.06 353 LYS A O 1
ATOM 2767 N N . TRP A 1 354 ? -3.936 13.051 -8.103 1.00 64.94 354 TRP A N 1
ATOM 2768 C CA . TRP A 1 354 ? -4.113 14.113 -7.126 1.00 64.94 354 TRP A CA 1
ATOM 2769 C C . TRP A 1 354 ? -4.186 13.498 -5.738 1.00 64.94 354 TRP A C 1
ATOM 2771 O O . TRP A 1 354 ? -4.982 12.594 -5.500 1.00 64.94 354 TRP A O 1
ATOM 2781 N N . ILE A 1 355 ? -3.371 14.001 -4.818 1.00 67.56 355 ILE A N 1
ATOM 2782 C CA . ILE A 1 355 ? -3.480 13.668 -3.401 1.00 67.56 355 ILE A CA 1
ATOM 2783 C C . ILE A 1 355 ? -3.977 14.905 -2.670 1.00 67.56 355 ILE A C 1
ATOM 2785 O O . ILE A 1 355 ? -3.443 16.003 -2.832 1.00 67.56 355 ILE A O 1
ATOM 2789 N N . THR A 1 356 ? -5.010 14.716 -1.860 1.00 73.06 356 THR A N 1
ATOM 2790 C CA . THR A 1 356 ? -5.519 15.737 -0.950 1.00 73.06 356 THR A CA 1
ATOM 2791 C C . THR A 1 356 ? -4.834 15.549 0.398 1.00 73.06 356 THR A C 1
ATOM 2793 O O . THR A 1 356 ? -4.960 14.487 1.004 1.00 73.06 356 THR A O 1
ATOM 2796 N N . ALA A 1 357 ? -4.086 16.548 0.864 1.00 73.88 357 ALA A N 1
ATOM 2797 C CA . ALA A 1 357 ? -3.391 16.492 2.149 1.00 73.88 357 ALA A CA 1
ATOM 2798 C C . ALA A 1 357 ? -3.379 17.864 2.837 1.00 73.88 357 ALA A C 1
ATOM 2800 O O . ALA A 1 357 ? -3.446 18.906 2.177 1.00 73.88 357 ALA A O 1
ATOM 2801 N N . ARG A 1 358 ? -3.282 17.869 4.172 1.00 79.88 358 ARG A N 1
ATOM 2802 C CA . ARG A 1 358 ? -3.084 19.098 4.957 1.00 79.88 358 ARG A CA 1
ATOM 2803 C C . ARG A 1 358 ? -1.650 19.602 4.809 1.00 79.88 358 ARG A C 1
ATOM 2805 O O . ARG A 1 358 ? -0.703 18.815 4.842 1.00 79.88 358 ARG A O 1
ATOM 2812 N N . ILE A 1 359 ? -1.490 20.914 4.647 1.00 80.50 359 ILE A N 1
ATOM 2813 C CA . ILE A 1 359 ? -0.176 21.550 4.506 1.00 80.50 359 ILE A CA 1
ATOM 2814 C C . ILE A 1 359 ? 0.385 21.916 5.873 1.00 80.50 359 ILE A C 1
ATOM 2816 O O . ILE A 1 359 ? -0.185 22.752 6.561 1.00 80.50 359 ILE A O 1
ATOM 2820 N N . PHE A 1 360 ? 1.562 21.379 6.198 1.00 81.56 360 PHE A N 1
ATOM 2821 C CA . PHE A 1 360 ? 2.297 21.723 7.422 1.00 81.56 360 PHE A CA 1
ATOM 2822 C C . PHE A 1 360 ? 3.506 22.649 7.185 1.00 81.56 360 PHE A C 1
ATOM 2824 O O . PHE A 1 360 ? 4.209 22.988 8.126 1.00 81.56 360 PHE A O 1
ATOM 2831 N N . LYS A 1 361 ? 3.773 23.080 5.940 1.00 75.06 361 LYS A N 1
ATOM 2832 C CA . LYS A 1 361 ? 4.985 23.851 5.577 1.00 75.06 361 LYS A CA 1
ATOM 2833 C C . LYS A 1 361 ? 5.109 25.207 6.297 1.00 75.06 361 LYS A C 1
ATOM 2835 O O . LYS A 1 361 ? 6.218 25.696 6.456 1.00 75.06 361 LYS A O 1
ATOM 2840 N N . ARG A 1 362 ? 3.987 25.820 6.687 1.00 76.00 362 ARG A N 1
ATOM 2841 C CA . ARG A 1 362 ? 3.919 27.080 7.456 1.00 76.00 362 ARG A CA 1
ATOM 2842 C C . ARG A 1 362 ? 3.144 26.903 8.769 1.00 76.00 362 ARG A C 1
ATOM 2844 O O . ARG A 1 362 ? 2.532 27.848 9.244 1.00 76.00 362 ARG A O 1
ATOM 2851 N N . PHE A 1 363 ? 3.077 25.675 9.279 1.00 85.75 363 PHE A N 1
ATOM 2852 C CA . PHE A 1 363 ? 2.339 25.389 10.502 1.00 85.75 363 PHE A CA 1
ATOM 2853 C C . PHE A 1 363 ? 3.148 25.869 11.708 1.00 85.75 363 PHE A C 1
ATOM 2855 O O . PHE A 1 363 ? 4.247 25.367 11.939 1.00 85.75 363 PHE A O 1
ATOM 2862 N N . ASP A 1 364 ? 2.593 26.831 12.439 1.00 86.62 364 ASP A N 1
ATOM 2863 C CA . ASP A 1 364 ? 3.122 27.324 13.708 1.00 86.62 364 ASP A CA 1
ATOM 2864 C C . ASP A 1 364 ? 2.326 26.686 14.852 1.00 86.62 364 ASP A C 1
ATOM 2866 O O . ASP A 1 364 ? 1.127 26.933 15.013 1.00 86.62 364 ASP A O 1
ATOM 2870 N N . GLU A 1 365 ? 2.990 25.820 15.617 1.00 86.19 365 GLU A N 1
ATOM 2871 C CA . GLU A 1 365 ? 2.361 25.061 16.696 1.00 86.19 365 GLU A CA 1
ATOM 2872 C C . GLU A 1 365 ? 1.928 25.957 17.866 1.00 86.19 365 GLU A C 1
ATOM 2874 O O . GLU A 1 365 ? 0.879 25.724 18.469 1.00 86.19 365 GLU A O 1
ATOM 2879 N N . GLU A 1 366 ? 2.680 27.017 18.155 1.00 88.00 366 GLU A N 1
ATOM 2880 C CA . GLU A 1 366 ? 2.404 27.910 19.281 1.00 88.00 366 GLU A CA 1
ATOM 2881 C C . GLU A 1 366 ? 1.228 28.835 18.973 1.00 88.00 366 GLU A C 1
ATOM 2883 O O . GLU A 1 366 ? 0.343 29.038 19.809 1.00 88.00 366 GLU A O 1
ATOM 2888 N N . GLN A 1 367 ? 1.154 29.351 17.743 1.00 87.44 367 GLN A N 1
ATOM 2889 C CA . GLN A 1 367 ? -0.004 30.136 17.320 1.00 87.44 367 GLN A CA 1
ATOM 2890 C C . GLN A 1 367 ? -1.276 29.278 17.225 1.00 87.44 367 GLN A C 1
ATOM 2892 O O . GLN A 1 367 ? -2.368 29.755 17.546 1.00 87.44 367 GLN A O 1
ATOM 2897 N N . PHE A 1 368 ? -1.143 28.010 16.828 1.00 90.94 368 PHE A N 1
ATOM 2898 C CA . PHE A 1 368 ? -2.248 27.054 16.805 1.00 90.94 368 PHE A CA 1
ATOM 2899 C C . PHE A 1 368 ? -2.819 26.801 18.210 1.00 90.94 368 PHE A C 1
ATOM 2901 O O . PHE A 1 368 ? -4.035 26.891 18.387 1.00 90.94 368 PHE A O 1
ATOM 2908 N N . LYS A 1 369 ? -1.966 26.576 19.221 1.00 90.25 369 LYS A N 1
ATOM 2909 C CA . LYS A 1 369 ? -2.389 26.423 20.628 1.00 90.25 369 LYS A CA 1
ATOM 2910 C C . LYS A 1 369 ? -3.093 27.674 21.157 1.00 90.25 369 LYS A C 1
ATOM 2912 O O . LYS A 1 369 ? -4.179 27.572 21.718 1.00 90.25 369 LYS A O 1
ATOM 2917 N N . LYS A 1 370 ? -2.540 28.867 20.900 1.00 89.62 370 LYS A N 1
ATOM 2918 C CA . LYS A 1 370 ? -3.150 30.146 21.317 1.00 89.62 370 LYS A CA 1
ATOM 2919 C C . LYS A 1 370 ? -4.542 30.363 20.730 1.00 89.62 370 LYS A C 1
ATOM 2921 O O . LYS A 1 370 ? -5.424 30.875 21.414 1.00 89.62 370 LYS A O 1
ATOM 2926 N N . ASP A 1 371 ? -4.738 30.010 19.463 1.00 90.38 371 ASP A N 1
ATOM 2927 C CA . ASP A 1 371 ? -6.045 30.133 18.821 1.00 90.38 371 ASP A CA 1
ATOM 2928 C C . ASP A 1 371 ? -7.038 29.088 19.355 1.00 90.38 371 ASP A C 1
ATOM 2930 O O . ASP A 1 371 ? -8.207 29.422 19.522 1.00 90.38 371 ASP A O 1
ATOM 2934 N N . LEU A 1 372 ? -6.590 27.868 19.683 1.00 90.50 372 LEU A N 1
ATOM 2935 C CA . LEU A 1 372 ? -7.423 26.842 20.329 1.00 90.50 372 LEU A CA 1
ATOM 2936 C C . LEU A 1 372 ? -7.843 27.223 21.754 1.00 90.50 372 LEU A C 1
ATOM 2938 O O . LEU A 1 372 ? -8.991 26.983 22.121 1.00 90.50 372 LEU A O 1
ATOM 2942 N N . ALA A 1 373 ? -6.961 27.861 22.524 1.00 88.69 373 ALA A N 1
ATOM 2943 C CA . ALA A 1 373 ? -7.268 28.351 23.869 1.00 88.69 373 ALA A CA 1
ATOM 2944 C C . ALA A 1 373 ? -8.361 29.442 23.870 1.00 88.69 373 ALA A C 1
ATOM 2946 O O . ALA A 1 373 ? -9.045 29.651 24.868 1.00 88.69 373 ALA A O 1
ATOM 2947 N N . ARG A 1 374 ? -8.545 30.147 22.742 1.00 89.19 374 ARG A N 1
ATOM 2948 C CA . ARG A 1 374 ? -9.584 31.178 22.560 1.00 89.19 374 ARG A CA 1
ATOM 2949 C C . ARG A 1 374 ? -10.930 30.620 22.099 1.00 89.19 374 ARG A C 1
ATOM 2951 O O . ARG A 1 374 ? -11.903 31.370 22.046 1.00 89.19 374 ARG A O 1
ATOM 2958 N N . VAL A 1 375 ? -10.995 29.346 21.713 1.00 89.81 375 VAL A N 1
ATOM 2959 C CA . VAL A 1 375 ? -12.244 28.724 21.263 1.00 89.81 375 VAL A CA 1
ATOM 2960 C C . VAL A 1 375 ? -13.182 28.555 22.465 1.00 89.81 375 VAL A C 1
ATOM 2962 O O . VAL A 1 375 ? -12.754 28.040 23.499 1.00 89.81 375 VAL A O 1
ATOM 2965 N N . PRO A 1 376 ? -14.469 28.939 22.354 1.00 88.19 376 PRO A N 1
ATOM 2966 C CA . PRO A 1 376 ? -15.439 28.761 23.428 1.00 88.19 376 PRO A CA 1
ATOM 2967 C C . PRO A 1 376 ? -15.876 27.293 23.522 1.00 88.19 376 PRO A C 1
ATOM 2969 O O . PRO A 1 376 ? -16.962 26.909 23.095 1.00 88.19 376 PRO A O 1
ATOM 2972 N N . TRP A 1 377 ? -15.027 26.441 24.097 1.00 87.75 377 TRP A N 1
ATOM 2973 C CA . TRP A 1 377 ? -15.330 25.019 24.274 1.00 87.75 377 TRP A CA 1
ATOM 2974 C C . TRP A 1 377 ? -16.547 24.761 25.169 1.00 87.75 377 TRP A C 1
ATOM 2976 O O . TRP A 1 377 ? -17.178 23.713 25.057 1.00 87.75 377 TRP A O 1
ATOM 2986 N N . SER A 1 378 ? -16.912 25.722 26.021 1.00 83.00 378 SER A N 1
ATOM 2987 C CA . SER A 1 378 ? -18.105 25.662 26.871 1.00 83.00 378 SER A CA 1
ATOM 2988 C C . SER A 1 378 ? -19.408 25.528 26.080 1.00 83.00 378 SER A C 1
ATOM 2990 O O . SER A 1 378 ? -20.357 24.947 26.595 1.00 83.00 378 SER A O 1
ATOM 2992 N N . THR A 1 379 ? -19.455 25.971 24.817 1.00 83.62 379 THR A N 1
ATOM 2993 C CA . THR A 1 379 ? -20.628 25.799 23.942 1.00 83.62 379 THR A CA 1
ATOM 2994 C C . THR A 1 379 ? -20.983 24.326 23.728 1.00 83.62 379 THR A C 1
ATOM 2996 O O . THR A 1 379 ? -22.145 23.997 23.519 1.00 83.62 379 THR A O 1
ATOM 2999 N N . VAL A 1 380 ? -20.006 23.421 23.830 1.00 84.56 380 VAL A N 1
ATOM 3000 C CA . VAL A 1 380 ? -20.227 21.975 23.696 1.00 84.56 380 VAL A CA 1
ATOM 3001 C C . VAL A 1 380 ? -21.090 21.432 24.834 1.00 84.56 380 VAL A C 1
ATOM 3003 O O . VAL A 1 380 ? -21.881 20.530 24.602 1.00 84.56 380 VAL A O 1
ATOM 3006 N N . ALA A 1 381 ? -20.985 21.989 26.043 1.00 81.44 381 ALA A N 1
ATOM 3007 C CA . ALA A 1 381 ? -21.727 21.524 27.216 1.00 81.44 381 ALA A CA 1
ATOM 3008 C C . ALA A 1 381 ? -23.193 22.002 27.259 1.00 81.44 381 ALA A C 1
ATOM 3010 O O . ALA A 1 381 ? -23.908 21.661 28.193 1.00 81.44 381 ALA A O 1
ATOM 3011 N N . VAL A 1 382 ? -23.625 22.811 26.285 1.00 85.81 382 VAL A N 1
ATOM 3012 C CA . VAL A 1 382 ? -24.997 23.345 26.206 1.00 85.81 382 VAL A CA 1
ATOM 3013 C C . VAL A 1 382 ? -25.969 22.334 25.590 1.00 85.81 382 VAL A C 1
ATOM 3015 O O . VAL A 1 382 ? -27.169 22.430 25.816 1.00 85.81 382 VAL A O 1
ATOM 3018 N N . PHE A 1 383 ? -25.470 21.388 24.794 1.00 85.94 383 PHE A N 1
ATOM 3019 C CA . PHE A 1 383 ? -26.305 20.410 24.101 1.00 85.94 383 PHE A CA 1
ATOM 3020 C C . PHE A 1 383 ? -26.590 19.189 24.979 1.00 85.94 383 PHE A C 1
ATOM 3022 O O . PHE A 1 383 ? -25.683 18.671 25.628 1.00 85.94 383 PHE A O 1
ATOM 3029 N N . ASP A 1 384 ? -27.827 18.690 24.920 1.00 81.00 384 ASP A N 1
ATOM 3030 C CA . ASP A 1 384 ? -28.261 17.512 25.682 1.00 81.00 384 ASP A CA 1
ATOM 3031 C C . ASP A 1 384 ? -27.851 16.184 25.018 1.00 81.00 384 ASP A C 1
ATOM 3033 O O . ASP A 1 384 ? -27.633 15.183 25.699 1.00 81.00 384 ASP A O 1
ATOM 3037 N N . SER A 1 385 ? -27.728 16.157 23.684 1.00 87.81 385 SER A N 1
ATOM 3038 C CA . SER A 1 385 ? -27.324 14.957 22.941 1.00 87.81 385 SER A CA 1
ATOM 3039 C C . SER A 1 385 ? -25.818 14.911 22.707 1.00 87.81 385 SER A C 1
ATOM 3041 O O . SER A 1 385 ? -25.226 15.843 22.158 1.00 87.81 385 SER A O 1
ATOM 3043 N N . VAL A 1 386 ? -25.205 13.759 22.993 1.00 89.00 386 VAL A N 1
ATOM 3044 C CA . VAL A 1 386 ? -23.773 13.500 22.753 1.00 89.00 386 VAL A CA 1
ATOM 3045 C C . VAL A 1 386 ? -23.395 13.708 21.278 1.00 89.00 386 VAL A C 1
ATOM 3047 O O . VAL A 1 386 ? -22.281 14.138 20.964 1.00 89.00 386 VAL A O 1
ATOM 3050 N N . GLN A 1 387 ? -24.322 13.437 20.353 1.00 87.75 387 GLN A N 1
ATOM 3051 C CA . GLN A 1 387 ? -24.101 13.621 18.919 1.00 87.75 387 GLN A CA 1
ATOM 3052 C C . GLN A 1 387 ? -23.976 15.104 18.540 1.00 87.75 387 GLN A C 1
ATOM 3054 O O . GLN A 1 387 ? -23.108 15.464 17.734 1.00 87.75 387 GLN A O 1
ATOM 3059 N N . ASP A 1 388 ? -24.798 15.964 19.134 1.00 88.69 388 ASP A N 1
ATOM 3060 C CA . ASP A 1 388 ? -24.763 17.407 18.893 1.00 88.69 388 ASP A CA 1
ATOM 3061 C C . ASP A 1 388 ? -23.532 18.036 19.550 1.00 88.69 388 ASP A C 1
ATOM 3063 O O . ASP A 1 388 ? -22.825 18.821 18.909 1.00 88.69 388 ASP A O 1
ATOM 3067 N N . MET A 1 389 ? -23.189 17.589 20.766 1.00 89.69 389 MET A N 1
ATOM 3068 C CA . MET A 1 389 ? -21.941 17.963 21.439 1.00 89.69 389 MET A CA 1
ATOM 3069 C C . MET A 1 389 ? -20.721 17.671 20.549 1.00 89.69 389 MET A C 1
ATOM 3071 O O . MET A 1 389 ? -19.871 18.538 20.332 1.00 89.69 389 MET A O 1
ATOM 3075 N N . TRP A 1 390 ? -20.644 16.461 19.980 1.00 91.00 390 TRP A N 1
ATOM 3076 C CA . TRP A 1 390 ? -19.562 16.080 19.070 1.00 91.00 390 TRP A CA 1
ATOM 3077 C C . TRP A 1 390 ? -19.556 16.911 17.782 1.00 91.00 390 TRP A C 1
ATOM 3079 O O . TRP A 1 390 ? -18.495 17.355 17.340 1.00 91.00 390 TRP A O 1
ATOM 3089 N N . SER A 1 391 ? -20.721 17.149 17.182 1.00 89.31 391 SER A N 1
ATOM 3090 C CA . SER A 1 391 ? -20.837 17.889 15.919 1.00 89.31 391 SER A CA 1
ATOM 3091 C C . SER A 1 391 ? -20.398 19.351 16.073 1.00 89.31 391 SER A C 1
ATOM 3093 O O . SER A 1 391 ? -19.664 19.877 15.226 1.00 89.31 391 SER A O 1
ATOM 3095 N N . ALA A 1 392 ? -20.774 19.987 17.187 1.00 89.81 392 ALA A N 1
ATOM 3096 C CA . ALA A 1 392 ? -20.323 21.325 17.550 1.00 89.81 392 ALA A CA 1
ATOM 3097 C C . ALA A 1 392 ? -18.807 21.354 17.797 1.00 89.81 392 ALA A C 1
ATOM 3099 O O . ALA A 1 392 ? -18.095 22.167 17.199 1.00 89.81 392 ALA A O 1
ATOM 3100 N N . TRP A 1 393 ? -18.295 20.419 18.606 1.00 92.38 393 TRP A N 1
ATOM 3101 C CA . TRP A 1 393 ? -16.865 20.308 18.905 1.00 92.38 393 TRP A CA 1
ATOM 3102 C C . TRP A 1 393 ? -16.024 20.140 17.634 1.00 92.38 393 TRP A C 1
ATOM 3104 O O . TRP A 1 393 ? -15.047 20.862 17.421 1.00 92.38 393 TRP A O 1
ATOM 3114 N N . LYS A 1 394 ? -16.442 19.230 16.747 1.00 90.38 394 LYS A N 1
ATOM 3115 C CA . LYS A 1 394 ? -15.766 18.944 15.479 1.00 90.38 394 LYS A CA 1
ATOM 3116 C C . LYS A 1 394 ? -15.704 20.184 14.593 1.00 90.38 394 LYS A C 1
ATOM 3118 O O . LYS A 1 394 ? -14.639 20.494 14.067 1.00 90.38 394 LYS A O 1
ATOM 3123 N N . SER A 1 395 ? -16.810 20.914 14.470 1.00 89.19 395 SER A N 1
ATOM 3124 C CA . SER A 1 395 ? -16.885 22.122 13.639 1.00 89.19 395 SER A CA 1
ATOM 3125 C C . SER A 1 395 ? -15.955 23.231 14.147 1.00 89.19 395 SER A C 1
ATOM 3127 O O . SER A 1 395 ? -15.240 23.856 13.359 1.00 89.19 395 SER A O 1
ATOM 3129 N N . LEU A 1 396 ? -15.907 23.440 15.469 1.00 90.50 396 LEU A N 1
ATOM 3130 C CA . LEU A 1 396 ? -15.003 24.406 16.101 1.00 90.50 396 LEU A CA 1
ATOM 3131 C C . LEU A 1 396 ? -13.533 24.033 15.873 1.00 90.50 396 LEU A C 1
ATOM 3133 O O . LEU A 1 396 ? -12.732 24.869 15.447 1.00 90.50 396 LEU A O 1
ATOM 3137 N N . PHE A 1 397 ? -13.182 22.765 16.092 1.00 90.88 397 PHE A N 1
ATOM 3138 C CA . PHE A 1 397 ? -11.816 22.283 15.913 1.00 90.88 397 PHE A CA 1
ATOM 3139 C C . PHE A 1 397 ? -11.369 22.322 14.442 1.00 90.88 397 PHE A C 1
ATOM 3141 O O . PHE A 1 397 ? -10.256 22.760 14.134 1.00 90.88 397 PHE A O 1
ATOM 3148 N N . GLU A 1 398 ? -12.234 21.917 13.507 1.00 89.12 398 GLU A N 1
ATOM 3149 C CA . GLU A 1 398 ? -11.948 21.948 12.069 1.00 89.12 398 GLU A CA 1
ATOM 3150 C C . GLU A 1 398 ? -11.716 23.369 11.545 1.00 89.12 398 GLU A C 1
ATOM 3152 O O . GLU A 1 398 ? -10.827 23.564 10.712 1.00 89.12 398 GLU A O 1
ATOM 3157 N N . SER A 1 399 ? -12.452 24.362 12.052 1.00 89.12 399 SER A N 1
ATOM 3158 C CA . SER A 1 399 ? -12.260 25.777 11.707 1.00 89.12 399 SER A CA 1
ATOM 3159 C C . SER A 1 399 ? -10.828 26.244 12.003 1.00 89.12 399 SER A C 1
ATOM 3161 O O . SER A 1 399 ? -10.130 26.749 11.115 1.00 89.12 399 SER A O 1
ATOM 3163 N N . VAL A 1 400 ? -10.331 25.972 13.216 1.00 89.88 400 VAL A N 1
ATOM 3164 C CA . VAL A 1 400 ? -8.959 26.326 13.616 1.00 89.88 400 VAL A CA 1
ATOM 3165 C C . VAL A 1 400 ? -7.926 25.514 12.829 1.00 89.88 400 VAL A C 1
ATOM 3167 O O . VAL A 1 400 ? -6.926 26.061 12.354 1.00 89.88 400 VAL A O 1
ATOM 3170 N N . CYS A 1 401 ? -8.188 24.224 12.600 1.00 87.75 401 CYS A N 1
ATOM 3171 C CA . CYS A 1 401 ? -7.322 23.378 11.780 1.00 87.75 401 CYS A CA 1
ATOM 3172 C C . CYS A 1 401 ? -7.200 23.888 10.338 1.00 87.75 401 CYS A C 1
ATOM 3174 O O . CYS A 1 401 ? -6.115 23.847 9.766 1.00 87.75 401 CYS A O 1
ATOM 3176 N N . ASN A 1 402 ? -8.288 24.362 9.729 1.00 87.12 402 ASN A N 1
ATOM 3177 C CA . ASN A 1 402 ? -8.282 24.862 8.355 1.00 87.12 402 ASN A CA 1
ATOM 3178 C C . ASN A 1 402 ? -7.588 26.225 8.228 1.00 87.12 402 ASN A C 1
ATOM 3180 O O . ASN A 1 402 ? -6.988 26.490 7.186 1.00 87.12 402 ASN A O 1
ATOM 3184 N N . LYS A 1 403 ? -7.599 27.043 9.289 1.00 87.19 403 LYS A N 1
ATOM 3185 C CA . LYS A 1 403 ? -6.840 28.300 9.368 1.00 87.19 403 LYS A CA 1
ATOM 3186 C C . LYS A 1 403 ? -5.324 28.062 9.360 1.00 87.19 403 LYS A C 1
ATOM 3188 O O . LYS A 1 403 ? -4.613 28.705 8.593 1.00 87.19 403 LYS A O 1
ATOM 3193 N N . HIS A 1 404 ? -4.837 27.125 10.178 1.00 87.12 404 HIS A N 1
ATOM 3194 C CA . HIS A 1 404 ? -3.395 26.883 10.377 1.00 87.12 404 HIS A CA 1
ATOM 3195 C C . HIS A 1 404 ? -2.797 25.811 9.458 1.00 87.12 404 HIS A C 1
ATOM 3197 O O . HIS A 1 404 ? -1.642 25.906 9.046 1.00 87.12 404 HIS A O 1
ATOM 3203 N N . ALA A 1 405 ? -3.578 24.792 9.106 1.00 85.50 405 ALA A N 1
ATOM 3204 C CA . ALA A 1 405 ? -3.163 23.659 8.281 1.00 85.50 405 ALA A CA 1
ATOM 3205 C C . ALA A 1 405 ? -4.229 23.339 7.211 1.00 85.50 405 ALA A C 1
ATOM 3207 O O . ALA A 1 405 ? -4.906 22.300 7.286 1.00 85.50 405 ALA A O 1
ATOM 3208 N N . PRO A 1 406 ? -4.395 24.208 6.192 1.00 86.12 406 PRO A N 1
ATOM 3209 C CA . PRO A 1 406 ? -5.424 24.047 5.173 1.00 86.12 406 PRO A CA 1
ATOM 3210 C C . PRO A 1 406 ? -5.207 22.783 4.338 1.00 86.12 406 PRO A C 1
ATOM 3212 O O . PRO A 1 406 ? -4.076 22.380 4.036 1.00 86.12 406 PRO A O 1
ATOM 3215 N N . VAL A 1 407 ? -6.316 22.178 3.920 1.00 83.06 407 VAL A N 1
ATOM 3216 C CA . VAL A 1 407 ? -6.330 21.049 2.989 1.00 83.06 407 VAL A CA 1
ATOM 3217 C C . VAL A 1 407 ? -6.089 21.571 1.573 1.00 83.06 407 VAL A C 1
ATOM 3219 O O . VAL A 1 407 ? -6.828 22.428 1.094 1.00 83.06 407 VAL A O 1
ATOM 3222 N N . LYS A 1 408 ? -5.070 21.054 0.875 1.00 82.69 408 LYS A N 1
ATOM 3223 C CA . LYS A 1 408 ? -4.838 21.363 -0.545 1.00 82.69 408 LYS A CA 1
ATOM 3224 C C . LYS A 1 408 ? -4.685 20.092 -1.372 1.00 82.69 408 LYS A C 1
ATOM 3226 O O . LYS A 1 408 ? -4.261 19.047 -0.877 1.00 82.69 408 LYS A O 1
ATOM 3231 N N . LYS A 1 409 ? -5.036 20.199 -2.654 1.00 79.25 409 LYS A N 1
ATOM 3232 C CA . LYS A 1 409 ? -4.827 19.149 -3.653 1.00 79.25 409 LYS A CA 1
ATOM 3233 C C . LYS A 1 409 ? -3.464 19.340 -4.304 1.00 79.25 409 LYS A C 1
ATOM 3235 O O . LYS A 1 409 ? -3.177 20.399 -4.856 1.00 79.25 409 LYS A O 1
ATOM 3240 N N . PHE A 1 410 ? -2.642 18.302 -4.257 1.00 72.31 410 PHE A N 1
ATOM 3241 C CA . PHE A 1 410 ? -1.327 18.269 -4.874 1.00 72.31 410 PHE A CA 1
ATOM 3242 C C . PHE A 1 410 ? -1.319 17.299 -6.036 1.00 72.31 410 PHE A C 1
ATOM 3244 O O . PHE A 1 410 ? -1.807 16.174 -5.922 1.00 72.31 410 PHE A O 1
ATOM 3251 N N . ARG A 1 411 ? -0.713 17.721 -7.142 1.00 69.06 411 ARG A N 1
ATOM 3252 C CA . ARG A 1 411 ? -0.385 16.818 -8.235 1.00 69.06 411 ARG A CA 1
ATOM 3253 C C . ARG A 1 411 ? 0.897 16.080 -7.878 1.00 69.06 411 ARG A C 1
ATOM 3255 O O . ARG A 1 411 ? 1.948 16.705 -7.745 1.00 69.06 411 ARG A O 1
ATOM 3262 N N . VAL A 1 412 ? 0.817 14.761 -7.764 1.00 60.41 412 VAL A N 1
ATOM 3263 C CA . VAL A 1 412 ? 2.006 13.926 -7.599 1.00 60.41 412 VAL A CA 1
ATOM 3264 C C . VAL A 1 412 ? 2.676 13.797 -8.962 1.00 60.41 412 VAL A C 1
ATOM 3266 O O . VAL A 1 412 ? 2.060 13.336 -9.924 1.00 60.41 412 VAL A O 1
ATOM 3269 N N . LYS A 1 413 ? 3.927 14.247 -9.067 1.00 50.28 413 LYS A N 1
ATOM 3270 C CA . LYS A 1 413 ? 4.796 13.876 -10.187 1.00 50.28 413 LYS A CA 1
ATOM 3271 C C . LYS A 1 413 ? 5.392 12.515 -9.834 1.00 50.28 413 LYS A C 1
ATOM 3273 O O . LYS A 1 413 ? 5.979 12.388 -8.764 1.00 50.28 413 LYS A O 1
ATOM 3278 N N . GLY A 1 414 ? 5.196 11.509 -10.684 1.00 48.88 414 GLY A N 1
ATOM 3279 C CA . GLY A 1 414 ? 5.957 10.268 -10.572 1.00 48.88 414 GLY A CA 1
ATOM 3280 C C . GLY A 1 414 ? 7.421 10.603 -10.818 1.00 48.88 414 GLY A C 1
ATOM 3281 O O . GLY A 1 414 ? 7.766 11.090 -11.893 1.00 48.88 414 GLY A O 1
ATOM 3282 N N . THR A 1 415 ? 8.262 10.462 -9.801 1.00 47.34 415 THR A N 1
ATOM 3283 C CA . THR A 1 415 ? 9.709 10.448 -9.997 1.00 47.34 415 THR A CA 1
ATOM 3284 C C . THR A 1 415 ? 10.075 8.996 -10.253 1.00 47.34 415 THR A C 1
ATOM 3286 O O . THR A 1 415 ? 10.265 8.230 -9.314 1.00 47.34 415 THR A O 1
ATOM 3289 N N . ASP A 1 416 ? 10.126 8.616 -11.528 1.00 52.47 416 ASP A N 1
ATOM 3290 C CA . ASP A 1 416 ? 10.530 7.264 -11.944 1.00 52.47 416 ASP A CA 1
ATOM 3291 C C . ASP A 1 416 ? 12.046 7.043 -11.740 1.00 52.47 416 ASP A C 1
ATOM 3293 O O . ASP A 1 416 ? 12.547 5.921 -11.795 1.00 52.47 416 ASP A O 1
ATOM 3297 N N . CYS A 1 417 ? 12.790 8.118 -11.450 1.00 58.12 417 CYS A N 1
ATOM 3298 C CA . CYS A 1 417 ? 14.212 8.072 -11.136 1.00 58.12 417 CYS A CA 1
ATOM 3299 C C . CYS A 1 417 ? 14.473 7.592 -9.695 1.00 58.12 417 CYS A C 1
ATOM 3301 O O . CYS A 1 417 ? 13.824 8.069 -8.757 1.00 58.12 417 CYS A O 1
ATOM 3303 N N . PRO A 1 418 ? 15.481 6.726 -9.484 1.00 67.50 418 PRO A N 1
ATOM 3304 C CA . PRO A 1 418 ? 15.876 6.298 -8.149 1.00 67.50 418 PRO A CA 1
ATOM 3305 C C . PRO A 1 418 ? 16.288 7.480 -7.249 1.00 67.50 418 PRO A C 1
ATOM 3307 O O . PRO A 1 418 ? 17.005 8.372 -7.704 1.00 67.50 418 PRO A O 1
ATOM 3310 N N . PRO A 1 419 ? 15.918 7.481 -5.954 1.00 69.31 419 PRO A N 1
ATOM 3311 C CA . PRO A 1 419 ? 16.190 8.599 -5.042 1.00 69.31 419 PRO A CA 1
ATOM 3312 C C . PRO A 1 419 ? 17.682 8.827 -4.749 1.00 69.31 419 PRO A C 1
ATOM 3314 O O . PRO A 1 419 ? 18.057 9.909 -4.310 1.00 69.31 419 PRO A O 1
ATOM 3317 N N . TRP A 1 420 ? 18.539 7.831 -4.994 1.00 74.12 420 TRP A N 1
ATOM 3318 C CA . TRP A 1 420 ? 19.996 7.931 -4.848 1.00 74.12 420 TRP A CA 1
ATOM 3319 C C . TRP A 1 420 ? 20.701 8.518 -6.086 1.00 74.12 420 TRP A C 1
ATOM 3321 O O . TRP A 1 420 ? 21.913 8.723 -6.045 1.00 74.12 420 TRP A O 1
ATOM 3331 N N . LEU A 1 421 ? 19.980 8.779 -7.186 1.00 76.88 421 LEU A N 1
ATOM 3332 C CA . LEU A 1 421 ? 20.546 9.342 -8.415 1.00 76.88 421 LEU A CA 1
ATOM 3333 C C . LEU A 1 421 ? 20.724 10.864 -8.289 1.00 76.88 421 LEU A C 1
ATOM 3335 O O . LEU A 1 421 ? 19.844 11.650 -8.659 1.00 76.88 421 LEU A O 1
ATOM 3339 N N . SER A 1 422 ? 21.877 11.266 -7.761 1.00 77.75 422 SER A N 1
ATOM 3340 C CA . SER A 1 422 ? 22.292 12.662 -7.618 1.00 77.75 422 SER A CA 1
ATOM 3341 C C . SER A 1 422 ? 22.830 13.264 -8.930 1.00 77.75 422 SER A C 1
ATOM 3343 O O . SER A 1 422 ? 23.076 12.554 -9.904 1.00 77.75 422 SER A O 1
ATOM 3345 N N . GLN A 1 423 ? 22.954 14.594 -8.977 1.00 72.75 423 GLN A N 1
ATOM 3346 C CA . GLN A 1 423 ? 23.336 15.345 -10.182 1.00 72.75 423 GLN A CA 1
ATOM 3347 C C . GLN A 1 423 ? 24.767 15.027 -10.660 1.00 72.75 423 GLN A C 1
ATOM 3349 O O . GLN A 1 423 ? 24.980 14.814 -11.848 1.00 72.75 423 GLN A O 1
ATOM 3354 N N . ASP A 1 424 ? 25.707 14.872 -9.728 1.00 76.44 424 ASP A N 1
ATOM 3355 C CA . ASP A 1 424 ? 27.091 14.429 -9.968 1.00 76.44 424 ASP A CA 1
ATOM 3356 C C . ASP A 1 424 ? 27.173 13.071 -10.693 1.00 76.44 424 ASP A C 1
ATOM 3358 O O . ASP A 1 424 ? 28.012 12.866 -11.570 1.00 76.44 424 ASP A O 1
ATOM 3362 N N . VAL A 1 425 ? 26.273 12.135 -10.373 1.00 80.19 425 VAL A N 1
ATOM 3363 C CA . VAL A 1 425 ? 26.194 10.839 -11.066 1.00 80.19 425 VAL A CA 1
ATOM 3364 C C . VAL A 1 425 ? 25.739 11.025 -12.512 1.00 80.19 425 VAL A C 1
ATOM 3366 O O . VAL A 1 425 ? 26.284 10.374 -13.401 1.00 80.19 425 VAL A O 1
ATOM 3369 N N . ARG A 1 426 ? 24.776 11.921 -12.765 1.00 75.44 426 ARG A N 1
ATOM 3370 C CA . ARG A 1 426 ? 24.269 12.192 -14.122 1.00 75.44 426 ARG A CA 1
ATOM 3371 C C . ARG A 1 426 ? 25.328 12.841 -15.001 1.00 75.44 426 ARG A C 1
ATOM 3373 O O . ARG A 1 426 ? 25.484 12.442 -16.148 1.00 75.44 426 ARG A O 1
ATOM 3380 N N . GLU A 1 427 ? 26.087 13.784 -14.453 1.00 76.00 427 GLU A N 1
ATOM 3381 C CA 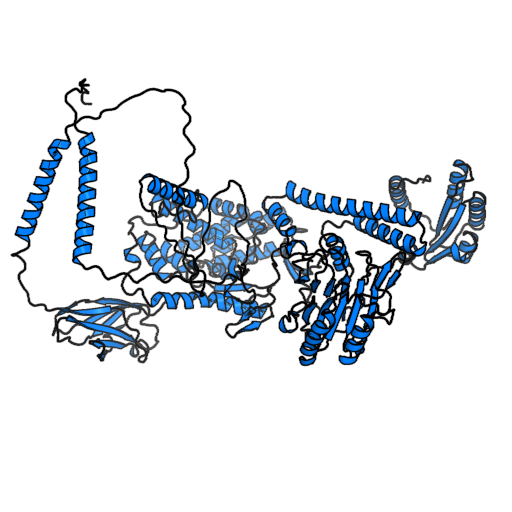. GLU A 1 427 ? 27.205 14.424 -15.153 1.00 76.00 427 GLU A CA 1
ATOM 3382 C C . GLU A 1 427 ? 28.265 13.393 -15.561 1.00 76.00 427 GLU A C 1
ATOM 3384 O O . GLU A 1 427 ? 28.682 13.350 -16.715 1.00 76.00 427 GLU A O 1
ATOM 3389 N N . LEU A 1 428 ? 28.633 12.477 -14.660 1.00 79.94 428 LEU A N 1
ATOM 3390 C CA . LEU A 1 428 ? 29.573 11.397 -14.977 1.00 79.94 428 LEU A CA 1
ATOM 3391 C C . LEU A 1 428 ? 29.018 10.340 -15.938 1.00 79.94 428 LEU A C 1
ATOM 3393 O O . LEU A 1 428 ? 29.792 9.701 -16.654 1.00 79.94 428 LEU A O 1
ATOM 3397 N N . MET A 1 429 ? 27.704 10.114 -15.955 1.00 77.19 429 MET A N 1
ATOM 3398 C CA . MET A 1 429 ? 27.065 9.289 -16.984 1.00 77.19 429 MET A CA 1
ATOM 3399 C C . MET A 1 429 ? 27.154 9.970 -18.350 1.00 77.19 429 MET A C 1
ATOM 3401 O O . MET A 1 429 ? 27.579 9.325 -19.305 1.00 77.19 429 MET A O 1
ATOM 3405 N N . SER A 1 430 ? 26.878 11.275 -18.408 1.00 76.06 430 SER A N 1
ATOM 3406 C CA . SER A 1 430 ? 27.022 12.078 -19.624 1.00 76.06 430 SER A CA 1
ATOM 3407 C C . SER A 1 430 ? 28.459 12.056 -20.147 1.00 76.06 430 SER A C 1
ATOM 3409 O O . SER A 1 430 ? 28.684 11.701 -21.296 1.00 76.06 430 SER A O 1
ATOM 3411 N N . LEU A 1 431 ? 29.461 12.290 -19.289 1.00 77.94 431 LEU A N 1
ATOM 3412 C CA . LEU A 1 431 ? 30.880 12.236 -19.672 1.00 77.94 431 LEU A CA 1
ATOM 3413 C C . LEU A 1 431 ? 31.325 10.842 -20.148 1.00 77.94 431 LEU A C 1
ATOM 3415 O O . LEU A 1 431 ? 32.144 10.709 -21.060 1.00 77.94 431 LEU A O 1
ATOM 3419 N N . ARG A 1 432 ? 30.801 9.774 -19.537 1.00 83.81 432 ARG A N 1
ATOM 3420 C CA . ARG A 1 432 ? 31.054 8.393 -19.979 1.00 83.81 432 ARG A CA 1
ATOM 3421 C C . ARG A 1 432 ? 30.500 8.168 -21.384 1.00 83.81 432 ARG A C 1
ATOM 3423 O O . ARG A 1 432 ? 31.204 7.608 -22.224 1.00 83.81 432 ARG A O 1
ATOM 3430 N N . ASP A 1 433 ? 29.255 8.565 -21.614 1.00 74.50 433 ASP A N 1
ATOM 3431 C CA . ASP A 1 433 ? 28.600 8.425 -22.914 1.00 74.50 433 ASP A CA 1
ATOM 3432 C C . ASP A 1 433 ? 29.299 9.315 -23.948 1.00 74.50 433 ASP A C 1
ATOM 3434 O O . ASP A 1 433 ? 29.515 8.881 -25.084 1.00 74.50 433 ASP A O 1
ATOM 3438 N N . GLN A 1 434 ? 29.812 10.464 -23.484 1.00 73.56 434 GLN A N 1
ATOM 3439 C CA . GLN A 1 434 ? 30.680 11.366 -24.220 1.00 73.56 434 GLN A CA 1
ATOM 3440 C C . GLN A 1 434 ? 31.898 10.637 -24.793 1.00 73.56 434 GLN A C 1
ATOM 3442 O O . GLN A 1 434 ? 32.071 10.465 -26.005 1.00 73.56 434 GLN A O 1
ATOM 3447 N N . ALA A 1 435 ? 32.716 10.102 -23.897 1.00 76.94 435 ALA A N 1
ATOM 3448 C CA . ALA A 1 435 ? 33.923 9.387 -24.274 1.00 76.94 435 ALA A CA 1
ATOM 3449 C C . ALA A 1 435 ? 33.656 8.156 -25.157 1.00 76.94 435 ALA A C 1
ATOM 3451 O O . ALA A 1 435 ? 34.481 7.840 -26.014 1.00 76.94 435 ALA A O 1
ATOM 3452 N N . ARG A 1 436 ? 32.512 7.475 -24.992 1.00 76.19 436 ARG A N 1
ATOM 3453 C CA . ARG A 1 436 ? 32.157 6.312 -25.818 1.00 76.19 436 ARG A CA 1
ATOM 3454 C C . ARG A 1 436 ? 31.986 6.679 -27.288 1.00 76.19 436 ARG A C 1
ATOM 3456 O O . ARG A 1 436 ? 32.577 6.032 -28.144 1.00 76.19 436 ARG A O 1
ATOM 3463 N N . TYR A 1 437 ? 31.183 7.696 -27.584 1.00 73.06 437 TYR A N 1
ATOM 3464 C CA . TYR A 1 437 ? 30.966 8.136 -28.966 1.00 73.06 437 TYR A CA 1
ATOM 3465 C C . TYR A 1 437 ? 32.265 8.600 -29.617 1.00 73.06 437 TYR A C 1
ATOM 3467 O O . TYR A 1 437 ? 32.517 8.269 -30.771 1.00 73.06 437 TYR A O 1
ATOM 3475 N N . THR A 1 438 ? 33.101 9.336 -28.873 1.00 73.25 438 THR A N 1
ATOM 3476 C CA . THR A 1 438 ? 34.403 9.779 -29.372 1.00 73.25 438 THR A CA 1
ATOM 3477 C C . THR A 1 438 ? 35.247 8.569 -29.739 1.00 73.25 438 THR A C 1
ATOM 3479 O O . THR A 1 438 ? 35.722 8.505 -30.864 1.00 73.25 438 THR A O 1
ATOM 3482 N N . ALA A 1 439 ? 35.336 7.566 -28.859 1.00 77.56 439 ALA A N 1
ATOM 3483 C CA . ALA A 1 439 ? 36.068 6.331 -29.125 1.00 77.56 439 ALA A CA 1
ATOM 3484 C C . ALA A 1 439 ? 35.523 5.547 -30.335 1.00 77.56 439 ALA A C 1
ATOM 3486 O O . ALA A 1 439 ? 36.304 5.048 -31.142 1.00 77.56 439 ALA A O 1
ATOM 3487 N N . GLU A 1 440 ? 34.198 5.478 -30.507 1.00 67.56 440 GLU A N 1
ATOM 3488 C CA . GLU A 1 440 ? 33.565 4.841 -31.672 1.00 67.56 440 GLU A CA 1
ATOM 3489 C C . GLU A 1 440 ? 33.819 5.618 -32.979 1.00 67.56 440 GLU A C 1
ATOM 3491 O O . GLU A 1 440 ? 33.968 5.007 -34.037 1.00 67.56 440 GLU A O 1
ATOM 3496 N N . LYS A 1 441 ? 33.875 6.955 -32.927 1.00 73.44 441 LYS A N 1
ATOM 3497 C CA . LYS A 1 441 ? 34.096 7.811 -34.103 1.00 73.44 441 LYS A CA 1
ATOM 3498 C C . LYS A 1 441 ? 35.565 7.859 -34.517 1.00 73.44 441 LYS A C 1
ATOM 3500 O O . LYS A 1 441 ? 35.865 7.840 -35.706 1.00 73.44 441 LYS A O 1
ATOM 3505 N N . THR A 1 442 ? 36.475 7.967 -33.554 1.00 75.50 442 THR A N 1
ATOM 3506 C CA . THR A 1 442 ? 37.913 8.098 -33.814 1.00 75.50 442 THR A CA 1
ATOM 3507 C C . THR A 1 442 ? 38.600 6.748 -33.985 1.00 75.50 442 THR A C 1
ATOM 3509 O O . THR A 1 442 ? 39.660 6.701 -34.605 1.00 75.50 442 THR A O 1
ATOM 3512 N N . GLN A 1 443 ? 38.028 5.669 -33.427 1.00 74.56 443 GLN A N 1
ATOM 3513 C CA . GLN A 1 443 ? 38.607 4.319 -33.377 1.00 74.56 443 GLN A CA 1
ATOM 3514 C C . GLN A 1 443 ? 40.029 4.282 -32.781 1.00 74.56 443 GLN A C 1
ATOM 3516 O O . GLN A 1 443 ? 40.800 3.353 -33.019 1.00 74.56 443 GLN A O 1
ATOM 3521 N N . ARG A 1 444 ? 40.401 5.290 -31.975 1.00 75.44 444 ARG A N 1
ATOM 3522 C CA . ARG A 1 444 ? 41.730 5.382 -31.355 1.00 75.44 444 ARG A CA 1
ATOM 3523 C C . ARG A 1 444 ? 41.783 4.588 -30.046 1.00 75.44 444 ARG A C 1
ATOM 3525 O O . ARG A 1 444 ? 40.900 4.758 -29.201 1.00 75.44 444 ARG A O 1
ATOM 3532 N N . PRO A 1 445 ? 42.851 3.807 -29.793 1.00 78.44 445 PRO A N 1
ATOM 3533 C CA . PRO A 1 445 ? 43.015 3.081 -28.530 1.00 78.44 445 PRO A CA 1
ATOM 3534 C C . PRO A 1 445 ? 42.970 3.979 -27.278 1.00 78.44 445 PRO A C 1
ATOM 3536 O O . PRO A 1 445 ? 42.398 3.590 -26.261 1.00 78.44 445 PRO A O 1
ATOM 3539 N N . THR A 1 446 ? 43.499 5.204 -27.363 1.00 79.38 446 THR A N 1
ATOM 3540 C CA . THR A 1 446 ? 43.521 6.193 -26.265 1.00 79.38 446 THR A CA 1
ATOM 3541 C C . THR A 1 446 ? 42.125 6.652 -25.841 1.00 79.38 446 THR A C 1
ATOM 3543 O O . THR A 1 446 ? 41.849 6.849 -24.653 1.00 79.38 446 THR A O 1
ATOM 3546 N N . ASP A 1 447 ? 41.213 6.784 -26.801 1.00 75.25 447 ASP A N 1
ATOM 3547 C CA . ASP A 1 447 ? 39.845 7.235 -26.548 1.00 75.25 447 ASP A CA 1
ATOM 3548 C C . ASP A 1 447 ? 39.032 6.091 -25.919 1.00 75.25 447 ASP A C 1
ATOM 3550 O O . ASP A 1 447 ? 38.288 6.299 -24.956 1.00 75.25 447 ASP A O 1
ATOM 3554 N N . TRP A 1 448 ? 39.278 4.848 -26.355 1.00 77.06 448 TRP A N 1
ATOM 3555 C CA . TRP A 1 448 ? 38.747 3.642 -25.711 1.00 77.06 448 TRP A CA 1
ATOM 3556 C C . TRP A 1 448 ? 39.246 3.463 -24.271 1.00 77.06 448 TRP A C 1
ATOM 3558 O O . TRP A 1 448 ? 38.479 3.032 -23.405 1.00 77.06 448 TRP A O 1
ATOM 3568 N N . GLU A 1 449 ? 40.503 3.800 -23.974 1.00 83.69 449 GLU A N 1
ATOM 3569 C CA . GLU A 1 449 ? 41.019 3.813 -22.599 1.00 83.69 449 GLU A CA 1
ATOM 3570 C C . GLU A 1 449 ? 40.336 4.870 -21.730 1.00 83.69 449 GLU A C 1
ATOM 3572 O O . GLU A 1 449 ? 39.963 4.586 -20.587 1.00 83.69 449 GLU A O 1
ATOM 3577 N N . THR A 1 450 ? 40.125 6.067 -22.276 1.00 80.69 450 THR A N 1
ATOM 3578 C CA . THR A 1 450 ? 39.421 7.162 -21.594 1.00 80.69 450 THR A CA 1
ATOM 3579 C C . THR A 1 450 ? 37.987 6.757 -21.257 1.00 80.69 450 THR A C 1
ATOM 3581 O O . THR A 1 450 ? 37.565 6.860 -20.100 1.00 80.69 450 THR A O 1
ATOM 3584 N N . TYR A 1 451 ? 37.268 6.167 -22.217 1.00 81.75 451 TYR A N 1
ATOM 3585 C CA . TYR A 1 451 ? 35.946 5.589 -21.984 1.00 81.75 451 TYR A CA 1
ATOM 3586 C C . TYR A 1 451 ? 35.968 4.490 -20.910 1.00 81.75 451 TYR A C 1
ATOM 3588 O O . TYR A 1 451 ? 35.142 4.506 -19.996 1.00 81.75 451 TYR A O 1
ATOM 3596 N N . LYS A 1 452 ? 36.926 3.550 -20.953 1.00 81.69 452 LYS A N 1
ATOM 3597 C CA . LYS A 1 452 ? 37.049 2.481 -19.942 1.00 81.69 452 LYS A CA 1
ATOM 3598 C C . LYS A 1 452 ? 37.258 3.053 -18.534 1.00 81.69 452 LYS A C 1
ATOM 3600 O O . LYS A 1 452 ? 36.625 2.571 -17.589 1.00 81.69 452 LYS A O 1
ATOM 3605 N N . LYS A 1 453 ? 38.102 4.083 -18.387 1.00 86.06 453 LYS A N 1
ATOM 3606 C CA . LYS A 1 453 ? 38.343 4.781 -17.110 1.00 86.06 453 LYS A CA 1
ATOM 3607 C C . LYS A 1 453 ? 37.063 5.438 -16.591 1.00 86.06 453 LYS A C 1
ATOM 3609 O O . LYS A 1 453 ? 36.683 5.181 -15.446 1.00 86.06 453 LYS A O 1
ATOM 3614 N N . LEU A 1 454 ? 36.368 6.199 -17.439 1.00 83.88 454 LEU A N 1
ATOM 3615 C CA . LEU A 1 454 ? 35.111 6.867 -17.089 1.00 83.88 454 LEU A CA 1
ATOM 3616 C C . LEU A 1 454 ? 34.008 5.866 -16.743 1.00 83.88 454 LEU A C 1
ATOM 3618 O O . LEU A 1 454 ? 33.419 5.961 -15.673 1.00 83.88 454 LEU A O 1
ATOM 3622 N N . ARG A 1 455 ? 33.808 4.817 -17.548 1.00 82.25 455 ARG A N 1
ATOM 3623 C CA . ARG A 1 455 ? 32.851 3.734 -17.270 1.00 82.25 455 ARG A CA 1
ATOM 3624 C C . ARG A 1 455 ? 33.075 3.107 -15.893 1.00 82.25 455 ARG A C 1
ATOM 3626 O O . ARG A 1 455 ? 32.125 2.918 -15.131 1.00 82.25 455 ARG A O 1
ATOM 3633 N N . ASN A 1 456 ? 34.326 2.786 -15.561 1.00 81.81 456 ASN A N 1
ATOM 3634 C CA . ASN A 1 456 ? 34.672 2.187 -14.273 1.00 81.81 456 ASN A CA 1
ATOM 3635 C C . ASN A 1 456 ? 34.499 3.183 -13.113 1.00 81.81 456 ASN A C 1
ATOM 3637 O O . ASN A 1 456 ? 34.144 2.781 -12.004 1.00 81.81 456 ASN A O 1
ATOM 3641 N N . HIS A 1 457 ? 34.749 4.474 -13.342 1.00 85.38 457 HIS A N 1
ATOM 3642 C CA . HIS A 1 457 ? 34.518 5.522 -12.352 1.00 85.38 457 HIS A CA 1
ATOM 3643 C C . HIS A 1 457 ? 33.020 5.728 -12.083 1.00 85.38 457 HIS A C 1
ATOM 3645 O O . HIS A 1 457 ? 32.595 5.599 -10.935 1.00 85.38 457 HIS A O 1
ATOM 3651 N N . THR A 1 458 ? 32.208 5.901 -13.129 1.00 83.19 458 THR A N 1
ATOM 3652 C CA . THR A 1 458 ? 30.747 6.035 -13.036 1.00 83.19 458 THR A CA 1
ATOM 3653 C C . THR A 1 458 ? 30.125 4.827 -12.332 1.00 83.19 458 THR A C 1
ATOM 3655 O O . THR A 1 458 ? 29.341 4.993 -11.399 1.00 83.19 458 THR A O 1
ATOM 3658 N N . LYS A 1 459 ? 30.544 3.597 -12.674 1.00 80.81 459 LYS A N 1
ATOM 3659 C CA . LYS A 1 459 ? 30.069 2.373 -12.002 1.00 80.81 459 LYS A CA 1
ATOM 3660 C C . LYS A 1 459 ? 30.397 2.359 -10.505 1.00 80.81 459 LYS A C 1
ATOM 3662 O O . LYS A 1 459 ? 29.539 2.010 -9.695 1.00 80.81 459 LYS A O 1
ATOM 3667 N N . ARG A 1 460 ? 31.622 2.740 -10.121 1.00 84.31 460 ARG A N 1
ATOM 3668 C CA . ARG A 1 460 ? 32.024 2.828 -8.705 1.00 84.31 460 ARG A CA 1
ATOM 3669 C C . ARG A 1 460 ? 31.207 3.875 -7.954 1.00 84.31 460 ARG A C 1
ATOM 3671 O O . ARG A 1 460 ? 30.770 3.598 -6.839 1.00 84.31 460 ARG A O 1
ATOM 3678 N N . LEU A 1 461 ? 30.964 5.035 -8.564 1.00 85.88 461 LEU A N 1
ATOM 3679 C CA . LEU A 1 461 ? 30.184 6.097 -7.938 1.00 85.88 461 LEU A CA 1
ATOM 3680 C C . LEU A 1 461 ? 28.719 5.690 -7.743 1.00 85.88 461 LEU A C 1
ATOM 3682 O O . LEU A 1 461 ? 28.199 5.863 -6.644 1.00 85.88 461 LEU A O 1
ATOM 3686 N N . ILE A 1 462 ? 28.082 5.082 -8.750 1.00 82.00 462 ILE A N 1
ATOM 3687 C CA . ILE A 1 462 ? 26.710 4.557 -8.644 1.00 82.00 462 ILE A CA 1
ATOM 3688 C C . ILE A 1 462 ? 26.608 3.554 -7.490 1.00 82.00 462 ILE A C 1
ATOM 3690 O O . ILE A 1 462 ? 25.722 3.670 -6.643 1.00 82.00 462 ILE A O 1
ATOM 3694 N N . LEU A 1 463 ? 27.534 2.590 -7.420 1.00 80.31 463 LEU A N 1
ATOM 3695 C CA . LEU A 1 463 ? 27.550 1.592 -6.347 1.00 80.31 463 LEU A CA 1
ATOM 3696 C C . LEU A 1 463 ? 27.763 2.231 -4.969 1.00 80.31 463 LEU A C 1
ATOM 3698 O O . LEU A 1 463 ? 27.092 1.841 -4.015 1.00 80.31 463 LEU A O 1
ATOM 3702 N N . SER A 1 464 ? 28.653 3.222 -4.870 1.00 84.81 464 SER A N 1
ATOM 3703 C CA . SER A 1 464 ? 28.922 3.962 -3.633 1.00 84.81 464 SER A CA 1
ATOM 3704 C C . SER A 1 464 ? 27.699 4.759 -3.168 1.00 84.81 464 SER A C 1
ATOM 3706 O O . SER A 1 464 ? 27.240 4.577 -2.043 1.00 84.81 464 SER A O 1
ATOM 3708 N N . LYS A 1 465 ? 27.091 5.566 -4.048 1.00 85.62 465 LYS A N 1
ATOM 3709 C CA . LYS A 1 465 ? 25.893 6.369 -3.741 1.00 85.62 465 LYS A CA 1
ATOM 3710 C C . LYS A 1 465 ? 24.701 5.494 -3.369 1.00 85.62 465 LYS A C 1
ATOM 3712 O O . LYS A 1 465 ? 24.018 5.783 -2.389 1.00 85.62 465 LYS A O 1
ATOM 3717 N N . LYS A 1 466 ? 24.485 4.394 -4.101 1.00 81.69 466 LYS A N 1
ATOM 3718 C CA . LYS A 1 466 ? 23.443 3.409 -3.786 1.00 81.69 466 LYS A CA 1
ATOM 3719 C C . LYS A 1 466 ? 23.685 2.784 -2.412 1.00 81.69 466 LYS A C 1
ATOM 3721 O O . LYS A 1 466 ? 22.759 2.742 -1.610 1.00 81.69 466 LYS A O 1
ATOM 3726 N N . ARG A 1 467 ? 24.914 2.333 -2.121 1.00 83.00 467 ARG A N 1
ATOM 3727 C CA . ARG A 1 467 ? 25.273 1.756 -0.817 1.00 83.00 467 ARG A CA 1
ATOM 3728 C C . ARG A 1 467 ? 25.041 2.762 0.307 1.00 83.00 467 ARG A C 1
ATOM 3730 O O . ARG A 1 467 ? 24.274 2.451 1.206 1.00 83.00 467 ARG A O 1
ATOM 3737 N N . ASN A 1 468 ? 25.624 3.955 0.219 1.00 85.69 468 ASN A N 1
ATOM 3738 C CA . ASN A 1 468 ? 25.522 4.975 1.265 1.00 85.69 468 ASN A CA 1
ATOM 3739 C C . ASN A 1 468 ? 24.064 5.349 1.539 1.00 85.69 468 ASN A C 1
ATOM 3741 O O . ASN A 1 468 ? 23.645 5.327 2.685 1.00 85.69 468 ASN A O 1
ATOM 3745 N N . HIS A 1 469 ? 23.246 5.547 0.498 1.00 83.62 469 HIS A N 1
ATOM 3746 C CA . HIS A 1 469 ? 21.826 5.858 0.671 1.00 83.62 469 HIS A CA 1
ATOM 3747 C C . HIS A 1 469 ? 21.073 4.818 1.518 1.00 83.62 469 HIS A C 1
ATOM 3749 O O . HIS A 1 469 ? 20.304 5.183 2.407 1.00 83.62 469 HIS A O 1
ATOM 3755 N N . TYR A 1 470 ? 21.269 3.522 1.250 1.00 80.00 470 TYR A N 1
ATOM 3756 C CA . TYR A 1 470 ? 20.595 2.471 2.017 1.00 80.00 470 TYR A CA 1
ATOM 3757 C C . TYR A 1 470 ? 21.249 2.231 3.380 1.00 80.00 470 TYR A C 1
ATOM 3759 O O . TYR A 1 470 ? 20.523 2.008 4.345 1.00 80.00 470 TYR A O 1
ATOM 3767 N N . THR A 1 471 ? 22.577 2.325 3.486 1.00 82.81 471 THR A N 1
ATOM 3768 C CA . THR A 1 471 ? 23.302 2.217 4.760 1.00 82.81 471 THR A CA 1
ATOM 3769 C C . THR A 1 471 ? 22.887 3.325 5.722 1.00 82.81 471 THR A C 1
ATOM 3771 O O . THR A 1 471 ? 22.522 3.031 6.854 1.00 82.81 471 THR A O 1
ATOM 3774 N N . ASP A 1 472 ? 22.841 4.576 5.266 1.00 83.31 472 ASP A N 1
ATOM 3775 C CA . ASP A 1 472 ? 22.425 5.720 6.081 1.00 83.31 472 ASP A CA 1
ATOM 3776 C C . ASP A 1 472 ? 20.973 5.566 6.538 1.00 83.31 472 ASP A C 1
ATOM 3778 O O . ASP A 1 472 ? 20.638 5.851 7.685 1.00 83.31 472 ASP A O 1
ATOM 3782 N N . LYS A 1 473 ? 20.100 5.056 5.663 1.00 78.62 473 LYS A N 1
ATOM 3783 C CA . LYS A 1 473 ? 18.686 4.839 5.984 1.00 78.62 473 LYS A CA 1
ATOM 3784 C C . LYS A 1 473 ? 18.454 3.677 6.957 1.00 78.62 473 LYS A C 1
ATOM 3786 O O . LYS A 1 473 ? 17.479 3.708 7.702 1.00 78.62 473 LYS A O 1
ATOM 3791 N N . ILE A 1 474 ? 19.312 2.658 6.940 1.00 79.62 474 ILE A N 1
ATOM 3792 C CA . ILE A 1 474 ? 19.253 1.525 7.874 1.00 79.62 474 ILE A CA 1
ATOM 3793 C C . ILE A 1 474 ? 19.861 1.914 9.224 1.00 79.62 474 ILE A C 1
ATOM 3795 O O . ILE A 1 474 ? 19.245 1.655 10.250 1.00 79.62 474 ILE A O 1
ATOM 3799 N N . ASN A 1 475 ? 21.024 2.568 9.223 1.00 80.06 475 ASN A N 1
ATOM 3800 C CA . ASN A 1 475 ? 21.756 2.904 10.445 1.00 80.06 475 ASN A CA 1
ATOM 3801 C C . ASN A 1 475 ? 21.116 4.061 11.221 1.00 80.06 475 ASN A C 1
ATOM 3803 O O . ASN A 1 475 ? 21.096 4.030 12.446 1.00 80.06 475 ASN A O 1
ATOM 3807 N N . ASN A 1 476 ? 20.573 5.063 10.522 1.00 76.50 476 ASN A N 1
ATOM 3808 C CA . ASN A 1 476 ? 19.958 6.235 11.154 1.00 76.50 476 ASN A CA 1
ATOM 3809 C C . ASN A 1 476 ? 18.423 6.130 11.247 1.00 76.50 476 ASN A C 1
ATOM 3811 O O . ASN A 1 476 ? 17.769 7.054 11.729 1.00 76.50 476 ASN A O 1
ATOM 3815 N N . GLY A 1 477 ? 17.833 5.044 10.736 1.00 74.94 477 GLY A N 1
ATOM 3816 C CA . GLY A 1 477 ? 16.388 4.827 10.701 1.00 74.94 477 GLY A CA 1
ATOM 3817 C C . GLY A 1 477 ? 15.865 4.004 11.879 1.00 74.94 477 GLY A C 1
ATOM 3818 O O . GLY A 1 477 ? 16.605 3.321 12.581 1.00 74.94 477 GLY A O 1
ATOM 3819 N N . SER A 1 478 ? 14.548 4.024 12.082 1.00 73.50 478 SER A N 1
ATOM 3820 C CA . SER A 1 478 ? 13.889 3.104 13.014 1.00 73.50 478 SER A CA 1
ATOM 3821 C C . SER A 1 478 ? 13.865 1.666 12.467 1.00 73.50 478 SER A C 1
ATOM 3823 O O . SER A 1 478 ? 14.008 1.440 11.265 1.00 73.50 478 SER A O 1
ATOM 3825 N N . VAL A 1 479 ? 13.565 0.671 13.312 1.00 76.00 479 VAL A N 1
ATOM 3826 C CA . VAL A 1 479 ? 13.341 -0.727 12.872 1.00 76.00 479 VAL A CA 1
ATOM 3827 C C . VAL A 1 479 ? 12.284 -0.802 11.755 1.00 76.00 479 VAL A C 1
ATOM 3829 O O . VAL A 1 479 ? 12.404 -1.601 10.828 1.00 76.00 479 VAL A O 1
ATOM 3832 N N . SER A 1 480 ? 11.272 0.073 11.782 1.00 68.31 480 SER A N 1
ATOM 3833 C CA . SER A 1 480 ? 10.277 0.190 10.707 1.00 68.31 480 SER A CA 1
ATOM 3834 C C . SER A 1 480 ? 10.890 0.701 9.400 1.00 68.31 480 SER A C 1
ATOM 3836 O O . SER A 1 480 ? 10.571 0.183 8.327 1.00 68.31 480 SER A O 1
ATOM 3838 N N . ASP A 1 481 ? 11.790 1.682 9.472 1.00 70.69 481 ASP A N 1
ATOM 3839 C CA . ASP A 1 481 ? 12.482 2.229 8.302 1.00 70.69 481 ASP A CA 1
ATOM 3840 C C . ASP A 1 481 ? 13.438 1.208 7.692 1.00 70.69 481 ASP A C 1
ATOM 3842 O O . ASP A 1 481 ? 13.461 1.063 6.466 1.00 70.69 481 ASP A O 1
ATOM 3846 N N . MET A 1 482 ? 14.131 0.431 8.529 1.00 76.25 482 MET A N 1
ATOM 3847 C CA . MET A 1 482 ? 14.930 -0.719 8.111 1.00 76.25 482 MET A CA 1
ATOM 3848 C C . MET A 1 482 ? 14.067 -1.722 7.339 1.00 76.25 482 MET A C 1
ATOM 3850 O O . MET A 1 482 ? 14.362 -2.011 6.180 1.00 76.25 482 MET A O 1
ATOM 3854 N N . TRP A 1 483 ? 12.947 -2.186 7.909 1.00 69.81 483 TRP A N 1
ATOM 3855 C CA . TRP A 1 483 ? 12.042 -3.119 7.223 1.00 69.81 483 TRP A CA 1
ATOM 3856 C C . TRP A 1 483 ? 11.428 -2.528 5.953 1.00 69.81 483 TRP A C 1
ATOM 3858 O O . TRP A 1 483 ? 11.240 -3.244 4.972 1.00 69.81 483 TRP A O 1
ATOM 3868 N N . SER A 1 484 ? 11.113 -1.231 5.936 1.00 66.44 484 SER A N 1
ATOM 3869 C CA . SER A 1 484 ? 10.593 -0.556 4.741 1.00 66.44 484 SER A CA 1
ATOM 3870 C C . SER A 1 484 ? 11.639 -0.485 3.622 1.00 66.44 484 SER A C 1
ATOM 3872 O O . SER A 1 484 ? 11.309 -0.675 2.452 1.00 66.44 484 SER A O 1
ATOM 3874 N N . SER A 1 485 ? 12.905 -0.267 3.983 1.00 68.81 485 SER A N 1
ATOM 3875 C CA . SER A 1 485 ? 14.034 -0.187 3.056 1.00 68.81 485 SER A CA 1
ATOM 3876 C C . SER A 1 485 ? 14.409 -1.568 2.541 1.00 68.81 485 SER A C 1
ATOM 3878 O O . SER A 1 485 ? 14.597 -1.732 1.340 1.00 68.81 485 SER A O 1
ATOM 3880 N N . LEU A 1 486 ? 14.393 -2.576 3.413 1.00 72.56 486 LEU A N 1
ATOM 3881 C CA . LEU A 1 486 ? 14.578 -3.975 3.051 1.00 72.56 486 LEU A CA 1
ATOM 3882 C C . LEU A 1 486 ? 13.475 -4.441 2.091 1.00 72.56 486 LEU A C 1
ATOM 3884 O O . LEU A 1 486 ? 13.780 -4.982 1.038 1.00 72.56 486 LEU A O 1
ATOM 3888 N N . LYS A 1 487 ? 12.202 -4.127 2.372 1.00 66.25 487 LYS A N 1
ATOM 3889 C CA . LYS A 1 487 ? 11.079 -4.379 1.447 1.00 66.25 487 LYS A CA 1
ATOM 3890 C C . LYS A 1 487 ? 11.206 -3.616 0.127 1.00 66.25 487 LYS A C 1
ATOM 3892 O O . LYS A 1 487 ? 10.718 -4.085 -0.891 1.00 66.25 487 LYS A O 1
ATOM 3897 N N . SER A 1 488 ? 11.817 -2.432 0.129 1.00 64.62 488 SER A N 1
ATOM 3898 C CA . SER A 1 488 ? 12.077 -1.680 -1.102 1.00 64.62 488 SER A CA 1
ATOM 3899 C C . SER A 1 488 ? 13.213 -2.283 -1.930 1.00 64.62 488 SER A C 1
ATOM 3901 O O . SER A 1 488 ? 13.170 -2.174 -3.150 1.00 64.62 488 SER A O 1
ATOM 3903 N N . LEU A 1 489 ? 14.227 -2.865 -1.286 1.00 65.88 489 LEU A N 1
ATOM 3904 C CA . LEU A 1 489 ? 15.392 -3.488 -1.924 1.00 65.88 489 LEU A CA 1
ATOM 3905 C C . LEU A 1 489 ? 15.087 -4.890 -2.438 1.00 65.88 489 LEU A C 1
ATOM 3907 O O . LEU A 1 489 ? 15.460 -5.241 -3.550 1.00 65.88 489 LEU A O 1
ATOM 3911 N N . LEU A 1 490 ? 14.372 -5.663 -1.629 1.00 63.00 490 LEU A N 1
ATOM 3912 C CA . LEU A 1 490 ? 13.849 -6.972 -1.981 1.00 63.00 490 LEU A CA 1
ATOM 3913 C C . LEU A 1 490 ? 12.610 -6.854 -2.869 1.00 63.00 490 LEU A C 1
ATOM 3915 O O . LEU A 1 490 ? 11.925 -7.845 -3.005 1.00 63.00 490 LEU A O 1
ATOM 3919 N N . GLY A 1 491 ? 12.273 -5.675 -3.404 1.00 49.31 491 GLY A N 1
ATOM 3920 C CA . GLY A 1 491 ? 11.051 -5.406 -4.160 1.00 49.31 491 GLY A CA 1
ATOM 3921 C C . GLY A 1 491 ? 9.753 -5.595 -3.362 1.00 49.31 491 GLY A C 1
ATOM 3922 O O . GLY A 1 491 ? 9.587 -6.495 -2.536 1.00 49.31 491 GLY A O 1
ATOM 3923 N N . LYS A 1 492 ? 8.765 -4.735 -3.616 1.00 52.09 492 LYS A N 1
ATOM 3924 C CA . LYS A 1 492 ? 7.433 -4.956 -3.046 1.00 52.09 492 LYS A CA 1
ATOM 3925 C C . LYS A 1 492 ? 6.825 -6.187 -3.729 1.00 52.09 492 LYS A C 1
ATOM 3927 O O . LYS A 1 492 ? 6.746 -6.167 -4.956 1.00 52.09 492 LYS A O 1
ATOM 3932 N N . PRO A 1 493 ? 6.313 -7.202 -3.006 1.00 44.38 493 PRO A N 1
ATOM 3933 C CA . PRO A 1 493 ? 5.346 -8.109 -3.612 1.00 44.38 493 PRO A CA 1
ATOM 3934 C C . PRO A 1 493 ? 4.199 -7.229 -4.103 1.00 44.38 493 PRO A C 1
ATOM 3936 O O . PRO A 1 493 ? 3.604 -6.526 -3.288 1.00 44.38 493 PRO A O 1
ATOM 3939 N N . ASN A 1 494 ? 4.003 -7.180 -5.426 1.00 44.09 494 ASN A N 1
ATOM 3940 C CA . ASN A 1 494 ? 3.196 -6.205 -6.159 1.00 44.09 494 ASN A CA 1
ATOM 3941 C C . ASN A 1 494 ? 2.105 -5.540 -5.295 1.00 44.09 494 ASN A C 1
ATOM 3943 O O . ASN A 1 494 ? 0.985 -6.029 -5.226 1.00 44.09 494 ASN A O 1
ATOM 3947 N N . SER A 1 495 ? 2.379 -4.409 -4.645 1.00 44.88 495 SER A N 1
ATOM 3948 C CA . SER A 1 495 ? 1.329 -3.605 -4.006 1.00 44.88 495 SER A CA 1
ATOM 3949 C C . SER A 1 495 ? 0.693 -2.698 -5.063 1.00 44.88 495 SER A C 1
ATOM 3951 O O . SER A 1 495 ? 0.598 -1.489 -4.856 1.00 44.88 495 SER A O 1
ATOM 3953 N N . GLY A 1 496 ? 0.416 -3.258 -6.244 1.00 51.47 496 GLY A N 1
ATOM 3954 C CA . GLY A 1 496 ? -0.205 -2.525 -7.338 1.00 51.47 496 GLY A CA 1
ATOM 3955 C C . GLY A 1 496 ? -1.556 -1.997 -6.878 1.00 51.47 496 GLY A C 1
ATOM 3956 O O . GLY A 1 496 ? -2.238 -2.653 -6.084 1.00 51.47 496 GLY A O 1
ATOM 3957 N N . ASP A 1 497 ? -1.912 -0.803 -7.348 1.00 56.47 497 ASP A N 1
ATOM 3958 C CA . ASP A 1 497 ? -3.267 -0.280 -7.195 1.00 56.47 497 ASP A CA 1
ATOM 3959 C C . ASP A 1 497 ? -4.248 -1.358 -7.718 1.00 56.47 497 ASP A C 1
ATOM 3961 O O . ASP A 1 497 ? -3.951 -2.057 -8.687 1.00 56.47 497 ASP A O 1
ATOM 3965 N N . ILE A 1 498 ? -5.386 -1.568 -7.046 1.00 66.12 498 ILE A N 1
ATOM 3966 C CA . ILE A 1 498 ? -6.364 -2.584 -7.476 1.00 66.12 498 ILE A CA 1
ATOM 3967 C C . ILE A 1 498 ? -6.949 -2.113 -8.813 1.00 66.12 498 ILE A C 1
ATOM 3969 O O . ILE A 1 498 ? -7.634 -1.089 -8.852 1.00 66.12 498 ILE A O 1
ATOM 3973 N N . THR A 1 499 ? -6.620 -2.817 -9.898 1.00 65.38 499 THR A N 1
ATOM 3974 C CA . THR A 1 499 ? -6.974 -2.454 -11.281 1.00 65.38 499 THR A CA 1
ATOM 3975 C C . THR A 1 499 ? -8.209 -3.186 -11.803 1.00 65.38 499 THR A C 1
ATOM 3977 O O . THR A 1 499 ? -8.837 -2.711 -12.747 1.00 65.38 499 THR A O 1
ATOM 3980 N N . GLY A 1 500 ? -8.568 -4.316 -11.189 1.00 71.88 500 GLY A N 1
ATOM 3981 C CA . GLY A 1 500 ? -9.683 -5.168 -11.588 1.00 71.88 500 GLY A CA 1
ATOM 3982 C C . GLY A 1 500 ? -10.305 -5.892 -10.394 1.00 71.88 500 GLY A C 1
ATOM 3983 O O . GLY A 1 500 ? -9.628 -6.168 -9.406 1.00 71.88 500 GLY A O 1
ATOM 3984 N N . MET A 1 501 ? -11.611 -6.156 -10.464 1.00 79.75 501 MET A N 1
ATOM 3985 C CA . MET A 1 501 ? -12.337 -6.987 -9.498 1.00 79.75 501 MET A CA 1
ATOM 3986 C C . MET A 1 501 ? -13.507 -7.685 -10.189 1.00 79.75 501 MET A C 1
ATOM 3988 O O . MET A 1 501 ? -14.279 -7.030 -10.889 1.00 79.75 501 MET A O 1
ATOM 3992 N N . LYS A 1 502 ? -13.661 -8.993 -9.983 1.00 79.75 502 LYS A N 1
ATOM 3993 C CA . LYS A 1 502 ? -14.816 -9.765 -10.453 1.00 79.75 502 LYS A CA 1
ATOM 3994 C C . LYS A 1 502 ? -16.002 -9.523 -9.525 1.00 79.75 502 LYS A C 1
ATOM 3996 O O . LYS A 1 502 ? -15.872 -9.601 -8.301 1.00 79.75 502 LYS A O 1
ATOM 4001 N N . ASP A 1 503 ? -17.152 -9.214 -10.108 1.00 76.75 503 ASP A N 1
ATOM 4002 C CA . ASP A 1 503 ? -18.417 -9.177 -9.380 1.00 76.75 503 ASP A CA 1
ATOM 4003 C C . ASP A 1 503 ? -18.974 -10.593 -9.127 1.00 76.75 503 ASP A C 1
ATOM 4005 O O . ASP A 1 503 ? -18.370 -11.605 -9.486 1.00 76.75 503 ASP A O 1
ATOM 4009 N N . THR A 1 504 ? -20.134 -10.672 -8.469 1.00 67.81 504 THR A N 1
ATOM 4010 C CA . THR A 1 504 ? -20.821 -11.940 -8.165 1.00 67.81 504 THR A CA 1
ATOM 4011 C C . THR A 1 504 ? -21.297 -12.697 -9.410 1.00 67.81 504 THR A C 1
ATOM 4013 O O . THR A 1 504 ? -21.635 -13.869 -9.299 1.00 67.81 504 THR A O 1
ATOM 4016 N N . GLU A 1 505 ? -21.321 -12.043 -10.573 1.00 71.56 505 GLU A N 1
ATOM 4017 C CA . GLU A 1 505 ? -21.729 -12.602 -11.868 1.00 71.56 505 GLU A CA 1
ATOM 4018 C C . GLU A 1 505 ? -20.514 -12.989 -12.736 1.00 71.56 505 GLU A C 1
ATOM 4020 O O . GLU A 1 505 ? -20.676 -13.526 -13.828 1.00 71.56 505 GLU A O 1
ATOM 4025 N N . GLY A 1 506 ? -19.290 -12.754 -12.245 1.00 70.50 506 GLY A N 1
ATOM 4026 C CA . GLY A 1 506 ? -18.039 -13.073 -12.933 1.00 70.50 506 GLY A CA 1
ATOM 4027 C C . GLY A 1 506 ? -17.528 -11.982 -13.878 1.00 70.50 506 GLY A C 1
ATOM 4028 O O . GLY A 1 506 ? -16.499 -12.186 -14.523 1.00 70.50 506 GLY A O 1
ATOM 4029 N N . ASN A 1 507 ? -18.179 -10.816 -13.946 1.00 74.50 507 ASN A N 1
ATOM 4030 C CA . ASN A 1 507 ? -17.738 -9.709 -14.793 1.00 74.50 507 ASN A CA 1
ATOM 4031 C C . ASN A 1 507 ? -16.632 -8.898 -14.107 1.00 74.50 507 ASN A C 1
ATOM 4033 O O . ASN A 1 507 ? -16.767 -8.480 -12.954 1.00 74.50 507 ASN A O 1
ATOM 4037 N N . THR A 1 508 ? -15.554 -8.598 -14.833 1.00 75.19 508 THR A N 1
ATOM 4038 C CA . THR A 1 508 ? -14.451 -7.776 -14.316 1.00 75.19 508 THR A CA 1
ATOM 4039 C C . THR A 1 508 ? -14.791 -6.287 -14.392 1.00 75.19 508 THR A C 1
ATOM 4041 O O . THR A 1 508 ? -14.977 -5.726 -15.472 1.00 75.19 508 THR A O 1
ATOM 4044 N N . LYS A 1 509 ? -14.828 -5.618 -13.238 1.00 76.25 509 LYS A N 1
ATOM 4045 C CA . LYS A 1 509 ? -14.935 -4.160 -13.113 1.00 76.25 509 LYS A CA 1
ATOM 4046 C C . LYS A 1 509 ? -13.545 -3.546 -12.973 1.00 76.25 509 LYS A C 1
ATOM 4048 O O . LYS A 1 509 ? -12.739 -4.032 -12.187 1.00 76.25 509 LYS A O 1
ATOM 4053 N N . THR A 1 510 ? -13.281 -2.467 -13.709 1.00 72.75 510 THR A N 1
ATOM 4054 C CA . THR A 1 510 ? -11.966 -1.793 -13.759 1.00 72.75 510 THR A CA 1
ATOM 4055 C C . THR A 1 510 ? -11.987 -0.358 -13.222 1.00 72.75 510 THR A C 1
ATOM 4057 O O . THR A 1 510 ? -10.941 0.223 -12.938 1.00 72.75 510 THR A O 1
ATOM 4060 N N . SER A 1 511 ? -13.172 0.235 -13.048 1.00 72.88 511 SER A N 1
ATOM 4061 C CA . SER A 1 511 ? -13.319 1.565 -12.447 1.00 72.88 511 SER A CA 1
ATOM 4062 C C . SER A 1 511 ? -13.096 1.502 -10.928 1.00 72.88 511 SER A C 1
ATOM 4064 O O . SER A 1 511 ? -13.714 0.663 -10.270 1.00 72.88 511 SER A O 1
ATOM 4066 N N . PRO A 1 512 ? -12.296 2.407 -10.326 1.00 75.94 512 PRO A N 1
ATOM 4067 C CA . PRO A 1 512 ? -12.067 2.427 -8.878 1.00 75.94 512 PRO A CA 1
ATOM 4068 C C . PRO A 1 512 ? -13.343 2.524 -8.032 1.00 75.94 512 PRO A C 1
ATOM 4070 O O . PRO A 1 512 ? -13.401 1.941 -6.950 1.00 75.94 512 PRO A O 1
ATOM 4073 N N . LEU A 1 513 ? -14.363 3.245 -8.515 1.00 81.19 513 LEU A N 1
ATOM 4074 C CA . LEU A 1 513 ? -15.644 3.379 -7.817 1.00 81.19 513 LEU A CA 1
ATOM 4075 C C . LEU A 1 513 ? -16.440 2.068 -7.856 1.00 81.19 513 LEU A C 1
ATOM 4077 O O . LEU A 1 513 ? -16.927 1.614 -6.823 1.00 81.19 513 LEU A O 1
ATOM 4081 N N . ASP A 1 514 ? -16.497 1.421 -9.021 1.00 81.44 514 ASP A N 1
ATOM 4082 C CA . ASP A 1 514 ? -17.208 0.151 -9.193 1.00 81.44 514 ASP A CA 1
ATOM 4083 C C . ASP A 1 514 ? -16.537 -0.965 -8.384 1.00 81.44 514 ASP A C 1
ATOM 4085 O O . ASP A 1 514 ? -17.211 -1.742 -7.712 1.00 81.44 514 ASP A O 1
ATOM 4089 N N . ILE A 1 515 ? -15.200 -0.999 -8.368 1.00 82.00 515 ILE A N 1
ATOM 4090 C CA . ILE A 1 515 ? -14.418 -1.918 -7.529 1.00 82.00 515 ILE A CA 1
ATOM 4091 C C . ILE A 1 515 ? -14.729 -1.683 -6.045 1.00 82.00 515 ILE A C 1
ATOM 4093 O O . ILE A 1 515 ? -14.941 -2.642 -5.298 1.00 82.00 515 ILE A O 1
ATOM 4097 N N . ALA A 1 516 ? -14.789 -0.418 -5.609 1.00 84.25 516 ALA A N 1
ATOM 4098 C CA . ALA A 1 516 ? -15.159 -0.084 -4.239 1.00 84.25 516 ALA A CA 1
ATOM 4099 C C . ALA A 1 516 ? -16.573 -0.582 -3.904 1.00 84.25 516 ALA A C 1
ATOM 4101 O O . ALA A 1 516 ? -16.765 -1.139 -2.828 1.00 84.25 516 ALA A O 1
ATOM 4102 N N . HIS A 1 517 ? -17.538 -0.451 -4.819 1.00 86.56 517 HIS A N 1
ATOM 4103 C CA . HIS A 1 517 ? -18.908 -0.943 -4.633 1.00 86.56 517 HIS A CA 1
ATOM 4104 C C . HIS A 1 517 ? -18.968 -2.473 -4.526 1.00 86.56 517 HIS A C 1
ATOM 4106 O O . HIS A 1 517 ? -19.600 -2.990 -3.602 1.00 86.56 517 HIS A O 1
ATOM 4112 N N . VAL A 1 518 ? -18.278 -3.197 -5.417 1.00 85.62 518 VAL A N 1
ATOM 4113 C CA . VAL A 1 518 ? -18.214 -4.670 -5.401 1.00 85.62 518 VAL A CA 1
ATOM 4114 C C . VAL A 1 518 ? -17.653 -5.174 -4.073 1.00 85.62 518 VAL A C 1
ATOM 4116 O O . VAL A 1 518 ? -18.261 -6.028 -3.426 1.00 85.62 518 VAL A O 1
ATOM 4119 N N . LEU A 1 519 ? -16.531 -4.608 -3.623 1.00 84.56 519 LEU A N 1
ATOM 4120 C CA . LEU A 1 519 ? -15.912 -4.989 -2.354 1.00 84.56 519 LEU A CA 1
ATOM 4121 C C . LEU A 1 519 ? -16.778 -4.617 -1.148 1.00 84.56 519 LEU A C 1
ATOM 4123 O O . LEU A 1 519 ? -16.905 -5.421 -0.229 1.00 84.56 519 LEU A O 1
ATOM 4127 N N . ASN A 1 520 ? -17.413 -3.442 -1.159 1.00 85.88 520 ASN A N 1
ATOM 4128 C CA . ASN A 1 520 ? -18.297 -3.008 -0.078 1.00 85.88 520 ASN A CA 1
ATOM 4129 C C . ASN A 1 520 ? -19.499 -3.950 0.081 1.00 85.88 520 ASN A C 1
ATOM 4131 O O . ASN A 1 520 ? -19.810 -4.383 1.188 1.00 85.88 520 ASN A O 1
ATOM 4135 N N . LYS A 1 521 ? -20.134 -4.330 -1.036 1.00 84.31 521 LYS A N 1
ATOM 4136 C CA . LYS A 1 521 ? -21.237 -5.300 -1.054 1.00 84.31 521 LYS A CA 1
ATOM 4137 C C . LYS A 1 521 ? -20.777 -6.679 -0.582 1.00 84.31 521 LYS A C 1
ATOM 4139 O O . LYS A 1 521 ? -21.459 -7.317 0.217 1.00 84.31 521 LYS A O 1
ATOM 4144 N N . TYR A 1 522 ? -19.612 -7.135 -1.040 1.00 83.75 522 TYR A N 1
ATOM 4145 C CA . TYR A 1 522 ? -19.047 -8.412 -0.609 1.00 83.75 522 TYR A CA 1
ATOM 4146 C C . TYR A 1 522 ? -18.773 -8.428 0.904 1.00 83.75 522 TYR A C 1
ATOM 4148 O O . TYR A 1 522 ? -19.209 -9.339 1.602 1.00 83.75 522 TYR A O 1
ATOM 4156 N N . PHE A 1 523 ? -18.108 -7.408 1.453 1.00 81.19 523 PHE A N 1
ATOM 4157 C CA . PHE A 1 523 ? -17.821 -7.360 2.890 1.00 81.19 523 PHE A CA 1
ATOM 4158 C C . PHE A 1 523 ? -19.083 -7.257 3.755 1.00 81.19 523 PHE A C 1
ATOM 4160 O O . PHE A 1 523 ? -19.107 -7.869 4.820 1.00 81.19 523 PHE A O 1
ATOM 4167 N N . GLY A 1 524 ? -20.135 -6.577 3.288 1.00 75.31 524 GLY A N 1
ATOM 4168 C CA . GLY A 1 524 ? -21.425 -6.534 3.985 1.00 75.31 524 GLY A CA 1
ATOM 4169 C C . GLY A 1 524 ? -22.174 -7.873 4.006 1.00 75.31 524 GLY A C 1
ATOM 4170 O O . GLY A 1 524 ? -22.724 -8.251 5.034 1.00 75.31 524 GLY A O 1
ATOM 4171 N N . THR A 1 525 ? -22.149 -8.631 2.905 1.00 75.31 525 THR A N 1
ATOM 4172 C CA . THR A 1 525 ? -23.002 -9.828 2.716 1.00 75.31 525 THR A CA 1
ATOM 4173 C C . THR A 1 525 ? -22.365 -11.152 3.148 1.00 75.31 525 THR A C 1
ATOM 4175 O O . THR A 1 525 ? -23.066 -12.129 3.432 1.00 75.31 525 THR A O 1
ATOM 4178 N N . VAL A 1 526 ? -21.031 -11.237 3.225 1.00 74.88 526 VAL A N 1
ATOM 4179 C CA . VAL A 1 526 ? -20.367 -12.518 3.540 1.00 74.88 526 VAL A CA 1
ATOM 4180 C C . VAL A 1 526 ? -20.658 -12.985 4.965 1.00 74.88 526 VAL A C 1
ATOM 4182 O O . VAL A 1 526 ? -20.800 -14.187 5.193 1.00 74.88 526 VAL A O 1
ATOM 4185 N N . ALA A 1 527 ? -20.755 -12.056 5.917 1.00 66.50 527 ALA A N 1
ATOM 4186 C CA . ALA A 1 527 ? -21.117 -12.370 7.296 1.00 66.50 527 ALA A CA 1
ATOM 4187 C C . ALA A 1 527 ? -22.496 -13.044 7.369 1.00 66.50 527 ALA A C 1
ATOM 4189 O O . ALA A 1 527 ? -22.648 -14.077 8.018 1.00 66.50 527 ALA A O 1
ATOM 4190 N N . GLU A 1 528 ? -23.475 -12.514 6.631 1.00 67.00 528 GLU A N 1
ATOM 4191 C CA . GLU A 1 528 ? -24.841 -13.040 6.575 1.00 67.00 528 GLU A CA 1
ATOM 4192 C C . GLU A 1 528 ? -24.876 -14.457 6.002 1.00 67.00 528 GLU A C 1
ATOM 4194 O O . GLU A 1 528 ? -25.450 -15.360 6.611 1.00 67.00 528 GLU A O 1
ATOM 4199 N N . THR A 1 529 ? -24.200 -14.667 4.870 1.00 67.38 529 THR A N 1
ATOM 4200 C CA . THR A 1 529 ? -24.172 -15.963 4.175 1.00 67.38 529 THR A CA 1
ATOM 4201 C C . THR A 1 529 ? -23.539 -17.048 5.050 1.00 67.38 529 THR A C 1
ATOM 4203 O O . THR A 1 529 ? -24.077 -18.147 5.184 1.00 67.38 529 THR A O 1
ATOM 4206 N N . LEU A 1 530 ? -22.410 -16.739 5.699 1.00 68.31 530 LEU A N 1
ATOM 4207 C CA . LEU A 1 530 ? -21.753 -17.666 6.625 1.00 68.31 530 LEU A CA 1
ATOM 4208 C C . LEU A 1 530 ? -22.645 -17.968 7.827 1.00 68.31 530 LEU A C 1
ATOM 4210 O O . LEU A 1 530 ? -22.802 -19.123 8.218 1.00 68.31 530 LEU A O 1
ATOM 4214 N N . ALA A 1 531 ? -23.266 -16.939 8.390 1.00 63.47 531 ALA A N 1
ATOM 4215 C CA . ALA A 1 531 ? -24.056 -17.080 9.592 1.00 63.47 531 ALA A CA 1
ATOM 4216 C C . ALA A 1 531 ? -25.406 -17.786 9.339 1.00 63.47 531 ALA A C 1
ATOM 4218 O O . ALA A 1 531 ? -25.952 -18.375 10.269 1.00 63.47 531 ALA A O 1
ATOM 4219 N N . GLN A 1 532 ? -25.960 -17.762 8.122 1.00 64.12 532 GLN A N 1
ATOM 4220 C CA . GLN A 1 532 ? -27.116 -18.592 7.740 1.00 64.12 532 GLN A CA 1
ATOM 4221 C C . GLN A 1 532 ? -26.763 -20.086 7.682 1.00 64.12 532 GLN A C 1
ATOM 4223 O O . GLN A 1 532 ? -27.594 -20.930 8.013 1.00 64.12 532 GLN A O 1
ATOM 4228 N N . ASN A 1 533 ? -25.524 -20.421 7.315 1.00 63.53 533 ASN A N 1
ATOM 4229 C CA . ASN A 1 533 ? -25.073 -21.810 7.229 1.00 63.53 533 ASN A CA 1
ATOM 4230 C C . ASN A 1 533 ? -24.807 -22.445 8.606 1.00 63.53 533 ASN A C 1
ATOM 4232 O O . ASN A 1 533 ? -24.975 -23.652 8.748 1.00 63.53 533 ASN A O 1
ATOM 4236 N N . ILE A 1 534 ? -24.450 -21.651 9.624 1.00 63.03 534 ILE A N 1
ATOM 4237 C CA . ILE A 1 534 ? -24.178 -22.136 10.993 1.00 63.03 534 ILE A CA 1
ATOM 4238 C C . ILE A 1 534 ? -25.456 -22.636 11.694 1.00 63.03 534 ILE A C 1
ATOM 4240 O O . ILE A 1 534 ? -25.425 -23.643 12.397 1.00 63.03 534 ILE A O 1
ATOM 4244 N N . ASN A 1 535 ? -26.598 -21.976 11.473 1.00 55.78 535 ASN A N 1
ATOM 4245 C CA . ASN A 1 535 ? -27.842 -22.257 12.204 1.00 55.78 535 ASN A CA 1
ATOM 4246 C C . ASN A 1 535 ? -28.541 -23.570 11.795 1.00 55.78 535 ASN A C 1
ATOM 4248 O O . ASN A 1 535 ? -29.533 -23.941 12.413 1.00 55.78 535 ASN A O 1
ATOM 4252 N N . LYS A 1 536 ? -28.044 -24.295 10.784 1.00 51.62 536 LYS A N 1
ATOM 4253 C CA . LYS A 1 536 ? -28.680 -25.526 10.284 1.00 51.62 536 LYS A CA 1
ATOM 4254 C C . LYS A 1 536 ? -28.433 -26.778 11.147 1.00 51.62 536 LYS A C 1
ATOM 4256 O O . LYS A 1 536 ? -28.978 -27.821 10.809 1.00 51.62 536 LYS A O 1
ATOM 4261 N N . GLY A 1 537 ? -27.640 -26.710 12.227 1.00 45.81 537 GLY A N 1
ATOM 4262 C CA . GLY A 1 537 ? -27.219 -27.922 12.960 1.00 45.81 537 GLY A CA 1
ATOM 4263 C C . GLY A 1 537 ? -27.040 -27.839 14.483 1.00 45.81 537 GLY A C 1
ATOM 4264 O O . GLY A 1 537 ? -26.519 -28.786 15.058 1.00 45.81 537 GLY A O 1
ATOM 4265 N N . LEU A 1 538 ? -27.429 -26.748 15.157 1.00 50.47 538 LEU A N 1
ATOM 4266 C CA . LEU A 1 538 ? -27.176 -26.530 16.600 1.00 50.47 538 LEU A CA 1
ATOM 4267 C C . LEU A 1 538 ? -28.473 -26.386 17.422 1.00 50.47 538 LEU A C 1
ATOM 4269 O O . LEU A 1 538 ? -28.592 -25.511 18.272 1.00 50.47 538 LEU A O 1
ATOM 4273 N N . SER A 1 539 ? -29.461 -27.246 17.171 1.00 49.25 539 SER A N 1
ATOM 4274 C CA . SER A 1 539 ? -30.811 -27.172 17.756 1.00 49.25 539 SER A CA 1
ATOM 4275 C C . SER A 1 539 ? -30.925 -27.565 19.238 1.00 49.25 539 SER A C 1
ATOM 4277 O O . SER A 1 539 ? -31.974 -27.328 19.826 1.00 49.25 539 SER A O 1
ATOM 4279 N N . HIS A 1 540 ? -29.887 -28.143 19.858 1.00 49.44 540 HIS A N 1
ATOM 4280 C CA . HIS A 1 540 ? -30.007 -28.799 21.174 1.00 49.44 540 HIS A CA 1
ATOM 4281 C C . HIS A 1 540 ? -29.319 -28.098 22.362 1.00 49.44 540 HIS A C 1
ATOM 4283 O O . HIS A 1 540 ? -29.493 -28.547 23.492 1.00 49.44 540 HIS A O 1
ATOM 4289 N N . PHE A 1 541 ? -28.562 -27.009 22.166 1.00 55.22 541 PHE A N 1
ATOM 4290 C CA . PHE A 1 541 ? -27.793 -26.386 23.259 1.00 55.22 541 PHE A CA 1
ATOM 4291 C C . PHE A 1 541 ? -27.995 -24.873 23.341 1.00 55.22 541 PHE A C 1
ATOM 4293 O O . PHE A 1 541 ? -27.761 -24.152 22.373 1.00 55.22 541 PHE A O 1
ATOM 4300 N N . SER A 1 542 ? -28.352 -24.372 24.530 1.00 63.94 542 SER A N 1
ATOM 4301 C CA . SER A 1 542 ? -28.352 -22.930 24.794 1.00 63.94 542 SER A CA 1
ATOM 4302 C C . SER A 1 542 ? -26.908 -22.449 25.000 1.00 63.94 542 SER A C 1
ATOM 4304 O O . SER A 1 542 ? -26.238 -22.932 25.918 1.00 63.94 542 SER A O 1
ATOM 4306 N N . PRO A 1 543 ? -26.415 -21.455 24.231 1.00 66.12 543 PRO A N 1
ATOM 4307 C CA . PRO A 1 543 ? -25.057 -20.918 24.383 1.00 66.12 543 PRO A CA 1
ATOM 4308 C C . PRO A 1 543 ? -24.736 -20.395 25.791 1.00 66.12 543 PRO A C 1
ATOM 4310 O O . PRO A 1 543 ? -23.565 -20.253 26.147 1.00 66.12 543 PRO A O 1
ATOM 4313 N N . LEU A 1 544 ? -25.767 -20.094 26.588 1.00 69.12 544 LEU A N 1
ATOM 4314 C CA . LEU A 1 544 ? -25.653 -19.594 27.956 1.00 69.12 544 LEU A CA 1
ATOM 4315 C C . LEU A 1 544 ? -25.358 -20.692 28.986 1.00 69.12 544 LEU A C 1
ATOM 4317 O O . LEU A 1 544 ? -24.905 -20.365 30.080 1.00 69.12 544 LEU A O 1
ATOM 4321 N N . GLN A 1 545 ? -25.561 -21.973 28.656 1.00 69.00 545 GLN A N 1
ATOM 4322 C CA . GLN A 1 545 ? -25.244 -23.097 29.553 1.00 69.00 545 GLN A CA 1
ATOM 4323 C C . GLN A 1 545 ? -23.740 -23.206 29.841 1.00 69.00 545 GLN A C 1
ATOM 4325 O O . GLN A 1 545 ? -23.339 -23.667 30.905 1.00 69.00 545 GLN A O 1
ATOM 4330 N N . PHE A 1 546 ? -22.901 -22.728 28.922 1.00 70.38 546 PHE A N 1
ATOM 4331 C CA . PHE A 1 546 ? -21.441 -22.767 29.043 1.00 70.38 546 PHE A CA 1
ATOM 4332 C C . PHE A 1 546 ? -20.852 -21.520 29.723 1.00 70.38 546 PHE A C 1
ATOM 4334 O O . PHE A 1 546 ? -19.633 -21.349 29.757 1.00 70.38 546 PHE A O 1
ATOM 4341 N N . VAL A 1 547 ? -21.697 -20.620 30.239 1.00 75.19 547 VAL A N 1
ATOM 4342 C CA . VAL A 1 547 ? -21.285 -19.321 30.784 1.00 75.19 547 VAL A CA 1
ATOM 4343 C C . VAL A 1 547 ? -21.551 -19.295 32.284 1.00 75.19 547 VAL A C 1
ATOM 4345 O O . VAL A 1 547 ? -22.691 -19.411 32.732 1.00 75.19 547 VAL A O 1
ATOM 4348 N N . ARG A 1 548 ? -20.488 -19.117 33.074 1.00 76.25 548 ARG A N 1
ATOM 4349 C CA . ARG A 1 548 ? -20.592 -18.974 34.532 1.00 76.25 548 ARG A CA 1
ATOM 4350 C C . ARG A 1 548 ? -21.298 -17.664 34.886 1.00 76.25 548 ARG A C 1
ATOM 4352 O O . ARG A 1 548 ? -21.049 -16.638 34.257 1.00 76.25 548 ARG A O 1
ATOM 4359 N N . HIS A 1 549 ? -22.161 -17.708 35.897 1.00 75.88 549 HIS A N 1
ATOM 4360 C CA . HIS A 1 549 ? -22.826 -16.524 36.430 1.00 75.88 549 HIS A CA 1
ATOM 4361 C C . HIS A 1 549 ? -21.953 -15.879 37.511 1.00 75.88 549 HIS A C 1
ATOM 4363 O O . HIS A 1 549 ? -21.620 -16.531 38.500 1.00 75.88 549 HIS A O 1
ATOM 4369 N N . TYR A 1 550 ? -21.618 -14.601 37.346 1.00 77.06 550 TYR A N 1
ATOM 4370 C CA . TYR A 1 550 ? -20.842 -13.832 38.321 1.00 77.06 550 TYR A CA 1
ATOM 4371 C C . TYR A 1 550 ? -21.761 -12.879 39.092 1.00 77.06 550 TYR A C 1
ATOM 4373 O O . TYR A 1 550 ? -22.684 -12.300 38.527 1.00 77.06 550 TYR A O 1
ATOM 4381 N N . GLN A 1 551 ? -21.542 -12.746 40.404 1.00 70.50 551 GLN A N 1
ATOM 4382 C CA . GLN A 1 551 ? -22.352 -11.869 41.264 1.00 70.50 551 GLN A CA 1
ATOM 4383 C C . GLN A 1 551 ? -21.842 -10.422 41.306 1.00 70.50 551 GLN A C 1
ATOM 4385 O O . GLN A 1 551 ? -22.602 -9.514 41.638 1.00 70.50 551 GLN A O 1
ATOM 4390 N N . SER A 1 552 ? -20.562 -10.194 40.997 1.00 78.94 552 SER A N 1
ATOM 4391 C CA . SER A 1 552 ? -19.991 -8.849 40.988 1.00 78.94 552 SER A CA 1
ATOM 4392 C C . SER A 1 552 ? -20.625 -8.016 39.876 1.00 78.94 552 SER A C 1
ATOM 4394 O O . SER A 1 552 ? -20.907 -8.531 38.800 1.00 78.94 552 SER A O 1
ATOM 4396 N N . ARG A 1 553 ? -20.874 -6.728 40.130 1.00 85.00 553 ARG A N 1
ATOM 4397 C CA . ARG A 1 553 ? -21.514 -5.828 39.161 1.00 85.00 553 ARG A CA 1
ATOM 4398 C C . ARG A 1 553 ? -20.485 -4.875 38.573 1.00 85.00 553 ARG A C 1
ATOM 4400 O O . ARG A 1 553 ? -19.733 -4.249 39.318 1.00 85.00 553 ARG A O 1
ATOM 4407 N N . PHE A 1 554 ? -20.471 -4.756 37.253 1.00 88.38 554 PHE A N 1
ATOM 4408 C CA . PHE A 1 554 ? -19.642 -3.797 36.536 1.00 88.38 554 PHE A CA 1
ATOM 4409 C C . PHE A 1 554 ? -20.437 -2.528 36.231 1.00 88.38 554 PHE A C 1
ATOM 4411 O O . PHE A 1 554 ? -21.526 -2.593 35.658 1.00 88.38 554 PHE A O 1
ATOM 4418 N N . THR A 1 555 ? -19.869 -1.376 36.579 1.00 87.81 555 THR A N 1
ATOM 4419 C CA . THR A 1 555 ? -20.406 -0.057 36.239 1.00 87.81 555 THR A CA 1
ATOM 4420 C C . THR A 1 555 ? -19.307 0.814 35.649 1.00 87.81 555 THR A C 1
ATOM 4422 O O . THR A 1 555 ? -18.170 0.814 36.126 1.00 87.81 555 THR A O 1
ATOM 4425 N N . LEU A 1 556 ? -19.651 1.556 34.596 1.00 89.62 556 LEU A N 1
ATOM 4426 C CA . LEU A 1 556 ? -18.736 2.506 33.976 1.00 89.62 556 LEU A CA 1
ATOM 4427 C C . LEU A 1 556 ? -18.603 3.751 34.852 1.00 89.62 556 LEU A C 1
ATOM 4429 O O . LEU A 1 556 ? -19.596 4.295 35.338 1.00 89.62 556 LEU A O 1
ATOM 4433 N N . LYS A 1 557 ? -17.366 4.205 35.038 1.00 91.19 557 LYS A N 1
ATOM 4434 C CA . LYS A 1 557 ? -17.028 5.410 35.794 1.00 91.19 557 LYS A CA 1
ATOM 4435 C C . LYS A 1 557 ? -16.610 6.541 34.846 1.00 91.19 557 LYS A C 1
ATOM 4437 O O . LYS A 1 557 ? -15.987 6.259 33.816 1.00 91.19 557 LYS A O 1
ATOM 4442 N N . PRO A 1 558 ? -16.900 7.808 35.198 1.00 91.38 558 PRO A N 1
ATOM 4443 C CA . PRO A 1 558 ? -16.368 8.964 34.484 1.00 91.38 558 PRO A CA 1
ATOM 4444 C C . PRO A 1 558 ? -14.834 8.959 34.449 1.00 91.38 558 PRO A C 1
ATOM 4446 O O . PRO A 1 558 ? -14.183 8.501 35.390 1.00 91.38 558 PRO A O 1
ATOM 4449 N N . VAL A 1 559 ? -14.263 9.492 33.373 1.00 93.75 559 VAL A N 1
ATOM 4450 C CA . VAL A 1 559 ? -12.815 9.620 33.174 1.00 93.75 559 VAL A CA 1
ATOM 4451 C C . VAL A 1 559 ? -12.302 11.005 33.561 1.00 93.75 559 VAL A C 1
ATOM 4453 O O . VAL A 1 559 ? -13.035 11.998 33.509 1.00 93.75 559 VAL A O 1
ATOM 4456 N N . SER A 1 560 ? -11.020 11.067 33.928 1.00 94.62 560 SER A N 1
ATOM 4457 C CA . SER A 1 560 ? -10.313 12.314 34.219 1.00 94.62 560 SER A CA 1
ATOM 4458 C C . SER A 1 560 ? -9.760 12.974 32.952 1.00 94.62 560 SER A C 1
ATOM 4460 O O . SER A 1 560 ? -9.491 12.316 31.944 1.00 94.62 560 SER A O 1
ATOM 4462 N N . VAL A 1 561 ? -9.527 14.286 33.031 1.00 93.44 561 VAL A N 1
ATOM 4463 C CA . VAL A 1 561 ? -8.882 15.060 31.956 1.00 93.44 561 VAL A CA 1
ATOM 4464 C C . VAL A 1 561 ? -7.450 14.578 31.709 1.00 93.44 561 VAL A C 1
ATOM 4466 O O . VAL A 1 561 ? -7.010 14.506 30.560 1.00 93.44 561 VAL A O 1
ATOM 4469 N N . ASP A 1 562 ? -6.740 14.180 32.766 1.00 93.12 562 ASP A N 1
ATOM 4470 C CA . ASP A 1 562 ? -5.380 13.645 32.661 1.00 93.12 562 ASP A CA 1
ATOM 4471 C C . ASP A 1 562 ? -5.340 12.362 31.830 1.00 93.12 562 ASP A C 1
ATOM 4473 O O . ASP A 1 562 ? -4.478 12.222 30.962 1.00 93.12 562 ASP A O 1
ATOM 4477 N N . PHE A 1 563 ? -6.307 11.457 32.026 1.00 93.06 563 PHE A N 1
ATOM 4478 C CA . PHE A 1 563 ? -6.419 10.233 31.232 1.00 93.06 563 PHE A CA 1
ATOM 4479 C C . PHE A 1 563 ? -6.562 10.554 29.739 1.00 93.06 563 PHE A C 1
ATOM 4481 O O . PHE A 1 563 ? -5.801 10.050 28.913 1.00 93.06 563 PHE A O 1
ATOM 4488 N N . VAL A 1 564 ? -7.488 11.453 29.390 1.00 92.81 564 VAL A N 1
ATOM 4489 C CA . VAL A 1 564 ? -7.721 11.865 27.995 1.00 92.81 564 VAL A CA 1
ATOM 4490 C C . VAL A 1 564 ? -6.484 12.548 27.402 1.00 92.81 564 VAL A C 1
ATOM 4492 O O . VAL A 1 564 ? -6.129 12.290 26.251 1.00 92.81 564 VAL A O 1
ATOM 4495 N N . THR A 1 565 ? -5.785 13.368 28.189 1.00 93.50 565 THR A N 1
ATOM 4496 C CA . THR A 1 565 ? -4.545 14.036 27.768 1.00 93.50 565 THR A CA 1
ATOM 4497 C C . THR A 1 565 ? -3.448 13.024 27.434 1.00 93.50 565 THR A C 1
ATOM 4499 O O . THR A 1 565 ? -2.818 13.127 26.379 1.00 93.50 565 THR A O 1
ATOM 4502 N N . GLN A 1 566 ? -3.238 12.017 28.288 1.00 92.56 566 GLN A N 1
ATOM 4503 C CA . GLN A 1 566 ? -2.241 10.969 28.048 1.00 92.56 566 GLN A CA 1
ATOM 4504 C C . GLN A 1 566 ? -2.569 10.143 26.798 1.00 92.56 566 GLN A C 1
ATOM 4506 O O . GLN A 1 566 ? -1.684 9.899 25.976 1.00 92.56 566 GLN A O 1
ATOM 4511 N N . GLU A 1 567 ? -3.838 9.787 26.591 1.00 92.12 567 GLU A N 1
ATOM 4512 C CA . GLU A 1 567 ? -4.271 9.063 25.390 1.00 92.12 567 GLU A CA 1
ATOM 4513 C C . GLU A 1 567 ? -4.060 9.882 24.105 1.00 92.12 567 GLU A C 1
ATOM 4515 O O . GLU A 1 567 ? -3.592 9.346 23.097 1.00 92.12 567 GLU A O 1
ATOM 4520 N N . LEU A 1 568 ? -4.319 11.196 24.137 1.00 90.62 568 LEU A N 1
ATOM 4521 C CA . LEU A 1 568 ? -4.047 12.101 23.012 1.00 90.62 568 LEU A CA 1
ATOM 4522 C C . LEU A 1 568 ? -2.547 12.202 22.696 1.00 90.62 568 LEU A C 1
ATOM 4524 O O . LEU A 1 568 ? -2.156 12.189 21.525 1.00 90.62 568 LEU A O 1
ATOM 4528 N N . LEU A 1 569 ? -1.692 12.261 23.720 1.00 89.56 569 LEU A N 1
ATOM 4529 C CA . LEU A 1 569 ? -0.236 12.293 23.556 1.00 89.56 569 LEU A CA 1
ATOM 4530 C C . LEU A 1 569 ? 0.328 10.951 23.063 1.00 89.56 569 LEU A C 1
ATOM 4532 O O . LEU A 1 569 ? 1.301 10.931 22.297 1.00 89.56 569 LEU A O 1
ATOM 4536 N N . ALA A 1 570 ? -0.301 9.835 23.435 1.00 88.44 570 ALA A N 1
ATOM 4537 C CA . ALA A 1 570 ? 0.058 8.491 22.988 1.00 88.44 570 ALA A CA 1
ATOM 4538 C C . ALA A 1 570 ? -0.319 8.211 21.519 1.00 88.44 570 ALA A C 1
ATOM 4540 O O . ALA A 1 570 ? 0.164 7.234 20.930 1.00 88.44 570 ALA A O 1
ATOM 4541 N N . LEU A 1 571 ? -1.133 9.066 20.882 1.00 85.44 571 LEU A N 1
ATOM 4542 C CA . LEU A 1 571 ? -1.489 8.916 19.471 1.00 85.44 571 LEU A CA 1
ATOM 4543 C C . LEU A 1 571 ? -0.246 8.922 18.570 1.00 85.44 571 LEU A C 1
ATOM 4545 O O . LEU A 1 571 ? 0.648 9.770 18.654 1.00 85.44 571 LEU A O 1
ATOM 4549 N N . LYS A 1 572 ? -0.222 7.971 17.632 1.00 81.31 572 LYS A N 1
ATOM 4550 C CA . LYS A 1 572 ? 0.796 7.907 16.580 1.00 81.31 572 LYS A CA 1
ATOM 4551 C C . LYS A 1 572 ? 0.445 8.883 15.456 1.00 81.31 572 LYS A C 1
ATOM 4553 O O . LYS A 1 572 ? -0.618 8.760 14.839 1.00 81.31 572 LYS A O 1
ATOM 4558 N N . SER A 1 573 ? 1.336 9.840 15.196 1.00 78.25 573 SER A N 1
ATOM 4559 C CA . SER A 1 573 ? 1.130 10.955 14.257 1.00 78.25 573 SER A CA 1
ATOM 4560 C C . SER A 1 573 ? 1.034 10.536 12.783 1.00 78.25 573 SER A C 1
ATOM 4562 O O . SER A 1 573 ? 0.505 11.285 11.970 1.00 78.25 573 SER A O 1
ATOM 4564 N N . ASP A 1 574 ? 1.549 9.357 12.434 1.00 71.19 574 ASP A N 1
ATOM 4565 C CA . ASP A 1 574 ? 1.694 8.815 11.075 1.00 71.19 574 ASP A CA 1
ATOM 4566 C C . ASP A 1 574 ? 0.528 7.907 10.637 1.00 71.19 574 ASP A C 1
ATOM 4568 O O . ASP A 1 574 ? 0.533 7.354 9.534 1.00 71.19 574 ASP A O 1
ATOM 4572 N N . LYS A 1 575 ? -0.483 7.718 11.492 1.00 73.00 575 LYS A N 1
ATOM 4573 C CA . LYS A 1 575 ? -1.609 6.825 11.201 1.00 73.00 575 LYS A CA 1
ATOM 4574 C C . LYS A 1 575 ? -2.636 7.460 10.267 1.00 73.00 575 LYS A C 1
ATOM 4576 O O . LYS A 1 575 ? -2.872 8.664 10.276 1.00 73.00 575 LYS A O 1
ATOM 4581 N N . ALA A 1 576 ? -3.273 6.596 9.474 1.00 63.09 576 ALA A N 1
ATOM 4582 C CA . ALA A 1 576 ? -4.322 6.984 8.545 1.00 63.09 576 ALA A CA 1
ATOM 4583 C C . ALA A 1 576 ? -5.515 7.604 9.280 1.00 63.09 576 ALA A C 1
ATOM 4585 O O . ALA A 1 576 ? -5.992 7.069 10.282 1.00 63.09 576 ALA A O 1
ATOM 4586 N N . THR A 1 577 ? -6.007 8.707 8.731 1.00 76.12 577 THR A N 1
ATOM 4587 C CA . THR A 1 577 ? -7.176 9.416 9.239 1.00 76.12 577 THR A CA 1
ATOM 4588 C C . THR A 1 577 ? -8.477 8.694 8.876 1.00 76.12 577 THR A C 1
ATOM 4590 O O . THR A 1 577 ? -8.575 8.062 7.811 1.00 76.12 577 THR A O 1
ATOM 4593 N N . GLY A 1 578 ? -9.464 8.774 9.773 1.00 72.94 578 GLY A N 1
ATOM 4594 C CA . GLY A 1 578 ? -10.821 8.283 9.553 1.00 72.94 578 GLY A CA 1
ATOM 4595 C C . GLY A 1 578 ? -11.612 9.157 8.575 1.00 72.94 578 GLY A C 1
ATOM 4596 O O . GLY A 1 578 ? -11.058 9.993 7.859 1.00 72.94 578 GLY A O 1
ATOM 4597 N N . LEU A 1 579 ? -12.931 8.950 8.528 1.00 71.31 579 LEU A N 1
ATOM 4598 C CA . LEU A 1 579 ? -13.856 9.767 7.721 1.00 71.31 579 LEU A CA 1
ATOM 4599 C C . LEU A 1 579 ? -13.987 11.210 8.236 1.00 71.31 579 LEU A C 1
ATOM 4601 O O . LEU A 1 579 ? -14.454 12.085 7.514 1.00 71.31 579 LEU A O 1
ATOM 4605 N N . ASP A 1 580 ? -13.548 11.448 9.469 1.00 71.12 580 ASP A N 1
ATOM 4606 C CA . ASP A 1 580 ? -13.520 12.733 10.161 1.00 71.12 580 ASP A CA 1
ATOM 4607 C C . ASP A 1 580 ? -12.433 13.691 9.648 1.00 71.12 580 ASP A C 1
ATOM 4609 O O . ASP A 1 580 ? -12.481 14.870 9.960 1.00 71.12 580 ASP A O 1
ATOM 4613 N N . GLN A 1 581 ? -11.454 13.223 8.862 1.00 73.19 581 GLN A N 1
ATOM 4614 C CA . GLN A 1 581 ? -10.344 14.045 8.339 1.00 73.19 581 GLN A CA 1
ATOM 4615 C C . GLN A 1 581 ? -9.523 14.791 9.421 1.00 73.19 581 GLN A C 1
ATOM 4617 O O . GLN A 1 581 ? -8.729 15.691 9.107 1.00 73.19 581 GLN A O 1
ATOM 4622 N N . LEU A 1 582 ? -9.637 14.365 10.685 1.00 80.12 582 LEU A N 1
ATOM 4623 C CA . LEU A 1 582 ? -8.869 14.877 11.816 1.00 80.12 582 LEU A CA 1
ATOM 4624 C C . LEU A 1 582 ? -7.506 14.185 11.895 1.00 80.12 582 LEU A C 1
ATOM 4626 O O . LEU A 1 582 ? -7.383 12.995 12.178 1.00 80.12 582 LEU A O 1
ATOM 4630 N N . ASN A 1 583 ? -6.444 14.933 11.606 1.00 81.81 583 ASN A N 1
ATOM 4631 C CA . ASN A 1 583 ? -5.094 14.383 11.599 1.00 81.81 583 ASN A CA 1
ATOM 4632 C C . ASN A 1 583 ? -4.579 14.182 13.037 1.00 81.81 583 ASN A C 1
ATOM 4634 O O . ASN A 1 583 ? -4.562 15.134 13.818 1.00 81.81 583 ASN A O 1
ATOM 4638 N N . ASN A 1 584 ? -4.083 12.980 13.354 1.00 84.81 584 ASN A N 1
ATOM 4639 C CA . ASN A 1 584 ? -3.512 12.648 14.666 1.00 84.81 584 ASN A CA 1
ATOM 4640 C C . ASN A 1 584 ? -2.412 13.619 15.108 1.00 84.81 584 ASN A C 1
ATOM 4642 O O . ASN A 1 584 ? -2.288 13.894 16.296 1.00 84.81 584 ASN A O 1
ATOM 4646 N N . ARG A 1 585 ? -1.632 14.166 14.165 1.00 85.38 585 ARG A N 1
ATOM 4647 C CA . ARG A 1 585 ? -0.606 15.172 14.461 1.00 85.38 585 ARG A CA 1
ATOM 4648 C C . ARG A 1 585 ? -1.202 16.426 15.105 1.00 85.38 585 ARG A C 1
ATOM 4650 O O . ARG A 1 585 ? -0.620 16.929 16.055 1.00 85.38 585 ARG A O 1
ATOM 4657 N N . LEU A 1 586 ? -2.346 16.900 14.603 1.00 87.19 586 LEU A N 1
ATOM 4658 C CA . LEU A 1 586 ? -3.018 18.098 15.117 1.00 87.19 586 LEU A CA 1
ATOM 4659 C C . LEU A 1 586 ? -3.661 17.830 16.480 1.00 87.19 586 LEU A C 1
ATOM 4661 O O . LEU A 1 586 ? -3.528 18.651 17.382 1.00 87.19 586 LEU A O 1
ATOM 4665 N N . LEU A 1 587 ? -4.297 16.664 16.648 1.00 88.44 587 LEU A N 1
ATOM 4666 C CA . LEU A 1 587 ? -4.868 16.239 17.933 1.00 88.44 587 LEU A CA 1
ATOM 4667 C C . LEU A 1 587 ? -3.791 16.134 19.020 1.00 88.44 587 LEU A C 1
ATOM 4669 O O . LEU A 1 587 ? -3.991 16.609 20.132 1.00 88.44 587 LEU A O 1
ATOM 4673 N N . LYS A 1 588 ? -2.625 15.576 18.678 1.00 89.31 588 LYS A N 1
ATOM 4674 C CA . LYS A 1 588 ? -1.494 15.444 19.598 1.00 89.31 588 LYS A CA 1
ATOM 4675 C C . LYS A 1 588 ? -0.888 16.794 19.990 1.00 89.31 588 LYS A C 1
ATOM 4677 O O . LYS A 1 588 ? -0.630 17.007 21.168 1.00 89.31 588 LYS A O 1
ATOM 4682 N N . SER A 1 589 ? -0.697 17.716 19.041 1.00 87.25 589 SER A N 1
ATOM 4683 C CA . SER A 1 589 ? -0.201 19.071 19.354 1.00 87.25 589 SER A CA 1
ATOM 4684 C C . SER A 1 589 ? -1.195 19.900 20.175 1.00 87.25 589 SER A C 1
ATOM 4686 O O . SER A 1 589 ? -0.791 20.774 20.932 1.00 87.25 589 SER A O 1
ATOM 4688 N N . ALA A 1 590 ? -2.493 19.623 20.022 1.00 89.06 590 ALA A N 1
ATOM 4689 C CA . ALA A 1 590 ? -3.579 20.312 20.712 1.00 89.06 590 ALA A CA 1
ATOM 4690 C C . ALA A 1 590 ? -3.970 19.668 22.052 1.00 89.06 590 ALA A C 1
ATOM 4692 O O . ALA A 1 590 ? -4.918 20.139 22.675 1.00 89.06 590 ALA A O 1
ATOM 4693 N N . ALA A 1 591 ? -3.294 18.592 22.476 1.00 90.81 591 ALA A N 1
ATOM 4694 C CA . ALA A 1 591 ? -3.792 17.681 23.506 1.00 90.81 591 ALA A CA 1
ATOM 4695 C C . ALA A 1 591 ? -4.236 18.388 24.798 1.00 90.81 591 ALA A C 1
ATOM 4697 O O . ALA A 1 591 ? -5.317 18.098 25.297 1.00 90.81 591 ALA A O 1
ATOM 4698 N N . GLN A 1 592 ? -3.443 19.343 25.294 1.00 89.81 592 GLN A N 1
ATOM 4699 C CA . GLN A 1 592 ? -3.736 20.081 26.529 1.00 89.81 592 GLN A CA 1
ATOM 4700 C C . GLN A 1 592 ? -4.986 20.969 26.417 1.00 89.81 592 GLN A C 1
ATOM 4702 O O . GLN A 1 592 ? -5.789 21.013 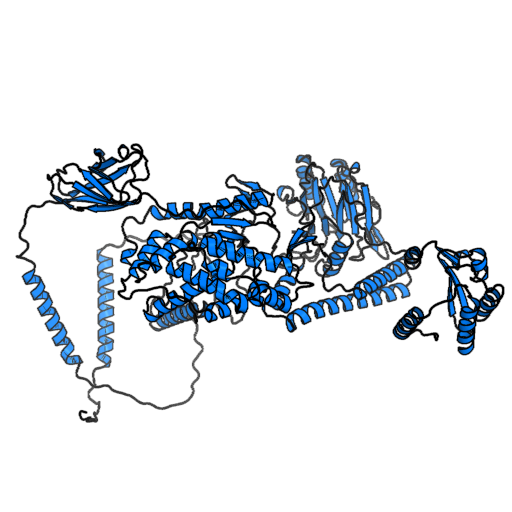27.343 1.00 89.81 592 GLN A O 1
ATOM 4707 N N . GLU A 1 593 ? -5.188 21.621 25.271 1.00 89.75 593 GLU A N 1
ATOM 4708 C CA . GLU A 1 593 ? -6.297 22.563 25.054 1.00 89.75 593 GLU A CA 1
ATOM 4709 C C . GLU A 1 593 ? -7.632 21.845 24.813 1.00 89.75 593 GLU A C 1
ATOM 4711 O O . GLU A 1 593 ? -8.696 22.323 25.201 1.00 89.75 593 GLU A O 1
ATOM 4716 N N . ILE A 1 594 ? -7.593 20.676 24.162 1.00 91.31 594 ILE A N 1
ATOM 4717 C CA . ILE A 1 594 ? -8.808 19.943 23.781 1.00 91.31 594 ILE A CA 1
ATOM 4718 C C . ILE A 1 594 ? -9.223 18.865 24.783 1.00 91.31 594 ILE A C 1
ATOM 4720 O O . ILE A 1 594 ? -10.377 18.435 24.763 1.00 91.31 594 ILE A O 1
ATOM 4724 N N . ALA A 1 595 ? -8.317 18.405 25.649 1.00 92.56 595 ALA A N 1
ATOM 4725 C CA . ALA A 1 595 ? -8.625 17.342 26.600 1.00 92.56 595 ALA A CA 1
ATOM 4726 C C . ALA A 1 595 ? -9.822 17.663 27.515 1.00 92.56 595 ALA A C 1
ATOM 4728 O O . ALA A 1 595 ? -10.667 16.776 27.666 1.00 92.56 595 ALA A O 1
ATOM 4729 N N . PRO A 1 596 ? -9.984 18.883 28.075 1.00 92.25 596 PRO A N 1
ATOM 4730 C CA . PRO A 1 596 ? -11.129 19.188 28.933 1.00 92.25 596 PRO A CA 1
ATOM 4731 C C . PRO A 1 596 ? -12.469 19.036 28.204 1.00 92.25 596 PRO A C 1
ATOM 4733 O O . PRO A 1 596 ? -13.381 18.383 28.703 1.00 92.25 596 PRO A O 1
ATOM 4736 N N . SER A 1 597 ? -12.565 19.570 26.985 1.00 91.62 597 SER A N 1
ATOM 4737 C CA . SER A 1 597 ? -13.800 19.546 26.194 1.00 91.62 597 SER A CA 1
ATOM 4738 C C . SER A 1 597 ? -14.159 18.145 25.698 1.00 91.62 597 SER A C 1
ATOM 4740 O O . SER A 1 597 ? -15.322 17.745 25.753 1.00 91.62 597 SER A O 1
ATOM 4742 N N . LEU A 1 598 ? -13.162 17.355 25.289 1.00 91.81 598 LEU A N 1
ATOM 4743 C CA . LEU A 1 598 ? -13.358 15.946 24.942 1.00 91.81 598 LEU A CA 1
ATOM 4744 C C . LEU A 1 598 ? -13.757 15.101 26.157 1.00 91.81 598 LEU A C 1
ATOM 4746 O O . LEU A 1 598 ? -14.589 14.206 26.025 1.00 91.81 598 LEU A O 1
ATOM 4750 N N . THR A 1 599 ? -13.212 15.400 27.338 1.00 93.81 599 THR A N 1
ATOM 4751 C CA . THR A 1 599 ? -13.578 14.717 28.589 1.00 93.81 599 THR A CA 1
ATOM 4752 C C . THR A 1 599 ? -15.058 14.909 28.907 1.00 93.81 599 THR A C 1
ATOM 4754 O O . THR A 1 599 ? -15.727 13.946 29.276 1.00 93.81 599 THR A O 1
ATOM 4757 N N . THR A 1 600 ? -15.603 16.111 28.695 1.00 91.88 600 THR A N 1
ATOM 4758 C CA . THR A 1 600 ? -17.041 16.376 28.855 1.00 91.88 600 THR A CA 1
ATOM 4759 C C . THR A 1 600 ? -17.888 15.503 27.928 1.00 91.88 600 THR A C 1
ATOM 4761 O O . THR A 1 600 ? -18.840 14.885 28.393 1.00 91.88 600 THR A O 1
ATOM 4764 N N . ILE A 1 601 ? -17.517 15.377 26.647 1.00 92.19 601 ILE A N 1
ATOM 4765 C CA . ILE A 1 601 ? -18.239 14.532 25.674 1.00 92.19 601 ILE A CA 1
ATOM 4766 C C . ILE A 1 601 ? -18.154 13.047 26.057 1.00 92.19 601 ILE A C 1
ATOM 4768 O O . ILE A 1 601 ? -19.152 12.330 26.015 1.00 92.19 601 ILE A O 1
ATOM 4772 N N . ILE A 1 602 ? -16.965 12.572 26.441 1.00 92.81 602 ILE A N 1
ATOM 4773 C CA . ILE A 1 602 ? -16.738 11.175 26.840 1.00 92.81 602 ILE A CA 1
ATOM 4774 C C . ILE A 1 602 ? -17.557 10.836 28.090 1.00 92.81 602 ILE A C 1
ATOM 4776 O O . ILE A 1 602 ? -18.219 9.800 28.131 1.00 92.81 602 ILE A O 1
ATOM 4780 N N . ASN A 1 603 ? -17.561 11.719 29.088 1.00 93.38 603 ASN A N 1
ATOM 4781 C CA . ASN A 1 603 ? -18.341 11.525 30.306 1.00 93.38 603 ASN A CA 1
ATOM 4782 C C . ASN A 1 603 ? -19.848 11.602 30.039 1.00 93.38 603 ASN A C 1
ATOM 4784 O O . ASN A 1 603 ? -20.585 10.786 30.588 1.00 93.38 603 ASN A O 1
ATOM 4788 N N . ALA A 1 604 ? -20.297 12.494 29.150 1.00 91.25 604 ALA A N 1
ATOM 4789 C CA . ALA A 1 604 ? -21.687 12.536 28.703 1.00 91.25 604 ALA A CA 1
ATOM 4790 C C . ALA A 1 604 ? -22.098 11.222 28.017 1.00 91.25 604 ALA A C 1
ATOM 4792 O O . ALA A 1 604 ? -23.144 10.673 28.348 1.00 91.25 604 ALA A O 1
ATOM 4793 N N . SER A 1 605 ? -21.252 10.654 27.147 1.00 93.12 605 SER A N 1
ATOM 4794 C CA . SER A 1 605 ? -21.483 9.338 26.520 1.00 93.12 605 SER A CA 1
ATOM 4795 C C . SER A 1 605 ? -21.625 8.213 27.547 1.00 93.12 605 SER A C 1
ATOM 4797 O O . SER A 1 605 ? -22.536 7.393 27.447 1.00 93.12 605 SER A O 1
ATOM 4799 N N . ILE A 1 606 ? -20.755 8.182 28.560 1.00 91.25 606 ILE A N 1
ATOM 4800 C CA . ILE A 1 606 ? -20.796 7.166 29.621 1.00 91.25 606 ILE A CA 1
ATOM 4801 C C . ILE A 1 606 ? -22.066 7.304 30.476 1.00 91.25 606 ILE A C 1
ATOM 4803 O O . ILE A 1 606 ? -22.674 6.295 30.825 1.00 91.25 606 ILE A O 1
ATOM 4807 N N . GLN A 1 607 ? -22.480 8.531 30.804 1.00 90.06 607 GLN A N 1
ATOM 4808 C CA . GLN A 1 607 ? -23.655 8.791 31.645 1.00 90.06 607 GLN A CA 1
ATOM 4809 C C . GLN A 1 607 ? -24.977 8.529 30.913 1.00 90.06 607 GLN A C 1
ATOM 4811 O O . GLN A 1 607 ? -25.879 7.912 31.472 1.00 90.06 607 GLN A O 1
ATOM 4816 N N . THR A 1 608 ? -25.083 8.966 29.658 1.00 89.19 608 THR A N 1
ATOM 4817 C CA . THR A 1 608 ? -26.290 8.799 28.827 1.00 89.19 608 THR A CA 1
ATOM 4818 C C . THR A 1 608 ? -26.400 7.409 28.205 1.00 89.19 608 THR A C 1
ATOM 4820 O O . THR A 1 608 ? -27.455 7.049 27.699 1.00 89.19 608 THR A O 1
ATOM 4823 N N . SER A 1 609 ? -25.341 6.592 28.276 1.00 90.69 609 SER A N 1
ATOM 4824 C CA . SER A 1 609 ? -25.262 5.277 27.619 1.00 90.69 609 SER A CA 1
ATOM 4825 C C . SER A 1 609 ? -25.348 5.348 26.083 1.00 90.69 609 SER A C 1
ATOM 4827 O O . SER A 1 609 ? -25.672 4.363 25.419 1.00 90.69 609 SER A O 1
ATOM 4829 N N . GLU A 1 610 ? -25.017 6.501 25.495 1.00 88.50 610 GLU A N 1
ATOM 4830 C CA . GLU A 1 610 ? -25.088 6.735 24.052 1.00 88.50 610 GLU A CA 1
ATOM 4831 C C . GLU A 1 610 ? -23.704 6.809 23.408 1.00 88.50 610 GLU A C 1
ATOM 4833 O O . GLU A 1 610 ? -22.837 7.579 23.824 1.00 88.50 610 GLU A O 1
ATOM 4838 N N . PHE A 1 611 ? -23.495 6.039 22.337 1.00 89.69 611 PHE A N 1
ATOM 4839 C CA . PHE A 1 611 ? -22.299 6.135 21.504 1.00 89.69 611 PHE A CA 1
ATOM 4840 C C . PHE A 1 611 ? -22.577 7.005 20.261 1.00 89.69 611 PHE A C 1
ATOM 4842 O O . PHE A 1 611 ? -23.509 6.683 19.517 1.00 89.69 611 PHE A O 1
ATOM 4849 N N . PRO A 1 612 ? -21.776 8.054 19.977 1.00 89.75 612 PRO A N 1
ATOM 4850 C CA . PRO A 1 612 ? -22.001 8.957 18.842 1.00 89.75 612 PRO A CA 1
ATOM 4851 C C . PRO A 1 612 ? -22.098 8.249 17.487 1.00 89.75 612 PRO A C 1
ATOM 4853 O O . PRO A 1 612 ? -21.266 7.399 17.155 1.00 89.75 612 PRO A O 1
ATOM 4856 N N . GLU A 1 613 ? -23.065 8.638 16.651 1.00 86.44 613 GLU A N 1
ATOM 4857 C CA . GLU A 1 613 ? -23.278 8.031 15.330 1.00 86.44 613 GLU A CA 1
ATOM 4858 C C . GLU A 1 613 ? -22.087 8.224 14.391 1.00 86.44 613 GLU A C 1
ATOM 4860 O O . GLU A 1 613 ? -21.735 7.327 13.620 1.00 86.44 613 GLU A O 1
ATOM 4865 N N . ASP A 1 614 ? -21.433 9.382 14.457 1.00 85.81 614 ASP A N 1
ATOM 4866 C CA . ASP A 1 614 ? -20.252 9.667 13.641 1.00 85.81 614 ASP A CA 1
ATOM 4867 C C . ASP A 1 614 ? -19.090 8.716 13.945 1.00 85.81 614 ASP A C 1
ATOM 4869 O O . ASP A 1 614 ? -18.312 8.377 13.052 1.00 85.81 614 ASP A O 1
ATOM 4873 N N . TRP A 1 615 ? -19.006 8.223 15.180 1.00 88.56 615 TRP A N 1
ATOM 4874 C CA . TRP A 1 615 ? -17.996 7.256 15.605 1.00 88.56 615 TRP A CA 1
ATOM 4875 C C . TRP A 1 615 ? -18.345 5.817 15.199 1.00 88.56 615 TRP A C 1
ATOM 4877 O O . TRP A 1 615 ? -17.469 4.951 15.176 1.00 88.56 615 TRP A O 1
ATOM 4887 N N . LYS A 1 616 ? -19.598 5.553 14.802 1.00 88.06 616 LYS A N 1
ATOM 4888 C CA . LYS A 1 616 ? -20.058 4.252 14.279 1.00 88.06 616 LYS A CA 1
ATOM 4889 C C . LYS A 1 616 ? -19.737 4.045 12.795 1.00 88.06 616 LYS A C 1
ATOM 4891 O O . LYS A 1 616 ? -19.917 2.936 12.284 1.00 88.06 616 LYS A O 1
ATOM 4896 N N . LYS A 1 617 ? -19.277 5.091 12.097 1.00 88.06 617 LYS A N 1
ATOM 4897 C CA . LYS A 1 617 ? -18.945 5.072 10.664 1.00 88.06 617 LYS A CA 1
ATOM 4898 C C . LYS A 1 617 ? -17.477 4.684 10.457 1.00 88.06 617 LYS A C 1
ATOM 4900 O O . LYS A 1 617 ? -16.571 5.386 10.900 1.00 88.06 617 LYS A O 1
ATOM 4905 N N . ALA A 1 618 ? -17.231 3.589 9.741 1.00 87.56 618 ALA A N 1
ATOM 4906 C CA . ALA A 1 618 ? -15.884 3.099 9.438 1.00 87.56 618 ALA A CA 1
ATOM 4907 C C . ALA A 1 618 ? -15.541 3.219 7.947 1.00 87.56 618 ALA A C 1
ATOM 4909 O O . ALA A 1 618 ? -16.370 2.941 7.081 1.00 87.56 618 ALA A O 1
ATOM 4910 N N . ARG A 1 619 ? -14.285 3.559 7.634 1.00 87.81 619 ARG A N 1
ATOM 4911 C CA . ARG A 1 619 ? -13.753 3.459 6.266 1.00 87.81 619 ARG A CA 1
ATOM 4912 C C . ARG A 1 619 ? -12.972 2.161 6.107 1.00 87.81 619 ARG A C 1
ATOM 4914 O O . ARG A 1 619 ? -11.951 1.987 6.766 1.00 87.81 619 ARG A O 1
ATOM 4921 N N . LEU A 1 620 ? -13.419 1.273 5.228 1.00 86.88 620 LEU A N 1
ATOM 4922 C CA . LEU A 1 620 ? -12.731 0.033 4.895 1.00 86.88 620 LEU A CA 1
ATOM 4923 C C . LEU A 1 620 ? -11.615 0.294 3.885 1.00 86.88 620 LEU A C 1
ATOM 4925 O O . LEU A 1 620 ? -11.838 0.856 2.810 1.00 86.88 620 LEU A O 1
ATOM 4929 N N . SER A 1 621 ? -10.415 -0.157 4.235 1.00 83.25 621 SER A N 1
ATOM 4930 C CA . SER A 1 621 ? -9.277 -0.266 3.329 1.00 83.25 621 SER A CA 1
ATOM 4931 C C . SER A 1 621 ? -9.011 -1.751 3.067 1.00 83.25 621 SER A C 1
ATOM 4933 O O . SER A 1 621 ? -8.581 -2.454 3.987 1.00 83.25 621 SER A O 1
ATOM 4935 N N . PRO A 1 622 ? -9.268 -2.258 1.852 1.00 83.88 622 PRO A N 1
ATOM 4936 C CA . PRO A 1 622 ? -9.040 -3.657 1.527 1.00 83.88 622 PRO A CA 1
ATOM 4937 C C . PRO A 1 622 ? -7.543 -3.933 1.374 1.00 83.88 622 PRO A C 1
ATOM 4939 O O . PRO A 1 622 ? -6.838 -3.225 0.658 1.00 83.88 622 PRO A O 1
ATOM 4942 N N . ILE A 1 623 ? -7.056 -4.976 2.045 1.00 80.50 623 ILE A N 1
ATOM 4943 C CA . ILE A 1 623 ? -5.668 -5.439 1.934 1.00 80.50 623 ILE A CA 1
ATOM 4944 C C . ILE A 1 623 ? -5.652 -6.859 1.388 1.00 80.50 623 ILE A C 1
ATOM 4946 O O . ILE A 1 623 ? -6.255 -7.759 1.972 1.00 80.50 623 ILE A O 1
ATOM 4950 N N . HIS A 1 624 ? -4.942 -7.063 0.280 1.00 78.94 624 HIS A N 1
ATOM 4951 C CA . HIS A 1 624 ? -4.770 -8.385 -0.320 1.00 78.94 624 HIS A CA 1
ATOM 4952 C C . HIS A 1 624 ? -4.026 -9.322 0.642 1.00 78.94 624 HIS A C 1
ATOM 4954 O O . HIS A 1 624 ? -2.993 -8.959 1.206 1.00 78.94 624 HIS A O 1
ATOM 4960 N N . LYS A 1 625 ? -4.586 -10.513 0.867 1.00 73.69 625 LYS A N 1
ATOM 4961 C CA . LYS A 1 625 ? -4.039 -11.547 1.753 1.00 73.69 625 LYS A CA 1
ATOM 4962 C C . LYS A 1 625 ? -3.145 -12.515 0.976 1.00 73.69 625 LYS A C 1
ATOM 4964 O O . LYS A 1 625 ? -2.000 -12.696 1.371 1.00 73.69 625 LYS A O 1
ATOM 4969 N N . ALA A 1 626 ? -3.694 -13.175 -0.046 1.00 65.06 626 ALA A N 1
ATOM 4970 C CA . ALA A 1 626 ? -3.043 -14.163 -0.919 1.00 65.06 626 ALA A CA 1
ATOM 4971 C C . ALA A 1 626 ? -4.025 -14.603 -2.028 1.00 65.06 626 ALA A C 1
ATOM 4973 O O . ALA A 1 626 ? -5.222 -14.412 -1.856 1.00 65.06 626 ALA A O 1
ATOM 4974 N N . GLY A 1 627 ? -3.551 -15.239 -3.107 1.00 72.19 627 GLY A N 1
ATOM 4975 C CA . GLY A 1 627 ? -4.400 -15.763 -4.196 1.00 72.19 627 GLY A CA 1
ATOM 4976 C C . GLY A 1 627 ? -4.713 -14.745 -5.303 1.00 72.19 627 GLY A C 1
ATOM 4977 O O . GLY A 1 627 ? -4.079 -13.689 -5.363 1.00 72.19 627 GLY A O 1
ATOM 4978 N N . ASP A 1 628 ? -5.682 -15.067 -6.170 1.00 71.31 628 ASP A N 1
ATOM 4979 C CA . ASP A 1 628 ? -6.141 -14.202 -7.275 1.00 71.31 628 ASP A CA 1
ATOM 4980 C C . ASP A 1 628 ? -6.560 -12.806 -6.766 1.00 71.31 628 ASP A C 1
ATOM 4982 O O . ASP A 1 628 ? -7.233 -12.682 -5.740 1.00 71.31 628 ASP A O 1
ATOM 4986 N N . ARG A 1 629 ? -6.140 -11.751 -7.467 1.00 73.38 629 ARG A N 1
ATOM 4987 C CA . ARG A 1 629 ? -6.426 -10.346 -7.122 1.00 73.38 629 ARG A CA 1
ATOM 4988 C C . ARG A 1 629 ? -7.772 -9.870 -7.609 1.00 73.38 629 ARG A C 1
ATOM 4990 O O . ARG A 1 629 ? -8.325 -8.935 -7.044 1.00 73.38 629 ARG A O 1
ATOM 4997 N N . ASP A 1 630 ? -8.315 -10.542 -8.606 1.00 78.50 630 ASP A N 1
ATOM 4998 C CA . ASP A 1 630 ? -9.635 -10.192 -9.098 1.00 78.50 630 ASP A CA 1
ATOM 4999 C C . ASP A 1 630 ? -10.734 -10.771 -8.195 1.00 78.50 630 ASP A C 1
ATOM 5001 O O . ASP A 1 630 ? -11.907 -10.470 -8.389 1.00 78.50 630 ASP A O 1
ATOM 5005 N N . ALA A 1 631 ? -10.384 -11.608 -7.210 1.00 76.69 631 ALA A N 1
ATOM 5006 C CA . ALA A 1 631 ? -11.334 -12.273 -6.329 1.00 76.69 631 ALA A CA 1
ATOM 5007 C C . ALA A 1 631 ? -11.526 -11.509 -4.994 1.00 76.69 631 ALA A C 1
ATOM 5009 O O . ALA A 1 631 ? -10.577 -11.391 -4.209 1.00 76.69 631 ALA A O 1
ATOM 5010 N N . PRO A 1 632 ? -12.756 -11.063 -4.655 1.00 81.62 632 PRO A N 1
ATOM 5011 C CA . PRO A 1 632 ? -13.037 -10.320 -3.418 1.00 81.62 632 PRO A CA 1
ATOM 5012 C C . PRO A 1 632 ? -12.673 -11.056 -2.116 1.00 81.62 632 PRO A C 1
ATOM 5014 O O . PRO A 1 632 ? -12.308 -10.438 -1.114 1.00 81.62 632 PRO A O 1
ATOM 5017 N N . ASN A 1 633 ? -12.748 -12.390 -2.113 1.00 81.12 633 ASN A N 1
ATOM 5018 C CA . ASN A 1 633 ? -12.471 -13.237 -0.947 1.00 81.12 633 ASN A CA 1
ATOM 5019 C C . ASN A 1 633 ? -11.013 -13.198 -0.470 1.00 81.12 633 ASN A C 1
ATOM 5021 O O . ASN A 1 633 ? -10.740 -13.473 0.701 1.00 81.12 633 ASN A O 1
ATOM 5025 N N . ASN A 1 634 ? -10.101 -12.811 -1.357 1.00 81.75 634 ASN A N 1
ATOM 5026 C CA . ASN A 1 634 ? -8.673 -12.737 -1.103 1.00 81.75 634 ASN A CA 1
ATOM 5027 C C . ASN A 1 634 ? -8.256 -11.416 -0.445 1.00 81.75 634 ASN A C 1
ATOM 5029 O O . ASN A 1 634 ? -7.072 -11.217 -0.162 1.00 81.75 634 ASN A O 1
ATOM 5033 N N . TYR A 1 635 ? -9.210 -10.532 -0.135 1.00 82.38 635 TYR A N 1
ATOM 5034 C CA . TYR A 1 635 ? -8.979 -9.259 0.541 1.00 82.38 635 TYR A CA 1
ATOM 5035 C C . TYR A 1 635 ? -9.499 -9.270 1.982 1.00 82.38 635 TYR A C 1
ATOM 5037 O O . TYR A 1 635 ? -10.565 -9.801 2.290 1.00 82.38 635 TYR A O 1
ATOM 5045 N N . ARG A 1 636 ? -8.738 -8.644 2.885 1.00 77.19 636 ARG A N 1
ATOM 5046 C CA . ARG A 1 636 ? -9.150 -8.361 4.263 1.00 77.19 636 ARG A CA 1
ATOM 5047 C C . ARG A 1 636 ? -9.687 -6.931 4.362 1.00 77.19 636 ARG A C 1
ATOM 5049 O O . ARG A 1 636 ? -8.957 -6.015 3.974 1.00 77.19 636 ARG A O 1
ATOM 5056 N N . PRO A 1 637 ? -10.888 -6.713 4.918 1.00 83.88 637 PRO A N 1
ATOM 5057 C CA . PRO A 1 637 ? -11.374 -5.370 5.199 1.00 83.88 637 PRO A CA 1
ATOM 5058 C C . PRO A 1 637 ? -10.703 -4.830 6.470 1.00 83.88 637 PRO A C 1
ATOM 5060 O O . PRO A 1 637 ? -10.910 -5.362 7.558 1.00 83.88 637 PRO A O 1
ATOM 5063 N N . ILE A 1 638 ? -9.883 -3.780 6.358 1.00 81.94 638 ILE A N 1
ATOM 5064 C CA . ILE A 1 638 ? -9.371 -3.062 7.535 1.00 81.94 638 ILE A CA 1
ATOM 5065 C C . ILE A 1 638 ? -10.232 -1.834 7.796 1.00 81.94 638 ILE A C 1
ATOM 5067 O O . ILE A 1 638 ? -10.236 -0.897 6.999 1.00 81.94 638 ILE A O 1
ATOM 5071 N N . SER A 1 639 ? -10.910 -1.823 8.940 1.00 84.88 639 SER A N 1
ATOM 5072 C CA . SER A 1 639 ? -11.739 -0.707 9.392 1.00 84.88 639 SER A CA 1
ATOM 5073 C C . SER A 1 639 ? -10.893 0.419 9.985 1.00 84.88 639 SER A C 1
ATOM 5075 O O . SER A 1 639 ? -10.271 0.275 11.038 1.00 84.88 639 SER A O 1
ATOM 5077 N N . ILE A 1 640 ? -10.891 1.571 9.322 1.00 84.19 640 ILE A N 1
ATOM 5078 C CA . ILE A 1 640 ? -10.286 2.808 9.812 1.00 84.19 640 ILE A CA 1
ATOM 5079 C C . ILE A 1 640 ? -11.383 3.627 10.499 1.00 84.19 640 ILE A C 1
ATOM 5081 O O . ILE A 1 640 ? -12.223 4.241 9.836 1.00 84.19 640 ILE A O 1
ATOM 5085 N N . LEU A 1 641 ? -11.369 3.602 11.832 1.00 85.75 641 LEU A N 1
ATOM 5086 C CA . LEU A 1 641 ? -12.257 4.382 12.701 1.00 85.75 641 LEU A CA 1
ATOM 5087 C C . LEU A 1 641 ? -11.682 5.780 13.005 1.00 85.75 641 LEU A C 1
ATOM 5089 O O . LEU A 1 641 ? -10.450 5.932 12.966 1.00 85.75 641 LEU A O 1
ATOM 5093 N N . PRO A 1 642 ? -12.542 6.767 13.338 1.00 86.75 642 PRO A N 1
ATOM 5094 C CA . PRO A 1 642 ? -12.136 8.074 13.862 1.00 86.75 642 PRO A CA 1
ATOM 5095 C C . PRO A 1 642 ? -11.123 7.966 15.008 1.00 86.75 642 PRO A C 1
ATOM 5097 O O . PRO A 1 642 ? -11.151 7.027 15.803 1.00 86.75 642 PRO A O 1
ATOM 5100 N N . ALA A 1 643 ? -10.195 8.918 15.103 1.00 86.25 643 ALA A N 1
ATOM 5101 C CA . ALA A 1 643 ? -9.150 8.862 16.130 1.00 86.25 643 ALA A CA 1
ATOM 5102 C C . ALA A 1 643 ? -9.717 9.086 17.539 1.00 86.25 643 ALA A C 1
ATOM 5104 O O . ALA A 1 643 ? -9.320 8.398 18.476 1.00 86.25 643 ALA A O 1
ATOM 5105 N N . VAL A 1 644 ? -10.680 10.003 17.663 1.00 88.44 644 VAL A N 1
ATOM 5106 C CA . VAL A 1 644 ? -11.313 10.356 18.941 1.00 88.44 644 VAL A CA 1
ATOM 5107 C C . VAL A 1 644 ? -12.181 9.213 19.481 1.00 88.44 644 VAL A C 1
ATOM 5109 O O . VAL A 1 644 ? -12.174 8.979 20.686 1.00 88.44 644 VAL A O 1
ATOM 5112 N N . SER A 1 645 ? -12.837 8.422 18.614 1.00 90.31 645 SER A N 1
ATOM 5113 C CA . SER A 1 645 ? -13.634 7.265 19.065 1.00 90.31 645 SER A CA 1
ATOM 5114 C C . SER A 1 645 ? -12.783 6.258 19.838 1.00 90.31 645 SER A C 1
ATOM 5116 O O . SER A 1 645 ? -13.216 5.723 20.854 1.00 90.31 645 SER A O 1
ATOM 5118 N N . LYS A 1 646 ? -11.529 6.065 19.411 1.00 88.19 646 LYS A N 1
ATOM 5119 C CA . LYS A 1 646 ? -10.587 5.134 20.046 1.00 88.19 646 LYS A CA 1
ATOM 5120 C C . LYS A 1 646 ? -10.223 5.535 21.470 1.00 88.19 646 LYS A C 1
ATOM 5122 O O . LYS A 1 646 ? -9.865 4.657 22.244 1.00 88.19 646 LYS A O 1
ATOM 5127 N N . ILE A 1 647 ? -10.311 6.821 21.811 1.00 91.06 647 ILE A N 1
ATOM 5128 C CA . ILE A 1 647 ? -10.049 7.313 23.169 1.00 91.06 647 ILE A CA 1
ATOM 5129 C C . ILE A 1 647 ? -11.180 6.863 24.100 1.00 91.06 647 ILE A C 1
ATOM 5131 O O . ILE A 1 647 ? -10.907 6.297 25.156 1.00 91.06 647 ILE A O 1
ATOM 5135 N N . LEU A 1 648 ? -12.443 7.019 23.678 1.00 92.44 648 LEU A N 1
ATOM 5136 C CA . LEU A 1 648 ? -13.592 6.486 24.420 1.00 92.44 648 LEU A CA 1
ATOM 5137 C C . LEU A 1 648 ? -13.542 4.950 24.492 1.00 92.44 648 LEU A C 1
ATOM 5139 O O . LEU A 1 648 ? -13.721 4.374 25.561 1.00 92.44 648 LEU A O 1
ATOM 5143 N N . GLU A 1 649 ? -13.251 4.275 23.377 1.00 92.25 649 GLU A N 1
ATOM 5144 C CA . GLU A 1 649 ? -13.124 2.812 23.350 1.00 92.25 649 GLU A CA 1
ATOM 5145 C C . GLU A 1 649 ? -12.008 2.324 24.286 1.00 92.25 649 GLU A C 1
ATOM 5147 O O . GLU A 1 649 ? -12.180 1.322 24.978 1.00 92.25 649 GLU A O 1
ATOM 5152 N N . ARG A 1 650 ? -10.882 3.048 24.362 1.00 92.00 650 ARG A N 1
ATOM 5153 C CA . ARG A 1 650 ? -9.795 2.753 25.300 1.00 92.00 650 ARG A CA 1
ATOM 5154 C C . ARG A 1 650 ? -10.223 2.970 26.747 1.00 92.00 650 ARG A C 1
ATOM 5156 O O . ARG A 1 650 ? -9.929 2.107 27.566 1.00 92.00 650 ARG A O 1
ATOM 5163 N N . ALA A 1 651 ? -10.924 4.063 27.051 1.00 92.75 651 ALA A N 1
ATOM 5164 C CA . ALA A 1 651 ? -11.453 4.329 28.389 1.00 92.75 651 ALA A CA 1
ATOM 5165 C C . ALA A 1 651 ? -12.327 3.171 28.891 1.00 92.75 651 ALA A C 1
ATOM 5167 O O . ALA A 1 651 ? -12.097 2.643 29.979 1.00 92.75 651 ALA A O 1
ATOM 5168 N N . VAL A 1 652 ? -13.286 2.738 28.068 1.00 93.31 652 VAL A N 1
ATOM 5169 C CA . VAL A 1 652 ? -14.182 1.621 28.397 1.00 93.31 652 VAL A CA 1
ATOM 5170 C C . VAL A 1 652 ? -13.417 0.300 28.473 1.00 93.31 652 VAL A C 1
ATOM 5172 O O . VAL A 1 652 ? -13.622 -0.471 29.408 1.00 93.31 652 VAL A O 1
ATOM 5175 N N . HIS A 1 653 ? -12.495 0.050 27.538 1.00 93.50 653 HIS A N 1
ATOM 5176 C CA . HIS A 1 653 ? -11.655 -1.147 27.542 1.00 93.50 653 HIS A CA 1
ATOM 5177 C C . HIS A 1 653 ? -10.835 -1.267 28.827 1.00 93.50 653 HIS A C 1
ATOM 5179 O O . HIS A 1 653 ? -10.803 -2.346 29.403 1.00 93.50 653 HIS A O 1
ATOM 5185 N N . THR A 1 654 ? -10.156 -0.203 29.265 1.00 92.00 654 THR A N 1
ATOM 5186 C CA . THR A 1 654 ? -9.313 -0.242 30.469 1.00 92.00 654 THR A CA 1
ATOM 5187 C C . THR A 1 654 ? -10.148 -0.598 31.696 1.00 92.00 654 THR A C 1
ATOM 5189 O O . THR A 1 654 ? -9.830 -1.562 32.383 1.00 92.00 654 THR A O 1
ATOM 5192 N N . GLN A 1 655 ? -11.289 0.072 31.894 1.00 93.69 655 GLN A N 1
ATOM 5193 C CA . GLN A 1 655 ? -12.187 -0.227 33.014 1.00 93.69 655 GLN A CA 1
ATOM 5194 C C . GLN A 1 655 ? -12.731 -1.664 32.965 1.00 93.69 655 GLN A C 1
ATOM 5196 O O . GLN A 1 655 ? -12.772 -2.353 33.985 1.00 93.69 655 GLN A O 1
ATOM 5201 N N . LEU A 1 656 ? -13.140 -2.131 31.780 1.00 92.12 656 LEU A N 1
ATOM 5202 C CA . LEU A 1 656 ? -13.658 -3.486 31.596 1.00 92.12 656 LEU A CA 1
ATOM 5203 C C . LEU A 1 656 ? -12.577 -4.548 31.833 1.00 92.12 656 LEU A C 1
ATOM 5205 O O . LEU A 1 656 ? -12.838 -5.566 32.472 1.00 92.12 656 LEU A O 1
ATOM 5209 N N . TYR A 1 657 ? -11.372 -4.317 31.316 1.00 91.94 657 TYR A N 1
ATOM 5210 C CA . TYR A 1 657 ? -10.248 -5.237 31.435 1.00 91.94 657 TYR A CA 1
ATOM 5211 C C . TYR A 1 657 ? -9.798 -5.380 32.892 1.00 91.94 657 TYR A C 1
ATOM 5213 O O . TYR A 1 657 ? -9.572 -6.503 33.353 1.00 91.94 657 TYR A O 1
ATOM 5221 N N . ASP A 1 658 ? -9.738 -4.269 33.629 1.00 91.00 658 ASP A N 1
ATOM 5222 C CA . ASP A 1 658 ? -9.427 -4.267 35.059 1.00 91.00 658 ASP A CA 1
ATOM 5223 C C . ASP A 1 658 ? -10.469 -5.083 35.830 1.00 91.00 658 ASP A C 1
ATOM 5225 O O . ASP A 1 658 ? -10.116 -6.002 36.566 1.00 91.00 658 ASP A O 1
ATOM 5229 N N . TYR A 1 659 ? -11.762 -4.852 35.571 1.00 91.69 659 TYR A N 1
ATOM 5230 C CA . TYR A 1 659 ? -12.840 -5.638 36.172 1.00 91.69 659 TYR A CA 1
ATOM 5231 C C . TYR A 1 659 ? -12.724 -7.139 35.858 1.00 91.69 659 TYR A C 1
ATOM 5233 O O . TYR A 1 659 ? -12.820 -7.968 36.766 1.00 91.69 659 TYR A O 1
ATOM 5241 N N . MET A 1 660 ? -12.487 -7.509 34.597 1.00 89.69 660 MET A N 1
ATOM 5242 C CA . MET A 1 660 ? -12.350 -8.912 34.194 1.00 89.69 660 MET A CA 1
ATOM 5243 C C . MET A 1 660 ? -11.133 -9.594 34.828 1.00 89.69 660 MET A C 1
ATOM 5245 O O . MET A 1 660 ? -11.199 -10.785 35.143 1.00 89.69 660 MET A O 1
ATOM 5249 N N . THR A 1 661 ? -10.043 -8.851 35.025 1.00 88.75 661 THR A N 1
ATOM 5250 C CA . THR A 1 661 ? -8.810 -9.355 35.639 1.00 88.75 661 THR A CA 1
ATOM 5251 C C . THR A 1 661 ? -8.978 -9.510 37.148 1.00 88.75 661 THR A C 1
ATOM 5253 O O . THR A 1 661 ? -8.699 -10.581 37.676 1.00 88.75 661 THR A O 1
ATOM 5256 N N . THR A 1 662 ? -9.515 -8.503 37.845 1.00 88.81 662 THR A N 1
ATOM 5257 C CA . THR A 1 662 ? -9.755 -8.563 39.299 1.00 88.81 662 THR A CA 1
ATOM 5258 C C . THR A 1 662 ? -10.739 -9.670 39.686 1.00 88.81 662 THR A C 1
ATOM 5260 O O . THR A 1 662 ? -10.600 -10.268 40.749 1.00 88.81 662 THR A O 1
ATOM 5263 N N . ASN A 1 663 ? -11.714 -9.978 38.826 1.00 86.94 663 ASN A N 1
ATOM 5264 C CA . ASN A 1 663 ? -12.706 -11.030 39.069 1.00 86.94 663 ASN A CA 1
ATOM 5265 C C . ASN A 1 663 ? -12.321 -12.404 38.483 1.00 86.94 663 ASN A C 1
ATOM 5267 O O . ASN A 1 663 ? -13.149 -13.315 38.508 1.00 86.94 663 ASN A O 1
ATOM 5271 N N . ASN A 1 664 ? -11.105 -12.571 37.940 1.00 86.69 664 ASN A N 1
ATOM 5272 C CA . ASN A 1 664 ? -10.633 -13.817 37.316 1.00 86.69 664 ASN A CA 1
ATOM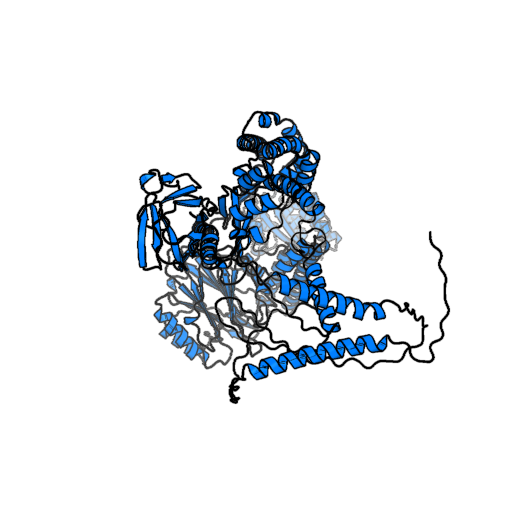 5273 C C . ASN A 1 664 ? -11.630 -14.402 36.290 1.00 86.69 664 ASN A C 1
ATOM 5275 O O . ASN A 1 664 ? -11.916 -15.601 36.271 1.00 86.69 664 ASN A O 1
ATOM 5279 N N . ILE A 1 665 ? -12.205 -13.535 35.449 1.00 86.88 665 ILE A N 1
ATOM 5280 C CA . ILE A 1 665 ? -13.170 -13.932 34.409 1.00 86.88 665 ILE A CA 1
ATOM 5281 C C . ILE A 1 665 ? -12.435 -14.500 33.186 1.00 86.88 665 ILE A C 1
ATOM 5283 O O . ILE A 1 665 ? -12.919 -15.429 32.537 1.00 86.88 665 ILE A O 1
ATOM 5287 N N . LEU A 1 666 ? -11.260 -13.949 32.863 1.00 85.75 666 LEU A N 1
ATOM 5288 C CA . LEU A 1 666 ? -10.441 -14.393 31.734 1.00 85.75 666 LEU A CA 1
ATOM 5289 C C . LEU A 1 666 ? -9.742 -15.720 32.044 1.00 85.75 666 LEU A C 1
ATOM 5291 O O . LEU A 1 666 ? -9.212 -15.921 33.133 1.00 85.75 666 LEU A O 1
ATOM 5295 N N . SER A 1 667 ? -9.688 -16.608 31.052 1.00 84.81 667 SER A N 1
ATOM 5296 C CA . SER A 1 667 ? -8.996 -17.890 31.185 1.00 84.81 667 SER A CA 1
ATOM 5297 C C . SER A 1 667 ? -7.478 -17.709 31.278 1.00 84.81 667 SER A C 1
ATOM 5299 O O . SER A 1 667 ? -6.885 -16.973 30.488 1.00 84.81 667 SER A O 1
ATOM 5301 N N . GLU A 1 668 ? -6.829 -18.451 32.177 1.00 81.88 668 GLU A N 1
ATOM 5302 C CA . GLU A 1 668 ? -5.370 -18.443 32.347 1.00 81.88 668 GLU A CA 1
ATOM 5303 C C . GLU A 1 668 ? -4.618 -18.869 31.078 1.00 81.88 668 GLU A C 1
ATOM 5305 O O . GLU A 1 668 ? -3.565 -18.314 30.769 1.00 81.88 668 GLU A O 1
ATOM 5310 N N . VAL A 1 669 ? -5.190 -19.792 30.296 1.00 84.38 669 VAL A N 1
ATOM 5311 C CA . VAL A 1 669 ? -4.580 -20.307 29.057 1.00 84.38 669 VAL A CA 1
ATOM 5312 C C . VAL A 1 669 ? -4.833 -19.417 27.834 1.00 84.38 669 VAL A C 1
ATOM 5314 O O . VAL A 1 669 ? -4.287 -19.666 26.757 1.00 84.38 669 VAL A O 1
ATOM 5317 N N . GLN A 1 670 ? -5.632 -18.355 27.968 1.00 86.81 670 GLN A N 1
ATOM 5318 C CA . GLN A 1 670 ? -5.800 -17.377 26.900 1.00 86.81 670 GLN A CA 1
ATOM 5319 C C . GLN A 1 670 ? -4.530 -16.530 26.797 1.00 86.81 670 GLN A C 1
ATOM 5321 O O . GLN A 1 670 ? -4.217 -15.780 27.714 1.00 86.81 670 GLN A O 1
ATOM 5326 N N . SER A 1 671 ? -3.820 -16.616 25.670 1.00 85.62 671 SER A N 1
ATOM 5327 C CA . SER A 1 671 ? -2.634 -15.782 25.398 1.00 85.62 671 SER A CA 1
ATOM 5328 C C . SER A 1 671 ? -2.909 -14.625 24.428 1.00 85.62 671 SER A C 1
ATOM 5330 O O . SER A 1 671 ? -2.169 -13.647 24.393 1.00 85.62 671 SER A O 1
ATOM 5332 N N . GLY A 1 672 ? -3.976 -14.709 23.627 1.00 85.81 672 GLY A N 1
ATOM 5333 C CA . GLY A 1 672 ? -4.348 -13.649 22.690 1.00 85.81 672 GLY A CA 1
ATOM 5334 C C . GLY A 1 672 ? -4.888 -12.409 23.407 1.00 85.81 672 GLY A C 1
ATOM 5335 O O . GLY A 1 672 ? -5.722 -12.527 24.304 1.00 85.81 672 GLY A O 1
ATOM 5336 N N . PHE A 1 673 ? -4.441 -11.230 22.962 1.00 82.62 673 PHE A N 1
ATOM 5337 C CA . PHE A 1 673 ? -4.910 -9.911 23.415 1.00 82.62 673 PHE A CA 1
ATOM 5338 C C . PHE A 1 673 ? -4.736 -9.623 24.918 1.00 82.62 673 PHE A C 1
ATOM 5340 O O . PHE A 1 673 ? -5.460 -8.794 25.463 1.00 82.62 673 PHE A O 1
ATOM 5347 N N . ARG A 1 674 ? -3.768 -10.266 25.587 1.00 83.75 674 ARG A N 1
ATOM 5348 C CA . ARG A 1 674 ? -3.451 -10.011 27.002 1.00 83.75 674 ARG A CA 1
ATOM 5349 C C . ARG A 1 674 ? -2.080 -9.344 27.169 1.00 83.75 674 ARG A C 1
ATOM 5351 O O . ARG A 1 674 ? -1.126 -9.774 26.517 1.00 83.75 674 ARG A O 1
ATOM 5358 N N . PRO A 1 675 ? -1.944 -8.329 28.042 1.00 84.06 675 PRO A N 1
ATOM 5359 C CA . PRO A 1 675 ? -0.646 -7.783 28.427 1.00 84.06 675 PRO A CA 1
ATOM 5360 C C . PRO A 1 675 ? 0.239 -8.874 29.040 1.00 84.06 675 PRO A C 1
ATOM 5362 O O . PRO A 1 675 ? -0.245 -9.691 29.816 1.00 84.06 675 PRO A O 1
ATOM 5365 N N . GLY A 1 676 ? 1.525 -8.901 28.683 1.00 83.88 676 GLY A N 1
ATOM 5366 C CA . GLY A 1 676 ? 2.482 -9.899 29.183 1.00 83.88 676 GLY A CA 1
ATOM 5367 C C . GLY A 1 676 ? 2.418 -11.275 28.504 1.00 83.88 676 GLY A C 1
ATOM 5368 O O . GLY A 1 676 ? 3.276 -12.110 28.768 1.00 83.88 676 GLY A O 1
ATOM 5369 N N . HIS A 1 677 ? 1.465 -11.508 27.595 1.00 83.88 677 HIS A N 1
ATOM 5370 C CA . HIS A 1 677 ? 1.380 -12.733 26.794 1.00 83.88 677 HIS A CA 1
ATOM 5371 C C . HIS A 1 677 ? 1.753 -12.463 25.330 1.00 83.88 677 HIS A C 1
ATOM 5373 O O . HIS A 1 677 ? 1.558 -11.365 24.803 1.00 83.88 677 HIS A O 1
ATOM 5379 N N . SER A 1 678 ? 2.276 -13.477 24.642 1.00 86.38 678 SER A N 1
ATOM 5380 C CA . SER A 1 678 ? 2.592 -13.418 23.214 1.00 86.38 678 SER A CA 1
ATOM 5381 C C . SER A 1 678 ? 2.257 -14.743 22.523 1.00 86.38 678 SER A C 1
ATOM 5383 O O . SER A 1 678 ? 1.859 -15.724 23.151 1.00 86.38 678 SER A O 1
ATOM 5385 N N . THR A 1 679 ? 2.414 -14.814 21.201 1.00 84.94 679 THR A N 1
ATOM 5386 C CA . THR A 1 679 ? 2.301 -16.101 20.494 1.00 84.94 679 THR A CA 1
ATOM 5387 C C . THR A 1 679 ? 3.381 -17.087 20.939 1.00 84.94 679 THR A C 1
ATOM 5389 O O . THR A 1 679 ? 3.146 -18.291 20.925 1.00 84.94 679 THR A O 1
ATOM 5392 N N . GLN A 1 680 ? 4.538 -16.588 21.382 1.00 86.69 680 GLN A N 1
ATOM 5393 C CA . GLN A 1 680 ? 5.626 -17.419 21.887 1.00 86.69 680 GLN A CA 1
ATOM 5394 C C . GLN A 1 680 ? 5.270 -18.044 23.233 1.00 86.69 680 GLN A C 1
ATOM 5396 O O . GLN A 1 680 ? 5.546 -19.222 23.424 1.00 86.69 680 GLN A O 1
ATOM 5401 N N . THR A 1 681 ? 4.603 -17.309 24.132 1.00 86.25 681 THR A N 1
ATOM 5402 C CA . THR A 1 681 ? 4.187 -17.874 25.426 1.00 86.25 681 THR A CA 1
ATOM 5403 C C . THR A 1 681 ? 3.187 -19.015 25.236 1.00 86.25 681 THR A C 1
ATOM 5405 O O . THR A 1 681 ? 3.300 -20.043 25.896 1.00 86.25 681 THR A O 1
ATOM 5408 N N . ALA A 1 682 ? 2.262 -18.887 24.277 1.00 87.94 682 ALA A N 1
ATOM 5409 C CA . ALA A 1 682 ? 1.324 -19.956 23.929 1.00 87.94 682 ALA A CA 1
ATOM 5410 C C . ALA A 1 682 ? 2.028 -21.198 23.358 1.00 87.94 682 ALA A C 1
ATOM 5412 O O . ALA A 1 682 ? 1.721 -22.318 23.760 1.00 87.94 682 ALA A O 1
ATOM 5413 N N . VAL A 1 683 ? 2.976 -21.007 22.433 1.00 90.25 683 VAL A N 1
ATOM 5414 C CA . VAL A 1 683 ? 3.750 -22.117 21.854 1.00 90.25 683 VAL A CA 1
ATOM 5415 C C . VAL A 1 683 ? 4.586 -22.802 22.928 1.00 90.25 683 VAL A C 1
ATOM 5417 O O . VAL A 1 683 ? 4.569 -24.024 22.998 1.00 90.25 683 VAL A O 1
ATOM 5420 N N . HIS A 1 684 ? 5.248 -22.032 23.793 1.00 88.88 684 HIS A N 1
ATOM 5421 C CA . HIS A 1 684 ? 6.071 -22.569 24.871 1.00 88.88 684 HIS A CA 1
ATOM 5422 C C . HIS A 1 684 ? 5.252 -23.457 25.817 1.00 88.88 684 HIS A C 1
ATOM 5424 O O . HIS A 1 684 ? 5.604 -24.618 26.019 1.00 88.88 684 HIS A O 1
ATOM 5430 N N . LEU A 1 685 ? 4.095 -22.963 26.277 1.00 89.12 685 LEU A N 1
ATOM 5431 C CA . LEU A 1 685 ? 3.166 -23.718 27.122 1.00 89.12 685 LEU A CA 1
ATOM 5432 C C . LEU A 1 685 ? 2.707 -25.030 26.464 1.00 89.12 685 LEU A C 1
ATOM 5434 O O . LEU A 1 685 ? 2.622 -26.063 27.126 1.00 89.12 685 LEU A O 1
ATOM 5438 N N . LEU A 1 686 ? 2.391 -25.002 25.164 1.00 89.81 686 LEU A N 1
ATOM 5439 C CA . LEU A 1 686 ? 1.988 -26.204 24.430 1.00 89.81 686 LEU A CA 1
ATOM 5440 C C . LEU A 1 686 ? 3.143 -27.202 24.317 1.00 89.81 686 LEU A C 1
ATOM 5442 O O . LEU A 1 686 ? 2.948 -28.380 24.601 1.00 89.81 686 LEU A O 1
ATOM 5446 N N . THR A 1 687 ? 4.340 -26.735 23.954 1.00 91.81 687 THR A N 1
ATOM 5447 C CA . THR A 1 687 ? 5.515 -27.603 23.818 1.00 91.81 687 THR A CA 1
ATOM 5448 C C . THR A 1 687 ? 5.911 -28.243 25.141 1.00 91.81 687 THR A C 1
ATOM 5450 O O . THR A 1 687 ? 6.183 -29.437 25.169 1.00 91.81 687 THR A O 1
ATOM 5453 N N . GLU A 1 688 ? 5.875 -27.498 26.245 1.00 91.81 688 GLU A N 1
ATOM 5454 C CA . GLU A 1 688 ? 6.181 -28.021 27.576 1.00 91.81 688 GLU A CA 1
ATOM 5455 C C . GLU A 1 688 ? 5.182 -29.105 27.998 1.00 91.81 688 GLU A C 1
ATOM 5457 O O . GLU A 1 688 ? 5.584 -30.177 28.452 1.00 91.81 688 GLU A O 1
ATOM 5462 N N . ARG A 1 689 ? 3.880 -28.882 27.764 1.00 89.50 689 ARG A N 1
ATOM 5463 C CA . ARG A 1 689 ? 2.846 -29.902 28.008 1.00 89.50 689 ARG A CA 1
ATOM 5464 C C . ARG A 1 689 ? 3.072 -31.159 27.178 1.00 89.50 689 ARG A C 1
ATOM 5466 O O . ARG A 1 689 ? 2.899 -32.258 27.695 1.00 89.50 689 ARG A O 1
ATOM 5473 N N . TRP A 1 690 ? 3.463 -31.009 25.913 1.00 93.12 690 TRP A N 1
ATOM 5474 C CA . TRP A 1 690 ? 3.769 -32.148 25.052 1.00 93.12 690 TRP A CA 1
ATOM 5475 C C . TRP A 1 690 ? 4.992 -32.919 25.548 1.00 93.12 690 TRP A C 1
ATOM 5477 O O . TRP A 1 690 ? 4.916 -34.139 25.646 1.00 93.12 690 TRP A O 1
ATOM 5487 N N . TYR A 1 691 ? 6.075 -32.234 25.926 1.00 91.94 691 TYR A N 1
ATOM 5488 C CA . TYR A 1 691 ? 7.267 -32.886 26.477 1.00 91.94 691 TYR A CA 1
ATOM 5489 C C . TYR A 1 691 ? 6.980 -33.611 27.791 1.00 91.94 691 TYR A C 1
ATOM 5491 O O . TYR A 1 691 ? 7.434 -34.737 27.976 1.00 91.94 691 TYR A O 1
ATOM 5499 N N . LYS A 1 692 ? 6.186 -33.008 28.682 1.00 94.06 692 LYS A N 1
ATOM 5500 C CA . LYS A 1 692 ? 5.796 -33.642 29.944 1.00 94.06 692 LYS A CA 1
ATOM 5501 C C . LYS A 1 692 ? 4.995 -34.927 29.715 1.00 94.06 692 LYS A C 1
ATOM 5503 O O . LYS A 1 692 ? 5.366 -35.963 30.255 1.00 94.06 692 LYS A O 1
ATOM 5508 N N . ALA A 1 693 ? 3.974 -34.877 28.857 1.00 92.06 693 ALA A N 1
ATOM 5509 C CA . ALA A 1 693 ? 3.176 -36.051 28.500 1.00 92.06 693 ALA A CA 1
ATOM 5510 C C . ALA A 1 693 ? 4.036 -37.156 27.857 1.00 92.06 693 ALA A C 1
ATOM 5512 O O . ALA A 1 693 ? 3.888 -38.333 28.178 1.00 92.06 693 ALA A O 1
ATOM 5513 N N . MET A 1 694 ? 5.001 -36.781 27.006 1.00 90.81 694 MET A N 1
ATOM 5514 C CA . MET A 1 694 ? 5.946 -37.731 26.407 1.00 90.81 694 MET A CA 1
ATOM 5515 C C . MET A 1 694 ? 6.856 -38.391 27.453 1.00 90.81 694 MET A C 1
ATOM 5517 O O . MET A 1 694 ? 7.066 -39.600 27.386 1.00 90.81 694 MET A O 1
ATOM 5521 N N . ASN A 1 695 ? 7.355 -37.632 28.434 1.00 93.06 695 ASN A N 1
ATOM 5522 C CA . ASN A 1 695 ? 8.174 -38.166 29.530 1.00 93.06 695 ASN A CA 1
ATOM 5523 C C . ASN A 1 695 ? 7.379 -39.108 30.448 1.00 93.06 695 ASN A C 1
ATOM 5525 O O . ASN A 1 695 ? 7.932 -40.068 30.978 1.00 93.06 695 ASN A O 1
ATOM 5529 N N . GLU A 1 696 ? 6.081 -38.858 30.615 1.00 95.38 696 GLU A N 1
ATOM 5530 C CA . GLU A 1 696 ? 5.168 -39.693 31.405 1.00 95.38 696 GLU A CA 1
ATOM 5531 C C . GLU A 1 696 ? 4.674 -40.936 30.630 1.00 95.38 696 GLU A C 1
ATOM 5533 O O . GLU A 1 696 ? 3.985 -41.790 31.191 1.00 95.38 696 GLU A O 1
ATOM 5538 N N . GLY A 1 697 ? 5.074 -41.089 29.360 1.00 91.19 697 GLY A N 1
ATOM 5539 C CA . GLY A 1 697 ? 4.685 -42.207 28.498 1.00 91.19 697 GLY A CA 1
ATOM 5540 C C . GLY A 1 697 ? 3.247 -42.118 27.977 1.00 91.19 697 GLY A C 1
ATOM 5541 O O . GLY A 1 697 ? 2.688 -43.129 27.547 1.00 91.19 697 GLY A O 1
ATOM 5542 N N . GLU A 1 698 ? 2.637 -40.933 28.026 1.00 92.75 698 GLU A N 1
ATOM 5543 C CA . GLU A 1 698 ? 1.286 -40.677 27.533 1.00 92.75 698 GLU A CA 1
ATOM 5544 C C . GLU A 1 698 ? 1.260 -40.448 26.011 1.00 92.75 698 GLU A C 1
ATOM 5546 O O . GLU A 1 698 ? 2.239 -40.032 25.384 1.00 92.75 698 GLU A O 1
ATOM 5551 N N . LEU A 1 699 ? 0.103 -40.703 25.391 1.00 87.94 699 LEU A N 1
ATOM 5552 C CA . LEU A 1 699 ? -0.131 -40.403 23.978 1.00 87.94 699 LEU A CA 1
ATOM 5553 C C . LEU A 1 699 ? -0.619 -38.959 23.815 1.00 87.94 699 LEU A C 1
ATOM 5555 O O . LEU A 1 699 ? -1.729 -38.616 24.218 1.00 87.94 699 LEU A O 1
ATOM 5559 N N . THR A 1 700 ? 0.184 -38.128 23.152 1.00 86.69 700 THR A N 1
ATOM 5560 C CA . THR A 1 700 ? -0.146 -36.719 22.902 1.00 86.69 700 THR A CA 1
ATOM 5561 C C . THR A 1 700 ? -0.901 -36.543 21.582 1.00 86.69 700 THR A C 1
ATOM 5563 O O . THR A 1 700 ? -0.374 -36.837 20.509 1.00 86.69 700 THR A O 1
ATOM 5566 N N . GLY A 1 701 ? -2.119 -35.997 21.644 1.00 88.19 701 GLY A N 1
ATOM 5567 C CA . GLY A 1 701 ? -2.901 -35.564 20.480 1.00 88.19 701 GLY A CA 1
ATOM 5568 C C . GLY A 1 701 ? -3.193 -34.062 20.518 1.00 88.19 701 GLY A C 1
ATOM 5569 O O . GLY A 1 701 ? -3.447 -33.506 21.584 1.00 88.19 701 GLY A O 1
ATOM 5570 N N . ALA A 1 702 ? -3.177 -33.395 19.359 1.00 86.44 702 ALA A N 1
ATOM 5571 C CA . ALA A 1 702 ? -3.493 -31.970 19.239 1.00 86.44 702 ALA A CA 1
ATOM 5572 C C . ALA A 1 702 ? -4.600 -31.733 18.202 1.00 86.44 702 ALA A C 1
ATOM 5574 O O . ALA A 1 702 ? -4.523 -32.227 17.078 1.00 86.44 702 ALA A O 1
ATOM 5575 N N . VAL A 1 703 ? -5.611 -30.942 18.576 1.00 90.81 703 VAL A N 1
ATOM 5576 C CA . VAL A 1 703 ? -6.712 -30.525 17.696 1.00 90.81 703 VAL A CA 1
ATOM 5577 C C . VAL A 1 703 ? -6.660 -29.011 17.541 1.00 90.81 703 VAL A C 1
ATOM 5579 O O . VAL A 1 703 ? -6.799 -28.274 18.516 1.00 90.81 703 VAL A O 1
ATOM 5582 N N . PHE A 1 704 ? -6.461 -28.543 16.311 1.00 86.31 704 PHE A N 1
ATOM 5583 C CA . PHE A 1 704 ? -6.433 -27.119 15.989 1.00 86.31 704 PHE A CA 1
ATOM 5584 C C . PHE A 1 704 ? -7.776 -26.697 15.399 1.00 86.31 704 PHE A C 1
ATOM 5586 O O . PHE A 1 704 ? -8.199 -27.221 14.370 1.00 86.31 704 PHE A O 1
ATOM 5593 N N . ILE A 1 705 ? -8.436 -25.743 16.053 1.00 88.12 705 ILE A N 1
ATOM 5594 C CA . ILE A 1 705 ? -9.738 -25.212 15.645 1.00 88.12 705 ILE A CA 1
ATOM 5595 C C . ILE A 1 705 ? -9.541 -23.757 15.225 1.00 88.12 705 ILE A C 1
ATOM 5597 O O . ILE A 1 705 ? -8.974 -22.969 15.981 1.00 88.12 705 ILE A O 1
ATOM 5601 N N . ASP A 1 706 ? -10.022 -23.402 14.034 1.00 81.56 706 ASP A N 1
ATOM 5602 C CA . ASP A 1 706 ? -10.024 -22.026 13.536 1.00 81.56 706 ASP A CA 1
ATOM 5603 C C . ASP A 1 706 ? -11.451 -21.589 13.196 1.00 81.56 706 ASP A C 1
ATOM 5605 O O . ASP A 1 706 ? -12.239 -22.349 12.628 1.00 81.56 706 ASP A O 1
ATOM 5609 N N . LEU A 1 707 ? -11.790 -20.353 13.558 1.00 78.12 707 LEU A N 1
ATOM 5610 C CA . LEU A 1 707 ? -13.125 -19.798 13.368 1.00 78.12 707 LEU A CA 1
ATOM 5611 C C . LEU A 1 707 ? -13.170 -18.974 12.080 1.00 78.12 707 LEU A C 1
ATOM 5613 O O . LEU A 1 707 ? -12.452 -17.984 11.913 1.00 78.12 707 LEU A O 1
ATOM 5617 N N . SER A 1 708 ? -14.076 -19.342 11.175 1.00 70.06 708 SER A N 1
ATOM 5618 C CA . SER A 1 708 ? -14.274 -18.615 9.920 1.00 70.06 708 SER A CA 1
ATOM 5619 C C . SER A 1 708 ? -14.872 -17.234 10.180 1.00 70.06 708 SER A C 1
ATOM 5621 O O . SER A 1 708 ? -16.038 -17.123 10.534 1.00 70.06 708 SER A O 1
ATOM 5623 N N . LYS A 1 709 ? -14.073 -16.179 9.972 1.00 70.06 709 LYS A N 1
ATOM 5624 C CA . LYS A 1 709 ? -14.480 -14.769 10.137 1.00 70.06 709 LYS A CA 1
ATOM 5625 C C . LYS A 1 709 ? -15.117 -14.457 11.502 1.00 70.06 709 LYS A C 1
ATOM 5627 O O . LYS A 1 709 ? -16.118 -13.755 11.579 1.00 70.06 709 LYS A O 1
ATOM 5632 N N . ALA A 1 710 ? -14.479 -14.925 12.575 1.00 70.75 710 ALA A N 1
ATOM 5633 C CA . ALA A 1 710 ? -15.003 -14.890 13.945 1.00 70.75 710 ALA A CA 1
ATOM 5634 C C . ALA A 1 710 ? -15.646 -13.562 14.399 1.00 70.75 710 ALA A C 1
ATOM 5636 O O . ALA A 1 710 ? -16.679 -13.593 15.059 1.00 70.75 710 ALA A O 1
ATOM 5637 N N . PHE A 1 711 ? -15.052 -12.409 14.062 1.00 73.38 711 PHE A N 1
ATOM 5638 C CA . PHE A 1 711 ? -15.588 -11.094 14.446 1.00 73.38 711 PHE A CA 1
ATOM 5639 C C . PHE A 1 711 ? -16.812 -10.679 13.622 1.00 73.38 711 PHE A C 1
ATOM 5641 O O . PHE A 1 711 ? -17.716 -10.054 14.164 1.00 73.38 711 PHE A O 1
ATOM 5648 N N . ASP A 1 712 ? -16.850 -11.040 12.337 1.00 70.94 712 ASP A N 1
ATOM 5649 C CA . ASP A 1 712 ? -17.947 -10.680 11.433 1.00 70.94 712 ASP A CA 1
ATOM 5650 C C . ASP A 1 712 ? -19.178 -11.574 11.665 1.00 70.94 712 ASP A C 1
ATOM 5652 O O . ASP A 1 712 ? -20.306 -11.166 11.417 1.00 70.94 712 ASP A O 1
ATOM 5656 N N . THR A 1 713 ? -18.972 -12.807 12.141 1.00 73.19 713 THR A N 1
ATOM 5657 C CA . THR A 1 713 ? -20.037 -13.795 12.390 1.00 73.19 713 THR A CA 1
ATOM 5658 C C . THR A 1 713 ? -20.585 -13.761 13.819 1.00 73.19 713 THR A C 1
ATOM 5660 O O . THR A 1 713 ? -21.354 -14.644 14.199 1.00 73.19 713 THR A O 1
ATOM 5663 N N . LEU A 1 714 ? -20.147 -12.806 14.640 1.00 77.06 714 LEU A N 1
ATOM 5664 C CA . LEU A 1 714 ? -20.502 -12.744 16.052 1.00 77.06 714 LEU A CA 1
ATOM 5665 C C . LEU A 1 714 ? -21.939 -12.237 16.234 1.00 77.06 714 LEU A C 1
ATOM 5667 O O . LEU A 1 714 ? -22.303 -11.166 15.758 1.00 77.06 714 LEU A O 1
ATOM 5671 N N . ASP A 1 715 ? -22.753 -12.999 16.965 1.00 77.38 715 ASP A N 1
ATOM 5672 C CA . ASP A 1 715 ? -24.119 -12.597 17.292 1.00 77.38 715 ASP A CA 1
ATOM 5673 C C . ASP A 1 715 ? -24.130 -11.603 18.464 1.00 77.38 715 ASP A C 1
ATOM 5675 O O . ASP A 1 715 ? -23.719 -11.922 19.587 1.00 77.38 715 ASP A O 1
ATOM 5679 N N . HIS A 1 716 ? -24.595 -10.382 18.196 1.00 80.69 716 HIS A N 1
ATOM 5680 C CA . HIS A 1 716 ? -24.638 -9.308 19.187 1.00 80.69 716 HIS A CA 1
ATOM 5681 C C . HIS A 1 716 ? -25.609 -9.600 20.340 1.00 80.69 716 HIS A C 1
ATOM 5683 O O . HIS A 1 716 ? -25.333 -9.205 21.471 1.00 80.69 716 HIS A O 1
ATOM 5689 N N . THR A 1 717 ? -26.703 -10.324 20.098 1.00 78.94 717 THR A N 1
ATOM 5690 C CA . THR A 1 717 ? -27.680 -10.683 21.135 1.00 78.94 717 THR A CA 1
ATOM 5691 C C . THR A 1 717 ? -27.061 -11.660 22.127 1.00 78.94 717 THR A C 1
ATOM 5693 O O . THR A 1 717 ? -27.103 -11.430 23.336 1.00 78.94 717 THR A O 1
ATOM 5696 N N . ILE A 1 718 ? -26.405 -12.710 21.622 1.00 82.44 718 ILE A N 1
ATOM 5697 C CA . ILE A 1 718 ? -25.707 -13.693 22.465 1.00 82.44 718 ILE A CA 1
ATOM 5698 C C . ILE A 1 718 ? -24.580 -13.012 23.249 1.00 82.44 718 ILE A C 1
ATOM 5700 O O . ILE A 1 718 ? -24.371 -13.317 24.424 1.00 82.44 718 ILE A O 1
ATOM 5704 N N . LEU A 1 719 ? -23.857 -12.071 22.634 1.00 85.88 719 LEU A N 1
ATOM 5705 C CA . LEU A 1 719 ? -22.806 -11.319 23.318 1.00 85.88 719 LEU A CA 1
ATOM 5706 C C . LEU A 1 719 ? -23.353 -10.468 24.469 1.00 85.88 719 LEU A C 1
ATOM 5708 O O . LEU A 1 719 ? -22.803 -10.532 25.567 1.00 85.88 719 LEU A O 1
ATOM 5712 N N . LEU A 1 720 ? -24.436 -9.718 24.251 1.00 85.88 720 LEU A N 1
ATOM 5713 C CA . LEU A 1 720 ? -25.060 -8.896 25.293 1.00 85.88 720 LEU A CA 1
ATOM 5714 C C . LEU A 1 720 ? -25.600 -9.760 26.444 1.00 85.88 720 LEU A C 1
ATOM 5716 O O . LEU A 1 720 ? -25.400 -9.433 27.614 1.00 85.88 720 LEU A O 1
ATOM 5720 N N . GLN A 1 721 ? -26.192 -10.919 26.140 1.00 84.44 721 GLN A N 1
ATOM 5721 C CA . GLN A 1 721 ? -26.613 -11.878 27.167 1.00 84.44 721 GLN A CA 1
ATOM 5722 C C . GLN A 1 721 ? -25.420 -12.433 27.963 1.00 84.44 721 GLN A C 1
ATOM 5724 O O . GLN A 1 721 ? -25.488 -12.534 29.189 1.00 84.44 721 GLN A O 1
ATOM 5729 N N . LYS A 1 722 ? -24.299 -12.750 27.297 1.00 87.31 722 LYS A N 1
ATOM 5730 C CA . LYS A 1 722 ? -23.054 -13.170 27.965 1.00 87.31 722 LYS A CA 1
ATOM 5731 C C . LYS A 1 722 ? -22.499 -12.078 28.876 1.00 87.31 722 LYS A C 1
ATOM 5733 O O . LYS A 1 722 ? -22.148 -12.365 30.016 1.00 87.31 722 LYS A O 1
ATOM 5738 N N . MET A 1 723 ? -22.469 -10.832 28.406 1.00 87.69 723 MET A N 1
ATOM 5739 C CA . MET A 1 723 ? -22.044 -9.674 29.198 1.00 87.69 723 MET A CA 1
ATOM 5740 C C . MET A 1 723 ? -22.903 -9.507 30.457 1.00 87.69 723 MET A C 1
ATOM 5742 O O . MET A 1 723 ? -22.359 -9.335 31.548 1.00 87.69 723 MET A O 1
ATOM 5746 N N . SER A 1 724 ? -24.223 -9.665 30.330 1.00 87.19 724 SER A N 1
ATOM 5747 C CA . SER A 1 724 ? -25.152 -9.630 31.465 1.00 87.19 724 SER A CA 1
ATOM 5748 C C . SER A 1 724 ? -24.841 -10.698 32.523 1.00 87.19 724 SER A C 1
ATOM 5750 O O . SER A 1 724 ? -24.841 -10.404 33.720 1.00 87.19 724 SER A O 1
ATOM 5752 N N . ARG A 1 725 ? -24.484 -11.920 32.098 1.00 85.69 725 ARG A N 1
ATOM 5753 C CA . ARG A 1 725 ? -24.077 -13.022 32.995 1.00 85.69 725 ARG A CA 1
ATOM 5754 C C . ARG A 1 725 ? -22.720 -12.805 33.668 1.00 85.69 725 ARG A C 1
ATOM 5756 O O . ARG A 1 725 ? -22.508 -13.318 34.766 1.00 85.69 725 ARG A O 1
ATOM 5763 N N . TYR A 1 726 ? -21.829 -12.040 33.040 1.00 86.81 726 TYR A N 1
ATOM 5764 C CA . TYR A 1 726 ? -20.558 -11.614 33.631 1.00 86.81 726 TYR A CA 1
ATOM 5765 C C . TYR A 1 726 ? -20.693 -10.421 34.583 1.00 86.81 726 TYR A C 1
ATOM 5767 O O . TYR A 1 726 ? -19.673 -9.943 35.059 1.00 86.81 726 TYR A O 1
ATOM 5775 N N . GLY A 1 727 ? -21.910 -9.940 34.866 1.00 85.19 727 GLY A N 1
ATOM 5776 C CA . GLY A 1 727 ? -22.139 -8.861 35.829 1.00 85.19 727 GLY A CA 1
ATOM 5777 C C . GLY A 1 727 ? -22.251 -7.458 35.226 1.00 85.19 727 GLY A C 1
ATOM 5778 O O . GLY A 1 727 ? -22.390 -6.485 35.968 1.00 85.19 727 GLY A O 1
ATOM 5779 N N . ILE A 1 728 ? -22.226 -7.322 33.896 1.00 88.12 728 ILE A N 1
ATOM 5780 C CA . ILE A 1 728 ? -22.395 -6.038 33.196 1.00 88.12 728 ILE A CA 1
ATOM 5781 C C . ILE A 1 728 ? -23.894 -5.759 33.047 1.00 88.12 728 ILE A C 1
ATOM 5783 O O . ILE A 1 728 ? -24.579 -6.420 32.271 1.00 88.12 728 ILE A O 1
ATOM 5787 N N . GLN A 1 729 ? -24.425 -4.803 33.809 1.00 83.38 729 GLN A N 1
ATOM 5788 C CA . GLN A 1 729 ? -25.866 -4.526 33.873 1.00 83.38 729 GLN A CA 1
ATOM 5789 C C . GLN A 1 729 ? -26.163 -3.019 33.896 1.00 83.38 729 GLN A C 1
ATOM 5791 O O . GLN A 1 729 ? -25.287 -2.210 34.205 1.00 83.38 729 GLN A O 1
ATOM 5796 N N . GLY A 1 730 ? -27.414 -2.649 33.602 1.00 85.56 730 GLY A N 1
ATOM 5797 C CA . GLY A 1 730 ? -27.875 -1.255 33.572 1.00 85.56 730 GLY A CA 1
ATOM 5798 C C . GLY A 1 730 ? -27.178 -0.436 32.484 1.00 85.56 730 GLY A C 1
ATOM 5799 O O . GLY A 1 730 ? -26.859 -0.969 31.424 1.00 85.56 730 GLY A O 1
ATOM 5800 N N . HIS A 1 731 ? -26.856 0.823 32.794 1.00 86.50 731 HIS A N 1
ATOM 5801 C CA . HIS A 1 731 ? -26.235 1.785 31.871 1.00 86.50 731 HIS A CA 1
ATOM 5802 C C . HIS A 1 731 ? -25.004 1.253 31.118 1.00 86.50 731 HIS A C 1
ATOM 5804 O O . HIS A 1 731 ? -24.805 1.548 29.943 1.00 86.50 731 HIS A O 1
ATOM 5810 N N . ALA A 1 732 ? -24.175 0.417 31.756 1.00 88.69 732 ALA A N 1
ATOM 5811 C CA . ALA A 1 732 ? -23.013 -0.165 31.086 1.00 88.69 732 ALA A CA 1
ATOM 5812 C C . ALA A 1 732 ? -23.414 -1.119 29.945 1.00 88.69 732 ALA A C 1
ATOM 5814 O O . ALA A 1 732 ? -22.781 -1.116 28.891 1.00 88.69 732 ALA A O 1
ATOM 5815 N N . LEU A 1 733 ? -24.468 -1.919 30.141 1.00 89.62 733 LEU A N 1
ATOM 5816 C CA . LEU A 1 733 ? -24.987 -2.834 29.124 1.00 89.62 733 LEU A CA 1
ATOM 5817 C C . LEU A 1 733 ? -25.664 -2.062 27.984 1.00 89.62 733 LEU A C 1
ATOM 5819 O O . LEU A 1 733 ? -25.417 -2.370 26.817 1.00 89.62 733 LEU A O 1
ATOM 5823 N N . ASP A 1 734 ? -26.433 -1.025 28.324 1.00 88.94 734 ASP A N 1
ATOM 5824 C CA . ASP A 1 734 ? -27.088 -0.139 27.355 1.00 88.94 734 ASP A CA 1
ATOM 5825 C C . ASP A 1 734 ? -26.053 0.577 26.473 1.00 88.94 734 ASP A C 1
ATOM 5827 O O . ASP A 1 734 ? -26.208 0.655 25.251 1.00 88.94 734 ASP A O 1
ATOM 5831 N N . TRP A 1 735 ? -24.927 1.000 27.059 1.00 92.81 735 TRP A N 1
ATOM 5832 C CA . TRP A 1 735 ? -23.815 1.586 26.312 1.00 92.81 735 TRP A CA 1
ATOM 5833 C C . TRP A 1 735 ? -23.201 0.589 25.317 1.00 92.81 735 TRP A C 1
ATOM 5835 O O . TRP A 1 735 ? -22.983 0.936 24.153 1.00 92.81 735 TRP A O 1
ATOM 5845 N N . PHE A 1 736 ? -22.972 -0.673 25.713 1.00 91.00 736 PHE A N 1
ATOM 5846 C CA . PHE A 1 736 ? -22.488 -1.710 24.785 1.00 91.00 736 PHE A CA 1
ATOM 5847 C C . PHE A 1 736 ? -23.501 -2.005 23.675 1.00 91.00 736 PHE A C 1
ATOM 5849 O O . PHE A 1 736 ? -23.111 -2.188 22.517 1.00 91.00 736 PHE A O 1
ATOM 5856 N N . GLN A 1 737 ? -24.796 -2.004 23.991 1.00 89.81 737 GLN A N 1
ATOM 5857 C CA . GLN A 1 737 ? -25.851 -2.130 22.991 1.00 89.81 737 GLN A CA 1
ATOM 5858 C C . GLN A 1 737 ? -25.816 -0.954 22.004 1.00 89.81 737 GLN A C 1
ATOM 5860 O O . GLN A 1 737 ? -25.856 -1.174 20.789 1.00 89.81 737 GLN A O 1
ATOM 5865 N N . SER A 1 738 ? -25.654 0.281 22.484 1.00 89.12 738 SER A N 1
ATOM 5866 C CA . SER A 1 738 ? -25.486 1.464 21.631 1.00 89.12 738 SER A CA 1
ATOM 5867 C C . SER A 1 738 ? -24.219 1.382 20.767 1.00 89.12 738 SER A C 1
ATOM 5869 O O . SER A 1 738 ? -24.266 1.684 19.575 1.00 89.12 738 SER A O 1
ATOM 5871 N N . TYR A 1 739 ? -23.098 0.899 21.309 1.00 89.50 739 TYR A N 1
ATOM 5872 C CA . TYR A 1 739 ? -21.827 0.732 20.588 1.00 89.50 739 TYR A CA 1
ATOM 5873 C C . TYR A 1 739 ? -21.893 -0.294 19.438 1.00 89.50 739 TYR A C 1
ATOM 5875 O O . TYR A 1 739 ? -21.246 -0.118 18.396 1.00 89.50 739 TYR A O 1
ATOM 5883 N N . LEU A 1 740 ? -22.653 -1.381 19.608 1.00 86.31 740 LEU A N 1
ATOM 5884 C CA . LEU A 1 740 ? -22.775 -2.454 18.611 1.00 86.31 740 LEU A CA 1
ATOM 5885 C C . LEU A 1 740 ? -23.840 -2.160 17.541 1.00 86.31 740 LEU A C 1
ATOM 5887 O O . LEU A 1 740 ? -23.723 -2.621 16.405 1.00 86.31 740 LEU A O 1
ATOM 5891 N N . THR A 1 741 ? -24.876 -1.391 17.877 1.00 85.06 741 THR A N 1
ATOM 5892 C CA . THR A 1 741 ? -26.020 -1.117 16.992 1.00 85.06 741 THR A CA 1
ATOM 5893 C C . THR A 1 741 ? -25.768 0.055 16.037 1.00 85.06 741 THR A C 1
ATOM 5895 O O . THR A 1 741 ? -25.126 1.046 16.379 1.00 85.06 741 THR A O 1
ATOM 5898 N N . GLY A 1 742 ? -26.304 -0.038 14.812 1.00 80.38 742 GLY A N 1
ATOM 5899 C CA . GLY A 1 742 ? -26.313 1.076 13.850 1.00 80.38 742 GLY A CA 1
ATOM 5900 C C . GLY A 1 742 ? -24.969 1.378 13.174 1.00 80.38 742 GLY A C 1
ATOM 5901 O O . GLY A 1 742 ? -24.785 2.471 12.639 1.00 80.38 742 GLY A O 1
ATOM 5902 N N . ARG A 1 743 ? -24.017 0.434 13.178 1.00 85.06 743 ARG A N 1
ATOM 5903 C CA . ARG A 1 743 ? -22.712 0.626 12.529 1.00 85.06 743 ARG A CA 1
ATOM 5904 C C . ARG A 1 743 ? -22.826 0.607 11.009 1.00 85.06 743 ARG A C 1
ATOM 5906 O O . ARG A 1 743 ? -23.557 -0.194 10.424 1.00 85.06 743 ARG A O 1
ATOM 5913 N N . LYS A 1 744 ? -22.074 1.499 10.367 1.00 87.12 744 LYS A N 1
ATOM 5914 C CA . LYS A 1 744 ? -22.036 1.659 8.908 1.00 87.12 744 LYS A CA 1
ATOM 5915 C C . LYS A 1 744 ? -20.592 1.655 8.438 1.00 87.12 744 LYS A C 1
ATOM 5917 O O . LYS A 1 744 ? -19.709 2.163 9.131 1.00 87.12 744 LYS A O 1
ATOM 5922 N N . HIS A 1 745 ? -20.347 1.125 7.250 1.00 87.19 745 HIS A N 1
ATOM 5923 C CA . HIS A 1 745 ? -19.026 1.167 6.644 1.00 87.19 745 HIS A CA 1
ATOM 5924 C C . HIS A 1 745 ? -19.089 1.543 5.163 1.00 87.19 745 HIS A C 1
ATOM 5926 O O . HIS A 1 745 ? -20.097 1.321 4.497 1.00 87.19 745 HIS A O 1
ATOM 5932 N N . CYS A 1 746 ? -18.014 2.131 4.649 1.00 89.00 746 CYS A N 1
ATOM 5933 C CA . CYS A 1 746 ? -17.820 2.372 3.219 1.00 89.00 746 CYS A CA 1
ATOM 5934 C C . CYS A 1 746 ? -16.411 1.943 2.810 1.00 89.00 746 CYS A C 1
ATOM 5936 O O . CYS A 1 746 ? -15.478 2.032 3.607 1.00 89.00 746 CYS A O 1
ATOM 5938 N N . THR A 1 747 ? -16.233 1.485 1.575 1.00 87.12 747 THR A N 1
ATOM 5939 C CA . THR A 1 747 ? -14.943 1.002 1.072 1.00 87.12 747 THR A CA 1
ATOM 5940 C C . THR A 1 747 ? -14.265 2.076 0.234 1.00 87.12 747 THR A C 1
ATOM 5942 O O . THR A 1 747 ? -14.900 2.714 -0.604 1.00 87.12 747 THR A O 1
ATOM 5945 N N . SER A 1 748 ? -12.968 2.295 0.462 1.00 82.44 748 SER A N 1
ATOM 5946 C CA . SER A 1 748 ? -12.169 3.268 -0.286 1.00 82.44 748 SER A CA 1
ATOM 5947 C C . SER A 1 748 ? -11.085 2.577 -1.114 1.00 82.44 748 SER A C 1
ATOM 5949 O O . SER A 1 748 ? -10.233 1.878 -0.566 1.00 82.44 748 SER A O 1
ATOM 5951 N N . ILE A 1 749 ? -11.107 2.800 -2.431 1.00 79.38 749 ILE A N 1
ATOM 5952 C CA . ILE A 1 749 ? -10.147 2.270 -3.412 1.00 79.38 749 ILE A CA 1
ATOM 5953 C C . ILE A 1 749 ? -9.567 3.439 -4.207 1.00 79.38 749 ILE A C 1
ATOM 5955 O O . ILE A 1 749 ? -10.311 4.209 -4.805 1.00 79.38 749 ILE A O 1
ATOM 5959 N N . ASN A 1 750 ? -8.238 3.576 -4.243 1.00 69.19 750 ASN A N 1
ATOM 5960 C CA . ASN A 1 750 ? -7.523 4.564 -5.070 1.00 69.19 750 ASN A CA 1
ATOM 5961 C C . ASN A 1 750 ? -8.058 6.014 -4.962 1.00 69.19 750 ASN A C 1
ATOM 5963 O O . ASN A 1 750 ? -7.968 6.791 -5.910 1.00 69.19 750 ASN A O 1
ATOM 5967 N N . GLY A 1 751 ? -8.612 6.393 -3.803 1.00 68.81 751 GLY A N 1
ATOM 5968 C CA . GLY A 1 751 ? -9.199 7.717 -3.559 1.00 68.81 751 GLY A CA 1
ATOM 5969 C C . GLY A 1 751 ? -10.683 7.865 -3.924 1.00 68.81 751 GLY A C 1
ATOM 5970 O O . GLY A 1 751 ? -11.262 8.899 -3.601 1.00 68.81 751 GLY A O 1
ATOM 5971 N N . ALA A 1 752 ? -11.309 6.854 -4.530 1.00 76.19 752 ALA A N 1
ATOM 5972 C CA . ALA A 1 752 ? -12.760 6.752 -4.672 1.00 76.19 752 ALA A CA 1
ATOM 5973 C C . ALA A 1 752 ? -13.360 6.053 -3.441 1.00 76.19 752 ALA A C 1
ATOM 5975 O O . ALA A 1 752 ? -12.762 5.120 -2.900 1.00 76.19 752 ALA A O 1
ATOM 5976 N N . THR A 1 753 ? -14.527 6.508 -2.989 1.00 84.00 753 THR A N 1
ATOM 5977 C CA . THR A 1 753 ? -15.228 5.966 -1.815 1.00 84.00 753 THR A CA 1
ATOM 5978 C C . THR A 1 753 ? -16.618 5.507 -2.233 1.00 84.00 753 THR A C 1
ATOM 5980 O O . THR A 1 753 ? -17.312 6.253 -2.919 1.00 84.00 753 THR A O 1
ATOM 5983 N N . SER A 1 754 ? -17.008 4.299 -1.827 1.00 88.75 754 SER A N 1
ATOM 5984 C CA . SER A 1 754 ? -18.346 3.755 -2.068 1.00 88.75 754 SER A CA 1
ATOM 5985 C C . SER A 1 754 ? -19.418 4.426 -1.211 1.00 88.75 754 SER A C 1
ATOM 5987 O O . SER A 1 754 ? -19.123 5.120 -0.235 1.00 88.75 754 SER A O 1
ATOM 5989 N N . GLU A 1 755 ? -20.675 4.107 -1.500 1.00 87.38 755 GLU A N 1
ATOM 5990 C CA . GLU A 1 755 ? -21.793 4.380 -0.596 1.00 87.38 755 GLU A CA 1
ATOM 5991 C C . GLU A 1 755 ? -21.661 3.629 0.743 1.00 87.38 755 GLU A C 1
ATOM 5993 O O . GLU A 1 755 ? -20.894 2.664 0.878 1.00 87.38 755 GLU A O 1
ATOM 5998 N N . PHE A 1 756 ? -22.401 4.092 1.755 1.00 84.50 756 PHE A N 1
ATOM 5999 C CA . PHE A 1 756 ? -22.436 3.461 3.072 1.00 84.50 756 PHE A CA 1
ATOM 6000 C C . PHE A 1 756 ? -23.303 2.202 3.053 1.00 84.50 756 PHE A C 1
ATOM 6002 O O . PHE A 1 756 ? -24.474 2.254 2.694 1.00 84.50 756 PHE A O 1
ATOM 6009 N N . HIS A 1 757 ? -22.748 1.096 3.539 1.00 80.06 757 HIS A N 1
ATOM 6010 C CA . HIS A 1 757 ? -23.485 -0.125 3.834 1.00 80.06 757 HIS A CA 1
ATOM 6011 C C . HIS A 1 757 ? -23.704 -0.229 5.343 1.00 80.06 757 HIS A C 1
ATOM 6013 O O . HIS A 1 757 ? -22.778 -0.036 6.138 1.00 80.06 757 HIS A O 1
ATOM 6019 N N . GLN A 1 758 ? -24.935 -0.527 5.755 1.00 74.56 758 GLN A N 1
ATOM 6020 C CA . GLN A 1 758 ? -25.238 -0.849 7.147 1.00 74.56 758 GLN A CA 1
ATOM 6021 C C . GLN A 1 758 ? -24.751 -2.260 7.480 1.00 74.56 758 GLN A C 1
ATOM 6023 O O . GLN A 1 758 ? -24.972 -3.183 6.701 1.00 74.56 758 GLN A O 1
ATOM 6028 N N . VAL A 1 759 ? -24.110 -2.426 8.635 1.00 67.75 759 VAL A N 1
ATOM 6029 C CA . VAL A 1 759 ? -23.799 -3.751 9.178 1.00 67.75 759 VAL A CA 1
ATOM 6030 C C . VAL A 1 759 ? -25.105 -4.307 9.743 1.00 67.75 759 VAL A C 1
ATOM 6032 O O . VAL A 1 759 ? -25.633 -3.774 10.721 1.00 67.75 759 VAL A O 1
ATOM 6035 N N . VAL A 1 760 ? -25.693 -5.296 9.068 1.00 53.69 760 VAL A N 1
ATOM 6036 C CA . VAL A 1 760 ? -27.014 -5.823 9.428 1.00 53.69 760 VAL A CA 1
ATOM 6037 C C . VAL A 1 760 ? -26.910 -6.616 10.730 1.00 53.69 760 VAL A C 1
ATOM 6039 O O . VAL A 1 760 ? -26.182 -7.602 10.823 1.00 53.69 760 VAL A O 1
ATOM 6042 N N . ASN A 1 761 ? -27.666 -6.192 11.747 1.00 49.03 761 ASN A N 1
ATOM 6043 C CA . ASN A 1 761 ? -27.884 -6.981 12.955 1.00 49.03 761 ASN A CA 1
ATOM 6044 C C . ASN A 1 761 ? -28.822 -8.144 12.617 1.00 49.03 761 ASN A C 1
ATOM 6046 O O . ASN A 1 761 ? -29.963 -7.921 12.202 1.00 49.03 761 ASN A O 1
ATOM 6050 N N . LYS A 1 762 ? -28.388 -9.382 12.865 1.00 44.84 762 LYS A N 1
ATOM 6051 C CA . LYS A 1 762 ? -29.313 -10.514 12.925 1.00 44.84 762 LYS A CA 1
ATOM 6052 C C . LYS A 1 762 ? -30.347 -10.262 14.031 1.00 44.84 762 LYS A C 1
ATOM 6054 O O . LYS A 1 762 ? -30.027 -10.300 15.209 1.00 44.84 762 LYS A O 1
ATOM 6059 N N . SER A 1 763 ? -31.598 -10.034 13.641 1.00 38.44 763 SER A N 1
ATOM 6060 C CA . SER A 1 763 ? -32.778 -10.312 14.468 1.00 38.44 763 SER A CA 1
ATOM 6061 C C . SER A 1 763 ? -33.703 -11.207 13.646 1.00 38.44 763 SER A C 1
ATOM 6063 O O . SER A 1 763 ? -34.638 -10.752 12.977 1.00 38.44 763 SER A O 1
ATOM 6065 N N . CYS A 1 764 ? -33.365 -12.498 13.610 1.00 47.84 764 CYS A N 1
ATOM 6066 C CA . CYS A 1 764 ? -34.268 -13.503 13.061 1.00 47.84 764 CYS A CA 1
ATOM 6067 C C . CYS A 1 764 ? -35.507 -13.577 13.966 1.00 47.84 764 CYS A C 1
ATOM 6069 O O . CYS A 1 764 ? -35.394 -13.383 15.176 1.00 47.84 764 CYS A O 1
ATOM 6071 N N . ILE A 1 765 ? -36.685 -13.806 13.380 1.00 54.00 765 ILE A N 1
ATOM 6072 C CA . ILE A 1 765 ? -37.851 -14.200 14.175 1.00 54.00 765 ILE A CA 1
ATOM 6073 C C . ILE A 1 765 ? -37.534 -15.598 14.702 1.00 54.00 765 ILE A C 1
ATOM 6075 O O . ILE A 1 765 ? -37.296 -16.501 13.902 1.00 54.00 765 ILE A O 1
ATOM 6079 N N . GLU A 1 766 ? -37.462 -15.754 16.018 1.00 59.00 766 GLU A N 1
ATOM 6080 C CA . GLU A 1 766 ? -37.045 -17.000 16.661 1.00 59.00 766 GLU A CA 1
ATOM 6081 C C . GLU A 1 766 ? -37.965 -17.298 17.839 1.00 59.00 766 GLU A C 1
ATOM 6083 O O . GLU A 1 766 ? -38.276 -16.408 18.630 1.00 59.00 766 GLU A O 1
ATOM 6088 N N . ILE A 1 767 ? -38.408 -18.549 17.935 1.00 60.62 767 ILE A N 1
ATOM 6089 C CA . ILE A 1 767 ? -39.142 -19.074 19.085 1.00 60.62 767 ILE A CA 1
ATOM 6090 C C . ILE A 1 767 ? -38.085 -19.602 20.058 1.00 60.62 767 ILE A C 1
ATOM 6092 O O . ILE A 1 767 ? -37.391 -20.566 19.746 1.00 60.62 767 ILE A O 1
ATOM 6096 N N . LEU A 1 768 ? -37.925 -18.929 21.196 1.00 63.31 768 LEU A N 1
ATOM 6097 C CA . LEU A 1 768 ? -36.895 -19.203 22.201 1.00 63.31 768 LEU A CA 1
ATOM 6098 C C . LEU A 1 768 ? -37.304 -20.330 23.154 1.00 63.31 768 LEU A C 1
ATOM 6100 O O . LEU A 1 768 ? -36.458 -21.112 23.581 1.00 63.31 768 LEU A O 1
ATOM 6104 N N . SER A 1 769 ? -38.587 -20.405 23.507 1.00 73.56 769 SER A N 1
ATOM 6105 C CA . SER A 1 769 ? -39.132 -21.475 24.342 1.00 73.56 769 SER A CA 1
ATOM 6106 C C . SER A 1 769 ? -40.650 -21.570 24.205 1.00 73.56 769 SER A C 1
ATOM 6108 O O . SER A 1 769 ? -41.315 -20.608 23.814 1.00 73.56 769 SER A O 1
ATOM 6110 N N . ALA A 1 770 ? -41.198 -22.734 24.552 1.00 80.75 770 ALA A N 1
ATOM 6111 C CA . ALA A 1 770 ? -42.627 -22.912 24.767 1.00 80.75 770 ALA A CA 1
ATOM 6112 C C . ALA A 1 770 ? -42.862 -23.639 26.097 1.00 80.75 770 ALA A C 1
ATOM 6114 O O . ALA A 1 770 ? -42.064 -24.491 26.491 1.00 80.75 770 ALA A O 1
ATOM 6115 N N . SER A 1 771 ? -43.930 -23.274 26.802 1.00 77.56 771 SER A N 1
ATOM 6116 C CA . SER A 1 771 ? -44.332 -23.880 28.072 1.00 77.56 771 SER A CA 1
ATOM 6117 C C . SER A 1 771 ? -45.816 -24.250 28.021 1.00 77.56 771 SER A C 1
ATOM 6119 O O . SER A 1 771 ? -46.602 -23.419 27.558 1.00 77.56 771 SER A O 1
ATOM 6121 N N . PRO A 1 772 ? -46.224 -25.429 28.529 1.00 78.44 772 PRO A N 1
ATOM 6122 C CA . PRO A 1 772 ? -45.401 -26.476 29.154 1.00 78.44 772 PRO A CA 1
ATOM 6123 C C . PRO A 1 772 ? -44.686 -27.401 28.133 1.00 78.44 772 PRO A C 1
ATOM 6125 O O . PRO A 1 772 ? -45.190 -27.580 27.027 1.00 78.44 772 PRO A O 1
ATOM 6128 N N . PRO A 1 773 ? -43.527 -28.003 28.481 1.00 75.88 773 PRO A N 1
ATOM 6129 C CA . PRO A 1 773 ? -42.801 -28.943 27.610 1.00 75.88 773 PRO A CA 1
ATOM 6130 C C . PRO A 1 773 ? -43.388 -30.367 27.605 1.00 75.88 773 PRO A C 1
ATOM 6132 O O . PRO A 1 773 ? -43.160 -31.119 26.661 1.00 75.88 773 PRO A O 1
ATOM 6135 N N . PHE A 1 774 ? -44.152 -30.720 28.642 1.00 80.94 774 PHE A N 1
ATOM 6136 C CA . PHE A 1 774 ? -44.833 -32.005 28.785 1.00 80.94 774 PHE A CA 1
ATOM 6137 C C . PHE A 1 774 ? -46.298 -31.774 29.132 1.00 80.94 774 PHE A C 1
ATOM 6139 O O . PHE A 1 774 ? -46.613 -30.885 29.930 1.00 80.94 774 PHE A O 1
ATOM 6146 N N . VAL A 1 775 ? -47.180 -32.585 28.562 1.00 84.06 775 VAL A N 1
ATOM 6147 C CA . VAL A 1 775 ? -48.627 -32.521 28.802 1.00 84.06 775 VAL A CA 1
ATOM 6148 C C . VAL A 1 775 ? -49.171 -33.922 29.027 1.00 84.06 775 VAL A C 1
ATOM 6150 O O . VAL A 1 775 ? -48.642 -34.880 28.481 1.00 84.06 775 VAL A O 1
ATOM 6153 N N . CYS A 1 776 ? -50.206 -34.073 29.847 1.00 80.25 776 CYS A N 1
ATOM 6154 C CA . CYS A 1 776 ? -50.851 -35.376 29.995 1.00 80.25 776 CYS A CA 1
ATOM 6155 C C . CYS A 1 776 ? -51.640 -35.710 28.724 1.00 80.25 776 CYS A C 1
ATOM 6157 O O . CYS A 1 776 ? -52.318 -34.832 28.180 1.00 80.25 776 CYS A O 1
ATOM 6159 N N . ALA A 1 777 ? -51.564 -36.964 28.273 1.00 81.06 777 ALA A N 1
ATOM 6160 C CA . ALA A 1 777 ? -52.403 -37.446 27.180 1.00 81.06 777 ALA A CA 1
ATOM 6161 C C . ALA A 1 777 ? -53.899 -37.206 27.493 1.00 81.06 777 ALA A C 1
ATOM 6163 O O . ALA A 1 777 ? -54.325 -37.298 28.646 1.00 81.06 777 ALA A O 1
ATOM 6164 N N . ASP A 1 778 ? -54.673 -36.856 26.463 1.00 74.56 778 ASP A N 1
ATOM 6165 C CA . ASP A 1 778 ? -56.124 -36.594 26.477 1.00 74.56 778 ASP A CA 1
ATOM 6166 C C . ASP A 1 778 ? -56.591 -35.298 27.204 1.00 74.56 778 ASP A C 1
ATOM 6168 O O . ASP A 1 778 ? -57.787 -35.004 27.336 1.00 74.56 778 ASP A O 1
ATOM 6172 N N . ALA A 1 779 ? -55.653 -34.437 27.627 1.00 72.69 779 ALA A N 1
ATOM 6173 C CA . ALA A 1 779 ? -55.943 -33.121 28.208 1.00 72.69 779 ALA A CA 1
ATOM 6174 C C . ALA A 1 779 ? -55.743 -31.971 27.198 1.00 72.69 779 ALA A C 1
ATOM 6176 O O . ALA A 1 779 ? -54.766 -31.925 26.454 1.00 72.69 779 ALA A O 1
ATOM 6177 N N . GLY A 1 780 ? -56.662 -30.995 27.182 1.00 73.88 780 GLY A N 1
ATOM 6178 C CA . GLY A 1 780 ? -56.475 -29.750 26.425 1.00 73.88 780 GLY A CA 1
ATOM 6179 C C . GLY A 1 780 ? -55.535 -28.794 27.161 1.00 73.88 780 GLY A C 1
ATOM 6180 O O . GLY A 1 780 ? -55.668 -28.626 28.373 1.00 73.88 780 GLY A O 1
ATOM 6181 N N . PHE A 1 781 ? -54.617 -28.148 26.442 1.00 82.38 781 PHE A N 1
ATOM 6182 C CA . PHE A 1 781 ? -53.633 -27.235 27.027 1.00 82.38 781 PHE A CA 1
ATOM 6183 C C . PHE A 1 781 ? -53.441 -25.968 26.185 1.00 82.38 781 PHE A C 1
ATOM 6185 O O . PHE A 1 781 ? -53.779 -25.905 25.002 1.00 82.38 781 PHE A O 1
ATOM 6192 N N . GLU A 1 782 ? -52.906 -24.931 26.822 1.00 87.69 782 GLU A N 1
ATOM 6193 C CA . GLU A 1 782 ? -52.465 -23.709 26.156 1.00 87.69 782 GLU A CA 1
ATOM 6194 C C . GLU A 1 782 ? -50.943 -23.654 26.166 1.00 87.69 782 GLU A C 1
ATOM 6196 O O . GLU A 1 782 ? -50.301 -24.101 27.118 1.00 87.69 782 GLU A O 1
ATOM 6201 N N . VAL A 1 783 ? -50.378 -23.098 25.098 1.00 86.31 783 VAL A N 1
ATOM 6202 C CA . VAL A 1 783 ? -48.935 -22.987 24.921 1.00 86.31 783 VAL A CA 1
ATOM 6203 C C . VAL A 1 783 ? -48.538 -21.524 24.975 1.00 86.31 783 VAL A C 1
ATOM 6205 O O . VAL A 1 783 ? -48.920 -20.719 24.119 1.00 86.31 783 VAL A O 1
ATOM 6208 N N . ASP A 1 784 ? -47.739 -21.204 25.984 1.00 85.81 784 ASP A N 1
ATOM 6209 C CA . ASP A 1 784 ? -47.079 -19.916 26.131 1.00 85.81 784 ASP A CA 1
ATOM 6210 C C . ASP A 1 784 ? -45.744 -19.962 25.385 1.00 85.81 784 ASP A C 1
ATOM 6212 O O . ASP A 1 784 ? -44.838 -20.710 25.755 1.00 85.81 784 ASP A O 1
ATOM 6216 N N . VAL A 1 785 ? -45.633 -19.168 24.321 1.00 82.69 785 VAL A N 1
ATOM 6217 C CA . VAL A 1 785 ? -44.499 -19.148 23.393 1.00 82.69 785 VAL A CA 1
ATOM 6218 C C . VAL A 1 785 ? -43.722 -17.854 23.587 1.00 82.69 785 VAL A C 1
ATOM 6220 O O . VAL A 1 785 ? -44.242 -16.761 23.365 1.00 82.69 785 VAL A O 1
ATOM 6223 N N . TRP A 1 786 ? -42.454 -17.973 23.959 1.00 77.50 786 TRP A N 1
ATOM 6224 C CA . TRP A 1 786 ? -41.541 -16.845 24.119 1.00 77.50 786 TRP A CA 1
ATOM 6225 C C . TRP A 1 786 ? -40.580 -16.804 22.940 1.00 77.50 786 TRP A C 1
ATOM 6227 O O . TRP A 1 786 ? -40.098 -17.839 22.482 1.00 77.50 786 TRP A O 1
ATOM 6237 N N . GLY A 1 787 ? -40.292 -15.618 22.419 1.00 72.50 787 GLY A N 1
ATOM 6238 C CA . GLY A 1 787 ? -39.490 -15.473 21.211 1.00 72.50 787 GLY A CA 1
ATOM 6239 C C . GLY A 1 787 ? -39.177 -14.028 20.871 1.00 72.50 787 GLY A C 1
ATOM 6240 O O . GLY A 1 787 ? -39.362 -13.144 21.690 1.00 72.50 787 GLY A O 1
ATOM 6241 N N . ASN A 1 788 ? -38.687 -13.774 19.663 1.00 66.12 788 ASN A N 1
ATOM 6242 C CA . ASN A 1 788 ? -38.379 -12.428 19.187 1.00 66.12 788 ASN A CA 1
ATOM 6243 C C . ASN A 1 788 ? -39.059 -12.160 17.843 1.00 66.12 788 ASN A C 1
ATOM 6245 O O . ASN A 1 788 ? -39.035 -13.003 16.952 1.00 66.12 788 ASN A O 1
ATOM 6249 N N . GLY A 1 789 ? -39.592 -10.948 17.654 1.00 64.94 789 GLY A N 1
ATOM 6250 C CA . GLY A 1 789 ? -40.013 -10.450 16.339 1.00 64.94 789 GLY A CA 1
ATOM 6251 C C . GLY A 1 789 ? -41.448 -10.787 15.924 1.00 64.94 789 GLY A C 1
ATOM 6252 O O . GLY A 1 789 ? -41.759 -10.708 14.735 1.00 64.94 789 GLY A O 1
ATOM 6253 N N . PHE A 1 790 ? -42.332 -11.101 16.875 1.00 65.81 790 PHE A N 1
ATOM 6254 C CA . PHE A 1 790 ? -43.730 -11.466 16.600 1.00 65.81 790 PHE A CA 1
ATOM 6255 C C . PHE A 1 790 ? -44.635 -10.287 16.197 1.00 65.81 790 PHE A C 1
ATOM 6257 O O . PHE A 1 790 ? -45.731 -10.503 15.690 1.00 65.81 790 PHE A O 1
ATOM 6264 N N . ARG A 1 791 ? -44.173 -9.039 16.364 1.00 63.72 791 ARG A N 1
ATOM 6265 C CA . ARG A 1 791 ? -44.932 -7.808 16.059 1.00 63.72 791 ARG A CA 1
ATOM 6266 C C . ARG A 1 791 ? -44.346 -6.994 14.892 1.00 63.72 791 ARG A C 1
ATOM 6268 O O . ARG A 1 791 ? -44.407 -5.771 14.901 1.00 63.72 791 ARG A O 1
ATOM 6275 N N . LYS A 1 792 ? -43.725 -7.657 13.907 1.00 55.34 792 LYS A N 1
ATOM 6276 C CA . LYS A 1 792 ? -43.123 -7.003 12.721 1.00 55.34 792 LYS A CA 1
ATOM 6277 C C . LYS A 1 792 ? -44.138 -6.595 11.634 1.00 55.34 792 LYS A C 1
ATOM 6279 O O . LYS A 1 792 ? -43.733 -5.990 10.647 1.00 55.34 792 LYS A O 1
ATOM 6284 N N . THR A 1 793 ? -45.419 -6.922 11.787 1.00 52.50 793 THR A N 1
ATOM 6285 C CA . THR A 1 793 ? -46.499 -6.604 10.839 1.00 52.50 793 THR A CA 1
ATOM 6286 C C . THR A 1 793 ? -47.482 -5.590 11.427 1.00 52.50 793 THR A C 1
ATOM 6288 O O . THR A 1 793 ? -47.868 -5.700 12.589 1.00 52.50 793 THR A O 1
ATOM 6291 N N . ASP A 1 794 ? -47.943 -4.638 10.605 1.00 50.00 794 ASP A N 1
ATOM 6292 C CA . ASP A 1 794 ? -48.910 -3.591 10.999 1.00 50.00 794 ASP A CA 1
ATOM 6293 C C . ASP A 1 794 ? -50.300 -4.145 11.358 1.00 50.00 794 ASP A C 1
ATOM 6295 O O . ASP A 1 794 ? -51.133 -3.443 11.929 1.00 50.00 794 ASP A O 1
ATOM 6299 N N . ASN A 1 795 ? -50.559 -5.420 11.043 1.00 60.22 795 ASN A N 1
ATOM 6300 C CA . ASN A 1 795 ? -51.822 -6.086 11.319 1.00 60.22 795 ASN A CA 1
ATOM 6301 C C . ASN A 1 795 ? -51.618 -7.369 12.139 1.00 60.22 795 ASN A C 1
ATOM 6303 O O . ASN A 1 795 ? -51.151 -8.391 11.631 1.00 60.22 795 ASN A O 1
ATOM 6307 N N . ILE A 1 796 ? -52.032 -7.312 13.408 1.00 63.16 796 ILE A N 1
ATOM 6308 C CA . ILE A 1 796 ? -51.963 -8.412 14.385 1.00 63.16 796 ILE A CA 1
ATOM 6309 C C . ILE A 1 796 ? -52.757 -9.643 13.901 1.00 63.16 796 ILE A C 1
ATOM 6311 O O . ILE A 1 796 ? -52.452 -10.767 14.295 1.00 63.16 796 ILE A O 1
ATOM 6315 N N . SER A 1 797 ? -53.719 -9.475 12.980 1.00 62.16 797 SER A N 1
ATOM 6316 C CA . SER A 1 797 ? -54.521 -10.578 12.431 1.00 62.16 797 SER A CA 1
ATOM 6317 C C . SER A 1 797 ? -53.751 -11.565 11.541 1.00 62.16 797 SER A C 1
ATOM 6319 O O . SER A 1 797 ? -54.332 -12.566 11.124 1.00 62.16 797 SER A O 1
ATOM 6321 N N . ASN A 1 798 ? -52.483 -11.288 11.217 1.00 72.44 798 ASN A N 1
ATOM 6322 C CA . ASN A 1 798 ? -51.663 -12.114 10.322 1.00 72.44 798 ASN A CA 1
ATOM 6323 C C . ASN A 1 798 ? -50.740 -13.106 11.055 1.00 72.44 798 ASN A C 1
ATOM 6325 O O . ASN A 1 798 ? -49.978 -13.823 10.398 1.00 72.44 798 ASN A O 1
ATOM 6329 N N . VAL A 1 799 ? -50.812 -13.165 12.390 1.00 79.25 799 VAL A N 1
ATOM 6330 C CA . VAL A 1 799 ? -50.032 -14.101 13.210 1.00 79.25 799 VAL A CA 1
ATOM 6331 C C . VAL A 1 799 ? -50.820 -15.391 13.461 1.00 79.25 799 VAL A C 1
ATOM 6333 O O . VAL A 1 799 ? -51.965 -15.344 13.909 1.00 79.25 799 VAL A O 1
ATOM 6336 N N . PHE A 1 800 ? -50.207 -16.545 13.198 1.00 82.94 800 PHE A N 1
ATOM 6337 C CA . PHE A 1 800 ? -50.811 -17.872 13.354 1.00 82.94 800 PHE A CA 1
ATOM 6338 C C . PHE A 1 800 ? -49.847 -18.852 14.028 1.00 82.94 800 PHE A C 1
ATOM 6340 O O . PHE A 1 800 ? -48.654 -18.856 13.722 1.00 82.94 800 PHE A O 1
ATOM 6347 N N . CYS A 1 801 ? -50.382 -19.716 14.890 1.00 83.88 801 CYS A N 1
ATOM 6348 C CA . CYS A 1 801 ? -49.692 -20.864 15.474 1.00 83.88 801 CYS A CA 1
ATOM 6349 C C . CYS A 1 801 ? -50.156 -22.139 14.767 1.00 83.88 801 CYS A C 1
ATOM 6351 O O . CYS A 1 801 ? -51.342 -22.442 14.776 1.00 83.88 801 CYS A O 1
ATOM 6353 N N . ASN A 1 802 ? -49.242 -22.870 14.140 1.00 84.75 802 ASN A N 1
ATOM 6354 C CA . ASN A 1 802 ? -49.501 -24.157 13.504 1.00 84.75 802 ASN A CA 1
ATOM 6355 C C . ASN A 1 802 ? -48.895 -25.276 14.353 1.00 84.75 802 ASN A C 1
ATOM 6357 O O . ASN A 1 802 ? -47.720 -25.208 14.709 1.00 84.75 802 ASN A O 1
ATOM 6361 N N . PHE A 1 803 ? -49.683 -26.298 14.654 1.00 83.31 803 PHE A N 1
ATOM 6362 C CA . PHE A 1 803 ? -49.249 -27.491 15.369 1.00 83.31 803 PHE A CA 1
ATOM 6363 C C . PHE A 1 803 ? -49.223 -28.662 14.399 1.00 83.31 803 PHE A C 1
ATOM 6365 O O . PHE A 1 803 ? -50.211 -28.911 13.709 1.00 83.31 803 PHE A O 1
ATOM 6372 N N . ARG A 1 804 ? -48.090 -29.366 14.349 1.00 78.06 804 ARG A N 1
ATOM 6373 C CA . ARG A 1 804 ? -47.910 -30.537 13.494 1.00 78.06 804 ARG A CA 1
ATOM 6374 C C . ARG A 1 804 ? -47.794 -31.797 14.344 1.00 78.06 804 ARG A C 1
ATOM 6376 O O . ARG A 1 804 ? -46.817 -31.941 15.081 1.00 78.06 804 ARG A O 1
ATOM 6383 N N . LEU A 1 805 ? -48.787 -32.679 14.250 1.00 76.44 805 LEU A N 1
ATOM 6384 C CA . LEU A 1 805 ? -48.820 -33.961 14.963 1.00 76.44 805 LEU A CA 1
ATOM 6385 C C . LEU A 1 805 ? -48.093 -35.022 14.121 1.00 76.44 805 LEU A C 1
ATOM 6387 O O . LEU A 1 805 ? -48.472 -35.225 12.965 1.00 76.44 805 LEU A O 1
ATOM 6391 N N . ASN A 1 806 ? -47.044 -35.662 14.656 1.00 66.31 806 ASN A N 1
ATOM 6392 C CA . ASN A 1 806 ? -46.290 -36.742 13.987 1.00 66.31 806 ASN A CA 1
ATOM 6393 C C . ASN A 1 806 ? -45.967 -36.465 12.498 1.00 66.31 806 ASN A C 1
ATOM 6395 O O . ASN A 1 806 ? -46.096 -37.339 11.642 1.00 66.31 806 ASN A O 1
ATOM 6399 N N . ASP A 1 807 ? -45.621 -35.214 12.170 1.00 63.88 807 ASP A N 1
ATOM 6400 C CA . ASP A 1 807 ? -45.337 -34.723 10.812 1.00 63.88 807 ASP A CA 1
ATOM 6401 C C . ASP A 1 807 ? -46.443 -34.912 9.742 1.00 63.88 807 ASP A C 1
ATOM 6403 O O . ASP A 1 807 ? -46.207 -34.645 8.557 1.00 63.88 807 ASP A O 1
ATOM 6407 N N . THR A 1 808 ? -47.670 -35.280 10.113 1.00 58.19 808 THR A N 1
ATOM 6408 C CA . THR A 1 808 ? -48.718 -35.683 9.154 1.00 58.19 808 THR A CA 1
ATOM 6409 C C . THR A 1 808 ? -49.938 -34.762 9.127 1.00 58.19 808 THR A C 1
ATOM 6411 O O . THR A 1 808 ? -50.396 -34.446 8.029 1.00 58.19 808 THR A O 1
ATOM 6414 N N . ASP A 1 809 ? -50.411 -34.258 10.272 1.00 68.56 809 ASP A N 1
ATOM 6415 C CA . ASP A 1 809 ? -51.583 -33.365 10.349 1.00 68.56 809 ASP A CA 1
ATOM 6416 C C . ASP A 1 809 ? -51.207 -31.949 10.822 1.00 68.56 809 ASP A C 1
ATOM 6418 O O . ASP A 1 809 ? -50.459 -31.796 11.788 1.00 68.56 809 ASP A O 1
ATOM 6422 N N . ASN A 1 810 ? -51.702 -30.916 10.127 1.00 75.62 810 ASN A N 1
ATOM 6423 C CA . ASN A 1 810 ? -51.418 -29.501 10.403 1.00 75.62 810 ASN A CA 1
ATOM 6424 C C . ASN A 1 810 ? -52.672 -28.808 10.939 1.00 75.62 810 ASN A C 1
ATOM 6426 O O . ASN A 1 810 ? -53.637 -28.607 10.199 1.00 75.62 810 ASN A O 1
ATOM 6430 N N . GLN A 1 811 ? -52.625 -28.351 12.188 1.00 79.25 811 GLN A N 1
ATOM 6431 C CA . GLN A 1 811 ? -53.727 -27.627 12.815 1.00 79.25 811 GLN A CA 1
ATOM 6432 C C . GLN A 1 811 ? -53.314 -26.192 13.143 1.00 79.25 811 GLN A C 1
ATOM 6434 O O . GLN A 1 811 ? -52.434 -25.941 13.968 1.00 79.25 811 GLN A O 1
ATOM 6439 N N . VAL A 1 812 ? -53.958 -25.233 12.473 1.00 82.31 812 VAL A N 1
ATOM 6440 C CA . VAL A 1 812 ? -53.626 -23.806 12.557 1.00 82.31 812 VAL A CA 1
ATOM 6441 C C . VAL A 1 812 ? -54.613 -23.078 13.464 1.00 82.31 812 VAL A C 1
ATOM 6443 O O . VAL A 1 812 ? -55.814 -23.048 13.208 1.00 82.31 812 VAL A O 1
ATOM 6446 N N . TYR A 1 813 ? -54.084 -22.400 14.475 1.00 83.94 813 TYR A N 1
ATOM 6447 C CA . TYR A 1 813 ? -54.829 -21.614 15.447 1.00 83.94 813 TYR A CA 1
ATOM 6448 C C . TYR A 1 813 ? -54.383 -20.153 15.449 1.00 83.94 813 TYR A C 1
ATOM 6450 O O . TYR A 1 813 ? -53.245 -19.810 15.114 1.00 83.94 813 TYR A O 1
ATOM 6458 N N . ARG A 1 814 ? -55.290 -19.269 15.873 1.00 82.81 814 ARG A N 1
ATOM 6459 C CA . ARG A 1 814 ? -54.957 -17.869 16.147 1.00 82.81 814 ARG A CA 1
ATOM 6460 C C . ARG A 1 814 ? -54.520 -17.699 17.606 1.00 82.81 814 ARG A C 1
ATOM 6462 O O . ARG A 1 814 ? -55.182 -18.249 18.489 1.00 82.81 814 ARG A O 1
ATOM 6469 N N . PRO A 1 815 ? -53.447 -16.932 17.870 1.00 85.06 815 PRO A N 1
ATOM 6470 C CA . PRO A 1 815 ? -53.041 -16.602 19.228 1.00 85.06 815 PRO A CA 1
ATOM 6471 C C . PRO A 1 815 ? -54.121 -15.777 19.939 1.00 85.06 815 PRO A C 1
ATOM 6473 O O . PRO A 1 815 ? -54.743 -14.900 19.338 1.00 85.06 815 PRO A O 1
ATOM 6476 N N . LYS A 1 816 ? -54.319 -16.043 21.233 1.00 84.56 816 LYS A N 1
ATOM 6477 C CA . LYS A 1 816 ? -55.197 -15.261 22.118 1.00 84.56 816 LYS A CA 1
ATOM 6478 C C . LYS A 1 816 ? -54.551 -13.940 22.540 1.00 84.56 816 LYS A C 1
ATOM 6480 O O . LYS A 1 816 ? -55.253 -12.956 22.743 1.00 84.56 816 LYS A O 1
ATOM 6485 N N . GLU A 1 817 ? -53.224 -13.914 22.651 1.00 82.12 817 GLU A N 1
ATOM 6486 C CA . GLU A 1 817 ? -52.443 -12.729 23.015 1.00 82.12 817 GLU A CA 1
ATOM 6487 C C . GLU A 1 817 ? -51.169 -12.647 22.163 1.00 82.12 817 GLU A C 1
ATOM 6489 O O . GLU A 1 817 ? -50.507 -13.664 21.942 1.00 82.12 817 GLU A O 1
ATOM 6494 N N . VAL A 1 818 ? -50.836 -11.441 21.681 1.00 80.62 818 VAL A N 1
ATOM 6495 C CA . VAL A 1 818 ? -49.659 -11.170 20.838 1.00 80.62 818 VAL A CA 1
ATOM 6496 C C . VAL A 1 818 ? -48.888 -9.960 21.366 1.00 80.62 818 VAL A C 1
ATOM 6498 O O . VAL A 1 818 ? -49.396 -8.838 21.359 1.00 80.62 818 VAL A O 1
ATOM 6501 N N . ARG A 1 819 ? -47.636 -10.175 21.778 1.00 76.50 819 ARG A N 1
ATOM 6502 C CA . ARG A 1 819 ? -46.651 -9.138 22.137 1.00 76.50 819 ARG A CA 1
ATOM 6503 C C . ARG A 1 819 ? -45.424 -9.248 21.224 1.00 76.50 819 ARG A C 1
ATOM 6505 O O . ARG A 1 819 ? -45.343 -10.142 20.391 1.00 76.50 819 ARG A O 1
ATOM 6512 N N . SER A 1 820 ? -44.469 -8.322 21.330 1.00 62.62 820 SER A N 1
ATOM 6513 C CA . SER A 1 820 ? -43.240 -8.336 20.509 1.00 62.62 820 SER A CA 1
ATOM 6514 C C . SER A 1 820 ? -42.359 -9.570 20.727 1.00 62.62 820 SER A C 1
ATOM 6516 O O . SER A 1 820 ? -41.642 -9.975 19.808 1.00 62.62 820 SER A O 1
ATOM 6518 N N . ASP A 1 821 ? -42.434 -10.140 21.925 1.00 73.88 821 ASP A N 1
ATOM 6519 C CA . ASP A 1 821 ? -41.570 -11.182 22.477 1.00 73.88 821 ASP A CA 1
ATOM 6520 C C . ASP A 1 821 ? -42.339 -12.404 23.024 1.00 73.88 821 ASP A C 1
ATOM 6522 O O . ASP A 1 821 ? -41.746 -13.355 23.533 1.00 73.88 821 ASP A O 1
ATOM 6526 N N . TYR A 1 822 ? -43.671 -12.395 22.915 1.00 82.38 822 TYR A N 1
ATOM 6527 C CA . TYR A 1 822 ? -44.541 -13.389 23.539 1.00 82.38 822 TYR A CA 1
ATOM 6528 C C . TYR A 1 822 ? -45.829 -13.639 22.735 1.00 82.38 822 TYR A C 1
ATOM 6530 O O . TYR A 1 822 ? -46.425 -12.702 22.196 1.00 82.38 822 TYR A O 1
ATOM 6538 N N . LEU A 1 823 ? -46.270 -14.899 22.678 1.00 85.62 823 LEU A N 1
ATOM 6539 C CA . LEU A 1 823 ? -47.531 -15.352 22.083 1.00 85.62 823 LEU A CA 1
ATOM 6540 C C . LEU A 1 823 ? -48.210 -16.376 23.001 1.00 85.62 823 LEU A C 1
ATOM 6542 O O . LEU A 1 823 ? -47.552 -17.290 23.493 1.00 85.62 823 LEU A O 1
ATOM 6546 N N . ARG A 1 824 ? -49.535 -16.289 23.155 1.00 88.25 824 ARG A N 1
ATOM 6547 C CA . ARG A 1 824 ? -50.346 -17.336 23.804 1.00 88.25 824 ARG A CA 1
ATOM 6548 C C . ARG A 1 824 ? -51.200 -18.055 22.774 1.00 88.25 824 ARG A C 1
ATOM 6550 O O . ARG A 1 824 ? -52.101 -17.438 22.200 1.00 88.25 824 ARG A O 1
ATOM 6557 N N . CYS A 1 825 ? -50.943 -19.341 22.545 1.00 87.94 825 CYS A N 1
ATOM 6558 C CA . CYS A 1 825 ? -51.601 -20.125 21.501 1.00 87.94 825 CYS A CA 1
ATOM 6559 C C . CYS A 1 825 ? -52.402 -21.307 22.069 1.00 87.94 825 CYS A C 1
ATOM 6561 O O . CYS A 1 825 ? -51.865 -22.072 22.868 1.00 87.94 825 CYS A O 1
ATOM 6563 N N . PRO A 1 826 ? -53.675 -21.485 21.665 1.00 87.06 826 PRO A N 1
ATOM 6564 C CA . PRO A 1 826 ? -54.427 -22.690 22.005 1.00 87.06 826 PRO A CA 1
ATOM 6565 C C . PRO A 1 826 ? -53.888 -23.881 21.198 1.00 87.06 826 PRO A C 1
ATOM 6567 O O . PRO A 1 826 ? -53.600 -23.720 20.012 1.00 87.06 826 PRO A O 1
ATOM 6570 N N . ALA A 1 827 ? -53.747 -25.044 21.838 1.00 83.44 827 ALA A N 1
ATOM 6571 C CA . ALA A 1 827 ? -53.191 -26.256 21.234 1.00 83.44 827 ALA A CA 1
ATOM 6572 C C . ALA A 1 827 ? -54.240 -27.382 21.104 1.00 83.44 827 ALA A C 1
ATOM 6574 O O . ALA A 1 827 ? -55.234 -27.382 21.842 1.00 83.44 827 ALA A O 1
ATOM 6575 N N . PRO A 1 828 ? -54.045 -28.333 20.169 1.00 82.12 828 PRO A N 1
ATOM 6576 C CA . PRO A 1 828 ? -54.907 -29.505 20.035 1.00 82.12 828 PRO A CA 1
ATOM 6577 C C . PRO A 1 828 ? -54.698 -30.507 21.180 1.00 82.12 828 PRO A C 1
ATOM 6579 O O . PRO A 1 828 ? -53.643 -30.533 21.814 1.00 82.12 828 PRO A O 1
ATOM 6582 N N . LYS A 1 829 ? -55.703 -31.355 21.429 1.00 82.00 829 LYS A N 1
ATOM 6583 C CA . LYS A 1 829 ? -55.564 -32.507 22.333 1.00 82.00 829 LYS A CA 1
ATOM 6584 C C . LYS A 1 829 ? -54.666 -33.573 21.694 1.00 82.00 829 LYS A C 1
ATOM 6586 O O . LYS A 1 829 ? -54.690 -33.729 20.475 1.00 82.00 829 LYS A O 1
ATOM 6591 N N . ILE A 1 830 ? -53.882 -34.276 22.512 1.00 82.00 830 ILE A N 1
ATOM 6592 C CA . ILE A 1 830 ? -52.994 -35.363 22.075 1.00 82.00 830 ILE A CA 1
ATOM 6593 C C . ILE A 1 830 ? -53.481 -36.658 22.721 1.00 82.00 830 ILE A C 1
ATOM 6595 O O . ILE A 1 830 ? -53.443 -36.768 23.945 1.00 82.00 830 ILE A O 1
ATOM 6599 N N . ASP A 1 831 ? -53.927 -37.614 21.912 1.00 77.56 831 ASP A N 1
ATOM 6600 C CA . ASP A 1 831 ? -54.641 -38.800 22.404 1.00 77.56 831 ASP A CA 1
ATOM 6601 C C . ASP A 1 831 ? -53.697 -39.919 22.896 1.00 77.56 831 ASP A C 1
ATOM 6603 O O . ASP A 1 831 ? -54.061 -40.694 23.777 1.00 77.56 831 ASP A O 1
ATOM 6607 N N . GLU A 1 832 ? -52.464 -39.995 22.377 1.00 78.31 832 GLU A N 1
ATOM 6608 C CA . GLU A 1 832 ? -51.525 -41.094 22.659 1.00 78.31 832 GLU A CA 1
ATOM 6609 C C . GLU A 1 832 ? -50.294 -40.642 23.478 1.00 78.31 832 GLU A C 1
ATOM 6611 O O . GLU A 1 832 ? -49.569 -39.737 23.045 1.00 78.31 832 GLU A O 1
ATOM 6616 N N . PRO A 1 833 ? -49.989 -41.291 24.623 1.00 75.75 833 PRO A N 1
ATOM 6617 C CA . PRO A 1 833 ? -48.736 -41.088 25.352 1.00 75.75 833 PRO A CA 1
ATOM 6618 C C . PRO A 1 833 ? -47.512 -41.421 24.483 1.00 75.75 833 PRO A C 1
ATOM 6620 O O . PRO A 1 833 ? -47.491 -42.436 23.790 1.00 75.75 833 PRO A O 1
ATOM 6623 N N . GLY A 1 834 ? -46.479 -40.580 24.524 1.00 74.12 834 GLY A N 1
ATOM 6624 C CA . GLY A 1 834 ? -45.268 -40.694 23.702 1.00 74.12 834 GLY A CA 1
ATOM 6625 C C . GLY A 1 834 ? -45.358 -40.016 22.328 1.00 74.12 834 GLY A C 1
ATOM 6626 O O . GLY A 1 834 ? -44.351 -39.931 21.625 1.00 74.12 834 GLY A O 1
ATOM 6627 N N . SER A 1 835 ? -46.527 -39.490 21.941 1.00 78.56 835 SER A N 1
ATOM 6628 C CA . SER A 1 835 ? -46.643 -38.618 20.766 1.00 78.56 835 SER A CA 1
ATOM 6629 C C . SER A 1 835 ? -46.080 -37.223 21.051 1.00 78.56 835 SER A C 1
ATOM 6631 O O . SER A 1 835 ? -46.209 -36.699 22.161 1.00 78.56 835 SER A O 1
ATOM 6633 N N . PHE A 1 836 ? -45.491 -36.593 20.030 1.00 78.56 836 PHE A N 1
ATOM 6634 C CA . PHE A 1 836 ? -44.952 -35.236 20.120 1.00 78.56 836 PHE A CA 1
ATOM 6635 C C . PHE A 1 836 ? -45.557 -34.306 19.068 1.00 78.56 836 PHE A C 1
ATOM 6637 O O . PHE A 1 836 ? -45.889 -34.705 17.949 1.00 78.56 836 PHE A O 1
ATOM 6644 N N . VAL A 1 837 ? -45.670 -33.029 19.428 1.00 80.00 837 VAL A N 1
ATOM 6645 C CA . VAL A 1 837 ? -46.212 -31.984 18.554 1.00 80.00 837 VAL A CA 1
ATOM 6646 C C . VAL A 1 837 ? -45.153 -30.937 18.286 1.00 80.00 837 VAL A C 1
ATOM 6648 O O . VAL A 1 837 ? -44.539 -30.408 19.214 1.00 80.00 837 VAL A O 1
ATOM 6651 N N . VAL A 1 838 ? -44.962 -30.613 17.008 1.00 78.50 838 VAL A N 1
ATOM 6652 C CA . VAL A 1 838 ? -44.052 -29.549 16.580 1.00 78.50 838 VAL A CA 1
ATOM 6653 C C . VAL A 1 838 ? -44.841 -28.254 16.430 1.00 78.50 838 VAL A C 1
ATOM 6655 O O . VAL A 1 838 ? -45.749 -28.160 15.602 1.00 78.50 838 VAL A O 1
ATOM 6658 N N . LEU A 1 839 ? -44.473 -27.237 17.209 1.00 80.56 839 LEU A N 1
ATOM 6659 C CA . LEU A 1 839 ? -45.036 -25.896 17.085 1.00 80.56 839 LEU A CA 1
ATOM 6660 C C . LEU A 1 839 ? -44.326 -25.111 15.971 1.00 80.56 839 LEU A C 1
ATOM 6662 O O . LEU A 1 839 ? -43.096 -25.050 15.912 1.00 80.56 839 LEU A O 1
ATOM 6666 N N . GLN A 1 840 ? -45.092 -24.435 15.121 1.00 81.44 840 GLN A N 1
ATOM 6667 C CA . GLN A 1 840 ? -44.600 -23.495 14.116 1.00 81.44 840 GLN A CA 1
ATOM 6668 C C . GLN A 1 840 ? -45.378 -22.179 14.205 1.00 81.44 840 GLN A C 1
ATOM 6670 O O . GLN A 1 840 ? -46.581 -22.182 14.447 1.00 81.44 840 GLN A O 1
ATOM 6675 N N . VAL A 1 841 ? -44.724 -21.040 13.970 1.00 77.94 841 VAL A N 1
ATOM 6676 C CA . VAL A 1 841 ? -45.389 -19.723 13.991 1.00 77.94 841 VAL A CA 1
ATOM 6677 C C . VAL A 1 841 ? -45.232 -19.035 12.639 1.00 77.94 841 VAL A C 1
ATOM 6679 O O . VAL A 1 841 ? -44.148 -19.014 12.054 1.00 77.94 841 VAL A O 1
ATOM 6682 N N . SER A 1 842 ? -46.318 -18.455 12.130 1.00 76.75 842 SER A N 1
ATOM 6683 C CA . SER A 1 842 ? -46.316 -17.585 10.950 1.00 76.75 842 SER A CA 1
ATOM 6684 C C . SER A 1 842 ? -46.723 -16.170 11.335 1.00 76.75 842 SER A C 1
ATOM 6686 O O . SER A 1 842 ? -47.653 -15.999 12.111 1.00 76.75 842 SER A O 1
ATOM 6688 N N . VAL A 1 843 ? -46.060 -15.160 10.765 1.00 69.69 843 VAL A N 1
ATOM 6689 C CA . VAL A 1 843 ? -46.370 -13.726 10.974 1.00 69.69 843 VAL A CA 1
ATOM 6690 C C . VAL A 1 843 ? -47.042 -13.093 9.735 1.00 69.69 843 VAL A C 1
ATOM 6692 O O . VAL A 1 843 ? -47.550 -11.976 9.801 1.00 69.69 843 VAL A O 1
ATOM 6695 N N . ASN A 1 844 ? -47.097 -13.833 8.615 1.00 64.38 844 ASN A N 1
ATOM 6696 C CA . ASN A 1 844 ? -47.625 -13.380 7.316 1.00 64.38 844 ASN A CA 1
ATOM 6697 C C . ASN A 1 844 ? -48.727 -14.303 6.747 1.00 64.38 844 ASN A C 1
ATOM 6699 O O . ASN A 1 844 ? -49.101 -14.171 5.581 1.00 64.38 844 ASN A O 1
ATOM 6703 N N . GLY A 1 845 ? -49.187 -15.296 7.516 1.00 57.59 845 GLY A N 1
ATOM 6704 C CA . GLY A 1 845 ? -50.223 -16.264 7.122 1.00 57.59 845 GLY A CA 1
ATOM 6705 C C . GLY A 1 845 ? -49.869 -17.254 6.001 1.00 57.59 845 GLY A C 1
ATOM 6706 O O . GLY A 1 845 ? -50.702 -18.086 5.662 1.00 57.59 845 GLY A O 1
ATOM 6707 N N . LYS A 1 846 ? -48.668 -17.180 5.405 1.00 53.53 846 LYS A N 1
ATOM 6708 C CA . LYS A 1 846 ? -48.261 -18.014 4.249 1.00 53.53 846 LYS A CA 1
ATOM 6709 C C . LYS A 1 846 ? -46.994 -18.843 4.464 1.00 53.53 846 LYS A C 1
ATOM 6711 O O . LYS A 1 846 ? -46.827 -19.874 3.827 1.00 53.53 846 LYS A O 1
ATOM 6716 N N . THR A 1 847 ? -46.093 -18.394 5.334 1.00 53.03 847 THR A N 1
ATOM 6717 C CA . THR A 1 847 ? -44.810 -19.058 5.610 1.00 53.03 847 THR A CA 1
ATOM 6718 C C . THR A 1 847 ? -44.717 -19.363 7.095 1.00 53.03 847 THR A C 1
ATOM 6720 O O . THR A 1 847 ? -44.752 -18.432 7.906 1.00 53.03 847 THR A O 1
ATOM 6723 N N . PHE A 1 848 ? -44.618 -20.639 7.452 1.00 57.47 848 PHE A N 1
ATOM 6724 C CA . PHE A 1 848 ? -44.480 -21.084 8.836 1.00 57.47 848 PHE A CA 1
ATOM 6725 C C . PHE A 1 848 ? -42.999 -21.265 9.166 1.00 57.47 848 PHE A C 1
ATOM 6727 O O . PHE A 1 848 ? -42.270 -21.932 8.435 1.00 57.47 848 PHE A O 1
ATOM 6734 N N . ILE A 1 849 ? -42.550 -20.629 10.247 1.00 59.34 849 ILE A N 1
ATOM 6735 C CA . ILE A 1 849 ? -41.213 -20.824 10.804 1.00 59.34 849 ILE A CA 1
ATOM 6736 C C . ILE A 1 849 ? -41.350 -21.939 11.837 1.00 59.34 849 ILE A C 1
ATOM 6738 O O . ILE A 1 849 ? -42.053 -21.775 12.837 1.00 59.34 849 ILE A O 1
ATOM 6742 N N . SER A 1 850 ? -40.730 -23.088 11.573 1.00 53.38 850 SER A N 1
ATOM 6743 C CA . SER A 1 850 ? -40.726 -24.208 12.510 1.00 53.38 850 SER A CA 1
ATOM 6744 C C . SER A 1 850 ? -39.915 -23.858 13.753 1.00 53.38 850 SER A C 1
ATOM 6746 O O . SER A 1 850 ? -38.769 -23.423 13.632 1.00 53.38 850 SER A O 1
ATOM 6748 N N . SER A 1 851 ? -40.490 -24.056 14.940 1.00 53.75 851 SER A N 1
ATOM 6749 C CA . SER A 1 851 ? -39.711 -24.056 16.176 1.00 53.75 851 SER A CA 1
ATOM 6750 C C . SER A 1 851 ? -38.990 -25.395 16.337 1.00 53.75 851 SER A C 1
ATOM 6752 O O . SER A 1 851 ? -39.465 -26.420 15.851 1.00 53.75 851 SER A O 1
ATOM 6754 N N . ASN A 1 852 ? -37.878 -25.394 17.071 1.00 56.53 852 ASN A N 1
ATOM 6755 C CA . ASN A 1 852 ? -37.244 -26.619 17.572 1.00 56.53 852 ASN A CA 1
ATOM 6756 C C . ASN A 1 852 ? -37.905 -27.107 18.879 1.00 56.53 852 ASN A C 1
ATOM 6758 O O . ASN A 1 852 ? -37.298 -27.881 19.615 1.00 56.53 852 ASN A O 1
ATOM 6762 N N . VAL A 1 853 ? -39.099 -26.605 19.217 1.00 63.00 853 VAL A N 1
ATOM 6763 C CA . VAL A 1 853 ? -39.786 -26.921 20.470 1.00 63.00 853 VAL A CA 1
ATOM 6764 C C . VAL A 1 853 ? -40.832 -27.996 20.203 1.00 63.00 853 VAL A C 1
ATOM 6766 O O . VAL A 1 853 ? -41.828 -27.763 19.516 1.00 63.00 853 VAL A O 1
ATOM 6769 N N . THR A 1 854 ? -40.574 -29.182 20.747 1.00 74.88 854 THR A N 1
ATOM 6770 C CA . THR A 1 854 ? -41.490 -30.322 20.757 1.00 74.88 854 THR A CA 1
ATOM 6771 C C . THR A 1 854 ? -42.183 -30.399 22.107 1.00 74.88 854 THR A C 1
ATOM 6773 O O . THR A 1 854 ? -41.521 -30.307 23.141 1.00 74.88 854 THR A O 1
ATOM 6776 N N . ILE A 1 855 ? -43.498 -30.578 22.095 1.00 79.25 855 ILE A N 1
ATOM 6777 C CA . ILE A 1 855 ? -44.285 -30.847 23.302 1.00 79.25 855 ILE A CA 1
ATOM 6778 C C . ILE A 1 855 ? -44.637 -32.329 23.283 1.00 79.25 855 ILE A C 1
ATOM 6780 O O . ILE A 1 855 ? -45.214 -32.792 22.299 1.00 79.25 855 ILE A O 1
ATOM 6784 N N . GLU A 1 856 ? -44.258 -33.061 24.328 1.00 82.56 856 GLU A N 1
ATOM 6785 C CA . GLU A 1 856 ? -44.449 -34.513 24.431 1.00 82.56 856 GLU A CA 1
ATOM 6786 C C . GLU A 1 856 ? -45.614 -34.850 25.371 1.00 82.56 856 GLU A C 1
ATOM 6788 O O . GLU A 1 856 ? -45.761 -34.251 26.443 1.00 82.56 856 GLU A O 1
ATOM 6793 N N . ALA A 1 857 ? -46.448 -35.809 24.965 1.00 82.88 857 ALA A N 1
ATOM 6794 C CA . ALA A 1 857 ? -47.534 -36.321 25.789 1.00 82.88 857 ALA A CA 1
ATOM 6795 C C . ALA A 1 857 ? -47.034 -37.419 26.743 1.00 82.88 857 ALA A C 1
ATOM 6797 O O . ALA A 1 857 ? -46.463 -38.414 26.303 1.00 82.88 857 ALA A O 1
ATOM 6798 N N . LEU A 1 858 ? -47.273 -37.268 28.045 1.00 80.94 858 LEU A N 1
ATOM 6799 C CA . LEU A 1 858 ? -46.929 -38.245 29.080 1.00 80.94 858 LEU A CA 1
ATOM 6800 C C . LEU A 1 858 ? -48.165 -39.020 29.554 1.00 80.94 858 LEU A C 1
ATOM 6802 O O . LEU A 1 858 ? -49.275 -38.483 29.617 1.00 80.94 858 LEU A O 1
ATOM 6806 N N . ASP A 1 859 ? -47.942 -40.274 29.949 1.00 77.62 859 ASP A N 1
ATOM 6807 C CA . ASP A 1 859 ? -48.901 -41.059 30.723 1.00 77.62 859 ASP A CA 1
ATOM 6808 C C . ASP A 1 859 ? -48.828 -40.601 32.187 1.00 77.62 859 ASP A C 1
ATOM 6810 O O . ASP A 1 859 ? -47.842 -40.829 32.888 1.00 77.62 859 ASP A O 1
ATOM 6814 N N . CYS A 1 860 ? -49.851 -39.873 32.628 1.00 70.06 860 CYS A N 1
ATOM 6815 C CA . CYS A 1 860 ? -49.916 -39.286 33.965 1.00 70.06 860 CYS A CA 1
ATOM 6816 C C . CYS A 1 860 ? -50.589 -40.212 34.997 1.00 70.06 860 CYS A C 1
ATOM 6818 O O . CYS A 1 860 ? -51.083 -39.733 36.022 1.00 70.06 860 CYS A O 1
ATOM 6820 N N . THR A 1 861 ? -50.631 -41.526 34.758 1.00 67.25 861 THR A N 1
ATOM 6821 C CA . THR A 1 861 ? -51.129 -42.484 35.753 1.00 67.25 861 THR A CA 1
ATOM 6822 C C . THR A 1 861 ? -50.113 -42.664 36.902 1.00 67.25 861 THR A C 1
ATOM 6824 O O . THR A 1 861 ? -48.930 -42.907 36.666 1.00 67.25 861 THR A O 1
ATOM 6827 N N . PRO A 1 862 ? -50.510 -42.509 38.181 1.00 53.47 862 PRO A N 1
ATOM 6828 C CA . PRO A 1 862 ? -49.565 -42.578 39.293 1.00 53.47 862 PRO A CA 1
ATOM 6829 C C . PRO A 1 862 ? -49.188 -44.033 39.620 1.00 53.47 862 PRO A C 1
ATOM 6831 O O . PRO A 1 862 ? -50.026 -44.799 40.093 1.00 53.47 862 PRO A O 1
ATOM 6834 N N . THR A 1 863 ? -47.916 -44.407 39.438 1.00 49.41 863 THR A N 1
ATOM 6835 C CA . THR A 1 863 ? -47.343 -45.664 39.965 1.00 49.41 863 THR A CA 1
ATOM 6836 C C . THR A 1 863 ? -46.270 -45.400 41.026 1.00 49.41 863 THR A C 1
ATOM 6838 O O . THR A 1 863 ? -45.340 -44.625 40.814 1.00 49.41 863 THR A O 1
ATOM 6841 N N . ASP A 1 864 ? -46.418 -46.062 42.173 1.00 51.25 864 ASP A N 1
ATOM 6842 C CA . ASP A 1 864 ? -45.692 -45.888 43.437 1.00 51.25 864 ASP A CA 1
ATOM 6843 C C . ASP A 1 864 ? -44.276 -46.521 43.394 1.00 51.25 864 ASP A C 1
ATOM 6845 O O . ASP A 1 864 ? -44.121 -47.741 43.446 1.00 51.25 864 ASP A O 1
ATOM 6849 N N . VAL A 1 865 ? -43.213 -45.711 43.267 1.00 54.72 865 VAL A N 1
ATOM 6850 C CA . VAL A 1 865 ? -41.809 -46.180 43.081 1.00 54.72 865 VAL A CA 1
ATOM 6851 C C . VAL A 1 865 ? -41.008 -46.225 44.399 1.00 54.72 865 VAL A C 1
ATOM 6853 O O . VAL A 1 865 ? -39.777 -46.265 44.418 1.00 54.72 865 VAL A O 1
ATOM 6856 N N . SER A 1 866 ? -41.682 -46.239 45.547 1.00 49.94 866 SER A N 1
ATOM 6857 C CA . SER A 1 866 ? -41.042 -46.138 46.868 1.00 49.94 866 SER A CA 1
ATOM 6858 C C . SER A 1 866 ? -40.420 -47.447 47.401 1.00 49.94 866 SER A C 1
ATOM 6860 O O . SER A 1 866 ? -39.707 -47.417 48.404 1.00 49.94 866 SER A O 1
ATOM 6862 N N . ALA A 1 867 ? -40.585 -48.592 46.722 1.00 54.41 867 ALA A N 1
ATOM 6863 C CA . ALA A 1 867 ? -40.188 -49.905 47.259 1.00 54.41 867 ALA A CA 1
ATOM 6864 C C . ALA A 1 867 ? -38.793 -50.435 46.844 1.00 54.41 867 ALA A C 1
ATOM 6866 O O . ALA A 1 867 ? -38.324 -51.409 47.429 1.00 54.41 867 ALA A O 1
ATOM 6867 N N . ILE A 1 868 ? -38.102 -49.831 45.864 1.00 58.38 868 ILE A N 1
ATOM 6868 C CA . ILE A 1 868 ? -36.861 -50.411 45.286 1.00 58.38 868 ILE A CA 1
ATOM 6869 C C . ILE A 1 868 ? -35.601 -49.580 45.594 1.00 58.38 868 ILE A C 1
ATOM 6871 O O . ILE A 1 868 ? -34.492 -50.112 45.640 1.00 58.38 868 ILE A O 1
ATOM 6875 N N . VAL A 1 869 ? -35.741 -48.280 45.864 1.00 59.72 869 VAL A N 1
ATOM 6876 C CA . VAL A 1 869 ? -34.592 -47.355 45.927 1.00 59.72 869 VAL A CA 1
ATOM 6877 C C . VAL A 1 869 ? -33.825 -47.431 47.259 1.00 59.72 869 VAL A C 1
ATOM 6879 O O . VAL A 1 869 ? -32.598 -47.325 47.273 1.00 59.72 869 VAL A O 1
ATOM 6882 N N . LEU A 1 870 ? -34.509 -47.682 48.380 1.00 56.84 870 LEU A N 1
ATOM 6883 C CA . LEU A 1 870 ? -33.878 -47.766 49.706 1.00 56.84 870 LEU A CA 1
ATOM 6884 C C . LEU A 1 870 ? -32.848 -48.908 49.882 1.00 56.84 870 LEU A C 1
ATOM 6886 O O . LEU A 1 870 ? -31.777 -48.643 50.435 1.00 56.84 870 LEU A O 1
ATOM 6890 N N . PRO A 1 871 ? -33.100 -50.158 49.442 1.00 60.25 871 PRO A N 1
ATOM 6891 C CA . PRO A 1 871 ? -32.151 -51.254 49.665 1.00 60.25 871 PRO A CA 1
ATOM 6892 C C . PRO A 1 871 ? -30.864 -51.128 48.834 1.00 60.25 871 PRO A C 1
ATOM 6894 O O . PRO A 1 871 ? -29.797 -51.540 49.289 1.00 60.25 871 PRO A O 1
ATOM 6897 N N . VAL A 1 872 ? -30.923 -50.502 47.653 1.00 70.88 872 VAL A N 1
ATOM 6898 C CA . VAL A 1 872 ? -29.743 -50.300 46.792 1.00 70.88 872 VAL A CA 1
ATOM 6899 C C . VAL A 1 872 ? -28.782 -49.276 47.401 1.00 70.88 872 VAL A C 1
ATOM 6901 O O . VAL A 1 872 ? -27.566 -49.458 47.351 1.00 70.88 872 VAL A O 1
ATOM 6904 N N . PHE A 1 873 ? -29.307 -48.234 48.049 1.00 71.31 873 PHE A N 1
ATOM 6905 C CA . PHE A 1 873 ? -28.485 -47.212 48.699 1.00 71.31 873 PHE A CA 1
ATOM 6906 C C . PHE A 1 873 ? -27.704 -47.764 49.906 1.00 71.31 873 PHE A C 1
ATOM 6908 O O . PHE A 1 873 ? -26.526 -47.449 50.088 1.00 71.31 873 PHE A O 1
ATOM 6915 N N . PHE A 1 874 ? -28.319 -48.658 50.689 1.00 70.06 874 PHE A N 1
ATOM 6916 C CA . PHE A 1 874 ? -27.661 -49.309 51.831 1.00 70.06 874 PHE A CA 1
ATOM 6917 C C . PHE A 1 874 ? -26.511 -50.239 51.416 1.00 70.06 874 PHE A C 1
ATOM 6919 O O . PHE A 1 874 ? -25.496 -50.315 52.112 1.00 70.06 874 PHE A O 1
ATOM 6926 N N . LEU A 1 875 ? -26.634 -50.901 50.262 1.00 73.56 875 LEU A N 1
ATOM 6927 C CA . LEU A 1 875 ? -25.591 -51.776 49.726 1.00 73.56 875 LEU A CA 1
ATOM 6928 C C . LEU A 1 875 ? -24.323 -50.989 49.344 1.00 73.56 875 LEU A C 1
ATOM 6930 O O . LEU A 1 875 ? -23.209 -51.416 49.650 1.00 73.56 875 LEU A O 1
ATOM 6934 N N . PHE A 1 876 ? -24.482 -49.814 48.727 1.00 74.12 876 PHE A N 1
ATOM 6935 C CA . PHE A 1 876 ? -23.352 -48.958 48.346 1.00 74.12 876 PHE A CA 1
ATOM 6936 C C . PHE A 1 876 ? -22.637 -48.340 49.557 1.00 74.12 876 PHE A C 1
ATOM 6938 O O . PHE A 1 876 ? -21.412 -48.205 49.538 1.00 74.12 876 PHE A O 1
ATOM 6945 N N . LEU A 1 877 ? -23.368 -48.026 50.632 1.00 72.06 877 LEU A N 1
ATOM 6946 C CA . LEU A 1 877 ? -22.786 -47.478 51.861 1.00 72.06 877 LEU A CA 1
ATOM 6947 C C . LEU A 1 877 ? -21.871 -48.495 52.574 1.00 72.06 877 LEU A C 1
ATOM 6949 O O . LEU A 1 877 ? -20.783 -48.146 53.033 1.00 72.06 877 LEU A O 1
ATOM 6953 N N . LEU A 1 878 ? -22.281 -49.767 52.621 1.00 71.56 878 LEU A N 1
ATOM 6954 C CA . LEU A 1 878 ? -21.486 -50.860 53.196 1.00 71.56 878 LEU A CA 1
ATOM 6955 C C . LEU A 1 878 ? -20.191 -51.115 52.414 1.00 71.56 878 LEU A C 1
ATOM 6957 O O . LEU A 1 878 ? -19.142 -51.373 53.006 1.00 71.56 878 LEU A O 1
ATOM 6961 N N . LEU A 1 879 ? -20.248 -50.989 51.088 1.00 72.38 879 LEU A N 1
ATOM 6962 C CA . LEU A 1 879 ? -19.099 -51.195 50.207 1.00 72.38 879 LEU A CA 1
ATOM 6963 C C . LEU A 1 879 ? -18.062 -50.066 50.350 1.00 72.38 879 LEU A C 1
ATOM 6965 O O . LEU A 1 879 ? -16.857 -50.322 50.342 1.00 72.38 879 LEU A O 1
ATOM 6969 N N . ALA A 1 880 ? -18.520 -48.831 50.583 1.00 71.12 880 ALA A N 1
ATOM 6970 C CA . ALA A 1 880 ? -17.649 -47.695 50.879 1.00 71.12 880 ALA A CA 1
ATOM 6971 C C . ALA A 1 880 ? -16.928 -47.837 52.235 1.00 71.12 880 ALA A C 1
ATOM 6973 O O . ALA A 1 880 ? -15.735 -47.547 52.329 1.00 71.12 880 ALA A O 1
ATOM 6974 N N . LEU A 1 881 ? -17.613 -48.335 53.272 1.00 69.56 881 LEU A N 1
ATOM 6975 C CA . LEU A 1 881 ? -17.011 -48.563 54.594 1.00 69.56 881 LEU A CA 1
ATOM 6976 C C . LEU A 1 881 ? -15.951 -49.677 54.579 1.00 69.56 881 LEU A C 1
ATOM 6978 O O . LEU A 1 881 ? -14.921 -49.554 55.241 1.00 69.56 881 LEU A O 1
ATOM 6982 N N . LEU A 1 882 ? -16.155 -50.726 53.776 1.00 67.38 882 LEU A N 1
ATOM 6983 C CA . LEU A 1 882 ? -15.170 -51.794 53.570 1.00 67.38 882 LEU A CA 1
ATOM 6984 C C . LEU A 1 882 ? -13.896 -51.293 52.873 1.00 67.38 882 LEU A C 1
ATOM 6986 O O . LEU A 1 882 ? -12.792 -51.652 53.281 1.00 67.38 882 LEU A O 1
ATOM 6990 N N . LEU A 1 883 ? -14.032 -50.422 51.868 1.00 64.69 883 LEU A N 1
ATOM 6991 C CA . LEU A 1 883 ? -12.890 -49.810 51.177 1.00 64.69 883 LEU A CA 1
ATOM 6992 C C . LEU A 1 883 ? -12.113 -48.838 52.081 1.00 64.69 883 LEU A C 1
ATOM 6994 O O . LEU A 1 883 ? -10.883 -48.801 52.029 1.00 64.69 883 LEU A O 1
ATOM 6998 N N . LEU A 1 884 ? -12.811 -48.106 52.955 1.00 59.03 884 LEU A N 1
ATOM 6999 C CA . LEU A 1 884 ? -12.198 -47.245 53.974 1.00 59.03 884 LEU A CA 1
ATOM 7000 C C . LEU A 1 884 ? -11.431 -48.046 55.038 1.00 59.03 884 LEU A C 1
ATOM 7002 O O . LEU A 1 884 ? -10.357 -47.621 55.460 1.00 59.03 884 LEU A O 1
ATOM 7006 N N . TRP A 1 885 ? -11.923 -49.226 55.430 1.00 61.09 885 TRP A N 1
ATOM 7007 C CA . TRP A 1 885 ? -11.206 -50.123 56.346 1.00 61.09 885 TRP A CA 1
ATOM 7008 C C . TRP A 1 885 ? -9.936 -50.712 55.712 1.00 61.09 885 TRP A C 1
ATOM 7010 O O . TRP A 1 885 ? -8.907 -50.824 56.379 1.00 61.09 885 TRP A O 1
ATOM 7020 N N . TRP A 1 886 ? -9.974 -51.006 54.408 1.00 54.44 886 TRP A N 1
ATOM 7021 C CA . TRP A 1 886 ? -8.827 -51.527 53.656 1.00 54.44 886 TRP A CA 1
ATOM 7022 C C . TRP A 1 886 ? -7.691 -50.497 53.509 1.00 54.44 886 TRP A C 1
ATOM 7024 O O . TRP A 1 886 ? -6.516 -50.854 53.581 1.00 54.44 886 TRP A O 1
ATOM 7034 N N . PHE A 1 887 ? -8.025 -49.208 53.384 1.00 52.25 887 PHE A N 1
ATOM 7035 C CA . PHE A 1 887 ? -7.045 -48.114 53.316 1.00 52.25 887 PHE A CA 1
ATOM 7036 C C . PHE A 1 887 ? -6.483 -47.684 54.684 1.00 52.25 887 PHE A C 1
ATOM 7038 O O . PHE A 1 887 ? -5.401 -47.096 54.738 1.00 52.25 887 PHE A O 1
ATOM 7045 N N . TRP A 1 888 ? -7.158 -48.004 55.796 1.00 51.16 888 TRP A N 1
ATOM 7046 C CA . TRP A 1 888 ? -6.727 -47.596 57.142 1.00 51.16 888 TRP A CA 1
ATOM 7047 C C . TRP A 1 888 ? -5.379 -48.227 57.548 1.00 51.16 888 TRP A C 1
ATOM 7049 O O . TRP A 1 888 ? -4.606 -47.605 58.271 1.00 51.16 888 TRP A O 1
ATOM 7059 N N . GLN A 1 889 ? -5.019 -49.409 57.028 1.00 54.00 889 GLN A N 1
ATOM 7060 C CA . GLN A 1 889 ? -3.723 -50.042 57.335 1.00 54.00 889 GLN A CA 1
ATOM 7061 C C . GLN A 1 889 ? -2.519 -49.480 56.550 1.00 54.00 889 GLN A C 1
ATOM 7063 O O . GLN A 1 889 ? -1.382 -49.780 56.904 1.00 54.00 889 GLN A O 1
ATOM 7068 N N . LEU A 1 890 ? -2.737 -48.639 55.529 1.00 53.31 890 LEU A N 1
ATOM 7069 C CA . LEU A 1 890 ? -1.674 -48.009 54.721 1.00 53.31 890 LEU A CA 1
ATOM 7070 C C . LEU A 1 890 ? -1.305 -46.585 55.183 1.00 53.31 890 LEU A C 1
ATOM 7072 O O . LEU A 1 890 ? -0.264 -46.068 54.792 1.00 53.31 890 LEU A O 1
ATOM 7076 N N . LEU A 1 891 ? -2.121 -45.954 56.035 1.00 49.94 891 LEU A N 1
ATOM 7077 C CA . LEU A 1 891 ? -1.939 -44.568 56.504 1.00 49.94 891 LEU A CA 1
ATOM 7078 C C . LEU A 1 891 ? -1.046 -44.425 57.754 1.00 49.94 891 LEU A C 1
ATOM 7080 O O . LEU A 1 891 ? -0.835 -43.313 58.234 1.00 49.94 891 LEU A O 1
ATOM 7084 N N . CYS A 1 892 ? -0.481 -45.523 58.263 1.00 46.19 892 CYS A N 1
ATOM 7085 C CA . CYS A 1 892 ? 0.484 -45.511 59.364 1.00 46.19 892 CYS A CA 1
ATOM 7086 C C . CYS A 1 892 ? 1.859 -46.023 58.910 1.00 46.19 892 CYS A C 1
ATOM 7088 O O . CYS A 1 892 ? 2.278 -47.082 59.360 1.00 46.19 892 CYS A O 1
ATOM 7090 N N . CYS A 1 893 ? 2.571 -45.291 58.046 1.00 42.81 893 CYS A N 1
ATOM 7091 C CA . CYS A 1 893 ? 4.025 -45.428 57.883 1.00 42.81 893 CYS A CA 1
ATOM 7092 C C . CYS A 1 893 ? 4.665 -44.095 57.458 1.00 42.81 893 CYS A C 1
ATOM 7094 O O . CYS A 1 893 ? 4.094 -43.314 56.702 1.00 42.81 893 CYS A O 1
ATOM 7096 N N . TYR A 1 894 ? 5.838 -43.847 58.032 1.00 45.28 894 TYR A N 1
ATOM 7097 C CA . TYR A 1 894 ? 6.565 -42.584 58.098 1.00 45.28 894 TYR A CA 1
ATOM 7098 C C . TYR A 1 894 ? 7.333 -42.253 56.807 1.00 45.28 894 TYR A C 1
ATOM 7100 O O . TYR A 1 894 ? 7.715 -43.138 56.047 1.00 45.28 894 TYR A O 1
ATOM 7108 N N . VAL A 1 895 ? 7.588 -40.958 56.596 1.00 40.34 895 VAL A N 1
ATOM 7109 C CA . VAL A 1 895 ? 8.381 -40.408 55.485 1.00 40.34 895 VAL A CA 1
ATOM 7110 C C . VAL A 1 895 ? 9.859 -40.777 55.661 1.00 40.34 895 VAL A C 1
ATOM 7112 O O . VAL A 1 895 ? 10.459 -40.433 56.677 1.00 40.34 895 VAL A O 1
ATOM 7115 N N . VAL A 1 896 ? 10.453 -41.435 54.662 1.00 36.78 896 VAL A N 1
ATOM 7116 C CA . VAL A 1 896 ? 11.904 -41.659 54.558 1.00 36.78 896 VAL A CA 1
ATOM 7117 C C . VAL A 1 896 ? 12.479 -40.603 53.614 1.00 36.78 896 VAL A C 1
ATOM 7119 O O . VAL A 1 896 ? 12.131 -40.574 52.436 1.00 36.78 896 VAL A O 1
ATOM 7122 N N . ILE A 1 897 ? 13.341 -39.727 54.133 1.00 38.44 897 ILE A N 1
ATOM 7123 C CA . ILE A 1 897 ? 14.178 -38.820 53.336 1.00 38.44 897 ILE A CA 1
ATOM 7124 C C . ILE A 1 897 ? 15.561 -39.468 53.259 1.00 38.44 897 ILE A C 1
ATOM 7126 O O . ILE A 1 897 ? 16.147 -39.781 54.293 1.00 38.44 897 ILE A O 1
ATOM 7130 N N . SER A 1 898 ? 16.053 -39.708 52.044 1.00 34.81 898 SER A N 1
ATOM 7131 C CA . SER A 1 898 ? 17.419 -40.169 51.792 1.00 34.81 898 SER A CA 1
ATOM 7132 C C . SER A 1 898 ? 18.217 -39.007 51.217 1.00 34.81 898 SER A C 1
ATOM 7134 O O . SER A 1 898 ? 17.966 -38.605 50.083 1.00 34.81 898 SER A O 1
ATOM 7136 N N . ASP A 1 899 ? 19.188 -38.513 51.976 1.00 37.84 899 ASP A N 1
ATOM 7137 C CA . ASP A 1 899 ? 20.281 -37.703 51.442 1.00 37.84 899 ASP A CA 1
ATOM 7138 C C . ASP A 1 899 ? 21.291 -38.624 50.751 1.00 37.84 899 ASP A C 1
ATOM 7140 O O . ASP A 1 899 ? 21.556 -39.724 51.247 1.00 37.84 899 ASP A O 1
ATOM 7144 N N . LYS A 1 900 ? 21.876 -38.183 49.631 1.00 31.53 900 LYS A N 1
ATOM 7145 C CA . LYS A 1 900 ? 23.213 -38.632 49.230 1.00 31.53 900 LYS A CA 1
ATOM 7146 C C . LYS A 1 900 ? 23.929 -37.650 48.303 1.00 31.53 900 LYS A C 1
ATOM 7148 O O . LYS A 1 900 ? 23.315 -36.980 47.479 1.00 31.53 900 LYS A O 1
ATOM 7153 N N . GLU A 1 901 ? 25.233 -37.622 48.550 1.00 33.28 901 GLU A N 1
ATOM 7154 C CA . GLU A 1 901 ? 26.320 -36.776 48.066 1.00 33.28 901 GLU A CA 1
ATOM 7155 C C . GLU A 1 901 ? 26.694 -36.964 46.586 1.00 33.28 901 GLU A C 1
ATOM 7157 O O . GLU A 1 901 ? 26.287 -37.922 45.929 1.00 33.28 901 GLU A O 1
ATOM 7162 N N . GLU A 1 902 ? 27.510 -36.013 46.119 1.00 38.34 902 GLU A N 1
ATOM 7163 C CA . GLU A 1 902 ? 28.244 -35.957 44.851 1.00 38.34 902 GLU A CA 1
ATOM 7164 C C . GLU A 1 902 ? 29.167 -37.167 44.624 1.00 38.34 902 GLU A C 1
ATOM 7166 O O . GLU A 1 902 ? 29.925 -37.538 45.517 1.00 38.34 902 GLU A O 1
ATOM 7171 N N . GLU A 1 903 ? 29.208 -37.684 43.389 1.00 29.62 903 GLU A N 1
ATOM 7172 C CA . GLU A 1 903 ? 30.409 -38.303 42.816 1.00 29.62 903 GLU A CA 1
ATOM 7173 C C . GLU A 1 903 ? 30.409 -38.243 41.269 1.00 29.62 903 GLU A C 1
ATOM 7175 O O . GLU A 1 903 ? 29.402 -38.514 40.621 1.00 29.62 903 GLU A O 1
ATOM 7180 N N . ALA A 1 904 ? 31.570 -37.812 40.760 1.00 30.77 904 ALA A N 1
ATOM 7181 C CA . ALA A 1 904 ? 32.271 -37.960 39.473 1.00 30.77 904 ALA A CA 1
ATOM 7182 C C . ALA A 1 904 ? 31.575 -38.334 38.136 1.00 30.77 904 ALA A C 1
ATOM 7184 O O . ALA A 1 904 ? 30.716 -39.201 38.034 1.00 30.77 904 ALA A O 1
ATOM 7185 N N . GLU A 1 905 ? 32.104 -37.704 37.076 1.00 40.72 905 GLU A N 1
ATOM 7186 C CA . GLU A 1 905 ? 31.824 -37.886 35.645 1.00 40.72 905 GLU A CA 1
ATOM 7187 C C . GLU A 1 905 ? 32.126 -39.306 35.114 1.00 40.72 905 GLU A C 1
ATOM 7189 O O . GLU A 1 905 ? 33.263 -39.772 35.184 1.00 40.72 905 GLU A O 1
ATOM 7194 N N . GLU A 1 906 ? 31.144 -39.922 34.446 1.00 31.77 906 GLU A N 1
ATOM 7195 C CA . GLU A 1 906 ? 31.338 -40.949 33.410 1.00 31.77 906 GLU A CA 1
ATOM 7196 C C . GLU A 1 906 ? 30.497 -40.590 32.166 1.00 31.77 906 GLU A C 1
ATOM 7198 O O . GLU A 1 906 ? 29.337 -40.186 32.268 1.00 31.77 906 GLU A O 1
ATOM 7203 N N . GLU A 1 907 ? 31.102 -40.693 30.977 1.00 37.62 907 GLU A N 1
ATOM 7204 C CA . GLU A 1 907 ? 30.488 -40.380 29.678 1.00 37.62 907 GLU A CA 1
ATOM 7205 C C . GLU A 1 907 ? 29.324 -41.330 29.330 1.00 37.62 907 GLU A C 1
ATOM 7207 O O . GLU A 1 907 ? 29.525 -42.525 29.110 1.00 37.62 907 GLU A O 1
ATOM 7212 N N . GLU A 1 908 ? 28.112 -40.790 29.151 1.00 33.81 908 GLU A N 1
ATOM 7213 C CA . GLU A 1 908 ? 26.991 -41.527 28.551 1.00 33.81 908 GLU A CA 1
ATOM 7214 C C . GLU A 1 908 ? 26.987 -41.460 27.004 1.00 33.81 908 GLU A C 1
ATOM 7216 O O . GLU A 1 908 ? 27.280 -40.419 26.399 1.00 33.81 908 GLU A O 1
ATOM 7221 N N . PRO A 1 909 ? 26.591 -42.549 26.311 1.00 37.22 909 PRO A N 1
ATOM 7222 C CA . PRO A 1 909 ? 26.516 -42.590 24.858 1.00 37.22 909 PRO A CA 1
ATOM 7223 C C . PRO A 1 909 ? 25.314 -41.787 24.335 1.00 37.22 909 PRO A C 1
ATOM 7225 O O . PRO A 1 909 ? 24.202 -41.861 24.852 1.00 37.22 909 PRO A O 1
ATOM 7228 N N . LYS A 1 910 ? 25.523 -41.058 23.232 1.00 33.72 910 LYS A N 1
ATOM 7229 C CA . LYS A 1 910 ? 24.498 -40.237 22.559 1.00 33.72 910 LYS A CA 1
ATOM 7230 C C . LYS A 1 910 ? 23.190 -41.021 22.321 1.00 33.72 910 LYS A C 1
ATOM 7232 O O . LYS A 1 910 ? 23.245 -42.095 21.710 1.00 33.72 910 LYS A O 1
ATOM 7237 N N . PRO A 1 911 ? 22.009 -40.472 22.667 1.00 34.47 911 PRO A N 1
ATOM 7238 C CA . PRO A 1 911 ? 20.743 -41.140 22.404 1.00 34.47 911 PRO A CA 1
ATOM 7239 C C . PRO A 1 911 ? 20.504 -41.263 20.893 1.00 34.47 911 PRO A C 1
ATOM 7241 O O . PRO A 1 911 ? 20.448 -40.276 20.155 1.00 34.47 911 PRO A O 1
ATOM 7244 N N . LYS A 1 912 ? 20.332 -42.501 20.416 1.00 32.62 912 LYS A N 1
ATOM 7245 C CA . LYS A 1 912 ? 19.696 -42.767 19.122 1.00 32.62 912 LYS A CA 1
ATOM 7246 C C . LYS A 1 912 ? 18.212 -42.442 19.263 1.00 32.62 912 LYS A C 1
ATOM 7248 O O . LYS A 1 912 ? 17.482 -43.160 19.939 1.00 32.62 912 LYS A O 1
ATOM 7253 N N . TRP A 1 913 ? 17.775 -41.373 18.609 1.00 30.56 913 TRP A N 1
ATOM 7254 C CA . TRP A 1 913 ? 16.365 -41.006 18.514 1.00 30.56 913 TRP A CA 1
ATOM 7255 C C . TRP A 1 913 ? 15.527 -42.179 17.973 1.00 30.56 913 TRP A C 1
ATOM 7257 O O . TRP A 1 913 ? 15.873 -42.728 16.918 1.00 30.56 913 TRP A O 1
ATOM 7267 N N . PRO A 1 914 ? 14.412 -42.562 18.621 1.00 30.67 914 PRO A N 1
ATOM 7268 C CA . PRO A 1 914 ? 13.431 -43.423 17.982 1.00 30.67 914 PRO A CA 1
ATOM 7269 C C . PRO A 1 914 ? 12.828 -42.675 16.785 1.00 30.67 914 PRO A C 1
ATOM 7271 O O . PRO A 1 914 ? 12.369 -41.539 16.903 1.00 30.67 914 PRO A O 1
ATOM 7274 N N . LYS A 1 915 ? 12.845 -43.303 15.605 1.00 31.05 915 LYS A N 1
ATOM 7275 C CA . LYS A 1 915 ? 12.173 -42.785 14.406 1.00 31.05 915 LYS A CA 1
ATOM 7276 C C . LYS A 1 915 ? 10.661 -42.786 14.648 1.00 31.05 915 LYS A C 1
ATOM 7278 O O . LYS A 1 915 ? 10.019 -43.826 14.528 1.00 31.05 915 LYS A O 1
ATOM 7283 N N . VAL A 1 916 ? 10.085 -41.632 14.976 1.00 31.11 916 VAL A N 1
ATOM 7284 C CA . VAL A 1 916 ? 8.628 -41.473 15.090 1.00 31.11 916 VAL A CA 1
ATOM 7285 C C . VAL A 1 916 ? 8.045 -41.185 13.706 1.00 31.11 916 VAL A C 1
ATOM 7287 O O . VAL A 1 916 ? 8.416 -40.213 13.049 1.00 31.11 916 VAL A O 1
ATOM 7290 N N . SER A 1 917 ? 7.115 -42.030 13.261 1.00 25.11 917 SER A N 1
ATOM 7291 C CA . SER A 1 917 ? 6.344 -41.817 12.032 1.00 25.11 917 SER A CA 1
ATOM 7292 C C . SER A 1 917 ? 5.228 -40.801 12.289 1.00 25.11 917 SER A C 1
ATOM 7294 O O . SER A 1 917 ? 4.121 -41.172 12.669 1.00 25.11 917 SER A O 1
ATOM 7296 N N . ALA A 1 918 ? 5.500 -39.511 12.096 1.00 32.94 918 ALA A N 1
ATOM 7297 C CA . ALA A 1 918 ? 4.458 -38.485 12.107 1.00 32.94 918 ALA A CA 1
ATOM 7298 C C . ALA A 1 918 ? 3.747 -38.447 10.741 1.00 32.94 918 ALA A C 1
ATOM 7300 O O . ALA A 1 918 ? 4.375 -38.211 9.710 1.00 32.94 918 ALA A O 1
ATOM 7301 N N . SER A 1 919 ? 2.432 -38.679 10.728 1.00 29.92 919 SER A N 1
ATOM 7302 C CA . SER A 1 919 ? 1.578 -38.474 9.549 1.00 29.92 919 SER A CA 1
ATOM 7303 C C . SER A 1 919 ? 0.815 -37.166 9.729 1.00 29.92 919 SER A C 1
ATOM 7305 O O . SER A 1 919 ? 0.021 -37.053 10.660 1.00 29.92 919 SER A O 1
ATOM 7307 N N . TYR A 1 920 ? 1.059 -36.177 8.870 1.00 31.72 920 TYR A N 1
ATOM 7308 C CA . TYR A 1 920 ? 0.366 -34.888 8.912 1.00 31.72 920 TYR A CA 1
ATOM 7309 C C . TYR A 1 920 ? -0.799 -34.881 7.913 1.00 31.72 920 TYR A C 1
ATOM 7311 O O . TYR A 1 920 ? -0.617 -35.250 6.753 1.00 31.72 920 TYR A O 1
ATOM 7319 N N . TYR A 1 921 ? -1.976 -34.427 8.349 1.00 32.00 921 TYR A N 1
ATOM 7320 C CA . TYR A 1 921 ? -3.137 -34.182 7.492 1.00 32.00 921 TYR A CA 1
ATOM 7321 C C . TYR A 1 921 ? -3.627 -32.757 7.747 1.00 32.00 921 TYR A C 1
ATOM 7323 O O . TYR A 1 921 ? -4.110 -32.443 8.831 1.00 32.00 921 TYR A O 1
ATOM 7331 N N . GLY A 1 922 ? -3.476 -31.879 6.756 1.00 29.69 922 GLY A N 1
ATOM 7332 C CA . GLY A 1 922 ? -3.931 -30.493 6.830 1.00 29.69 922 GLY A CA 1
ATOM 7333 C C . GLY A 1 922 ? -4.611 -30.092 5.529 1.00 29.69 922 GLY A C 1
ATOM 7334 O O . GLY A 1 922 ? -3.955 -29.989 4.498 1.00 29.69 922 GLY A O 1
ATOM 7335 N N . GLY A 1 923 ? -5.926 -29.877 5.572 1.00 28.62 923 GLY A N 1
ATOM 7336 C CA . GLY A 1 923 ? -6.703 -29.366 4.444 1.00 28.62 923 GLY A CA 1
ATOM 7337 C C . GLY A 1 923 ? -6.842 -27.843 4.494 1.00 28.62 923 GLY A C 1
ATOM 7338 O O . GLY A 1 923 ? -7.143 -27.271 5.541 1.00 28.62 923 GLY A O 1
ATOM 7339 N N . ARG A 1 924 ? -6.670 -27.177 3.347 1.00 32.16 924 ARG A N 1
ATOM 7340 C CA . ARG A 1 924 ? -7.142 -25.807 3.098 1.00 32.16 924 ARG A CA 1
ATOM 7341 C C . ARG A 1 924 ? -7.981 -25.804 1.823 1.00 32.16 924 ARG A C 1
ATOM 7343 O O . ARG A 1 924 ? -7.447 -26.047 0.749 1.00 32.16 924 ARG A O 1
ATOM 7350 N N . GLY A 1 925 ? -9.254 -25.428 1.942 1.00 38.66 925 GLY A N 1
ATOM 7351 C CA . GLY A 1 925 ? -10.145 -25.208 0.796 1.00 38.66 925 GLY A CA 1
ATOM 7352 C C . GLY A 1 925 ? -10.621 -26.490 0.103 1.00 38.66 925 GLY A C 1
ATOM 7353 O O . GLY A 1 925 ? -10.181 -27.583 0.431 1.00 38.66 925 GLY A O 1
ATOM 7354 N N . ALA A 1 926 ? -11.566 -26.339 -0.829 1.00 31.47 926 ALA A N 1
ATOM 7355 C CA . ALA A 1 926 ? -12.437 -27.389 -1.378 1.00 31.47 926 ALA A CA 1
ATOM 7356 C C . ALA A 1 926 ? -11.771 -28.457 -2.288 1.00 31.47 926 ALA A C 1
ATOM 7358 O O . ALA A 1 926 ? -12.429 -29.006 -3.166 1.00 31.47 926 ALA A O 1
ATOM 7359 N N . GLY A 1 927 ? -10.491 -28.777 -2.094 1.00 38.84 927 GLY A N 1
ATOM 7360 C CA . GLY A 1 927 ? -9.811 -29.903 -2.743 1.00 38.84 927 GLY A CA 1
ATOM 7361 C C . GLY A 1 927 ? -9.349 -30.904 -1.685 1.00 38.84 927 GLY A C 1
ATOM 7362 O O . GLY A 1 927 ? -8.703 -30.501 -0.725 1.00 38.84 927 GLY A O 1
ATOM 7363 N N . GLY A 1 928 ? -9.727 -32.176 -1.832 1.00 33.72 928 GLY A N 1
ATOM 7364 C CA . GLY A 1 928 ? -9.555 -33.242 -0.834 1.00 33.72 928 GLY A CA 1
ATOM 7365 C C . GLY A 1 928 ? -8.124 -33.521 -0.337 1.00 33.72 928 GLY A C 1
ATOM 7366 O O . GLY A 1 928 ? -7.140 -32.948 -0.799 1.00 33.72 928 GLY A O 1
ATOM 7367 N N . MET A 1 929 ? -8.035 -34.415 0.657 1.00 28.98 929 MET A N 1
ATOM 7368 C CA . MET A 1 929 ? -6.821 -34.744 1.419 1.00 28.98 929 MET A CA 1
ATOM 7369 C C . MET A 1 929 ? -5.766 -35.491 0.583 1.00 28.98 929 MET A C 1
ATOM 7371 O O . MET A 1 929 ? -6.066 -36.538 0.018 1.00 28.98 929 MET A O 1
ATOM 7375 N N . SER A 1 930 ? -4.512 -35.025 0.623 1.00 32.09 930 SER A N 1
ATOM 7376 C CA . SER A 1 930 ? -3.332 -35.776 0.160 1.00 32.09 930 SER A CA 1
ATOM 7377 C C . SER A 1 930 ? -2.267 -35.852 1.260 1.00 32.09 930 SER A C 1
ATOM 7379 O O . SER A 1 930 ? -2.064 -34.895 2.007 1.00 32.09 930 SER A O 1
ATOM 7381 N N . ARG A 1 931 ? -1.599 -37.008 1.362 1.00 31.22 931 ARG A N 1
ATOM 7382 C CA . ARG A 1 931 ? -0.599 -37.355 2.390 1.00 31.22 931 ARG A CA 1
ATOM 7383 C C . ARG A 1 931 ? 0.791 -36.822 2.022 1.00 31.22 931 ARG A C 1
ATOM 7385 O O . ARG A 1 931 ? 1.203 -36.944 0.874 1.00 31.22 931 ARG A O 1
ATOM 7392 N N . MET A 1 932 ? 1.544 -36.317 3.001 1.00 30.44 932 MET A N 1
ATOM 7393 C CA . MET A 1 932 ? 2.951 -35.915 2.839 1.00 30.44 932 MET A CA 1
ATOM 7394 C C . MET A 1 932 ? 3.796 -36.475 3.998 1.00 30.44 932 MET A C 1
ATOM 7396 O O . MET A 1 932 ? 3.339 -36.480 5.142 1.00 30.44 932 MET A O 1
ATOM 7400 N N . GLN A 1 933 ? 5.003 -36.978 3.711 1.00 27.72 933 GLN A N 1
ATOM 7401 C CA . GLN A 1 933 ? 5.968 -37.481 4.705 1.00 27.72 933 GLN A CA 1
ATOM 7402 C C . GLN A 1 933 ? 7.153 -36.515 4.855 1.00 27.72 933 GLN A C 1
ATOM 7404 O O . GLN A 1 933 ? 7.612 -35.945 3.869 1.00 27.72 933 GLN A O 1
ATOM 7409 N N . VAL A 1 934 ? 7.668 -36.365 6.081 1.00 31.84 934 VAL A N 1
ATOM 7410 C CA . VAL A 1 934 ? 8.839 -35.531 6.414 1.00 31.84 934 VAL A CA 1
ATOM 7411 C C . VAL A 1 934 ? 9.860 -36.382 7.176 1.00 31.84 934 VAL A C 1
ATOM 7413 O O . VAL A 1 934 ? 9.492 -37.062 8.133 1.00 31.84 934 VAL A O 1
ATOM 7416 N N . GLN A 1 935 ? 11.135 -36.345 6.772 1.00 28.86 935 GLN A N 1
ATOM 7417 C CA . GLN A 1 935 ? 12.255 -36.944 7.512 1.00 28.86 935 GLN A CA 1
ATOM 7418 C C . GLN A 1 935 ? 12.996 -35.866 8.317 1.00 28.86 935 GLN A C 1
ATOM 7420 O O . GLN A 1 935 ? 13.310 -34.807 7.782 1.00 28.86 935 GLN A O 1
ATOM 7425 N N . TRP A 1 936 ? 13.297 -36.147 9.588 1.00 26.25 936 TRP A N 1
ATOM 7426 C CA . TRP A 1 936 ? 14.042 -35.248 10.476 1.00 26.25 936 TRP A CA 1
ATOM 7427 C C . TRP A 1 936 ? 15.453 -35.781 10.751 1.00 26.25 936 TRP A C 1
ATOM 7429 O O . TRP A 1 936 ? 15.608 -36.911 11.215 1.00 26.25 936 TRP A O 1
ATOM 7439 N N . GLY A 1 937 ? 16.469 -34.948 10.501 1.00 29.33 937 GLY A N 1
ATOM 7440 C CA . GLY A 1 937 ? 17.862 -35.196 10.882 1.00 29.33 937 GLY A CA 1
ATOM 7441 C C . GLY A 1 937 ? 18.845 -34.229 10.212 1.00 29.33 937 GLY A C 1
ATOM 7442 O O . GLY A 1 937 ? 19.155 -34.394 9.039 1.00 29.33 937 GLY A O 1
ATOM 7443 N N . GLY A 1 938 ? 19.349 -33.240 10.959 1.00 26.33 938 GLY A N 1
ATOM 7444 C CA . GLY A 1 938 ? 20.428 -32.336 10.533 1.00 26.33 938 GLY A CA 1
ATOM 7445 C C . GLY A 1 938 ? 20.332 -30.949 11.178 1.00 26.33 938 GLY A C 1
ATOM 7446 O O . GLY A 1 938 ? 19.373 -30.225 10.943 1.00 26.33 938 GLY A O 1
ATOM 7447 N N . LEU A 1 939 ? 21.310 -30.595 12.014 1.00 29.44 939 LEU A N 1
ATOM 7448 C CA . LEU A 1 939 ? 21.460 -29.290 12.671 1.00 29.44 939 LEU A CA 1
ATOM 7449 C C . LEU A 1 939 ? 21.530 -28.138 11.651 1.00 29.44 939 LEU A C 1
ATOM 7451 O O . LEU A 1 939 ? 22.321 -28.210 10.714 1.00 29.44 939 LEU A O 1
ATOM 7455 N N . GLY A 1 940 ? 20.797 -27.043 11.879 1.00 23.94 940 GLY A N 1
ATOM 7456 C CA . GLY A 1 940 ? 21.020 -25.794 11.142 1.00 23.94 940 GLY A CA 1
ATOM 7457 C C . GLY A 1 940 ? 19.862 -24.800 11.196 1.00 23.94 940 GLY A C 1
ATOM 7458 O O . GLY A 1 940 ? 18.735 -25.118 10.853 1.00 23.94 940 GLY A O 1
ATOM 7459 N N . SER A 1 941 ? 20.164 -23.587 11.641 1.00 28.19 941 SER A N 1
ATOM 7460 C CA . SER A 1 941 ? 19.267 -22.452 11.863 1.00 28.19 941 SER A CA 1
ATOM 7461 C C . SER A 1 941 ? 18.662 -21.838 10.582 1.00 28.19 941 SER A C 1
ATOM 7463 O O . SER A 1 941 ? 19.266 -21.890 9.516 1.00 28.19 941 SER A O 1
ATOM 7465 N N . THR A 1 942 ? 17.542 -21.126 10.767 1.00 31.33 942 THR A N 1
ATOM 7466 C CA . THR A 1 942 ? 16.892 -20.095 9.916 1.00 31.33 942 THR A CA 1
ATOM 7467 C C . THR A 1 942 ? 15.957 -20.480 8.753 1.00 31.33 942 THR A C 1
ATOM 7469 O O . THR A 1 942 ? 16.249 -21.301 7.895 1.00 31.33 942 THR A O 1
ATOM 7472 N N . GLU A 1 943 ? 14.798 -19.800 8.764 1.00 31.80 943 GLU A N 1
ATOM 7473 C CA . GLU A 1 943 ? 14.000 -19.267 7.640 1.00 31.80 943 GLU A CA 1
ATOM 7474 C C . GLU A 1 943 ? 14.082 -19.958 6.258 1.00 31.80 943 GLU A C 1
ATOM 7476 O O . GLU A 1 943 ? 14.404 -19.315 5.261 1.00 31.80 943 GLU A O 1
ATOM 7481 N N . ALA A 1 944 ? 13.695 -21.234 6.141 1.00 29.95 944 ALA A N 1
ATOM 7482 C CA . ALA A 1 944 ? 13.573 -21.883 4.823 1.00 29.95 944 ALA A CA 1
ATOM 7483 C C . ALA A 1 944 ? 12.463 -22.954 4.719 1.00 29.95 944 ALA A C 1
ATOM 7485 O O . ALA A 1 944 ? 12.641 -23.990 4.090 1.00 29.95 944 ALA A O 1
ATOM 7486 N N . GLY A 1 945 ? 11.288 -22.716 5.314 1.00 27.83 945 GLY A N 1
ATOM 7487 C CA . GLY A 1 945 ? 10.128 -23.626 5.218 1.00 27.83 945 GLY A CA 1
ATOM 7488 C C . GLY A 1 945 ? 9.119 -23.306 4.105 1.00 27.83 945 GLY A C 1
ATOM 7489 O O . GLY A 1 945 ? 8.066 -23.932 4.033 1.00 27.83 945 GLY A O 1
ATOM 7490 N N . ALA A 1 946 ? 9.386 -22.306 3.263 1.00 29.88 946 ALA A N 1
ATOM 7491 C CA . ALA A 1 946 ? 8.449 -21.837 2.244 1.00 29.88 946 ALA A CA 1
ATOM 7492 C C . ALA A 1 946 ? 9.129 -21.748 0.878 1.00 29.88 946 ALA A C 1
ATOM 7494 O O . ALA A 1 946 ? 9.556 -20.670 0.474 1.00 29.88 946 ALA A O 1
ATOM 7495 N N . LYS A 1 947 ? 9.238 -22.896 0.205 1.00 32.34 947 LYS A N 1
ATOM 7496 C CA . LYS A 1 947 ? 9.289 -23.097 -1.255 1.00 32.34 947 LYS A CA 1
ATOM 7497 C C . LYS A 1 947 ? 9.790 -24.516 -1.497 1.00 32.34 947 LYS A C 1
ATOM 7499 O O . LYS A 1 947 ? 10.902 -24.818 -1.088 1.00 32.34 947 LYS A O 1
ATOM 7504 N N . LEU A 1 948 ? 8.990 -25.348 -2.156 1.00 28.91 948 LEU A N 1
ATOM 7505 C CA . LEU A 1 948 ? 9.408 -26.096 -3.345 1.00 28.91 948 LEU A CA 1
ATOM 7506 C C . LEU A 1 948 ? 8.218 -26.891 -3.896 1.00 28.91 948 LEU A C 1
ATOM 7508 O O . LEU A 1 948 ? 7.548 -27.634 -3.180 1.00 28.91 948 LEU A O 1
ATOM 7512 N N . ASP A 1 949 ? 7.966 -26.642 -5.178 1.00 29.77 949 ASP A N 1
ATOM 7513 C CA . ASP A 1 949 ? 7.035 -27.344 -6.046 1.00 29.77 949 ASP A CA 1
ATOM 7514 C C . ASP A 1 949 ? 7.546 -28.750 -6.426 1.00 29.77 949 ASP A C 1
ATOM 7516 O O . ASP A 1 949 ? 8.701 -29.116 -6.220 1.00 29.77 949 ASP A O 1
ATOM 7520 N N . ARG A 1 950 ? 6.605 -29.526 -6.965 1.00 29.66 950 ARG A N 1
ATOM 7521 C CA . ARG A 1 950 ? 6.591 -30.954 -7.334 1.00 29.66 950 ARG A CA 1
ATOM 7522 C C . ARG A 1 950 ? 7.740 -31.423 -8.250 1.00 29.66 950 ARG A C 1
ATOM 7524 O O . ARG A 1 950 ? 8.122 -30.681 -9.149 1.00 29.66 950 ARG A O 1
ATOM 7531 N N . PRO A 1 951 ? 8.043 -32.735 -8.239 1.00 27.77 951 PRO A N 1
ATOM 7532 C CA . PRO A 1 951 ? 8.268 -33.502 -9.459 1.00 27.77 951 PRO A CA 1
ATOM 7533 C C . PRO A 1 951 ? 7.062 -34.406 -9.765 1.00 27.77 951 PRO A C 1
ATOM 7535 O O . PRO A 1 951 ? 6.550 -35.123 -8.904 1.00 27.77 951 PRO A O 1
ATOM 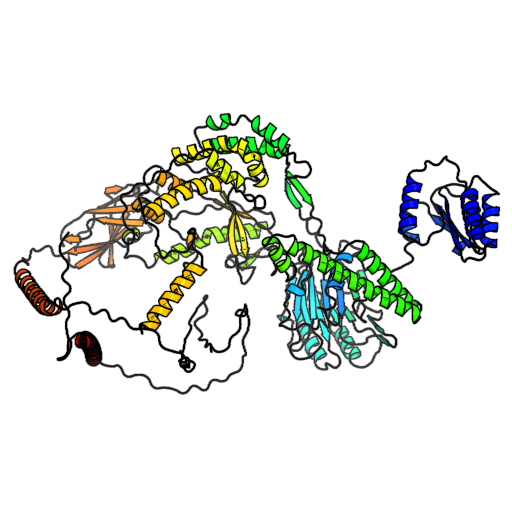7538 N N . LYS A 1 952 ? 6.596 -34.311 -11.014 1.00 32.69 952 LYS A N 1
ATOM 7539 C CA . LYS A 1 952 ? 5.805 -35.335 -11.705 1.00 32.69 952 LYS A CA 1
ATOM 7540 C C . LYS A 1 952 ? 6.737 -36.506 -12.059 1.00 32.69 952 LYS A C 1
ATOM 7542 O O . LYS A 1 952 ? 7.941 -36.298 -12.158 1.00 32.69 952 LYS A O 1
ATOM 7547 N N . ASP A 1 953 ? 6.134 -37.673 -12.271 1.00 33.38 953 ASP A N 1
ATOM 7548 C CA . ASP A 1 953 ? 6.718 -38.932 -12.765 1.00 33.38 953 ASP A CA 1
ATOM 7549 C C . ASP A 1 953 ? 7.198 -39.905 -11.674 1.00 33.38 953 ASP A C 1
ATOM 7551 O O . ASP A 1 953 ? 8.380 -40.027 -11.363 1.00 33.38 953 ASP A O 1
ATOM 7555 N N . ALA A 1 954 ? 6.239 -40.646 -11.111 1.00 25.44 954 ALA A N 1
ATOM 7556 C CA . ALA A 1 954 ? 6.481 -41.948 -10.496 1.00 25.44 954 ALA A CA 1
ATOM 7557 C C . ALA A 1 954 ? 5.255 -42.844 -10.740 1.00 25.44 954 ALA A C 1
ATOM 7559 O O . ALA A 1 954 ? 4.156 -42.549 -10.263 1.00 25.44 954 ALA A O 1
ATOM 7560 N N . GLU A 1 955 ? 5.438 -43.905 -11.526 1.00 25.61 955 GLU A N 1
ATOM 7561 C CA . GLU A 1 955 ? 4.467 -44.991 -11.690 1.00 25.61 955 GLU A CA 1
ATOM 7562 C C . GLU A 1 955 ? 4.295 -45.746 -10.363 1.00 25.61 955 GLU A C 1
ATOM 7564 O O . GLU A 1 955 ? 5.259 -45.968 -9.629 1.00 25.61 955 GLU A O 1
ATOM 7569 N N . ILE A 1 956 ? 3.053 -46.116 -10.039 1.00 25.75 956 ILE A N 1
ATOM 7570 C CA . ILE A 1 956 ? 2.694 -46.819 -8.803 1.00 25.75 956 ILE A CA 1
ATOM 7571 C C . ILE A 1 956 ? 2.271 -48.245 -9.165 1.00 25.75 956 ILE A C 1
ATOM 7573 O O . ILE A 1 956 ? 1.195 -48.441 -9.727 1.00 25.75 956 ILE A O 1
ATOM 7577 N N . GLU A 1 957 ? 3.068 -49.239 -8.773 1.00 25.95 957 GLU A N 1
ATOM 7578 C CA . GLU A 1 957 ? 2.570 -50.597 -8.532 1.00 25.95 957 GLU A CA 1
ATOM 7579 C C . GLU A 1 957 ? 1.990 -50.670 -7.112 1.00 25.95 957 GLU A C 1
ATOM 7581 O O . GLU A 1 957 ? 2.644 -50.307 -6.133 1.00 25.95 957 GLU A O 1
ATOM 7586 N N . VAL A 1 958 ? 0.742 -51.126 -6.994 1.00 31.97 958 VAL A N 1
ATOM 7587 C CA . VAL A 1 958 ? 0.049 -51.320 -5.712 1.00 31.97 958 VAL A CA 1
ATOM 7588 C C . VAL A 1 958 ? 0.087 -52.808 -5.349 1.00 31.97 958 VAL A C 1
ATOM 7590 O O . VAL A 1 958 ? -0.515 -53.602 -6.075 1.00 31.97 958 VAL A O 1
ATOM 7593 N N . PRO A 1 959 ? 0.694 -53.227 -4.223 1.00 27.77 959 PRO A N 1
ATOM 7594 C CA . PRO A 1 959 ? 0.425 -54.539 -3.650 1.00 27.77 959 PRO A CA 1
ATOM 7595 C C . PRO A 1 959 ? -0.918 -54.493 -2.907 1.00 27.77 959 PRO A C 1
ATOM 7597 O O . PRO A 1 959 ? -1.139 -53.621 -2.065 1.00 27.77 959 PRO A O 1
ATOM 7600 N N . GLN A 1 960 ? -1.825 -55.423 -3.208 1.00 30.22 960 GLN A N 1
ATOM 7601 C CA . GLN A 1 960 ? -3.056 -55.604 -2.435 1.00 30.22 960 GLN A CA 1
ATOM 7602 C C . GLN A 1 960 ? -2.754 -56.289 -1.092 1.00 30.22 960 GLN A C 1
ATOM 7604 O O . GLN A 1 960 ? -2.251 -57.410 -1.075 1.00 30.22 960 GLN A O 1
ATOM 7609 N N . GLU A 1 961 ? -3.126 -55.653 0.024 1.00 32.81 961 GLU A N 1
ATOM 7610 C CA . GLU A 1 961 ? -3.266 -56.312 1.332 1.00 32.81 961 GLU A CA 1
ATOM 7611 C C . GLU A 1 961 ? -4.741 -56.676 1.617 1.00 32.81 961 GLU A C 1
ATOM 7613 O O . GLU A 1 961 ? -5.649 -55.948 1.200 1.00 32.81 961 GLU A O 1
ATOM 7618 N N . PRO A 1 962 ? -5.007 -57.803 2.311 1.00 31.73 962 PRO A N 1
ATOM 7619 C CA . PRO A 1 962 ? -6.351 -58.351 2.487 1.00 31.73 962 PRO A CA 1
ATOM 7620 C C . PRO A 1 962 ? -7.166 -57.629 3.574 1.00 31.73 962 PRO A C 1
ATOM 7622 O O . PRO A 1 962 ? -6.639 -57.180 4.590 1.00 31.73 962 PRO A O 1
ATOM 7625 N N . MET A 1 963 ? -8.490 -57.575 3.382 1.00 31.27 963 MET A N 1
ATOM 7626 C CA . MET A 1 963 ? -9.447 -56.971 4.322 1.00 31.27 963 MET A CA 1
ATOM 7627 C C . MET A 1 963 ? -9.463 -57.653 5.710 1.00 31.27 963 MET A C 1
ATOM 7629 O O . MET A 1 963 ? -9.415 -58.886 5.785 1.00 31.27 963 MET A O 1
ATOM 7633 N N . PRO A 1 964 ? -9.635 -56.891 6.812 1.00 36.25 964 PRO A N 1
ATOM 7634 C CA . PRO A 1 964 ? -9.764 -57.450 8.155 1.00 36.25 964 PRO A CA 1
ATOM 7635 C C . PRO A 1 964 ? -11.157 -58.060 8.391 1.00 36.25 964 PRO A C 1
ATOM 7637 O O . PRO A 1 964 ? -12.184 -57.468 8.060 1.00 36.25 964 PRO A O 1
ATOM 7640 N N . LYS A 1 965 ? -11.191 -59.248 9.008 1.00 40.69 965 LYS A N 1
ATOM 7641 C CA . LYS A 1 965 ? -12.421 -59.901 9.488 1.00 40.69 965 LYS A CA 1
ATOM 7642 C C . LYS A 1 965 ? -12.976 -59.163 10.715 1.00 40.69 965 LYS A C 1
ATOM 7644 O O . LYS A 1 965 ? -12.214 -58.744 11.583 1.00 40.69 965 LYS A O 1
ATOM 7649 N N . SER A 1 966 ? -14.302 -59.044 10.801 1.00 41.00 966 SER A N 1
ATOM 7650 C CA . SER A 1 966 ? -15.014 -58.466 11.947 1.00 41.00 966 SER A CA 1
ATOM 7651 C C . SER A 1 966 ? -14.823 -59.317 13.210 1.00 41.00 966 SER A C 1
ATOM 7653 O O . SER A 1 966 ? -15.239 -60.476 13.235 1.00 41.00 966 SER A O 1
ATOM 7655 N N . LEU A 1 967 ? -14.223 -58.741 14.253 1.00 52.78 967 LEU A N 1
ATOM 7656 C CA . LEU A 1 967 ? -14.136 -59.341 15.590 1.00 52.78 967 LEU A CA 1
ATOM 7657 C C . LEU A 1 967 ? -15.471 -59.202 16.331 1.00 52.78 967 LEU A C 1
ATOM 7659 O O . LEU A 1 967 ? -16.200 -58.225 16.148 1.00 52.78 967 LEU A O 1
ATOM 7663 N N . THR A 1 968 ? -15.796 -60.180 17.172 1.00 56.28 968 THR A N 1
ATOM 7664 C CA . THR A 1 968 ? -17.077 -60.223 17.893 1.00 56.28 968 THR A CA 1
ATOM 7665 C C . THR A 1 968 ? -17.056 -59.377 19.174 1.00 56.28 968 THR A C 1
ATOM 7667 O O . THR A 1 968 ? -16.009 -59.108 19.768 1.00 56.28 968 THR A O 1
ATOM 7670 N N . LEU A 1 969 ? -18.244 -58.966 19.643 1.00 48.81 969 LEU A N 1
ATOM 7671 C CA . LEU A 1 969 ? -18.442 -58.155 20.857 1.00 48.81 969 LEU A CA 1
ATOM 7672 C C . LEU A 1 969 ? -17.768 -58.768 22.105 1.00 48.81 969 LEU A C 1
ATOM 7674 O O . LEU A 1 969 ? -17.294 -58.041 22.977 1.00 48.81 969 LEU A O 1
ATOM 7678 N N . TRP A 1 970 ? -17.664 -60.099 22.161 1.00 43.94 970 TRP A N 1
ATOM 7679 C CA . TRP A 1 970 ? -17.080 -60.841 23.281 1.00 43.94 970 TRP A CA 1
ATOM 7680 C C . TRP A 1 970 ? -15.549 -60.707 23.371 1.00 43.94 970 TRP A C 1
ATOM 7682 O O . TRP A 1 970 ? -14.994 -60.585 24.463 1.00 43.94 970 TRP A O 1
ATOM 7692 N N . GLU A 1 971 ? -14.861 -60.610 22.232 1.00 52.12 971 GLU A N 1
ATOM 7693 C CA . GLU A 1 971 ? -13.400 -60.442 22.167 1.00 52.12 971 GLU A CA 1
ATOM 7694 C C . GLU A 1 971 ? -12.974 -59.017 22.568 1.00 52.12 971 GLU A C 1
ATOM 7696 O O . GLU A 1 971 ? -11.934 -58.818 23.198 1.00 52.12 971 GLU A O 1
ATOM 7701 N N . THR A 1 972 ? -13.834 -58.025 22.315 1.00 53.12 972 THR A N 1
ATOM 7702 C CA . THR A 1 972 ? -13.628 -56.631 22.752 1.00 53.12 972 THR A CA 1
ATOM 7703 C C . THR A 1 972 ? -13.763 -56.475 24.273 1.00 53.12 972 THR A C 1
ATOM 7705 O O . THR A 1 972 ? -13.035 -55.696 24.893 1.00 53.12 972 THR A O 1
ATOM 7708 N N . ILE A 1 973 ? -14.673 -57.230 24.898 1.00 52.34 973 ILE A N 1
ATOM 7709 C CA . ILE A 1 973 ? -14.894 -57.206 26.354 1.00 52.34 973 ILE A CA 1
ATOM 7710 C C . ILE A 1 973 ? -13.725 -57.881 27.090 1.00 52.34 973 ILE A C 1
ATOM 7712 O O . ILE A 1 973 ? -13.212 -57.325 28.063 1.00 52.34 973 ILE A O 1
ATOM 7716 N N . LEU A 1 974 ? -13.232 -59.015 26.578 1.00 51.94 974 LEU A N 1
ATOM 7717 C CA . LEU A 1 974 ? -12.037 -59.695 27.099 1.00 51.94 974 LEU A CA 1
ATOM 7718 C C . LEU A 1 974 ? -10.770 -58.829 26.991 1.00 51.94 974 LEU A C 1
ATOM 7720 O O . LEU A 1 974 ? -9.965 -58.802 27.923 1.00 51.94 974 LEU A O 1
ATOM 7724 N N . GLY A 1 975 ? -10.621 -58.062 25.905 1.00 57.69 975 GLY A N 1
ATOM 7725 C CA . GLY A 1 975 ? -9.532 -57.092 25.751 1.00 57.69 975 GLY A CA 1
ATOM 7726 C C . GLY A 1 975 ? -9.574 -55.969 26.793 1.00 57.69 975 GLY A C 1
ATOM 7727 O O . GLY A 1 975 ? -8.548 -55.636 27.384 1.00 57.69 975 GLY A O 1
ATOM 7728 N N . LYS A 1 976 ? -10.764 -55.430 27.091 1.00 53.56 976 LYS A N 1
ATOM 7729 C CA . LYS A 1 976 ? -10.934 -54.382 28.114 1.00 53.56 976 LYS A CA 1
ATOM 7730 C C . LYS A 1 976 ? -10.702 -54.898 29.538 1.00 53.56 976 LYS A C 1
ATOM 7732 O O . LYS A 1 976 ? -10.088 -54.195 30.337 1.00 53.56 976 LYS A O 1
ATOM 7737 N N . LEU A 1 977 ? -11.113 -56.132 29.841 1.00 52.28 977 LEU A N 1
ATOM 7738 C CA . LEU A 1 977 ? -10.849 -56.767 31.139 1.00 52.28 977 LEU A CA 1
ATOM 7739 C C . LEU A 1 977 ? -9.354 -57.036 31.366 1.00 52.28 977 LEU A C 1
ATOM 7741 O O . LEU A 1 977 ? -8.864 -56.825 32.475 1.00 52.28 977 LEU A O 1
ATOM 7745 N N . ARG A 1 978 ? -8.605 -57.412 30.319 1.00 49.84 978 ARG A N 1
ATOM 7746 C CA . ARG A 1 978 ? -7.139 -57.559 30.392 1.00 49.84 978 ARG A CA 1
ATOM 7747 C C . ARG A 1 978 ? -6.432 -56.240 30.702 1.00 49.84 978 ARG A C 1
ATOM 7749 O O . ARG A 1 978 ? -5.566 -56.211 31.566 1.00 49.84 978 ARG A O 1
ATOM 7756 N N . ILE A 1 979 ? -6.859 -55.144 30.075 1.00 55.03 979 ILE A N 1
ATOM 7757 C CA . ILE A 1 979 ? -6.286 -53.810 30.316 1.00 55.03 979 ILE A CA 1
ATOM 7758 C C . ILE A 1 979 ? -6.571 -53.334 31.750 1.00 55.03 979 ILE A C 1
ATOM 7760 O O . ILE A 1 979 ? -5.682 -52.792 32.403 1.00 55.03 979 ILE A O 1
ATOM 7764 N N . CYS A 1 980 ? -7.776 -53.581 32.277 1.00 49.00 980 CYS A N 1
ATOM 7765 C CA . CYS A 1 980 ? -8.087 -53.294 33.681 1.00 49.00 980 CYS A CA 1
ATOM 7766 C C . CYS A 1 980 ? -7.246 -54.137 34.652 1.00 49.00 980 CYS A C 1
ATOM 7768 O O . CYS A 1 980 ? -6.773 -53.609 35.658 1.00 49.00 980 CYS A O 1
ATOM 7770 N N . SER A 1 981 ? -7.027 -55.419 34.343 1.00 51.44 981 SER A N 1
ATOM 7771 C CA . SER A 1 981 ? -6.178 -56.307 35.146 1.00 51.44 981 SER A CA 1
ATOM 7772 C C . SER A 1 981 ? -4.721 -55.838 35.170 1.00 51.44 981 SER A C 1
ATOM 7774 O O . SER A 1 981 ? -4.117 -55.783 36.239 1.00 51.44 981 SER A O 1
ATOM 7776 N N . ASP A 1 982 ? -4.168 -55.432 34.026 1.00 55.47 982 ASP A N 1
ATOM 7777 C CA . ASP A 1 982 ? -2.790 -54.936 33.935 1.00 55.47 982 ASP A CA 1
ATOM 7778 C C . ASP A 1 982 ? -2.610 -53.594 34.658 1.00 55.47 982 ASP A C 1
ATOM 7780 O O . ASP A 1 982 ? -1.569 -53.346 35.273 1.00 55.47 982 ASP A O 1
ATOM 7784 N N . TYR A 1 983 ? -3.635 -52.736 34.645 1.00 54.84 983 TYR A N 1
ATOM 7785 C CA . TYR A 1 983 ? -3.613 -51.474 35.384 1.00 54.84 983 TYR A CA 1
ATOM 7786 C C . TYR A 1 983 ? -3.650 -51.702 36.902 1.00 54.84 983 TYR A C 1
ATOM 7788 O O . TYR A 1 983 ? -2.913 -51.049 37.644 1.00 54.84 983 TYR A O 1
ATOM 7796 N N . LEU A 1 984 ? -4.445 -52.673 37.365 1.00 53.31 984 LEU A N 1
ATOM 7797 C CA . LEU A 1 984 ? -4.488 -53.085 38.770 1.00 53.31 984 LEU A CA 1
ATOM 7798 C C . LEU A 1 984 ? -3.169 -53.734 39.219 1.00 53.31 984 LEU A C 1
ATOM 7800 O O . LEU A 1 984 ? -2.678 -53.406 40.299 1.00 53.31 984 LEU A O 1
ATOM 7804 N N . LEU A 1 985 ? -2.541 -54.569 38.382 1.00 55.12 985 LEU A N 1
ATOM 7805 C CA . LEU A 1 985 ? -1.232 -55.166 38.681 1.00 55.12 985 LEU A CA 1
ATOM 7806 C C . LEU A 1 985 ? -0.121 -54.106 38.764 1.00 55.12 985 LEU A C 1
ATOM 7808 O O . LEU A 1 985 ? 0.718 -54.150 39.664 1.00 55.12 985 LEU A O 1
ATOM 7812 N N . LYS A 1 986 ? -0.128 -53.111 37.865 1.00 50.56 986 LYS A N 1
ATOM 7813 C CA . LYS A 1 986 ? 0.829 -51.990 37.896 1.00 50.56 986 LYS A CA 1
ATOM 7814 C C . LYS A 1 986 ? 0.696 -51.133 39.154 1.00 50.56 986 LYS A C 1
ATOM 7816 O O . LYS A 1 986 ? 1.709 -50.681 39.684 1.00 50.56 986 LYS A O 1
ATOM 7821 N N . GLN A 1 987 ? -0.528 -50.909 39.633 1.00 53.59 987 GLN A N 1
ATOM 7822 C CA . GLN A 1 987 ? -0.759 -50.196 40.893 1.00 53.59 987 GLN A CA 1
ATOM 7823 C C . GLN A 1 987 ? -0.311 -51.041 42.095 1.00 53.59 987 GLN A C 1
ATOM 7825 O O . GLN A 1 987 ? 0.362 -50.518 42.978 1.00 53.59 987 GLN A O 1
ATOM 7830 N N . TYR A 1 988 ? -0.573 -52.353 42.086 1.00 57.06 988 TYR A N 1
ATOM 7831 C CA . TYR A 1 988 ? -0.110 -53.277 43.128 1.00 57.06 988 TYR A CA 1
ATOM 7832 C C . TYR A 1 988 ? 1.426 -53.284 43.262 1.00 57.06 988 TYR A C 1
ATOM 7834 O O . TYR A 1 988 ? 1.950 -53.133 44.364 1.00 57.06 988 TYR A O 1
ATOM 7842 N N . HIS A 1 989 ? 2.161 -53.337 42.145 1.00 50.12 989 HIS A N 1
ATOM 7843 C CA . HIS A 1 989 ? 3.631 -53.288 42.153 1.00 50.12 989 HIS A CA 1
ATOM 7844 C C . HIS A 1 989 ? 4.217 -51.950 42.634 1.00 50.12 989 HIS A C 1
ATOM 7846 O O . HIS A 1 989 ? 5.312 -51.935 43.189 1.00 50.12 989 HIS A O 1
ATOM 7852 N N . ARG A 1 990 ? 3.506 -50.825 42.463 1.00 53.19 990 ARG A N 1
ATOM 7853 C CA . ARG A 1 990 ? 3.937 -49.519 42.997 1.00 53.19 990 ARG A CA 1
ATOM 7854 C C . ARG A 1 990 ? 3.811 -49.432 44.519 1.00 53.19 990 ARG A C 1
ATOM 7856 O O . ARG A 1 990 ? 4.608 -48.740 45.144 1.00 53.19 990 ARG A O 1
ATOM 7863 N N . VAL A 1 991 ? 2.841 -50.132 45.107 1.00 51.97 991 VAL A N 1
ATOM 7864 C CA . VAL A 1 991 ? 2.620 -50.156 46.563 1.00 51.97 991 VAL A CA 1
ATOM 7865 C C . VAL A 1 991 ? 3.557 -51.156 47.258 1.00 51.97 991 VAL A C 1
ATOM 7867 O O . VAL A 1 991 ? 3.978 -50.911 48.385 1.00 51.97 991 VAL A O 1
ATOM 7870 N N . ASP A 1 992 ? 3.965 -52.232 46.577 1.00 48.81 992 ASP A N 1
ATOM 7871 C CA . ASP A 1 992 ? 4.873 -53.258 47.123 1.00 48.81 992 ASP A CA 1
ATOM 7872 C C . ASP A 1 992 ? 6.298 -52.730 47.413 1.00 48.81 992 ASP A C 1
ATOM 7874 O O . ASP A 1 992 ? 6.984 -53.219 48.308 1.00 48.81 992 ASP A O 1
ATOM 7878 N N . ILE A 1 993 ? 6.719 -51.660 46.725 1.00 52.59 993 ILE A N 1
ATOM 7879 C CA . ILE A 1 993 ? 8.005 -50.971 46.958 1.00 52.59 993 ILE A CA 1
ATOM 7880 C C . ILE A 1 993 ? 8.020 -50.221 48.304 1.00 52.59 993 ILE A C 1
ATOM 7882 O O . ILE A 1 993 ? 9.089 -49.990 48.861 1.00 52.59 993 ILE A O 1
ATOM 7886 N N . MET A 1 994 ? 6.854 -49.871 48.861 1.00 47.59 994 MET A N 1
ATOM 7887 C CA . MET A 1 994 ? 6.750 -49.115 50.118 1.00 47.59 994 MET A CA 1
ATOM 7888 C C . MET A 1 994 ? 6.644 -49.996 51.376 1.00 47.59 994 MET A C 1
ATOM 7890 O O . MET A 1 994 ? 6.443 -49.474 52.472 1.00 47.59 994 MET A O 1
ATOM 7894 N N . ARG A 1 995 ? 6.774 -51.327 51.258 1.00 49.53 995 ARG A N 1
ATOM 7895 C CA . ARG A 1 995 ? 6.797 -52.226 52.423 1.00 49.53 995 ARG A CA 1
ATOM 7896 C C . ARG A 1 995 ? 8.214 -52.345 53.008 1.00 49.53 995 ARG A C 1
ATOM 7898 O O . ARG A 1 995 ? 9.116 -52.773 52.287 1.00 49.53 995 ARG A O 1
ATOM 7905 N N . PRO A 1 996 ? 8.420 -52.052 54.307 1.00 49.94 996 PRO A N 1
ATOM 7906 C CA . PRO A 1 996 ? 9.715 -52.248 54.957 1.00 49.94 996 PRO A CA 1
ATOM 7907 C C . PRO A 1 996 ? 10.084 -53.737 55.014 1.00 49.94 996 PRO A C 1
ATOM 7909 O O . PRO A 1 996 ? 9.222 -54.596 55.232 1.00 49.94 996 PRO A O 1
ATOM 7912 N N . ARG A 1 997 ? 11.370 -54.052 54.815 1.00 51.38 997 ARG A N 1
ATOM 7913 C CA . ARG A 1 997 ? 11.900 -55.427 54.871 1.00 51.38 997 ARG A CA 1
ATOM 7914 C C . ARG A 1 997 ? 12.580 -55.680 56.224 1.00 51.38 997 ARG A C 1
ATOM 7916 O O . ARG A 1 997 ? 12.961 -54.732 56.909 1.00 51.38 997 ARG A O 1
ATOM 7923 N N . PRO A 1 998 ? 12.750 -56.946 56.652 1.00 34.25 998 PRO A N 1
ATOM 7924 C CA . PRO A 1 998 ? 13.383 -57.250 57.932 1.00 34.25 998 PRO A CA 1
ATOM 7925 C C . PRO A 1 998 ? 14.865 -56.844 57.875 1.00 34.25 998 PRO A C 1
ATOM 7927 O O . PRO A 1 998 ? 15.673 -57.537 57.262 1.00 34.25 998 PRO A O 1
ATOM 7930 N N . GLY A 1 999 ? 15.213 -55.702 58.472 1.00 48.78 999 GLY A N 1
ATOM 7931 C CA . GLY A 1 999 ? 16.575 -55.152 58.459 1.00 48.78 999 GLY A CA 1
ATOM 7932 C C . GLY A 1 999 ? 16.661 -53.632 58.628 1.00 48.78 999 GLY A C 1
ATOM 7933 O O . GLY A 1 999 ? 17.711 -53.132 59.031 1.00 48.78 999 GLY A O 1
ATOM 7934 N N . ASP A 1 1000 ? 15.566 -52.905 58.393 1.00 49.47 1000 ASP A N 1
ATOM 7935 C CA . ASP A 1 1000 ? 15.570 -51.439 58.418 1.00 49.47 1000 ASP A CA 1
ATOM 7936 C C . ASP A 1 1000 ? 15.526 -50.895 59.866 1.00 49.47 1000 ASP A C 1
ATOM 7938 O O . ASP A 1 1000 ? 14.590 -51.159 60.624 1.00 49.47 1000 ASP A O 1
ATOM 7942 N N . LYS A 1 1001 ? 16.568 -50.156 60.284 1.00 42.12 1001 LYS A N 1
ATOM 7943 C CA . LYS A 1 1001 ? 16.712 -49.581 61.639 1.00 42.12 1001 LYS A CA 1
ATOM 7944 C C . LYS A 1 1001 ? 16.114 -48.170 61.722 1.00 42.12 1001 LYS A C 1
ATOM 7946 O O . LYS A 1 1001 ? 16.458 -47.301 60.930 1.00 42.12 1001 LYS A O 1
ATOM 7951 N N . SER A 1 1002 ? 15.282 -47.928 62.736 1.00 38.16 1002 SER A N 1
ATOM 7952 C CA . SER A 1 1002 ? 14.575 -46.664 63.002 1.00 38.16 1002 SER A CA 1
ATOM 7953 C C . SER A 1 1002 ? 15.261 -45.787 64.064 1.00 38.16 1002 SER A C 1
ATOM 7955 O O . SER A 1 1002 ? 15.638 -46.303 65.118 1.00 38.16 1002 SER A O 1
ATOM 7957 N N . LEU A 1 1003 ? 15.304 -44.462 63.860 1.00 33.97 1003 LEU A N 1
ATOM 7958 C CA . LEU A 1 1003 ? 15.551 -43.468 64.919 1.00 33.97 1003 LEU A CA 1
ATOM 7959 C C . LEU A 1 1003 ? 14.351 -42.506 65.014 1.00 33.97 1003 LEU A C 1
ATOM 7961 O O . LEU A 1 1003 ? 13.981 -41.870 64.030 1.00 33.97 1003 LEU A O 1
ATOM 7965 N N . CYS A 1 1004 ? 13.724 -42.415 66.189 1.00 32.81 1004 CYS A N 1
ATOM 7966 C CA . CYS A 1 1004 ? 12.553 -41.566 66.437 1.00 32.81 1004 CYS A CA 1
ATOM 7967 C C . CYS A 1 1004 ? 12.951 -40.106 66.702 1.00 32.81 1004 CYS A C 1
ATOM 7969 O O . CYS A 1 1004 ? 13.774 -39.849 67.579 1.00 32.81 1004 CYS A O 1
ATOM 7971 N N . ILE A 1 1005 ? 12.283 -39.149 66.049 1.00 32.16 1005 ILE A N 1
ATOM 7972 C CA . ILE A 1 1005 ? 12.312 -37.732 66.442 1.00 32.16 1005 ILE A CA 1
ATOM 7973 C C . ILE A 1 1005 ? 10.941 -37.348 67.004 1.00 32.16 1005 ILE A C 1
ATOM 7975 O O . ILE A 1 1005 ? 9.916 -37.455 66.333 1.00 32.16 1005 ILE A O 1
ATOM 7979 N N . ALA A 1 1006 ? 10.936 -36.907 68.261 1.00 36.53 1006 ALA A N 1
ATOM 7980 C CA . ALA A 1 1006 ? 9.787 -36.323 68.935 1.00 36.53 1006 ALA A CA 1
ATOM 7981 C C . ALA A 1 1006 ? 9.701 -34.824 68.618 1.00 36.53 1006 ALA A C 1
ATOM 7983 O O . ALA A 1 1006 ? 10.666 -34.097 68.844 1.00 36.53 1006 ALA A O 1
ATOM 7984 N N . VAL A 1 1007 ? 8.536 -34.344 68.175 1.00 31.83 1007 VAL A N 1
ATOM 7985 C CA . VAL A 1 1007 ? 8.244 -32.904 68.106 1.00 31.83 1007 VAL A CA 1
ATOM 7986 C C . VAL A 1 1007 ? 6.926 -32.618 68.820 1.00 31.83 1007 VAL A C 1
ATOM 7988 O O . VAL A 1 1007 ? 5.886 -33.210 68.534 1.00 31.83 1007 VAL A O 1
ATOM 7991 N N . ARG A 1 1008 ? 7.027 -31.740 69.824 1.00 30.72 1008 ARG A N 1
ATOM 7992 C CA . ARG A 1 1008 ? 5.956 -31.239 70.691 1.00 30.72 1008 ARG A CA 1
ATOM 7993 C C . ARG A 1 1008 ? 5.057 -30.241 69.954 1.00 30.72 1008 ARG A C 1
ATOM 7995 O O . ARG A 1 1008 ? 5.516 -29.510 69.086 1.00 30.72 1008 ARG A O 1
ATOM 8002 N N . ARG A 1 1009 ? 3.797 -30.187 70.401 1.00 31.88 1009 ARG A N 1
ATOM 8003 C CA . ARG A 1 1009 ? 2.783 -29.174 70.066 1.00 31.88 1009 ARG A CA 1
ATOM 8004 C C . ARG A 1 1009 ? 3.250 -27.748 70.395 1.00 31.88 1009 ARG A C 1
ATOM 8006 O O . ARG A 1 1009 ? 3.677 -27.511 71.525 1.00 31.88 1009 ARG A O 1
ATOM 8013 N N . THR A 1 1010 ? 2.995 -26.827 69.468 1.00 36.31 1010 THR A N 1
ATOM 8014 C CA . THR A 1 1010 ? 2.645 -25.418 69.721 1.00 36.31 1010 THR A CA 1
ATOM 8015 C C . THR A 1 1010 ? 1.501 -25.038 68.808 1.00 36.31 1010 THR A C 1
ATOM 8017 O O . THR A 1 1010 ? 1.629 -25.355 67.603 1.00 36.31 1010 THR A O 1
#

Organism: Branchiostoma lanceolatum (NCBI:txid7740)

Sequence (1010 aa):
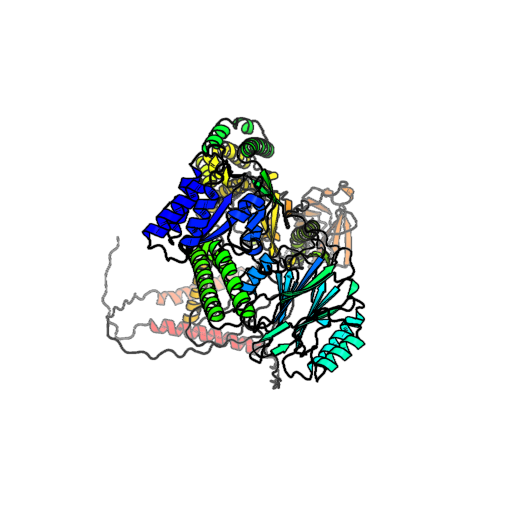MELSNDPDVIRHGLSHLRQIDTYGGTFMSHGLRKANAQIEALGGDTASIIFALTDGKLTDEPQSFNEADKSRSLGATVFAIGVGNYDAVQLKYVADKPPKDYVYLQHEFEALDSIIDVSYPSPPKKEHKKGLMLTHQNIRSLPAKHTDLQILSAESQMDIIGLTETHLNEHFPDNIIQLPGYVLLRKDRGSRHGGGIAMYIKDSLAFKERNDLCVDGLEALWIELTPPKSKHLLLCCAYRPPNDNNFFTAFRQSLEKASDTNLEVTIMGDLNCNLLQDKGPSEDLTFLCDLHDLTNLITEPTRVTENSSTLLDVILTSNPSKYSKSGVFKCGLSDHHLIYTYRGLKQPKPPPKWITARIFKRFDEEQFKKDLARVPWSTVAVFDSVQDMWSAWKSLFESVCNKHAPVKKFRVKGTDCPPWLSQDVRELMSLRDQARYTAEKTQRPTDWETYKKLRNHTKRLILSKKRNHYTDKINNGSVSDMWSSLKSLLGKPNSGDITGMKDTEGNTKTSPLDIAHVLNKYFGTVAETLAQNINKGLSHFSPLQFVRHYQSRFTLKPVSVDFVTQELLALKSDKATGLDQLNNRLLKSAAQEIAPSLTTIINASIQTSEFPEDWKKARLSPIHKAGDRDAPNNYRPISILPAVSKILERAVHTQLYDYMTTNNILSEVQSGFRPGHSTQTAVHLLTERWYKAMNEGELTGAVFIDLSKAFDTLDHTILLQKMSRYGIQGHALDWFQSYLTGRKHCTSINGATSEFHQVVNKSCIEILSASPPFVCADAGFEVDVWGNGFRKTDNISNVFCNFRLNDTDNQVYRPKEVRSDYLRCPAPKIDEPGSFVVLQVSVNGKTFISSNVTIEALDCTPTDVSAIVLPVFFLFLLLALLLLWWFWQLLCCYVVISDKEEEAEEEEPKPKWPKVSASYYGGRGAGGMSRMQVQWGGLGSTEAGAKLDRPKDAEIEVPQEPMPKSLTLWETILGKLRICSDYLLKQYHRVDIMRPRPGDKSLCIAVRRT